Protein AF-0000000080304302 (afdb_homodimer)

Structure (mmCIF, N/CA/C/O backbone):
data_AF-0000000080304302-model_v1
#
loop_
_entity.id
_entity.type
_entity.pdbx_description
1 polymer 'Cytosine deaminase'
#
loop_
_atom_site.group_PDB
_atom_site.id
_atom_site.type_symbol
_atom_site.label_atom_id
_atom_site.label_alt_id
_atom_site.label_comp_id
_atom_site.label_asym_id
_atom_site.label_entity_id
_atom_site.label_seq_id
_atom_site.pdbx_PDB_ins_code
_atom_site.Cartn_x
_atom_site.Cartn_y
_atom_site.Cartn_z
_atom_site.occupancy
_atom_site.B_iso_or_equiv
_atom_site.auth_seq_id
_atom_site.auth_comp_id
_atom_site.auth_asym_id
_atom_site.auth_atom_id
_atom_site.pdbx_PDB_model_num
ATOM 1 N N . MET A 1 1 ? -5.703 -5.387 25.25 1 52.47 1 MET A N 1
ATOM 2 C CA . MET A 1 1 ? -4.379 -5.953 25.484 1 52.47 1 MET A CA 1
ATOM 3 C C . MET A 1 1 ? -3.436 -5.625 24.328 1 52.47 1 MET A C 1
ATOM 5 O O . MET A 1 1 ? -3.805 -5.758 23.156 1 52.47 1 MET A O 1
ATOM 9 N N . THR A 1 2 ? -2.328 -4.953 24.672 1 66.12 2 THR A N 1
ATOM 10 C CA . THR A 1 2 ? -1.37 -4.523 23.656 1 66.12 2 THR A CA 1
ATOM 11 C C . THR A 1 2 ? -0.721 -5.73 22.984 1 66.12 2 THR A C 1
ATOM 13 O O . THR A 1 2 ? -0.625 -6.805 23.578 1 66.12 2 THR A O 1
ATOM 16 N N . HIS A 1 3 ? -0.635 -5.668 21.703 1 82.31 3 HIS A N 1
ATOM 17 C CA . HIS A 1 3 ? 0.013 -6.688 20.891 1 82.31 3 HIS A CA 1
ATOM 18 C C . HIS A 1 3 ? 1.499 -6.395 20.703 1 82.31 3 HIS A C 1
ATOM 20 O O . HIS A 1 3 ? 2.152 -6.977 19.844 1 82.31 3 HIS A O 1
ATOM 26 N N . ALA A 1 4 ? 1.978 -5.574 21.656 1 90 4 ALA A N 1
ATOM 27 C CA . ALA A 1 4 ? 3.379 -5.188 21.5 1 90 4 ALA A CA 1
ATOM 28 C C . ALA A 1 4 ? 4.297 -6.398 21.625 1 90 4 ALA A C 1
ATOM 30 O O . ALA A 1 4 ? 4.07 -7.27 22.469 1 90 4 ALA A O 1
ATOM 31 N N . PHE A 1 5 ? 5.383 -6.375 20.844 1 92.56 5 PHE A N 1
ATOM 32 C CA . PHE A 1 5 ? 6.246 -7.551 20.797 1 92.56 5 PHE A CA 1
ATOM 33 C C . PHE A 1 5 ? 7.141 -7.621 22.031 1 92.56 5 PHE A C 1
ATOM 35 O O . PHE A 1 5 ? 7.742 -8.656 22.312 1 92.56 5 PHE A O 1
ATOM 42 N N . PHE A 1 6 ? 7.191 -6.422 22.797 1 92.69 6 PHE A N 1
ATOM 43 C CA . PHE A 1 6 ? 7.91 -6.414 24.062 1 92.69 6 PHE A CA 1
ATOM 44 C C . PHE A 1 6 ? 7.336 -5.359 25 1 92.69 6 PHE A C 1
ATOM 46 O O . PHE A 1 6 ? 6.543 -4.516 24.594 1 92.69 6 PHE A O 1
ATOM 53 N N . GLN A 1 7 ? 7.73 -5.426 26.266 1 93.75 7 GLN A N 1
ATOM 54 C CA . GLN A 1 7 ? 7.355 -4.453 27.281 1 93.75 7 GLN A CA 1
ATOM 55 C C . GLN A 1 7 ? 8.594 -3.816 27.906 1 93.75 7 GLN A C 1
ATOM 57 O O . GLN A 1 7 ? 9.469 -4.523 28.406 1 93.75 7 GLN A O 1
ATOM 62 N N . PRO A 1 8 ? 8.609 -2.523 27.797 1 95.12 8 PRO A N 1
ATOM 63 C CA . PRO A 1 8 ? 9.734 -1.887 28.484 1 95.12 8 PRO A CA 1
ATOM 64 C C . PRO A 1 8 ? 9.664 -2.039 30 1 95.12 8 PRO A C 1
ATOM 66 O O . PRO A 1 8 ? 8.586 -2.27 30.562 1 95.12 8 PRO A O 1
ATOM 69 N N . PRO A 1 9 ? 10.836 -1.884 30.641 1 94.38 9 PRO A N 1
ATOM 70 C CA . PRO A 1 9 ? 10.82 -1.935 32.094 1 94.38 9 PRO A CA 1
ATOM 71 C C . PRO A 1 9 ? 9.914 -0.867 32.719 1 94.38 9 PRO A C 1
ATOM 73 O O . PRO A 1 9 ? 9.812 0.242 32.188 1 94.38 9 PRO A O 1
ATOM 76 N N . ALA A 1 10 ? 9.336 -1.15 33.844 1 90.94 10 ALA A N 1
ATOM 77 C CA . ALA A 1 10 ? 8.438 -0.227 34.531 1 90.94 10 ALA A CA 1
ATOM 78 C C . ALA A 1 10 ? 9.219 0.779 35.375 1 90.94 10 ALA A C 1
ATOM 80 O O . ALA A 1 10 ? 8.625 1.654 36 1 90.94 10 ALA A O 1
ATOM 81 N N . THR A 1 11 ? 10.5 0.847 35.219 1 94.25 11 THR A N 1
ATOM 82 C CA . THR A 1 11 ? 11.328 1.773 35.969 1 94.25 11 THR A CA 1
ATOM 83 C C . THR A 1 11 ? 11.492 3.096 35.25 1 94.25 11 THR A C 1
ATOM 85 O O . THR A 1 11 ? 11.266 3.166 34.031 1 94.25 11 THR A O 1
ATOM 88 N N . GLN A 1 12 ? 11.836 4.062 36.031 1 94.5 12 GLN A N 1
ATOM 89 C CA . GLN A 1 12 ? 12.008 5.406 35.5 1 94.5 12 GLN A CA 1
ATOM 90 C C . GLN A 1 12 ? 13.219 5.477 34.562 1 94.5 12 GLN A C 1
ATOM 92 O O . GLN A 1 12 ? 13.227 6.246 33.594 1 94.5 12 GLN A O 1
ATOM 97 N N . ARG A 1 13 ? 14.211 4.711 34.969 1 97.88 13 ARG A N 1
ATOM 98 C CA . ARG A 1 13 ? 15.461 4.695 34.219 1 97.88 13 ARG A CA 1
ATOM 99 C C . ARG A 1 13 ? 15.734 3.312 33.625 1 97.88 13 ARG A C 1
ATOM 101 O O . ARG A 1 13 ? 15.82 2.332 34.375 1 97.88 13 ARG A O 1
ATOM 108 N N . TYR A 1 14 ? 15.828 3.213 32.281 1 98.56 14 TYR A N 1
ATOM 109 C CA . TYR A 1 14 ? 16.156 1.953 31.641 1 98.56 14 TYR A CA 1
ATOM 110 C C . TYR A 1 14 ? 16.781 2.199 30.266 1 98.56 14 TYR A C 1
ATOM 112 O O . TYR A 1 14 ? 16.656 3.295 29.719 1 98.56 14 TYR A O 1
ATOM 120 N N . ALA A 1 15 ? 17.422 1.176 29.766 1 98.56 15 ALA A N 1
ATOM 121 C CA . ALA A 1 15 ? 18.031 1.258 28.453 1 98.56 15 ALA A CA 1
ATOM 122 C C . ALA A 1 15 ? 17.297 0.382 27.438 1 98.56 15 ALA A C 1
ATOM 124 O O . ALA A 1 15 ? 16.781 -0.686 27.797 1 98.56 15 ALA A O 1
ATOM 125 N N . LEU A 1 16 ? 17.078 0.832 26.281 1 98.69 16 LEU A N 1
ATOM 126 C CA . LEU A 1 16 ? 16.859 -0.007 25.109 1 98.69 16 LEU A CA 1
ATOM 127 C C . LEU A 1 16 ? 18.188 -0.377 24.453 1 98.69 16 LEU A C 1
ATOM 129 O O . LEU A 1 16 ? 18.828 0.468 23.812 1 98.69 16 LEU A O 1
ATOM 133 N N . ARG A 1 17 ? 18.594 -1.629 24.578 1 98.5 17 ARG A N 1
ATOM 134 C CA . ARG A 1 17 ? 19.938 -2.006 24.141 1 98.5 17 ARG A CA 1
ATOM 135 C C . ARG A 1 17 ? 19.875 -2.717 22.797 1 98.5 17 ARG A C 1
ATOM 137 O O . ARG A 1 17 ? 18.906 -3.416 22.484 1 98.5 17 ARG A O 1
ATOM 144 N N . ASN A 1 18 ? 20.922 -2.49 22 1 98.06 18 ASN A N 1
ATOM 145 C CA . ASN A 1 18 ? 21.109 -3.146 20.703 1 98.06 18 ASN A CA 1
ATOM 146 C C . ASN A 1 18 ? 19.938 -2.873 19.766 1 98.06 18 ASN A C 1
ATOM 148 O O . ASN A 1 18 ? 19.344 -3.805 19.219 1 98.06 18 ASN A O 1
ATOM 152 N N . VAL A 1 19 ? 19.547 -1.599 19.688 1 97.88 19 VAL A N 1
ATOM 153 C CA . VAL A 1 19 ? 18.516 -1.158 18.734 1 97.88 19 VAL A CA 1
ATOM 154 C C . VAL A 1 19 ? 19.188 -0.575 17.5 1 97.88 19 VAL A C 1
ATOM 156 O O . VAL A 1 19 ? 20.406 -0.363 17.484 1 97.88 19 VAL A O 1
ATOM 159 N N . ARG A 1 20 ? 18.422 -0.438 16.422 1 97.12 20 ARG A N 1
ATOM 160 C CA . ARG A 1 20 ? 18.859 0.181 15.172 1 97.12 20 ARG A CA 1
ATOM 161 C C . ARG A 1 20 ? 18.031 1.425 14.859 1 97.12 20 ARG A C 1
ATOM 163 O O . ARG A 1 20 ? 16.828 1.446 15.086 1 97.12 20 ARG A O 1
ATOM 170 N N . ALA A 1 21 ? 18.656 2.488 14.414 1 97.19 21 ALA A N 1
ATOM 171 C CA . ALA A 1 21 ? 17.953 3.705 14.016 1 97.19 21 ALA A CA 1
ATOM 172 C C . ALA A 1 21 ? 18.578 4.305 12.75 1 97.19 21 ALA A C 1
ATOM 174 O O . ALA A 1 21 ? 19.781 4.156 12.508 1 97.19 21 ALA A O 1
ATOM 175 N N . PRO A 1 22 ? 17.781 4.922 11.898 1 95.94 22 PRO A N 1
ATOM 176 C CA . PRO A 1 22 ? 18.375 5.66 10.781 1 95.94 22 PRO A CA 1
ATOM 177 C C . PRO A 1 22 ? 19.391 6.715 11.242 1 95.94 22 PRO A C 1
ATOM 179 O O . PRO A 1 22 ? 19.078 7.527 12.117 1 95.94 22 PRO A O 1
ATOM 182 N N . HIS A 1 23 ? 20.469 6.703 10.633 1 93.44 23 HIS A N 1
ATOM 183 C CA . HIS A 1 23 ? 21.547 7.625 11 1 93.44 23 HIS A CA 1
ATOM 184 C C . HIS A 1 23 ? 21.078 9.078 10.883 1 93.44 23 HIS A C 1
ATOM 186 O O . HIS A 1 23 ? 21.469 9.922 11.695 1 93.44 23 HIS A O 1
ATOM 192 N N . CYS A 1 24 ? 20.234 9.344 9.922 1 94.31 24 CYS A N 1
ATOM 193 C CA . CYS A 1 24 ? 19.812 10.711 9.625 1 94.31 24 CYS A CA 1
ATOM 194 C C . CYS A 1 24 ? 18.891 11.242 10.711 1 94.31 24 CYS A C 1
ATOM 196 O O . CYS A 1 24 ? 18.625 12.445 10.781 1 94.31 24 CYS A O 1
ATOM 198 N N . LEU A 1 25 ? 18.453 10.398 11.625 1 96.62 25 LEU A N 1
ATOM 199 C CA . LEU A 1 25 ? 17.531 10.836 12.664 1 96.62 25 LEU A CA 1
ATOM 200 C C . LEU A 1 25 ? 18.234 10.93 14.016 1 96.62 25 LEU A C 1
ATOM 202 O O . LEU A 1 25 ? 17.625 11.352 15 1 96.62 25 LEU A O 1
ATOM 206 N N . VAL A 1 26 ? 19.453 10.547 14.078 1 95.94 26 VAL A N 1
ATOM 207 C CA . VAL A 1 26 ? 20.156 10.453 15.359 1 95.94 26 VAL A CA 1
ATOM 208 C C . VAL A 1 26 ? 21.062 11.664 15.547 1 95.94 26 VAL A C 1
ATOM 210 O O . VAL A 1 26 ? 21.844 12.008 14.656 1 95.94 26 VAL A O 1
ATOM 213 N N . ARG A 1 27 ? 20.844 12.336 16.578 1 91.81 27 ARG A N 1
ATOM 214 C CA . ARG A 1 27 ? 21.766 13.375 17.047 1 91.81 27 ARG A CA 1
ATOM 215 C C . ARG A 1 27 ? 22.406 12.984 18.375 1 91.81 27 ARG A C 1
ATOM 217 O O . ARG A 1 27 ? 21.797 13.125 19.422 1 91.81 27 ARG A O 1
ATOM 224 N N . ALA A 1 28 ? 23.562 12.445 18.203 1 82.5 28 ALA A N 1
ATOM 225 C CA . ALA A 1 28 ? 24.266 11.977 19.391 1 82.5 28 ALA A CA 1
ATOM 226 C C . ALA A 1 28 ? 25.375 12.945 19.781 1 82.5 28 ALA A C 1
ATOM 228 O O . ALA A 1 28 ? 25.828 13.75 18.969 1 82.5 28 ALA A O 1
ATOM 229 N N . SER A 1 29 ? 25.641 12.93 21.047 1 73.88 29 SER A N 1
ATOM 230 C CA . SER A 1 29 ? 26.719 13.773 21.547 1 73.88 29 SER A CA 1
ATOM 231 C C . SER A 1 29 ? 28.078 13.227 21.125 1 73.88 29 SER A C 1
ATOM 233 O O . SER A 1 29 ? 29.031 13.992 20.906 1 73.88 29 SER A O 1
ATOM 235 N N . THR A 1 30 ? 28.172 11.938 21.078 1 71.44 30 THR A N 1
ATOM 236 C CA . THR A 1 30 ? 29.438 11.32 20.672 1 71.44 30 THR A CA 1
ATOM 237 C C . THR A 1 30 ? 29.375 10.867 19.219 1 71.44 30 THR A C 1
ATOM 239 O O . THR A 1 30 ? 28.297 10.539 18.703 1 71.44 30 THR A O 1
ATOM 242 N N . ALA A 1 31 ? 30.562 10.938 18.625 1 71.12 31 ALA A N 1
ATOM 243 C CA . ALA A 1 31 ? 30.672 10.531 17.234 1 71.12 31 ALA A CA 1
ATOM 244 C C . ALA A 1 31 ? 30.328 9.062 17.047 1 71.12 31 ALA A C 1
ATOM 246 O O . ALA A 1 31 ? 30.875 8.203 17.75 1 71.12 31 ALA A O 1
ATOM 247 N N . LEU A 1 32 ? 29.188 8.75 16.375 1 79.5 32 LEU A N 1
ATOM 248 C CA . LEU A 1 32 ? 28.812 7.391 16 1 79.5 32 LEU A CA 1
ATOM 249 C C . LEU A 1 32 ? 29.234 7.078 14.578 1 79.5 32 LEU A C 1
ATOM 251 O O . LEU A 1 32 ? 29.188 7.953 13.711 1 79.5 32 LEU A O 1
ATOM 255 N N . PRO A 1 33 ? 29.797 5.879 14.312 1 72.88 33 PRO A N 1
ATOM 256 C CA . PRO A 1 33 ? 30.172 5.527 12.945 1 72.88 33 PRO A CA 1
ATOM 257 C C . PRO A 1 33 ? 29 5.578 11.977 1 72.88 33 PRO A C 1
ATOM 259 O O . PRO A 1 33 ? 27.859 5.242 12.352 1 72.88 33 PRO A O 1
ATOM 262 N N . THR A 1 34 ? 29.234 6.211 10.875 1 67.75 34 THR A N 1
ATOM 263 C CA . THR A 1 34 ? 28.219 6.254 9.836 1 67.75 34 THR A CA 1
ATOM 264 C C . THR A 1 34 ? 28.219 4.961 9.023 1 67.75 34 THR A C 1
ATOM 266 O O . THR A 1 34 ? 29.219 4.629 8.383 1 67.75 34 THR A O 1
ATOM 269 N N . PRO A 1 35 ? 27.078 4.305 9.133 1 71 35 PRO A N 1
ATOM 270 C CA . PRO A 1 35 ? 27.047 3.072 8.344 1 71 35 PRO A CA 1
ATOM 271 C C . PRO A 1 35 ? 26.922 3.338 6.844 1 71 35 PRO A C 1
ATOM 273 O O . PRO A 1 35 ? 26.453 4.402 6.438 1 71 35 PRO A O 1
ATOM 276 N N . PRO A 1 36 ? 27.531 2.453 6.176 1 65 36 PRO A N 1
ATOM 277 C CA . PRO A 1 36 ? 27.406 2.648 4.727 1 65 36 PRO A CA 1
ATOM 278 C C . PRO A 1 36 ? 25.984 2.443 4.227 1 65 36 PRO A C 1
ATOM 280 O O . PRO A 1 36 ? 25.25 1.611 4.762 1 65 36 PRO A O 1
ATOM 283 N N . GLY A 1 37 ? 25.625 3.248 3.293 1 62.94 37 GLY A N 1
ATOM 284 C CA . GLY A 1 37 ? 24.391 3.031 2.566 1 62.94 37 GLY A CA 1
ATOM 285 C C . GLY A 1 37 ? 23.156 3.189 3.434 1 62.94 37 GLY A C 1
ATOM 286 O O . GLY A 1 37 ? 23.016 4.18 4.152 1 62.94 37 GLY A O 1
ATOM 287 N N . ASP A 1 38 ? 22.281 2.285 3.215 1 70.69 38 ASP A N 1
ATOM 288 C CA . ASP A 1 38 ? 20.984 2.279 3.895 1 70.69 38 ASP A CA 1
ATOM 289 C C . ASP A 1 38 ? 21.078 1.565 5.242 1 70.69 38 ASP A C 1
ATOM 291 O O . ASP A 1 38 ? 20.062 1.298 5.879 1 70.69 38 ASP A O 1
ATOM 295 N N . GLN A 1 39 ? 22.234 1.486 5.656 1 76.31 39 GLN A N 1
ATOM 296 C CA . GLN A 1 39 ? 22.391 0.76 6.91 1 76.31 39 GLN A CA 1
ATOM 297 C C . GLN A 1 39 ? 22 1.63 8.102 1 76.31 39 GLN A C 1
ATOM 299 O O . GLN A 1 39 ? 22.203 2.844 8.086 1 76.31 39 GLN A O 1
ATOM 304 N N . LEU A 1 40 ? 21.484 1.016 9.047 1 93.75 40 LEU A N 1
ATOM 305 C CA . LEU A 1 40 ? 21.016 1.619 10.297 1 93.75 40 LEU A CA 1
ATOM 306 C C . LEU A 1 40 ? 22.141 1.646 11.328 1 93.75 40 LEU A C 1
ATOM 308 O O . LEU A 1 40 ? 23.047 0.818 11.281 1 93.75 40 LEU A O 1
ATOM 312 N N . LEU A 1 41 ? 22.062 2.594 12.18 1 94.25 41 LEU A N 1
ATOM 313 C CA . LEU A 1 41 ? 23.016 2.711 13.281 1 94.25 41 LEU A CA 1
ATOM 314 C C . LEU A 1 41 ? 22.625 1.794 14.438 1 94.25 41 LEU A C 1
ATOM 316 O O . LEU A 1 41 ? 21.469 1.767 14.852 1 94.25 41 LEU A O 1
ATOM 320 N N . ALA A 1 42 ? 23.594 0.994 14.883 1 94.94 42 ALA A N 1
ATOM 321 C CA . ALA A 1 42 ? 23.375 0.194 16.078 1 94.94 42 ALA A CA 1
ATOM 322 C C . ALA A 1 42 ? 23.641 1.017 17.344 1 94.94 42 ALA A C 1
ATOM 324 O O . ALA A 1 42 ? 24.719 1.585 17.516 1 94.94 42 ALA A O 1
ATOM 325 N N . LEU A 1 43 ? 22.547 1.036 18.266 1 95.69 43 LEU A N 1
ATOM 326 C CA . LEU A 1 43 ? 22.641 1.955 19.391 1 95.69 43 LEU A CA 1
ATOM 327 C C . LEU A 1 43 ? 22.094 1.312 20.672 1 95.69 43 LEU A C 1
ATOM 329 O O . LEU A 1 43 ? 21.375 0.311 20.609 1 95.69 43 LEU A O 1
ATOM 333 N N . ASP A 1 44 ? 22.578 1.89 21.766 1 96.81 44 ASP A N 1
ATOM 334 C CA . ASP A 1 44 ? 21.875 1.832 23.047 1 96.81 44 ASP A CA 1
ATOM 335 C C . ASP A 1 44 ? 21.266 3.186 23.391 1 96.81 44 ASP A C 1
ATOM 337 O O . ASP A 1 44 ? 21.922 4.223 23.25 1 96.81 44 ASP A O 1
ATOM 341 N N . LEU A 1 45 ? 20.031 3.186 23.781 1 97.62 45 LEU A N 1
ATOM 342 C CA . LEU A 1 45 ? 19.359 4.398 24.234 1 97.62 45 LEU A CA 1
ATOM 343 C C . LEU A 1 45 ? 19.047 4.332 25.719 1 97.62 45 LEU A C 1
ATOM 345 O O . LEU A 1 45 ? 18.453 3.369 26.203 1 97.62 45 LEU A O 1
ATOM 349 N N . LEU A 1 46 ? 19.5 5.328 26.438 1 97.88 46 LEU A N 1
ATOM 350 C CA . LEU A 1 46 ? 19.156 5.434 27.844 1 97.88 46 LEU A CA 1
ATOM 351 C C . LEU A 1 46 ? 18 6.41 28.047 1 97.88 46 LEU A C 1
ATOM 353 O O . LEU A 1 46 ? 18.047 7.547 27.562 1 97.88 46 LEU A O 1
ATOM 357 N N . ILE A 1 47 ? 16.969 5.938 28.641 1 98.44 47 ILE A N 1
ATOM 358 C CA . ILE A 1 47 ? 15.789 6.746 28.969 1 98.44 47 ILE A CA 1
ATOM 359 C C . ILE A 1 47 ? 15.742 6.988 30.469 1 98.44 47 ILE A C 1
ATOM 361 O O . ILE A 1 47 ? 15.93 6.062 31.266 1 98.44 47 ILE A O 1
ATOM 365 N N . ASP A 1 48 ? 15.617 8.195 30.859 1 98.25 48 ASP A N 1
ATOM 366 C CA . ASP A 1 48 ? 15.492 8.609 32.25 1 98.25 48 ASP A CA 1
ATOM 367 C C . ASP A 1 48 ? 14.438 9.703 32.406 1 98.25 48 ASP A C 1
ATOM 369 O O . ASP A 1 48 ? 14.516 10.75 31.781 1 98.25 48 ASP A O 1
ATOM 373 N N . ASP A 1 49 ? 13.461 9.445 33.25 1 97.06 49 ASP A N 1
ATOM 374 C CA . ASP A 1 49 ? 12.391 10.383 33.562 1 97.06 49 ASP A CA 1
ATOM 375 C C . ASP A 1 49 ? 11.711 10.875 32.281 1 97.06 49 ASP A C 1
ATOM 377 O O . ASP A 1 49 ? 11.594 12.078 32.062 1 97.06 49 ASP A O 1
ATOM 381 N N . GLY A 1 50 ? 11.492 9.953 31.391 1 97.5 50 GLY A N 1
ATOM 382 C CA . GLY A 1 50 ? 10.695 10.211 30.203 1 97.5 50 GLY A CA 1
ATOM 383 C C . GLY A 1 50 ? 11.492 10.859 29.078 1 97.5 50 GLY A C 1
ATOM 384 O O . GLY A 1 50 ? 10.93 11.211 28.047 1 97.5 50 GLY A O 1
ATOM 385 N N . ARG A 1 51 ? 12.844 10.961 29.266 1 98 51 ARG A N 1
ATOM 386 C CA . ARG A 1 51 ? 13.68 11.617 28.266 1 98 51 ARG A CA 1
ATOM 387 C C . ARG A 1 51 ? 14.844 10.719 27.859 1 98 51 ARG A C 1
ATOM 389 O O . ARG A 1 51 ? 15.25 9.836 28.609 1 98 51 ARG A O 1
ATOM 396 N N . ILE A 1 52 ? 15.266 10.914 26.641 1 97.94 52 ILE A N 1
ATOM 397 C CA . ILE A 1 52 ? 16.5 10.273 26.219 1 97.94 52 ILE A CA 1
ATOM 398 C C . ILE A 1 52 ? 17.688 10.961 26.859 1 97.94 52 ILE A C 1
ATOM 400 O O . ILE A 1 52 ? 17.922 12.156 26.656 1 97.94 52 ILE A O 1
ATOM 404 N N . THR A 1 53 ? 18.469 10.266 27.594 1 97.06 53 THR A N 1
ATOM 405 C CA . THR A 1 53 ? 19.547 10.906 28.328 1 97.06 53 THR A CA 1
ATOM 406 C C . THR A 1 53 ? 20.906 10.5 27.766 1 97.06 53 THR A C 1
ATOM 408 O O . THR A 1 53 ? 21.922 11.141 28.062 1 97.06 53 THR A O 1
ATOM 411 N N . ALA A 1 54 ? 20.922 9.398 26.969 1 96.06 54 ALA A N 1
ATOM 412 C CA . ALA A 1 54 ? 22.156 8.992 26.312 1 96.06 54 ALA A CA 1
ATOM 413 C C . ALA A 1 54 ? 21.875 8.195 25.047 1 96.06 54 ALA A C 1
ATOM 415 O O . ALA A 1 54 ? 20.906 7.43 24.984 1 96.06 54 ALA A O 1
ATOM 416 N N . ILE A 1 55 ? 22.625 8.367 24.094 1 96.88 55 ILE A N 1
ATOM 417 C CA . ILE A 1 55 ? 22.703 7.586 22.859 1 96.88 55 ILE A CA 1
ATOM 418 C C . ILE A 1 55 ? 24.141 7.086 22.672 1 96.88 55 ILE A C 1
ATOM 420 O O . ILE A 1 55 ? 25.047 7.879 22.422 1 96.88 55 ILE A O 1
ATOM 424 N N . GLU A 1 56 ? 24.266 5.82 22.797 1 94.62 56 GLU A N 1
ATOM 425 C CA . GLU A 1 56 ? 25.594 5.219 22.75 1 94.62 56 GLU A CA 1
ATOM 426 C C . GLU A 1 56 ? 25.688 4.145 21.672 1 94.62 56 GLU A C 1
ATOM 428 O O . GLU A 1 56 ? 24.656 3.678 21.172 1 94.62 56 GLU A O 1
ATOM 433 N N . ARG A 1 57 ? 26.969 3.84 21.375 1 93.69 57 ARG A N 1
ATOM 434 C CA . ARG A 1 57 ? 27.156 2.688 20.5 1 93.69 57 ARG A CA 1
ATOM 435 C C . ARG A 1 57 ? 26.578 1.425 21.125 1 93.69 57 ARG A C 1
ATOM 437 O O . ARG A 1 57 ? 26.734 1.186 22.328 1 93.69 57 ARG A O 1
ATOM 444 N N . ALA A 1 58 ? 25.984 0.612 20.312 1 95.19 58 ALA A N 1
ATOM 445 C CA . ALA A 1 58 ? 25.422 -0.643 20.812 1 95.19 58 ALA A CA 1
ATOM 446 C C . ALA A 1 58 ? 26.469 -1.423 21.609 1 95.19 58 ALA A C 1
ATOM 448 O O . ALA A 1 58 ? 27.609 -1.551 21.188 1 95.19 58 ALA A O 1
ATOM 449 N N . GLY A 1 59 ? 26.094 -1.937 22.688 1 95.06 59 GLY A N 1
ATOM 450 C CA . GLY A 1 59 ? 26.969 -2.723 23.531 1 95.06 59 GLY A CA 1
ATOM 451 C C . GLY A 1 59 ? 27.641 -1.903 24.625 1 95.06 59 GLY A C 1
ATOM 452 O O . GLY A 1 59 ? 28.281 -2.457 25.516 1 95.06 59 GLY A O 1
ATOM 453 N N . THR A 1 60 ? 27.5 -0.661 24.641 1 94.88 60 THR A N 1
ATOM 454 C CA . THR A 1 60 ? 28.156 0.223 25.609 1 94.88 60 THR A CA 1
ATOM 455 C C . THR A 1 60 ? 27.469 0.146 26.969 1 94.88 60 THR A C 1
ATOM 457 O O . THR A 1 60 ? 28.125 0.079 28 1 94.88 60 THR A O 1
ATOM 460 N N . LEU A 1 61 ? 26.109 0.241 26.969 1 96.75 61 LEU A N 1
ATOM 461 C CA . LEU A 1 61 ? 25.391 0.232 28.234 1 96.75 61 LEU A CA 1
ATOM 462 C C . LEU A 1 61 ? 25.312 -1.179 28.812 1 96.75 61 LEU A C 1
ATOM 464 O O . LEU A 1 61 ? 25.141 -2.148 28.078 1 96.75 61 LEU A O 1
ATOM 468 N N . PRO A 1 62 ? 25.453 -1.304 30.125 1 97.56 62 PRO A N 1
ATOM 469 C CA . PRO A 1 62 ? 25.484 -2.621 30.766 1 97.56 62 PRO A CA 1
ATOM 470 C C . PRO A 1 62 ? 24.156 -3.373 30.609 1 97.56 62 PRO A C 1
ATOM 472 O O . PRO A 1 62 ? 23.094 -2.752 30.531 1 97.56 62 PRO A O 1
ATOM 475 N N . ARG A 1 63 ? 24.266 -4.68 30.719 1 96.94 63 ARG A N 1
ATOM 476 C CA . ARG A 1 63 ? 23.125 -5.57 30.531 1 96.94 63 ARG A CA 1
ATOM 477 C C . ARG A 1 63 ? 22.016 -5.277 31.547 1 96.94 63 ARG A C 1
ATOM 479 O O . ARG A 1 63 ? 20.828 -5.398 31.25 1 96.94 63 ARG A O 1
ATOM 486 N N . HIS A 1 64 ? 22.391 -4.844 32.688 1 96.5 64 HIS A N 1
ATOM 487 C CA . HIS A 1 64 ? 21.406 -4.684 33.781 1 96.5 64 HIS A CA 1
ATOM 488 C C . HIS A 1 64 ? 20.562 -3.43 33.562 1 96.5 64 HIS A C 1
ATOM 490 O O . HIS A 1 64 ? 19.562 -3.242 34.25 1 96.5 64 HIS A O 1
ATOM 496 N N . THR A 1 65 ? 20.938 -2.619 32.594 1 97 65 THR A N 1
ATOM 497 C CA . THR A 1 65 ? 20.25 -1.347 32.438 1 97 65 THR A CA 1
ATOM 498 C C . THR A 1 65 ? 18.953 -1.537 31.641 1 97 65 THR A C 1
ATOM 500 O O . THR A 1 65 ? 18.109 -0.646 31.609 1 97 65 THR A O 1
ATOM 503 N N . GLY A 1 66 ? 18.797 -2.617 30.953 1 97.56 66 GLY A N 1
ATOM 504 C CA . GLY A 1 66 ? 17.578 -2.822 30.188 1 97.56 66 GLY A CA 1
ATOM 505 C C . GLY A 1 66 ? 17.672 -3.977 29.203 1 97.56 66 GLY A C 1
ATOM 506 O O . GLY A 1 66 ? 18.688 -4.672 29.156 1 97.56 66 GLY A O 1
ATOM 507 N N . PRO A 1 67 ? 16.625 -4.246 28.453 1 97.75 67 PRO A N 1
ATOM 508 C CA . PRO A 1 67 ? 16.562 -5.406 27.562 1 97.75 67 PRO A CA 1
ATOM 509 C C . PRO A 1 67 ? 17.422 -5.234 26.312 1 97.75 67 PRO A C 1
ATOM 511 O O . PRO A 1 67 ? 17.578 -4.113 25.812 1 97.75 67 PRO A O 1
ATOM 514 N N . ASP A 1 68 ? 18.031 -6.379 25.844 1 98.25 68 ASP A N 1
ATOM 515 C CA . ASP A 1 68 ? 18.578 -6.477 24.5 1 98.25 68 ASP A CA 1
ATOM 516 C C . ASP A 1 68 ? 17.469 -6.672 23.469 1 98.25 68 ASP A C 1
ATOM 518 O O . ASP A 1 68 ? 16.75 -7.676 23.516 1 98.25 68 ASP A O 1
ATOM 522 N N . LEU A 1 69 ? 17.312 -5.738 22.547 1 98.25 69 LEU A N 1
ATOM 523 C CA . LEU A 1 69 ? 16.172 -5.762 21.625 1 98.25 69 LEU A CA 1
ATOM 524 C C . LEU A 1 69 ? 16.578 -6.348 20.281 1 98.25 69 LEU A C 1
ATOM 526 O O . LEU A 1 69 ? 15.859 -6.184 19.297 1 98.25 69 LEU A O 1
ATOM 530 N N . ASP A 1 70 ? 17.734 -7.035 20.234 1 97.56 70 ASP A N 1
ATOM 531 C CA . ASP A 1 70 ? 18.156 -7.871 19.109 1 97.56 70 ASP A CA 1
ATOM 532 C C . ASP A 1 70 ? 18 -7.137 17.781 1 97.56 70 ASP A C 1
ATOM 534 O O . ASP A 1 70 ? 17.344 -7.625 16.875 1 97.56 70 ASP A O 1
ATOM 538 N N . ALA A 1 71 ? 18.469 -5.895 17.688 1 97 71 ALA A N 1
ATOM 539 C CA . ALA A 1 71 ? 18.594 -5.078 16.484 1 97 71 ALA A CA 1
ATOM 540 C C . ALA A 1 71 ? 17.25 -4.535 16.047 1 97 71 ALA A C 1
ATOM 542 O O . ALA A 1 71 ? 17.047 -4.215 14.867 1 97 71 ALA A O 1
ATOM 543 N N . SER A 1 72 ? 16.25 -4.395 16.953 1 97.88 72 SER A N 1
ATOM 544 C CA . SER A 1 72 ? 14.961 -3.793 16.625 1 97.88 72 SER A CA 1
ATOM 545 C C . SER A 1 72 ? 15.125 -2.334 16.203 1 97.88 72 SER A C 1
ATOM 547 O O . SER A 1 72 ? 15.953 -1.611 16.75 1 97.88 72 SER A O 1
ATOM 549 N N . MET A 1 73 ? 14.359 -1.943 15.266 1 98.19 73 MET A N 1
ATOM 550 C CA . MET A 1 73 ? 14.398 -0.551 14.828 1 98.19 73 MET A CA 1
ATOM 551 C C . MET A 1 73 ? 13.688 0.354 15.828 1 98.19 73 MET A C 1
ATOM 553 O O . MET A 1 73 ? 12.648 -0.019 16.375 1 98.19 73 MET A O 1
ATOM 557 N N . VAL A 1 74 ? 14.234 1.501 16.031 1 98.56 74 VAL A N 1
ATOM 558 C CA . VAL A 1 74 ? 13.617 2.543 16.828 1 98.56 74 VAL A CA 1
ATOM 559 C C . VAL A 1 74 ? 13.477 3.822 16.016 1 98.56 74 VAL A C 1
ATOM 561 O O . VAL A 1 74 ? 14.422 4.234 15.328 1 98.56 74 VAL A O 1
ATOM 564 N N . LEU A 1 75 ? 12.32 4.426 16.016 1 98.75 75 LEU A N 1
ATOM 565 C CA . LEU A 1 75 ? 12.023 5.699 15.375 1 98.75 75 LEU A CA 1
ATOM 566 C C . LEU A 1 75 ? 11.469 6.703 16.391 1 98.75 75 LEU A C 1
ATOM 568 O O . LEU A 1 75 ? 10.852 6.312 17.375 1 98.75 75 LEU A O 1
ATOM 572 N N . PRO A 1 76 ? 11.789 8.008 16.172 1 98.75 76 PRO A N 1
ATOM 573 C CA . PRO A 1 76 ? 11 8.984 16.922 1 98.75 76 PRO A CA 1
ATOM 574 C C . PRO A 1 76 ? 9.516 8.953 16.562 1 98.75 76 PRO A C 1
ATOM 576 O O . PRO A 1 76 ? 9.141 8.352 15.547 1 98.75 76 PRO A O 1
ATOM 579 N N . GLY A 1 77 ? 8.648 9.5 17.453 1 98.75 77 GLY A N 1
ATOM 580 C CA . GLY A 1 77 ? 7.258 9.664 17.047 1 98.75 77 GLY A CA 1
ATOM 581 C C . GLY A 1 77 ? 7.094 10.312 15.688 1 98.75 77 GLY A C 1
ATOM 582 O O . GLY A 1 77 ? 7.871 11.195 15.32 1 98.75 77 GLY A O 1
ATOM 583 N N . LEU A 1 78 ? 6.078 9.93 14.922 1 98.94 78 LEU A N 1
ATOM 584 C CA . LEU A 1 78 ? 5.891 10.383 13.547 1 98.94 78 LEU A CA 1
ATOM 585 C C . LEU A 1 78 ? 5.027 11.641 13.508 1 98.94 78 LEU A C 1
ATOM 587 O O . LEU A 1 78 ? 4.25 11.898 14.43 1 98.94 78 LEU A O 1
ATOM 591 N N . VAL A 1 79 ? 5.223 12.438 12.477 1 98.94 79 VAL A N 1
ATOM 592 C CA . VAL A 1 79 ? 4.562 13.734 12.344 1 98.94 79 VAL A CA 1
ATOM 593 C C . VAL A 1 79 ? 3.713 13.75 11.078 1 98.94 79 VAL A C 1
ATOM 595 O O . VAL A 1 79 ? 4.195 13.414 9.992 1 98.94 79 VAL A O 1
ATOM 598 N N . ASP A 1 80 ? 2.459 14.102 11.227 1 98.94 80 ASP A N 1
ATOM 599 C CA . ASP A 1 80 ? 1.522 14.195 10.109 1 98.94 80 ASP A CA 1
ATOM 600 C C . ASP A 1 80 ? 1.112 15.648 9.859 1 98.94 80 ASP A C 1
ATOM 602 O O . ASP A 1 80 ? 0.161 16.141 10.469 1 98.94 80 ASP A O 1
ATOM 606 N N . CYS A 1 81 ? 1.723 16.281 8.852 1 98.94 81 CYS A N 1
ATOM 607 C CA . CYS A 1 81 ? 1.573 17.734 8.75 1 98.94 81 CYS A CA 1
ATOM 608 C C . CYS A 1 81 ? 0.442 18.094 7.793 1 98.94 81 CYS A C 1
ATOM 610 O O . CYS A 1 81 ? 0.267 19.266 7.445 1 98.94 81 CYS A O 1
ATOM 612 N N . HIS A 1 82 ? -0.372 17.094 7.344 1 99 82 HIS A N 1
ATOM 613 C CA . HIS A 1 82 ? -1.5 17.359 6.461 1 99 82 HIS A CA 1
ATOM 614 C C . HIS A 1 82 ? -2.596 16.312 6.629 1 99 82 HIS A C 1
ATOM 616 O O . HIS A 1 82 ? -2.467 15.188 6.141 1 99 82 HIS A O 1
ATOM 622 N N . THR A 1 83 ? -3.672 16.672 7.293 1 98.94 83 THR A N 1
ATOM 623 C CA . THR A 1 83 ? -4.82 15.789 7.5 1 98.94 83 THR A CA 1
ATOM 624 C C . THR A 1 83 ? -6.125 16.578 7.379 1 98.94 83 THR A C 1
ATOM 626 O O . THR A 1 83 ? -6.109 17.797 7.285 1 98.94 83 THR A O 1
ATOM 629 N N . HIS A 1 84 ? -7.23 15.922 7.305 1 98.94 84 HIS A N 1
ATOM 630 C CA . HIS A 1 84 ? -8.578 16.469 7.324 1 98.94 84 HIS A CA 1
ATOM 631 C C . HIS A 1 84 ? -9.445 15.773 8.359 1 98.94 84 HIS A C 1
ATOM 633 O O . HIS A 1 84 ? -10.336 14.992 8.008 1 98.94 84 HIS A O 1
ATOM 639 N N . LEU A 1 85 ? -9.305 16.156 9.609 1 98.88 85 LEU A N 1
ATOM 640 C CA . LEU A 1 85 ? -9.938 15.414 10.695 1 98.88 85 LEU A CA 1
ATOM 641 C C . LEU A 1 85 ? -11.422 15.758 10.789 1 98.88 85 LEU A C 1
ATOM 643 O O . LEU A 1 85 ? -12.203 15.016 11.391 1 98.88 85 LEU A O 1
ATOM 647 N N . ASP A 1 86 ? -11.852 16.938 10.188 1 98.69 86 ASP A N 1
ATOM 648 C CA . ASP A 1 86 ? -13.25 17.344 10.25 1 98.69 86 ASP A CA 1
ATOM 649 C C . ASP A 1 86 ? -14.109 16.531 9.297 1 98.69 86 ASP A C 1
ATOM 651 O O . ASP A 1 86 ? -15.328 16.422 9.484 1 98.69 86 ASP A O 1
ATOM 655 N N . LYS A 1 87 ? -13.555 16 8.234 1 98.38 87 LYS A N 1
ATOM 656 C CA . LYS A 1 87 ? -14.367 15.211 7.312 1 98.38 87 LYS A CA 1
ATOM 657 C C . LYS A 1 87 ? -13.992 13.734 7.363 1 98.38 87 LYS A C 1
ATOM 659 O O . LYS A 1 87 ? -14.594 12.914 6.676 1 98.38 87 LYS A O 1
ATOM 664 N N . ALA A 1 88 ? -13.117 13.336 8.273 1 98.81 88 ALA A N 1
ATOM 665 C CA . ALA A 1 88 ? -12.703 11.938 8.383 1 98.81 88 ALA A CA 1
ATOM 666 C C . ALA A 1 88 ? -13.875 11.047 8.789 1 98.81 88 ALA A C 1
ATOM 668 O O . ALA A 1 88 ? -14.695 11.438 9.625 1 98.81 88 ALA A O 1
ATOM 669 N N . HIS A 1 89 ? -13.984 9.852 8.219 1 98.81 89 HIS A N 1
ATOM 670 C CA . HIS A 1 89 ? -14.844 8.734 8.617 1 98.81 89 HIS A CA 1
ATOM 671 C C . HIS A 1 89 ? -16.297 9.008 8.266 1 98.81 89 HIS A C 1
ATOM 673 O O . HIS A 1 89 ? -17.203 8.375 8.812 1 98.81 89 HIS A O 1
ATOM 679 N N . ILE A 1 90 ? -16.594 9.883 7.289 1 98.81 90 ILE A N 1
ATOM 680 C CA . ILE A 1 90 ? -17.984 10.102 6.898 1 98.81 90 ILE A CA 1
ATOM 681 C C . ILE A 1 90 ? -18.344 9.188 5.727 1 98.81 90 ILE A C 1
ATOM 683 O O . ILE A 1 90 ? -19.484 9.172 5.273 1 98.81 90 ILE A O 1
ATOM 687 N N . TRP A 1 91 ? -17.422 8.367 5.258 1 97.69 91 TRP A N 1
ATOM 688 C CA . TRP A 1 91 ? -17.609 7.52 4.086 1 97.69 91 TRP A CA 1
ATOM 689 C C . TRP A 1 91 ? -18.844 6.652 4.227 1 97.69 91 TRP A C 1
ATOM 691 O O . TRP A 1 91 ? -19.625 6.523 3.281 1 97.69 91 TRP A O 1
ATOM 701 N N . PRO A 1 92 ? -19.109 6.047 5.414 1 96.38 92 PRO A N 1
ATOM 702 C CA . PRO A 1 92 ? -20.234 5.117 5.496 1 96.38 92 PRO A CA 1
ATOM 703 C C . PRO A 1 92 ? -21.578 5.797 5.23 1 96.38 92 PRO A C 1
ATOM 705 O O . PRO A 1 92 ? -22.516 5.145 4.77 1 96.38 92 PRO A O 1
ATOM 708 N N . ARG A 1 93 ? -21.672 7.105 5.449 1 97.56 93 ARG A N 1
ATOM 709 C CA . ARG A 1 93 ? -22.953 7.758 5.262 1 97.56 93 ARG A CA 1
ATOM 710 C C . ARG A 1 93 ? -22.969 8.594 3.986 1 97.56 93 ARG A C 1
ATOM 712 O O . ARG A 1 93 ? -24.031 8.906 3.457 1 97.56 93 ARG A O 1
ATOM 719 N N . GLN A 1 94 ? -21.781 8.922 3.523 1 97.75 94 GLN A N 1
ATOM 720 C CA . GLN A 1 94 ? -21.703 9.734 2.311 1 97.75 94 GLN A CA 1
ATOM 721 C C . GLN A 1 94 ? -20.5 9.336 1.461 1 97.75 94 GLN A C 1
ATOM 723 O O . GLN A 1 94 ? -19.516 10.07 1.397 1 97.75 94 GLN A O 1
ATOM 728 N N . ALA A 1 95 ? -20.641 8.273 0.693 1 96.06 95 ALA A N 1
ATOM 729 C CA . ALA A 1 95 ? -19.594 7.773 -0.195 1 96.06 95 ALA A CA 1
ATOM 730 C C . ALA A 1 95 ? -19.516 8.602 -1.476 1 96.06 95 ALA A C 1
ATOM 732 O O . ALA A 1 95 ? -20.484 9.281 -1.836 1 96.06 95 ALA A O 1
ATOM 733 N N . ASN A 1 96 ? -18.391 8.719 -2.07 1 96.5 96 ASN A N 1
ATOM 734 C CA . ASN A 1 96 ? -18.141 9.25 -3.404 1 96.5 96 ASN A CA 1
ATOM 735 C C . ASN A 1 96 ? -18.219 8.164 -4.473 1 96.5 96 ASN A C 1
ATOM 737 O O . ASN A 1 96 ? -17.266 7.426 -4.684 1 96.5 96 ASN A O 1
ATOM 741 N N . ALA A 1 97 ? -19.297 8.109 -5.176 1 92.5 97 ALA A N 1
ATOM 742 C CA . ALA A 1 97 ? -19.547 7.012 -6.113 1 92.5 97 ALA A CA 1
ATOM 743 C C . ALA A 1 97 ? -18.531 7.035 -7.262 1 92.5 97 ALA A C 1
ATOM 745 O O . ALA A 1 97 ? -18.156 5.98 -7.785 1 92.5 97 ALA A O 1
ATOM 746 N N . THR A 1 98 ? -18.016 8.203 -7.605 1 93.38 98 THR A N 1
ATOM 747 C CA . THR A 1 98 ? -17.172 8.328 -8.781 1 93.38 98 THR A CA 1
ATOM 748 C C . THR A 1 98 ? -15.703 8.109 -8.414 1 93.38 98 THR A C 1
ATOM 750 O O . THR A 1 98 ? -14.883 7.781 -9.273 1 93.38 98 THR A O 1
ATOM 753 N N . GLY A 1 99 ? -15.336 8.406 -7.195 1 94.75 99 GLY A N 1
ATOM 754 C CA . GLY A 1 99 ? -13.961 8.289 -6.734 1 94.75 99 GLY A CA 1
ATOM 755 C C . GLY A 1 99 ? -13.086 9.438 -7.184 1 94.75 99 GLY A C 1
ATOM 756 O O . GLY A 1 99 ? -11.906 9.5 -6.836 1 94.75 99 GLY A O 1
ATOM 757 N N . ASN A 1 100 ? -13.625 10.438 -7.941 1 94.5 100 ASN A N 1
ATOM 758 C CA . ASN A 1 100 ? -12.812 11.555 -8.422 1 94.5 100 ASN A CA 1
ATOM 759 C C . ASN A 1 100 ? -13.008 12.797 -7.559 1 94.5 100 ASN A C 1
ATOM 761 O O . ASN A 1 100 ? -13.766 12.781 -6.59 1 94.5 100 ASN A O 1
ATOM 765 N N . GLY A 1 101 ? -12.273 13.859 -7.863 1 94.12 101 GLY A N 1
ATOM 766 C CA . GLY A 1 101 ? -12.273 15.078 -7.066 1 94.12 101 GLY A CA 1
ATOM 767 C C . GLY A 1 101 ? -13.609 15.789 -7.062 1 94.12 101 GLY A C 1
ATOM 768 O O . GLY A 1 101 ? -14.07 16.25 -6.016 1 94.12 101 GLY A O 1
ATOM 769 N N . ALA A 1 102 ? -14.203 15.914 -8.219 1 93.38 102 ALA A N 1
ATOM 770 C CA . ALA A 1 102 ? -15.492 16.594 -8.32 1 93.38 102 ALA A CA 1
ATOM 771 C C . ALA A 1 102 ? -16.547 15.891 -7.48 1 93.38 102 ALA A C 1
ATOM 773 O O . ALA A 1 102 ? -17.328 16.531 -6.77 1 93.38 102 ALA A O 1
ATOM 774 N N . GLY A 1 103 ? -16.578 14.547 -7.621 1 95.62 103 GLY A N 1
ATOM 775 C CA . GLY A 1 103 ? -17.5 13.773 -6.805 1 95.62 103 GLY A CA 1
ATOM 776 C C . GLY A 1 103 ? -17.219 13.906 -5.316 1 95.62 103 GLY A C 1
ATOM 777 O O . GLY A 1 103 ? -18.156 13.945 -4.512 1 95.62 103 GLY A O 1
ATOM 778 N N . ALA A 1 104 ? -15.992 13.992 -4.953 1 97.38 104 ALA A N 1
ATOM 779 C CA . ALA A 1 104 ? -15.602 14.148 -3.555 1 97.38 104 ALA A CA 1
ATOM 780 C C . ALA A 1 104 ? -16.094 15.477 -2.992 1 97.38 104 ALA A C 1
ATOM 782 O O . ALA A 1 104 ? -16.656 15.523 -1.889 1 97.38 104 ALA A O 1
ATOM 783 N N . SER A 1 105 ? -15.883 16.531 -3.74 1 96.44 105 SER A N 1
ATOM 784 C CA . SER A 1 105 ? -16.312 17.859 -3.322 1 96.44 105 SER A CA 1
ATOM 785 C C . SER A 1 105 ? -17.828 17.922 -3.139 1 96.44 105 SER A C 1
ATOM 787 O O . SER A 1 105 ? -18.328 18.469 -2.15 1 96.44 105 SER A O 1
ATOM 789 N N . ALA A 1 106 ? -18.5 17.328 -4.082 1 97 106 ALA A N 1
ATOM 790 C CA . ALA A 1 106 ? -19.969 17.328 -4.027 1 97 106 ALA A CA 1
ATOM 791 C C . ALA A 1 106 ? -20.469 16.531 -2.834 1 97 106 ALA A C 1
ATOM 793 O O . ALA A 1 106 ? -21.359 16.984 -2.104 1 97 106 ALA A O 1
ATOM 794 N N . ALA A 1 107 ? -19.938 15.375 -2.641 1 98.25 107 ALA A N 1
ATOM 795 C CA . ALA A 1 107 ? -20.344 14.523 -1.527 1 98.25 107 ALA A CA 1
ATOM 796 C C . ALA A 1 107 ? -20.047 15.188 -0.187 1 98.25 107 ALA A C 1
ATOM 798 O O . ALA A 1 107 ? -20.875 15.156 0.729 1 98.25 107 ALA A O 1
ATOM 799 N N . THR A 1 108 ? -18.953 15.773 -0.075 1 98.31 108 THR A N 1
ATOM 800 C CA . THR A 1 108 ? -18.562 16.438 1.165 1 98.31 108 THR A CA 1
ATOM 801 C C . THR A 1 108 ? -19.469 17.609 1.463 1 98.31 108 THR A C 1
ATOM 803 O O . THR A 1 108 ? -19.906 17.797 2.602 1 98.31 108 THR A O 1
ATOM 806 N N . ALA A 1 109 ? -19.719 18.406 0.431 1 97.62 109 ALA A N 1
ATOM 807 C CA . ALA A 1 109 ? -20.594 19.578 0.609 1 97.62 109 ALA A CA 1
ATOM 808 C C . ALA A 1 109 ? -21.984 19.156 1.1 1 97.62 109 ALA A C 1
ATOM 810 O O . ALA A 1 109 ? -22.547 19.781 2.002 1 97.62 109 ALA A O 1
ATOM 811 N N . LYS A 1 110 ? -22.484 18.125 0.516 1 98.12 110 LYS A N 1
ATOM 812 C CA . LYS A 1 110 ? -23.797 17.625 0.898 1 98.12 110 LYS A CA 1
ATOM 813 C C . LYS A 1 110 ? -23.797 17.156 2.35 1 98.12 110 LYS A C 1
ATOM 815 O O . LYS A 1 110 ? -24.703 17.484 3.113 1 98.12 110 LYS A O 1
ATOM 820 N N . ASP A 1 111 ? -22.812 16.422 2.754 1 98.62 111 ASP A N 1
ATOM 821 C CA . ASP A 1 111 ? -22.734 15.883 4.113 1 98.62 111 ASP A CA 1
ATOM 822 C C . ASP A 1 111 ? -22.531 17 5.129 1 98.62 111 ASP A C 1
ATOM 824 O O . ASP A 1 111 ? -23.125 16.984 6.207 1 98.62 111 ASP A O 1
ATOM 828 N N . ARG A 1 112 ? -21.672 17.922 4.789 1 98.38 112 ARG A N 1
ATOM 829 C CA . ARG A 1 112 ? -21.375 19.047 5.676 1 98.38 112 ARG A CA 1
ATOM 830 C C . ARG A 1 112 ? -22.641 19.828 6.004 1 98.38 112 ARG A C 1
ATOM 832 O O . ARG A 1 112 ? -22.922 20.125 7.168 1 98.38 112 ARG A O 1
ATOM 839 N N . ALA A 1 113 ? -23.406 20.109 4.973 1 97.38 113 ALA A N 1
ATOM 840 C CA . ALA A 1 113 ? -24.625 20.891 5.156 1 97.38 113 ALA A CA 1
ATOM 841 C C . ALA A 1 113 ? -25.641 20.125 6 1 97.38 113 ALA A C 1
ATOM 843 O O . ALA A 1 113 ? -26.375 20.719 6.805 1 97.38 113 ALA A O 1
ATOM 844 N N . ALA A 1 114 ? -25.562 18.844 5.93 1 97.75 114 ALA A N 1
ATOM 845 C CA . ALA A 1 114 ? -26.625 18.047 6.512 1 97.75 114 ALA A CA 1
ATOM 846 C C . ALA A 1 114 ? -26.266 17.578 7.914 1 97.75 114 ALA A C 1
ATOM 848 O O . ALA A 1 114 ? -27.141 17.375 8.758 1 97.75 114 ALA A O 1
ATOM 849 N N . ARG A 1 115 ? -24.906 17.391 8.148 1 97.94 115 ARG A N 1
ATOM 850 C CA . ARG A 1 115 ? -24.641 16.516 9.273 1 97.94 115 ARG A CA 1
ATOM 851 C C . ARG A 1 115 ? -23.547 17.094 10.172 1 97.94 115 ARG A C 1
ATOM 853 O O . ARG A 1 115 ? -23.391 16.656 11.32 1 97.94 115 ARG A O 1
ATOM 860 N N . TRP A 1 116 ? -22.812 18.141 9.805 1 98.38 116 TRP A N 1
ATOM 861 C CA . TRP A 1 116 ? -21.625 18.547 10.539 1 98.38 116 TRP A CA 1
ATOM 862 C C . TRP A 1 116 ? -21.984 19.516 11.664 1 98.38 116 TRP A C 1
ATOM 864 O O . TRP A 1 116 ? -21.625 20.688 11.617 1 98.38 116 TRP A O 1
ATOM 874 N N . HIS A 1 117 ? -22.594 19.047 12.664 1 98.25 117 HIS A N 1
ATOM 875 C CA . HIS A 1 117 ? -22.75 19.781 13.906 1 98.25 117 HIS A CA 1
ATOM 876 C C . HIS A 1 117 ? -21.594 19.484 14.867 1 98.25 117 HIS A C 1
ATOM 878 O O . HIS A 1 117 ? -20.781 18.609 14.602 1 98.25 117 HIS A O 1
ATOM 884 N N . ALA A 1 118 ? -21.516 20.188 15.953 1 98.62 118 ALA A N 1
ATOM 885 C CA . ALA A 1 118 ? -20.359 20.172 16.844 1 98.62 118 ALA A CA 1
ATOM 886 C C . ALA A 1 118 ? -20.031 18.75 17.312 1 98.62 118 ALA A C 1
ATOM 888 O O . ALA A 1 118 ? -18.875 18.328 17.266 1 98.62 118 ALA A O 1
ATOM 889 N N . GLU A 1 119 ? -21 18.031 17.734 1 98.56 119 GLU A N 1
ATOM 890 C CA . GLU A 1 119 ? -20.797 16.688 18.281 1 98.56 119 GLU A CA 1
ATOM 891 C C . GLU A 1 119 ? -20.312 15.727 17.188 1 98.56 119 GLU A C 1
ATOM 893 O O . GLU A 1 119 ? -19.438 14.891 17.453 1 98.56 119 GLU A O 1
ATOM 898 N N . ASP A 1 120 ? -20.891 15.797 16.016 1 98.75 120 ASP A N 1
ATOM 899 C CA . ASP A 1 120 ? -20.469 14.977 14.891 1 98.75 120 ASP A CA 1
ATOM 900 C C . ASP A 1 120 ? -19 15.188 14.578 1 98.75 120 ASP A C 1
ATOM 902 O O . ASP A 1 120 ? -18.234 14.227 14.492 1 98.75 120 ASP A O 1
ATOM 906 N N . VAL A 1 121 ? -18.562 16.438 14.438 1 98.88 121 VAL A N 1
ATOM 907 C CA . VAL A 1 121 ? -17.188 16.812 14.102 1 98.88 121 VAL A CA 1
ATOM 908 C C . VAL A 1 121 ? -16.25 16.375 15.227 1 98.88 121 VAL A C 1
ATOM 910 O O . VAL A 1 121 ? -15.203 15.789 14.977 1 98.88 121 VAL A O 1
ATOM 913 N N . ARG A 1 122 ? -16.656 16.609 16.469 1 98.88 122 ARG A N 1
ATOM 914 C CA . ARG A 1 122 ? -15.828 16.312 17.641 1 98.88 122 ARG A CA 1
ATOM 915 C C . ARG A 1 122 ? -15.531 14.812 17.719 1 98.88 122 ARG A C 1
ATOM 917 O O . ARG A 1 122 ? -14.375 14.414 17.891 1 98.88 122 ARG A O 1
ATOM 924 N N . ARG A 1 123 ? -16.531 14 17.578 1 98.8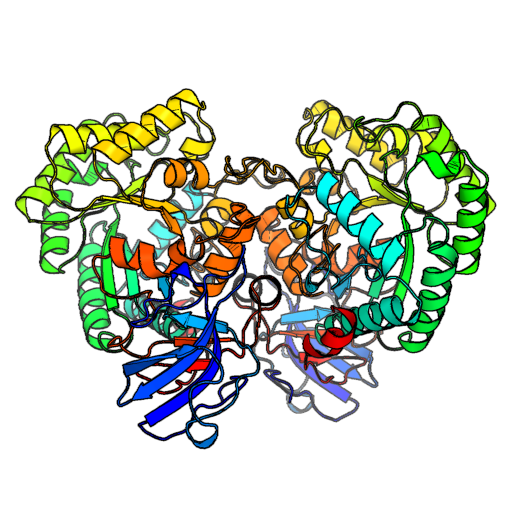1 123 ARG A N 1
ATOM 925 C CA . ARG A 1 123 ? -16.391 12.562 17.766 1 98.81 123 ARG A CA 1
ATOM 926 C C . ARG A 1 123 ? -15.516 11.961 16.656 1 98.81 123 ARG A C 1
ATOM 928 O O . ARG A 1 123 ? -14.695 11.078 16.938 1 98.81 123 ARG A O 1
ATOM 935 N N . ARG A 1 124 ? -15.695 12.406 15.508 1 98.81 124 ARG A N 1
ATOM 936 C CA . ARG A 1 124 ? -14.875 11.898 14.414 1 98.81 124 ARG A CA 1
ATOM 937 C C . ARG A 1 124 ? -13.43 12.367 14.555 1 98.81 124 ARG A C 1
ATOM 939 O O . ARG A 1 124 ? -12.5 11.594 14.305 1 98.81 124 ARG A O 1
ATOM 946 N N . MET A 1 125 ? -13.234 13.625 14.961 1 98.94 125 MET A N 1
ATOM 947 C CA . MET A 1 125 ? -11.891 14.133 15.211 1 98.94 125 MET A CA 1
ATOM 948 C C . MET A 1 125 ? -11.195 13.328 16.312 1 98.94 125 MET A C 1
ATOM 950 O O . MET A 1 125 ? -10.039 12.938 16.156 1 98.94 125 MET A O 1
ATOM 954 N N . GLU A 1 126 ? -11.906 13.039 17.359 1 98.88 126 GLU A N 1
ATOM 955 C CA . GLU A 1 126 ? -11.336 12.32 18.5 1 98.88 126 GLU A CA 1
ATOM 956 C C . GLU A 1 126 ? -11.047 10.859 18.125 1 98.88 126 GLU A C 1
ATOM 958 O O . GLU A 1 126 ? -10.047 10.289 18.578 1 98.88 126 GLU A O 1
ATOM 963 N N . PHE A 1 127 ? -11.93 10.266 17.375 1 98.88 127 PHE A N 1
ATOM 964 C CA . PHE A 1 127 ? -11.672 8.922 16.859 1 98.88 127 PHE A CA 1
ATOM 965 C C . PHE A 1 127 ? -10.367 8.883 16.062 1 98.88 127 PHE A C 1
ATOM 967 O O . PHE A 1 127 ? -9.547 7.98 16.25 1 98.88 127 PHE A O 1
ATOM 974 N N . SER A 1 128 ? -10.211 9.883 15.18 1 98.94 128 SER A N 1
ATOM 975 C CA . SER A 1 128 ? -9.016 9.984 14.352 1 98.94 128 SER A CA 1
ATOM 976 C C . SER A 1 128 ? -7.766 10.156 15.211 1 98.94 128 SER A C 1
ATOM 978 O O . SER A 1 128 ? -6.746 9.508 14.969 1 98.94 128 SER A O 1
ATOM 980 N N . LEU A 1 129 ? -7.859 10.992 16.203 1 98.94 129 LEU A N 1
ATOM 981 C CA . LEU A 1 129 ? -6.73 11.273 17.094 1 98.94 129 LEU A CA 1
ATOM 982 C C . LEU A 1 129 ? -6.359 10.039 17.906 1 98.94 129 LEU A C 1
ATOM 984 O O . LEU A 1 129 ? -5.176 9.719 18.047 1 98.94 129 LEU A O 1
ATOM 988 N N . ALA A 1 130 ? -7.336 9.328 18.406 1 98.88 130 ALA A N 1
ATOM 989 C CA . ALA A 1 130 ? -7.078 8.117 19.172 1 98.88 130 ALA A CA 1
ATOM 990 C C . ALA A 1 130 ? -6.375 7.066 18.328 1 98.88 130 ALA A C 1
ATOM 992 O O . ALA A 1 130 ? -5.48 6.367 18.812 1 98.88 130 ALA A O 1
ATOM 993 N N . THR A 1 131 ? -6.812 6.996 17.109 1 98.88 131 THR A N 1
ATOM 994 C CA . THR A 1 131 ? -6.199 6.043 16.188 1 98.88 131 THR A CA 1
ATOM 995 C C . THR A 1 131 ? -4.746 6.418 15.914 1 98.88 131 THR A C 1
ATOM 997 O O . THR A 1 131 ? -3.855 5.57 16 1 98.88 131 THR A O 1
ATOM 1000 N N . ALA A 1 132 ? -4.492 7.688 15.578 1 98.94 132 ALA A N 1
ATOM 1001 C CA . ALA A 1 132 ? -3.145 8.172 15.297 1 98.94 132 ALA A CA 1
ATOM 1002 C C . ALA A 1 132 ? -2.242 8.023 16.516 1 98.94 132 ALA A C 1
ATOM 1004 O O . ALA A 1 132 ? -1.084 7.613 16.391 1 98.94 132 ALA A O 1
ATOM 1005 N N . TYR A 1 133 ? -2.797 8.32 17.672 1 98.81 133 TYR A N 1
ATOM 1006 C CA . TYR A 1 133 ? -2.055 8.242 18.922 1 98.81 133 TYR A CA 1
ATOM 1007 C C . TYR A 1 133 ? -1.567 6.824 19.188 1 98.81 133 TYR A C 1
ATOM 1009 O O . TYR A 1 133 ? -0.392 6.609 19.484 1 98.81 133 TYR A O 1
ATOM 1017 N N . ALA A 1 134 ? -2.426 5.879 19 1 98.38 134 ALA A N 1
ATOM 1018 C CA . ALA A 1 134 ? -2.107 4.477 19.25 1 98.38 134 ALA A CA 1
ATOM 1019 C C . ALA A 1 134 ? -1.032 3.982 18.281 1 98.38 134 ALA A C 1
ATOM 1021 O O . ALA A 1 134 ? -0.36 2.984 18.547 1 98.38 134 ALA A O 1
ATOM 1022 N N . LYS A 1 135 ? -0.871 4.738 17.203 1 98.5 135 LYS A N 1
ATOM 1023 C CA . LYS A 1 135 ? 0.059 4.305 16.156 1 98.5 135 LYS A CA 1
ATOM 1024 C C . LYS A 1 135 ? 1.35 5.117 16.203 1 98.5 135 LYS A C 1
ATOM 1026 O O . LYS A 1 135 ? 2.207 4.977 15.328 1 98.5 135 LYS A O 1
ATOM 1031 N N . GLY A 1 136 ? 1.516 6.023 17.109 1 98.62 136 GLY A N 1
ATOM 1032 C CA . GLY A 1 136 ? 2.803 6.637 17.375 1 98.62 136 GLY A CA 1
ATOM 1033 C C . GLY A 1 136 ? 2.947 8.023 16.781 1 98.62 136 GLY A C 1
ATOM 1034 O O . GLY A 1 136 ? 4.059 8.547 16.672 1 98.62 136 GLY A O 1
ATOM 1035 N N . VAL A 1 137 ? 1.831 8.672 16.406 1 98.94 137 VAL A N 1
ATOM 1036 C CA . VAL A 1 137 ? 1.876 10.031 15.883 1 98.94 137 VAL A CA 1
ATOM 1037 C C . VAL A 1 137 ? 1.955 11.031 17.031 1 98.94 137 VAL A C 1
ATOM 1039 O O . VAL A 1 137 ? 1.206 10.93 18.016 1 98.94 137 VAL A O 1
ATOM 1042 N N . VAL A 1 138 ? 2.863 12.016 16.891 1 98.88 138 VAL A N 1
ATOM 1043 C CA . VAL A 1 138 ? 3.096 12.914 18.016 1 98.88 138 VAL A CA 1
ATOM 1044 C C . VAL A 1 138 ? 2.623 14.32 17.656 1 98.88 138 VAL A C 1
ATOM 1046 O O . VAL A 1 138 ? 2.465 15.172 18.547 1 98.88 138 VAL A O 1
ATOM 1049 N N . ALA A 1 139 ? 2.395 14.586 16.391 1 98.94 139 ALA A N 1
ATOM 1050 C CA . ALA A 1 139 ? 1.936 15.906 15.961 1 98.94 139 ALA A CA 1
ATOM 1051 C C . ALA A 1 139 ? 1.099 15.797 14.688 1 98.94 139 ALA A C 1
ATOM 1053 O O . ALA A 1 139 ? 1.383 14.977 13.82 1 98.94 139 ALA A O 1
ATOM 1054 N N . ILE A 1 140 ? 0.05 16.656 14.641 1 98.94 140 ILE A N 1
ATOM 1055 C CA . ILE A 1 140 ? -0.853 16.656 13.5 1 98.94 140 ILE A CA 1
ATOM 1056 C C . ILE A 1 140 ? -1.226 18.094 13.133 1 98.94 140 ILE A C 1
ATOM 1058 O O . ILE A 1 140 ? -1.539 18.891 14.008 1 98.94 140 ILE A O 1
ATOM 1062 N N . ARG A 1 141 ? -1.11 18.453 11.867 1 98.94 141 ARG A N 1
ATOM 1063 C CA . ARG A 1 141 ? -1.828 19.609 11.344 1 98.94 141 ARG A CA 1
ATOM 1064 C C . ARG A 1 141 ? -3.059 19.172 10.547 1 98.94 141 ARG A C 1
ATOM 1066 O O . ARG A 1 141 ? -2.971 18.312 9.672 1 98.94 141 ARG A O 1
ATOM 1073 N N . THR A 1 142 ? -4.203 19.703 10.883 1 98.94 142 THR A N 1
ATOM 1074 C CA . THR A 1 142 ? -5.434 19.375 10.18 1 98.94 142 THR A CA 1
ATOM 1075 C C . THR A 1 142 ? -5.996 20.594 9.453 1 98.94 142 THR A C 1
ATOM 1077 O O . THR A 1 142 ? -5.734 21.734 9.852 1 98.94 142 THR A O 1
ATOM 1080 N N . HIS A 1 143 ? -6.676 20.344 8.359 1 98.94 143 HIS A N 1
ATOM 1081 C CA . HIS A 1 143 ? -7.391 21.359 7.594 1 98.94 143 HIS A CA 1
ATOM 1082 C C . HIS A 1 143 ? -8.898 21.25 7.82 1 98.94 143 HIS A C 1
ATOM 1084 O O . HIS A 1 143 ? -9.477 20.172 7.703 1 98.94 143 HIS A O 1
ATOM 1090 N N . LEU A 1 144 ? -9.5 22.344 8.133 1 98.88 144 LEU A N 1
ATOM 1091 C CA . LEU A 1 144 ? -10.938 22.375 8.383 1 98.88 144 LEU A CA 1
ATOM 1092 C C . LEU A 1 144 ? -11.672 23.047 7.227 1 98.88 144 LEU A C 1
ATOM 1094 O O . LEU A 1 144 ? -11.32 24.172 6.832 1 98.88 144 LEU A O 1
ATOM 1098 N N . ASP A 1 145 ? -12.641 22.375 6.691 1 98.56 145 ASP A N 1
ATOM 1099 C CA . ASP A 1 145 ? -13.5 23.016 5.707 1 98.56 145 ASP A CA 1
ATOM 1100 C C . ASP A 1 145 ? -14.094 24.312 6.258 1 98.56 145 ASP A C 1
ATOM 1102 O O . ASP A 1 145 ? -14.82 24.297 7.258 1 98.56 145 ASP A O 1
ATOM 1106 N N . SER A 1 146 ? -13.836 25.422 5.523 1 98.25 146 SER A N 1
ATOM 1107 C CA . SER A 1 146 ? -14.078 26.734 6.125 1 98.25 146 SER A CA 1
ATOM 1108 C C . SER A 1 146 ? -15.039 27.562 5.277 1 98.25 146 SER A C 1
ATOM 1110 O O . SER A 1 146 ? -14.703 28.688 4.867 1 98.25 146 SER A O 1
ATOM 1112 N N . LEU A 1 147 ? -16.156 27.031 4.988 1 96.31 147 LEU A N 1
ATOM 1113 C CA . LEU A 1 147 ? -17.281 27.766 4.387 1 96.31 147 LEU A CA 1
ATOM 1114 C C . LEU A 1 147 ? -18.391 27.984 5.402 1 96.31 147 LEU A C 1
ATOM 1116 O O . LEU A 1 147 ? -18.812 27.031 6.082 1 96.31 147 LEU A O 1
ATOM 1120 N N . GLU A 1 148 ? -18.812 29.188 5.48 1 94.25 148 GLU A N 1
ATOM 1121 C CA . GLU A 1 148 ? -19.891 29.484 6.422 1 94.25 148 GLU A CA 1
ATOM 1122 C C . GLU A 1 148 ? -21.125 28.656 6.137 1 94.25 148 GLU A C 1
ATOM 1124 O O . GLU A 1 148 ? -21.469 28.406 4.977 1 94.25 148 GLU A O 1
ATOM 1129 N N . PRO A 1 149 ? -21.75 28.188 7.156 1 96.19 149 PRO A N 1
ATOM 1130 C CA . PRO A 1 149 ? -21.547 28.5 8.578 1 96.19 149 PRO A CA 1
ATOM 1131 C C . PRO A 1 149 ? -20.594 27.531 9.266 1 96.19 149 PRO A C 1
ATOM 1133 O O . PRO A 1 149 ? -20.438 27.578 10.484 1 96.19 149 PRO A O 1
ATOM 1136 N N . GLN A 1 150 ? -19.953 26.688 8.586 1 97.81 150 GLN A N 1
ATOM 1137 C CA . GLN A 1 150 ? -19.203 25.578 9.188 1 97.81 150 GLN A CA 1
ATOM 1138 C C . GLN A 1 150 ? -18.016 26.094 9.969 1 97.81 150 GLN A C 1
ATOM 1140 O O . GLN A 1 150 ? -17.609 25.5 10.977 1 97.81 150 GLN A O 1
ATOM 1145 N N . THR A 1 151 ? -17.453 27.203 9.531 1 97.94 151 THR A N 1
ATOM 1146 C CA . THR A 1 151 ? -16.328 27.812 10.219 1 97.94 151 THR A CA 1
ATOM 1147 C C . THR A 1 151 ? -16.656 28.047 11.695 1 97.94 151 THR A C 1
ATOM 1149 O O . THR A 1 151 ? -15.828 27.75 12.57 1 97.94 151 THR A O 1
ATOM 1152 N N . ASP A 1 152 ? -17.828 28.484 11.953 1 97.25 152 ASP A N 1
ATOM 1153 C CA . ASP A 1 152 ? -18.25 28.828 13.305 1 97.25 152 ASP A CA 1
ATOM 1154 C C . ASP A 1 152 ? -18.547 27.578 14.133 1 97.25 152 ASP A C 1
ATOM 1156 O O . ASP A 1 152 ? -18.672 27.656 15.359 1 97.25 152 ASP A O 1
ATOM 1160 N N . ILE A 1 153 ? -18.562 26.5 13.523 1 98.38 153 ILE A N 1
ATOM 1161 C CA . ILE A 1 153 ? -18.797 25.234 14.211 1 98.38 153 ILE A CA 1
ATOM 1162 C C . ILE A 1 153 ? -17.484 24.516 14.422 1 98.38 153 ILE A C 1
ATOM 1164 O O . ILE A 1 153 ? -17.125 24.172 15.555 1 98.38 153 ILE A O 1
ATOM 1168 N N . SER A 1 154 ? -16.703 24.328 13.43 1 98.81 154 SER A N 1
ATOM 1169 C CA . SER A 1 154 ? -15.547 23.438 13.438 1 98.81 154 SER A CA 1
ATOM 1170 C C . SER A 1 154 ? -14.383 24.031 14.219 1 98.81 154 SER A C 1
ATOM 1172 O O . SER A 1 154 ? -13.625 23.312 14.875 1 98.81 154 SER A O 1
ATOM 1174 N N . PHE A 1 155 ? -14.164 25.359 14.133 1 98.81 155 PHE A N 1
ATOM 1175 C CA . PHE A 1 155 ? -13 25.953 14.781 1 98.81 155 PHE A CA 1
ATOM 1176 C C . PHE A 1 155 ? -13.148 25.922 16.297 1 98.81 155 PHE A C 1
ATOM 1178 O O . PHE A 1 155 ? -12.203 25.578 17.016 1 98.81 155 PHE A O 1
ATOM 1185 N N . PRO A 1 156 ? -14.375 26.25 16.844 1 98.69 156 PRO A N 1
ATOM 1186 C CA . PRO A 1 156 ? -14.547 26.062 18.281 1 98.69 156 PRO A CA 1
ATOM 1187 C C . PRO A 1 156 ? -14.344 24.609 18.703 1 98.69 156 PRO A C 1
ATOM 1189 O O . PRO A 1 156 ? -13.711 24.344 19.734 1 98.69 156 PRO A O 1
ATOM 1192 N N . VAL A 1 157 ? -14.812 23.656 17.969 1 98.88 157 VAL A N 1
ATOM 1193 C CA . VAL A 1 157 ? -14.633 22.234 18.266 1 98.88 157 VAL A CA 1
ATOM 1194 C C . VAL A 1 157 ? -13.141 21.891 18.281 1 98.88 157 VAL A C 1
ATOM 1196 O O . VAL A 1 157 ? -12.656 21.219 19.188 1 98.88 157 VAL A O 1
ATOM 1199 N N . PHE A 1 158 ? -12.469 22.406 17.312 1 98.88 158 PHE A N 1
ATOM 1200 C CA . PHE A 1 158 ? -11.031 22.156 17.219 1 98.88 158 PHE A CA 1
ATOM 1201 C C . PHE A 1 158 ? -10.312 22.688 18.469 1 98.88 158 PHE A C 1
ATOM 1203 O O . PHE A 1 158 ? -9.461 22 19.031 1 98.88 158 PHE A O 1
ATOM 1210 N N . ARG A 1 159 ? -10.602 23.859 18.828 1 98.69 159 ARG A N 1
ATOM 1211 C CA . ARG A 1 159 ? -9.938 24.469 19.984 1 98.69 159 ARG A CA 1
ATOM 1212 C C . ARG A 1 159 ? -10.141 23.625 21.234 1 98.69 159 ARG A C 1
ATOM 1214 O O . ARG A 1 159 ? -9.203 23.406 22 1 98.69 159 ARG A O 1
ATOM 1221 N N . GLU A 1 160 ? -11.32 23.141 21.406 1 98.69 160 GLU A N 1
ATOM 1222 C CA . GLU A 1 160 ? -11.625 22.281 22.547 1 98.69 160 GLU A CA 1
ATOM 1223 C C . GLU A 1 160 ? -10.836 20.969 22.469 1 98.69 160 GLU A C 1
ATOM 1225 O O . GLU A 1 160 ? -10.25 20.547 23.469 1 98.69 160 GLU A O 1
ATOM 1230 N N . VAL A 1 161 ? -10.812 20.375 21.328 1 98.88 161 VAL A N 1
ATOM 1231 C CA . VAL A 1 161 ? -10.148 19.094 21.141 1 98.88 161 VAL A CA 1
ATOM 1232 C C . VAL A 1 161 ? -8.641 19.281 21.297 1 98.88 161 VAL A C 1
ATOM 1234 O O . VAL A 1 161 ? -7.969 18.438 21.906 1 98.88 161 VAL A O 1
ATOM 1237 N N . ARG A 1 162 ? -8.125 20.375 20.734 1 98.88 162 ARG A N 1
ATOM 1238 C CA . ARG A 1 162 ? -6.699 20.656 20.875 1 98.88 162 ARG A CA 1
ATOM 1239 C C . ARG A 1 162 ? -6.297 20.75 22.344 1 98.88 162 ARG A C 1
ATOM 1241 O O . ARG A 1 162 ? -5.25 20.234 22.734 1 98.88 162 ARG A O 1
ATOM 1248 N N . GLU A 1 163 ? -7.078 21.391 23.109 1 98.5 163 GLU A N 1
ATOM 1249 C CA . GLU A 1 163 ? -6.797 21.516 24.531 1 98.5 163 GLU A CA 1
ATOM 1250 C C . GLU A 1 163 ? -6.832 20.156 25.219 1 98.5 163 GLU A C 1
ATOM 1252 O O . GLU A 1 163 ? -5.957 19.828 26.031 1 98.5 163 GLU A O 1
ATOM 1257 N N . ARG A 1 164 ? -7.781 19.359 24.891 1 98.38 164 ARG A N 1
ATOM 1258 C CA . ARG A 1 164 ? -7.973 18.062 25.516 1 98.38 164 ARG A CA 1
ATOM 1259 C C . ARG A 1 164 ? -6.84 17.109 25.156 1 98.38 164 ARG A C 1
ATOM 1261 O O . ARG A 1 164 ? -6.473 16.234 25.938 1 98.38 164 ARG A O 1
ATOM 1268 N N . TRP A 1 165 ? -6.277 17.266 23.984 1 98.62 165 TRP A N 1
ATOM 1269 C CA . TRP A 1 165 ? -5.301 16.312 23.484 1 98.62 165 TRP A CA 1
ATOM 1270 C C . TRP A 1 165 ? -3.887 16.875 23.578 1 98.62 165 TRP A C 1
ATOM 1272 O O . TRP A 1 165 ? -2.928 16.234 23.125 1 98.62 165 TRP A O 1
ATOM 1282 N N . ALA A 1 166 ? -3.645 17.984 24.203 1 97.62 166 ALA A N 1
ATOM 1283 C CA . ALA A 1 166 ? -2.398 18.75 24.203 1 97.62 166 ALA A CA 1
ATOM 1284 C C . ALA A 1 166 ? -1.251 17.922 24.781 1 97.62 166 ALA A C 1
ATOM 1286 O O . ALA A 1 166 ? -0.104 18.047 24.344 1 97.62 166 ALA A O 1
ATOM 1287 N N . SER A 1 167 ? -1.518 17 25.672 1 97 167 SER A N 1
ATOM 1288 C CA . SER A 1 167 ? -0.465 16.203 26.297 1 97 167 SER A CA 1
ATOM 1289 C C . SER A 1 167 ? -0.157 14.961 25.469 1 97 167 SER A C 1
ATOM 1291 O O . SER A 1 167 ? 0.826 14.266 25.719 1 97 167 SER A O 1
ATOM 1293 N N . ARG A 1 168 ? -0.927 14.719 24.422 1 98.12 168 ARG A N 1
ATOM 1294 C CA . ARG A 1 168 ? -0.797 13.484 23.656 1 98.12 168 ARG A CA 1
ATOM 1295 C C . ARG A 1 168 ? -0.301 13.773 22.25 1 98.12 168 ARG A C 1
ATOM 1297 O O . ARG A 1 168 ? 0.714 13.219 21.812 1 98.12 168 ARG A O 1
ATOM 1304 N N . ILE A 1 169 ? -1.016 14.656 21.516 1 98.81 169 ILE A N 1
ATOM 1305 C CA . ILE A 1 169 ? -0.67 15.039 20.156 1 98.81 169 ILE A CA 1
ATOM 1306 C C . ILE A 1 169 ? -0.638 16.562 20.031 1 98.81 169 ILE A C 1
ATOM 1308 O O . ILE A 1 169 ? -1.605 17.234 20.391 1 98.81 169 ILE A O 1
ATOM 1312 N N . GLU A 1 170 ? 0.484 17.078 19.594 1 98.62 170 GLU A N 1
ATOM 1313 C CA . GLU A 1 170 ? 0.556 18.5 19.266 1 98.62 170 GLU A CA 1
ATOM 1314 C C . GLU A 1 170 ? -0.22 18.812 17.984 1 98.62 170 GLU A C 1
ATOM 1316 O O . GLU A 1 170 ? 0.042 18.219 16.938 1 98.62 170 GLU A O 1
ATOM 1321 N N . MET A 1 171 ? -1.199 19.781 18.109 1 98.81 171 MET A N 1
ATOM 1322 C CA . MET A 1 171 ? -2.09 19.984 16.969 1 98.81 171 MET A CA 1
ATOM 1323 C C . MET A 1 171 ? -1.961 21.406 16.406 1 98.81 171 MET A C 1
ATOM 1325 O O . MET A 1 171 ? -1.835 22.359 17.172 1 98.81 171 MET A O 1
ATOM 1329 N N . GLN A 1 172 ? -1.935 21.5 15.117 1 98.88 172 GLN A N 1
ATOM 1330 C CA . GLN A 1 172 ? -2.102 22.75 14.383 1 98.88 172 GLN A CA 1
ATOM 1331 C C . GLN A 1 172 ? -3.309 22.688 13.453 1 98.88 172 GLN A C 1
ATOM 1333 O O . GLN A 1 172 ? -3.773 21.609 13.102 1 98.88 172 GLN A O 1
ATOM 1338 N N . VAL A 1 173 ? -3.84 23.875 13.086 1 98.88 173 VAL A N 1
ATOM 1339 C CA . VAL A 1 173 ? -5.02 23.922 12.234 1 98.88 173 VAL A CA 1
ATOM 1340 C C . VAL A 1 173 ? -4.797 24.906 11.094 1 98.88 173 VAL A C 1
ATOM 1342 O O . VAL A 1 173 ? -4.133 25.938 11.281 1 98.88 173 VAL A O 1
ATOM 1345 N N . SER A 1 174 ? -5.266 24.531 9.938 1 98.94 174 SER A N 1
ATOM 1346 C CA . SER A 1 174 ? -5.391 25.422 8.789 1 98.94 174 SER A CA 1
ATOM 1347 C C . SER A 1 174 ? -6.824 25.453 8.273 1 98.94 174 SER A C 1
ATOM 1349 O O . SER A 1 174 ? -7.566 24.484 8.406 1 98.94 174 SER A O 1
ATOM 1351 N N . SER A 1 175 ? -7.18 26.609 7.773 1 98.88 175 SER A N 1
ATOM 1352 C CA . SER A 1 175 ? -8.414 26.641 6.988 1 98.88 175 SER A CA 1
ATOM 1353 C C . SER A 1 175 ? -8.211 26 5.617 1 98.88 175 SER A C 1
ATOM 1355 O O . SER A 1 175 ? -7.082 25.875 5.141 1 98.88 175 SER A O 1
ATOM 1357 N N . ILE A 1 176 ? -9.266 25.547 5.043 1 98.81 176 ILE A N 1
ATOM 1358 C CA . ILE A 1 176 ? -9.336 25.281 3.609 1 98.81 176 ILE A CA 1
ATOM 1359 C C . ILE A 1 176 ? -10.664 25.781 3.057 1 98.81 176 ILE A C 1
ATOM 1361 O O . ILE A 1 176 ? -11.727 25.484 3.607 1 98.81 176 ILE A O 1
ATOM 1365 N N . ALA A 1 177 ? -10.617 26.547 2.074 1 97.94 177 ALA A N 1
ATOM 1366 C CA . ALA A 1 177 ? -11.773 27.125 1.382 1 97.94 177 ALA A CA 1
ATOM 1367 C C . ALA A 1 177 ? -11.445 27.391 -0.085 1 97.94 177 ALA A C 1
ATOM 1369 O O . ALA A 1 177 ? -10.281 27.391 -0.483 1 97.94 177 ALA A O 1
ATOM 1370 N N . PRO A 1 178 ? -12.523 27.531 -0.913 1 97.31 178 PRO A N 1
ATOM 1371 C CA . PRO A 1 178 ? -12.234 27.984 -2.273 1 97.31 178 PRO A CA 1
ATOM 1372 C C . PRO A 1 178 ? -11.539 29.344 -2.303 1 97.31 178 PRO A C 1
ATOM 1374 O O . PRO A 1 178 ? -11.867 30.219 -1.501 1 97.31 178 PRO A O 1
ATOM 1377 N N . LEU A 1 179 ? -10.672 29.438 -3.207 1 96.88 179 LEU A N 1
ATOM 1378 C CA . LEU A 1 179 ? -9.773 30.578 -3.289 1 96.88 179 LEU A CA 1
ATOM 1379 C C . LEU A 1 179 ? -10.562 31.875 -3.373 1 96.88 179 LEU A C 1
ATOM 1381 O O . LEU A 1 179 ? -10.164 32.906 -2.787 1 96.88 179 LEU A O 1
ATOM 1385 N N . ASN A 1 180 ? -11.711 31.891 -4.059 1 97.06 180 ASN A N 1
ATOM 1386 C CA . ASN A 1 180 ? -12.43 33.125 -4.402 1 97.06 180 ASN A CA 1
ATOM 1387 C C . ASN A 1 180 ? -13.062 33.75 -3.172 1 97.06 180 ASN A C 1
ATOM 1389 O O . ASN A 1 180 ? -13.461 34.906 -3.205 1 97.06 180 ASN A O 1
ATOM 1393 N N . ILE A 1 181 ? -13.117 33.094 -2.062 1 97.5 181 ILE A N 1
ATOM 1394 C CA . ILE A 1 181 ? -13.773 33.688 -0.897 1 97.5 181 ILE A CA 1
ATOM 1395 C C . ILE A 1 181 ? -12.93 34.844 -0.359 1 97.5 181 ILE A C 1
ATOM 1397 O O . ILE A 1 181 ? -13.445 35.719 0.308 1 97.5 181 ILE A O 1
ATOM 1401 N N . PHE A 1 182 ? -11.664 34.844 -0.625 1 98.19 182 PHE A N 1
ATOM 1402 C CA . PHE A 1 182 ? -10.75 35.844 -0.087 1 98.19 182 PHE A CA 1
ATOM 1403 C C . PHE A 1 182 ? -10.93 37.188 -0.805 1 98.19 182 PHE A C 1
ATOM 1405 O O . PHE A 1 182 ? -10.359 38.188 -0.393 1 98.19 182 PHE A O 1
ATOM 1412 N N . LEU A 1 183 ? -11.766 37.188 -1.84 1 98.06 183 LEU A N 1
ATOM 1413 C CA . LEU A 1 183 ? -12.148 38.438 -2.5 1 98.06 183 LEU A CA 1
ATOM 1414 C C . LEU A 1 183 ? -13.391 39.031 -1.845 1 98.06 183 LEU A C 1
ATOM 1416 O O . LEU A 1 183 ? -13.891 40.094 -2.281 1 98.06 183 LEU A O 1
ATOM 1420 N N . THR A 1 184 ? -13.875 38.375 -0.795 1 98.12 184 THR A N 1
ATOM 1421 C CA . THR A 1 184 ? -15.109 38.812 -0.14 1 98.12 184 THR A CA 1
ATOM 1422 C C . THR A 1 184 ? -14.883 39.031 1.354 1 98.12 184 THR A C 1
ATOM 1424 O O . THR A 1 184 ? -13.797 38.75 1.867 1 98.12 184 THR A O 1
ATOM 1427 N N . ASP A 1 185 ? -15.969 39.469 2.092 1 98.06 185 ASP A N 1
ATOM 1428 C CA . ASP A 1 185 ? -15.914 39.656 3.537 1 98.06 185 ASP A CA 1
ATOM 1429 C C . ASP A 1 185 ? -15.797 38.344 4.27 1 98.06 185 ASP A C 1
ATOM 1431 O O . ASP A 1 185 ? -15.242 38.281 5.367 1 98.06 185 ASP A O 1
ATOM 1435 N N . GLU A 1 186 ? -16.266 37.344 3.646 1 97.81 186 GLU A N 1
ATOM 1436 C CA . GLU A 1 186 ? -16.156 36.031 4.258 1 97.81 186 GLU A CA 1
ATOM 1437 C C . GLU A 1 186 ? -14.703 35.625 4.441 1 97.81 186 GLU A C 1
ATOM 1439 O O . GLU A 1 186 ? -14.344 35.031 5.461 1 97.81 186 GLU A O 1
ATOM 1444 N N . GLY A 1 187 ? -13.914 35.938 3.438 1 98.31 187 GLY A N 1
ATOM 1445 C CA . GLY A 1 187 ? -12.492 35.656 3.547 1 98.31 187 GLY A CA 1
ATOM 1446 C C . GLY A 1 187 ? -11.82 36.406 4.676 1 98.31 187 GLY A C 1
ATOM 1447 O O . GLY A 1 187 ? -10.945 35.875 5.359 1 98.31 187 GLY A O 1
ATOM 1448 N N . ARG A 1 188 ? -12.227 37.625 4.855 1 98.44 188 ARG A N 1
ATOM 1449 C CA . ARG A 1 188 ? -11.68 38.438 5.938 1 98.44 188 ARG A CA 1
ATOM 1450 C C . ARG A 1 188 ? -12.078 37.875 7.301 1 98.44 188 ARG A C 1
ATOM 1452 O O . ARG A 1 188 ? -11.25 37.812 8.211 1 98.44 188 ARG A O 1
ATOM 1459 N N . ARG A 1 189 ? -13.328 37.5 7.406 1 98.56 189 ARG A N 1
ATOM 1460 C CA . ARG A 1 189 ? -13.805 36.906 8.656 1 98.56 189 ARG A CA 1
ATOM 1461 C C . ARG A 1 189 ? -13.109 35.594 8.945 1 98.56 189 ARG A C 1
ATOM 1463 O O . ARG A 1 189 ? -12.789 35.312 10.102 1 98.56 189 ARG A O 1
ATOM 1470 N N . LEU A 1 190 ? -12.891 34.844 7.906 1 98.75 190 LEU A N 1
ATOM 1471 C CA . LEU A 1 190 ? -12.172 33.594 8.062 1 98.75 190 LEU A CA 1
ATOM 1472 C C . LEU A 1 190 ? -10.766 33.844 8.594 1 98.75 190 LEU A C 1
ATOM 1474 O O . LEU A 1 190 ? -10.305 33.125 9.492 1 98.75 190 LEU A O 1
ATOM 1478 N N . ALA A 1 191 ? -10.07 34.812 8.031 1 98.88 191 ALA A N 1
ATOM 1479 C CA . ALA A 1 191 ? -8.719 35.156 8.484 1 98.88 191 ALA A CA 1
ATOM 1480 C C . ALA A 1 191 ? -8.711 35.5 9.969 1 98.88 191 ALA A C 1
ATOM 1482 O O . ALA A 1 191 ? -7.797 35.125 10.703 1 98.88 191 ALA A O 1
ATOM 1483 N N . ASP A 1 192 ? -9.758 36.219 10.391 1 98.75 192 ASP A N 1
ATOM 1484 C CA . ASP A 1 192 ? -9.883 36.562 11.805 1 98.75 192 ASP A CA 1
ATOM 1485 C C . ASP A 1 192 ? -10.07 35.312 12.656 1 98.75 192 ASP A C 1
ATOM 1487 O O . ASP A 1 192 ? -9.445 35.188 13.719 1 98.75 192 ASP A O 1
ATOM 1491 N N . THR A 1 193 ? -10.938 34.438 12.234 1 98.69 193 THR A N 1
ATOM 1492 C CA . THR A 1 193 ? -11.211 33.219 12.953 1 98.69 193 THR A CA 1
ATOM 1493 C C . THR A 1 193 ? -9.945 32.375 13.078 1 98.69 193 THR A C 1
ATOM 1495 O O . THR A 1 193 ? -9.672 31.812 14.141 1 98.69 193 THR A O 1
ATOM 1498 N N . VAL A 1 194 ? -9.219 32.281 12.016 1 98.88 194 VAL A N 1
ATOM 1499 C CA . VAL A 1 194 ? -7.988 31.5 11.984 1 98.88 194 VAL A CA 1
ATOM 1500 C C . VAL A 1 194 ? -6.965 32.094 12.938 1 98.88 194 VAL A C 1
ATOM 1502 O O . VAL A 1 194 ? -6.297 31.391 13.688 1 98.88 194 VAL A O 1
ATOM 1505 N N . ALA A 1 195 ? -6.836 33.406 12.898 1 98.75 195 ALA A N 1
ATOM 1506 C CA . ALA A 1 195 ? -5.926 34.125 13.797 1 98.75 195 ALA A CA 1
ATOM 1507 C C . ALA A 1 195 ? -6.285 33.844 15.258 1 98.75 195 ALA A C 1
ATOM 1509 O O . ALA A 1 195 ? -5.406 33.594 16.078 1 98.75 195 ALA A O 1
ATOM 1510 N N . ASP A 1 196 ? -7.586 33.938 15.531 1 98.38 196 ASP A N 1
ATOM 1511 C CA . ASP A 1 196 ? -8.07 33.688 16.891 1 98.38 196 ASP A CA 1
ATOM 1512 C C . ASP A 1 196 ? -7.754 32.281 17.344 1 98.38 196 ASP A C 1
ATOM 1514 O O . ASP A 1 196 ? -7.504 32.062 18.531 1 98.38 196 ASP A O 1
ATOM 1518 N N . ALA A 1 197 ? -7.73 31.359 16.469 1 98.38 197 ALA A N 1
ATOM 1519 C CA . ALA A 1 197 ? -7.492 29.953 16.781 1 98.38 197 ALA A CA 1
ATOM 1520 C C . ALA A 1 197 ? -5.996 29.641 16.828 1 98.38 197 ALA A C 1
ATOM 1522 O O . ALA A 1 197 ? -5.59 28.547 17.219 1 98.38 197 ALA A O 1
ATOM 1523 N N . GLY A 1 198 ? -5.168 30.594 16.484 1 98.19 198 GLY A N 1
ATOM 1524 C CA . GLY A 1 198 ? -3.742 30.328 16.391 1 98.19 198 GLY A CA 1
ATOM 1525 C C . GLY A 1 198 ? -3.389 29.375 15.273 1 98.19 198 GLY A C 1
ATOM 1526 O O . GLY A 1 198 ? -2.557 28.484 15.453 1 98.19 198 GLY A O 1
ATOM 1527 N N . GLY A 1 199 ? -4.07 29.5 14.172 1 98.69 199 GLY A N 1
ATOM 1528 C CA . GLY A 1 199 ? -3.887 28.578 13.062 1 98.69 199 GLY A CA 1
ATOM 1529 C C . GLY A 1 199 ? -3.154 29.203 11.891 1 98.69 199 GLY A C 1
ATOM 1530 O O . GLY A 1 199 ? -2.402 30.156 12.055 1 98.69 199 GLY A O 1
ATOM 1531 N N . LEU A 1 200 ? -3.211 28.484 10.734 1 98.94 200 LEU A N 1
ATOM 1532 C CA . LEU A 1 200 ? -2.682 28.938 9.453 1 98.94 200 LEU A CA 1
ATOM 1533 C C . LEU A 1 200 ? -3.812 29.266 8.484 1 98.94 200 LEU A C 1
ATOM 1535 O O . LEU A 1 200 ? -4.848 28.594 8.477 1 98.94 200 LEU A O 1
ATOM 1539 N N . LEU A 1 201 ? -3.596 30.312 7.676 1 98.94 201 LEU A N 1
ATOM 1540 C CA . LEU A 1 201 ? -4.57 30.625 6.641 1 98.94 201 LEU A CA 1
ATOM 1541 C C . LEU A 1 201 ? -4.348 29.766 5.402 1 98.94 201 LEU A C 1
ATOM 1543 O O . LEU A 1 201 ? -3.217 29.641 4.926 1 98.94 201 LEU A O 1
ATOM 1547 N N . GLY A 1 202 ? -5.395 29.078 4.965 1 98.81 202 GLY A N 1
ATOM 1548 C CA . GLY A 1 202 ? -5.25 28.172 3.83 1 98.81 202 GLY A CA 1
ATOM 1549 C C . GLY A 1 202 ? -6.461 28.156 2.92 1 98.81 202 GLY A C 1
ATOM 1550 O O . GLY A 1 202 ? -7.555 28.562 3.324 1 98.81 202 GLY A O 1
ATOM 1551 N N . CYS A 1 203 ? -6.293 27.766 1.699 1 98.44 203 CYS A N 1
ATOM 1552 C CA . CYS A 1 203 ? -7.328 27.578 0.691 1 98.44 203 CYS A CA 1
ATOM 1553 C C . CYS A 1 203 ? -6.879 26.578 -0.367 1 98.44 203 CYS A C 1
ATOM 1555 O O . CYS A 1 203 ? -5.766 26.047 -0.296 1 98.44 203 CYS A O 1
ATOM 1557 N N . SER A 1 204 ? -7.793 26.172 -1.206 1 98.06 204 SER A N 1
ATOM 1558 C CA . SER A 1 204 ? -7.484 25.469 -2.441 1 98.06 204 SER A CA 1
ATOM 1559 C C . SER A 1 204 ? -7.242 26.438 -3.594 1 98.06 204 SER A C 1
ATOM 1561 O O . SER A 1 204 ? -7.875 27.484 -3.664 1 98.06 204 SER A O 1
ATOM 1563 N N . SER A 1 205 ? -6.34 26.062 -4.48 1 97.25 205 SER A N 1
ATOM 1564 C CA . SER A 1 205 ? -6.137 26.891 -5.668 1 97.25 205 SER A CA 1
ATOM 1565 C C . SER A 1 205 ? -7.352 26.844 -6.586 1 97.25 205 SER A C 1
ATOM 1567 O O . SER A 1 205 ? -7.422 27.578 -7.57 1 97.25 205 SER A O 1
ATOM 1569 N N . ARG A 1 206 ? -8.32 26.094 -6.227 1 94.25 206 ARG A N 1
ATOM 1570 C CA . ARG A 1 206 ? -9.562 26.016 -6.984 1 94.25 206 ARG A CA 1
ATOM 1571 C C . ARG A 1 206 ? -10.516 27.141 -6.598 1 94.25 206 ARG A C 1
ATOM 1573 O O . ARG A 1 206 ? -10.539 27.578 -5.445 1 94.25 206 ARG A O 1
ATOM 1580 N N . SER A 1 207 ? -11.344 27.531 -7.629 1 94.06 207 SER A N 1
ATOM 1581 C CA . SER A 1 207 ? -12.344 28.578 -7.441 1 94.06 207 SER A CA 1
ATOM 1582 C C . SER A 1 207 ? -13.758 28.016 -7.59 1 94.06 207 SER A C 1
ATOM 1584 O O . SER A 1 207 ? -14.055 27.328 -8.562 1 94.06 207 SER A O 1
ATOM 1586 N N . ALA A 1 208 ? -14.555 28.344 -6.605 1 92.62 208 ALA A N 1
ATOM 1587 C CA . ALA A 1 208 ? -15.945 27.906 -6.691 1 92.62 208 ALA A CA 1
ATOM 1588 C C . ALA A 1 208 ? -16.672 28.625 -7.824 1 92.62 208 ALA A C 1
ATOM 1590 O O . ALA A 1 208 ? -17.672 28.141 -8.344 1 92.62 208 ALA A O 1
ATOM 1591 N N . LEU A 1 209 ? -16.172 29.75 -8.227 1 92.31 209 LEU A N 1
ATOM 1592 C CA . LEU A 1 209 ? -16.766 30.531 -9.305 1 92.31 209 LEU A CA 1
ATOM 1593 C C . LEU A 1 209 ? -16.453 29.922 -10.664 1 92.31 209 LEU A C 1
ATOM 1595 O O . LEU A 1 209 ? -17.219 30.094 -11.617 1 92.31 209 LEU A O 1
ATOM 1599 N N . HIS A 1 210 ? -15.328 29.172 -10.727 1 91.44 210 HIS A N 1
ATOM 1600 C CA . HIS A 1 210 ? -14.852 28.562 -11.969 1 91.44 210 HIS A CA 1
ATOM 1601 C C . HIS A 1 210 ? -14.383 27.125 -11.734 1 91.44 210 HIS A C 1
ATOM 1603 O O . HIS A 1 210 ? -13.219 26.812 -11.969 1 91.44 210 HIS A O 1
ATOM 1609 N N . PRO A 1 211 ? -15.266 26.219 -11.383 1 88.25 211 PRO A N 1
ATOM 1610 C CA . PRO A 1 211 ? -14.906 24.875 -10.914 1 88.25 211 PRO A CA 1
ATOM 1611 C C . PRO A 1 211 ? -14.242 24.031 -12 1 88.25 211 PRO A C 1
ATOM 1613 O O . PRO A 1 211 ? -13.547 23.062 -11.695 1 88.25 211 PRO A O 1
ATOM 1616 N N . ALA A 1 212 ? -14.391 24.422 -13.227 1 89.62 212 ALA A N 1
ATOM 1617 C CA . ALA A 1 212 ? -13.867 23.609 -14.32 1 89.62 212 ALA A CA 1
ATOM 1618 C C . ALA A 1 212 ? -12.5 24.109 -14.781 1 89.62 212 ALA A C 1
ATOM 1620 O O . ALA A 1 212 ? -11.836 23.469 -15.594 1 89.62 212 ALA A O 1
ATOM 1621 N N . GLU A 1 213 ? -12.055 25.266 -14.195 1 92.25 213 GLU A N 1
ATOM 1622 C CA . GLU A 1 213 ? -10.812 25.891 -14.648 1 92.25 213 GLU A CA 1
ATOM 1623 C C . GLU A 1 213 ? -9.641 25.469 -13.766 1 92.25 213 GLU A C 1
ATOM 1625 O O . GLU A 1 213 ? -9.602 25.781 -12.578 1 92.25 213 GLU A O 1
ATOM 1630 N N . PRO A 1 214 ? -8.641 24.844 -14.391 1 91.38 214 PRO A N 1
ATOM 1631 C CA . PRO A 1 214 ? -7.477 24.453 -13.602 1 91.38 214 PRO A CA 1
ATOM 1632 C C . PRO A 1 214 ? -6.715 25.641 -13.023 1 91.38 214 PRO A C 1
ATOM 1634 O O . PRO A 1 214 ? -6.098 25.531 -11.961 1 91.38 214 PRO A O 1
ATOM 1637 N N . VAL A 1 215 ? -6.754 26.75 -13.719 1 94.62 215 VAL A N 1
ATOM 1638 C CA . VAL A 1 215 ? -6.289 28.047 -13.203 1 94.62 215 VAL A CA 1
ATOM 1639 C C . VAL A 1 215 ? -7.402 29.078 -13.32 1 94.62 215 VAL A C 1
ATOM 1641 O O . VAL A 1 215 ? -7.609 29.656 -14.383 1 94.62 215 VAL A O 1
ATOM 1644 N N . PRO A 1 216 ? -8 29.375 -12.203 1 95.94 216 PRO A N 1
ATOM 1645 C CA . PRO A 1 216 ? -9.094 30.344 -12.281 1 95.94 216 PRO A CA 1
ATOM 1646 C C . PRO A 1 216 ? -8.617 31.75 -12.609 1 95.94 216 PRO A C 1
ATOM 1648 O O . PRO A 1 216 ? -7.547 32.156 -12.156 1 95.94 216 PRO A O 1
ATOM 1651 N N . PRO A 1 217 ? -9.461 32.5 -13.32 1 96 217 PRO A N 1
ATOM 1652 C CA . PRO A 1 217 ? -9.07 33.844 -13.711 1 96 217 PRO A CA 1
ATOM 1653 C C . PRO A 1 217 ? -8.828 34.781 -12.516 1 96 217 PRO A C 1
ATOM 1655 O O . PRO A 1 217 ? -8.094 35.75 -12.617 1 96 217 PRO A O 1
ATOM 1658 N N . ASP A 1 218 ? -9.359 34.469 -11.422 1 95.81 218 ASP A N 1
ATOM 1659 C CA . ASP A 1 218 ? -9.25 35.312 -10.25 1 95.81 218 ASP A CA 1
ATOM 1660 C C . ASP A 1 218 ? -8.117 34.844 -9.328 1 95.81 218 ASP A C 1
ATOM 1662 O O . ASP A 1 218 ? -8.016 35.281 -8.188 1 95.81 218 ASP A O 1
ATOM 1666 N N . LEU A 1 219 ? -7.285 33.969 -9.789 1 98 219 LEU A N 1
ATOM 1667 C CA . LEU A 1 219 ? -6.246 33.375 -8.961 1 98 219 LEU A CA 1
ATOM 1668 C C . LEU A 1 219 ? -5.332 34.438 -8.375 1 98 219 LEU A C 1
ATOM 1670 O O . LEU A 1 219 ? -5.141 34.5 -7.156 1 98 219 LEU A O 1
ATOM 1674 N N . ASP A 1 220 ? -4.781 35.312 -9.203 1 98.25 220 ASP A N 1
ATOM 1675 C CA . ASP A 1 220 ? -3.773 36.281 -8.75 1 98.25 220 ASP A CA 1
ATOM 1676 C C . ASP A 1 220 ? -4.355 37.25 -7.727 1 98.25 220 ASP A C 1
ATOM 1678 O O . ASP A 1 220 ? -3.773 37.469 -6.66 1 98.25 220 ASP A O 1
ATOM 1682 N N . ALA A 1 221 ? -5.512 37.781 -8.062 1 98.25 221 ALA A N 1
ATOM 1683 C CA . ALA A 1 221 ? -6.137 38.75 -7.16 1 98.25 221 ALA A CA 1
ATOM 1684 C C . ALA A 1 221 ? -6.477 38.125 -5.82 1 98.25 221 ALA A C 1
ATOM 1686 O O . ALA A 1 221 ? -6.266 38.719 -4.766 1 98.25 221 ALA A O 1
ATOM 1687 N N . ALA A 1 222 ? -7.012 36.969 -5.883 1 98.56 222 ALA A N 1
ATOM 1688 C CA . ALA A 1 222 ? -7.422 36.281 -4.664 1 98.56 222 ALA A CA 1
ATOM 1689 C C . ALA A 1 222 ? -6.211 35.875 -3.822 1 98.56 222 ALA A C 1
ATOM 1691 O O . ALA A 1 222 ? -6.242 36 -2.594 1 98.56 222 ALA A O 1
ATOM 1692 N N . MET A 1 223 ? -5.141 35.438 -4.426 1 98.69 223 MET A N 1
ATOM 1693 C CA . MET A 1 223 ? -3.936 35.031 -3.703 1 98.69 223 MET A CA 1
ATOM 1694 C C . MET A 1 223 ? -3.248 36.25 -3.076 1 98.69 223 MET A C 1
ATOM 1696 O O . MET A 1 223 ? -2.744 36.156 -1.955 1 98.69 223 MET A O 1
ATOM 1700 N N . GLU A 1 224 ? -3.215 37.344 -3.84 1 98.75 224 GLU A N 1
ATOM 1701 C CA . GLU A 1 224 ? -2.678 38.562 -3.273 1 98.75 224 GLU A CA 1
ATOM 1702 C C . GLU A 1 224 ? -3.434 38.969 -2.01 1 98.75 224 GLU A C 1
ATOM 1704 O O . GLU A 1 224 ? -2.822 39.375 -1.02 1 98.75 224 GLU A O 1
ATOM 1709 N N . CYS A 1 225 ? -4.738 38.875 -2.094 1 98.75 225 CYS A N 1
ATOM 1710 C CA . CYS A 1 225 ? -5.566 39.188 -0.938 1 98.75 225 CYS A CA 1
ATOM 1711 C C . CYS A 1 225 ? -5.285 38.25 0.224 1 98.75 225 CYS A C 1
ATOM 1713 O O . CYS A 1 225 ? -5.18 38.688 1.371 1 98.75 225 CYS A O 1
ATOM 1715 N N . LEU A 1 226 ? -5.156 37 -0.044 1 98.81 226 LEU A N 1
ATOM 1716 C CA . LEU A 1 226 ? -4.875 36.031 0.993 1 98.81 226 LEU A CA 1
ATOM 1717 C C . LEU A 1 226 ? -3.566 36.344 1.706 1 98.81 226 LEU A C 1
ATOM 1719 O O . LEU A 1 226 ? -3.514 36.344 2.938 1 98.81 226 LEU A O 1
ATOM 1723 N N . PHE A 1 227 ? -2.494 36.594 0.979 1 98.81 227 PHE A N 1
ATOM 1724 C CA . PHE A 1 227 ? -1.195 36.875 1.573 1 98.81 227 PHE A CA 1
ATOM 1725 C C . PHE A 1 227 ? -1.246 38.156 2.375 1 98.81 227 PHE A C 1
ATOM 1727 O O . PHE A 1 227 ? -0.607 38.281 3.424 1 98.81 227 PHE A O 1
ATOM 1734 N N . ARG A 1 228 ? -1.995 39.125 1.877 1 98.69 228 ARG A N 1
ATOM 1735 C CA . ARG A 1 228 ? -2.158 40.375 2.617 1 98.69 228 ARG A CA 1
ATOM 1736 C C . ARG A 1 228 ? -2.852 40.125 3.955 1 98.69 228 ARG A C 1
ATOM 1738 O O . ARG A 1 228 ? -2.402 40.625 4.992 1 98.69 228 ARG A O 1
ATOM 1745 N N . LEU A 1 229 ? -3.947 39.406 3.891 1 98.81 229 LEU A N 1
ATOM 1746 C CA . LEU A 1 229 ? -4.688 39.094 5.105 1 98.81 229 LEU A CA 1
ATOM 1747 C C . LEU A 1 229 ? -3.818 38.344 6.094 1 98.81 229 LEU A C 1
ATOM 1749 O O . LEU A 1 229 ? -3.857 38.594 7.297 1 98.81 229 LEU A O 1
ATOM 1753 N N . ALA A 1 230 ? -3.055 37.375 5.621 1 98.88 230 ALA A N 1
ATOM 1754 C CA . ALA A 1 230 ? -2.15 36.625 6.469 1 98.88 230 ALA A CA 1
ATOM 1755 C C . ALA A 1 230 ? -1.095 37.5 7.105 1 98.88 230 ALA A C 1
ATOM 1757 O O . ALA A 1 230 ? -0.83 37.406 8.305 1 98.88 230 ALA A O 1
ATOM 1758 N N . THR A 1 231 ? -0.528 38.438 6.297 1 98.75 231 THR A N 1
ATOM 1759 C CA . THR A 1 231 ? 0.502 39.344 6.77 1 98.75 231 THR A CA 1
ATOM 1760 C C . THR A 1 231 ? -0.046 40.25 7.867 1 98.75 231 THR A C 1
ATOM 1762 O O . THR A 1 231 ? 0.582 40.438 8.914 1 98.75 231 THR A O 1
ATOM 1765 N N . GLU A 1 232 ? -1.193 40.781 7.609 1 98.56 232 GLU A N 1
ATOM 1766 C CA . GLU A 1 232 ? -1.83 41.719 8.547 1 98.56 232 GLU A CA 1
ATOM 1767 C C . GLU A 1 232 ? -2.051 41.062 9.906 1 98.56 232 GLU A C 1
ATOM 1769 O O . GLU A 1 232 ? -2.059 41.719 10.93 1 98.56 232 GLU A O 1
ATOM 1774 N N . ARG A 1 233 ? -2.115 39.812 9.891 1 98.56 233 ARG A N 1
ATOM 1775 C CA . ARG A 1 233 ? -2.494 39.094 11.109 1 98.56 233 ARG A CA 1
ATOM 1776 C C . ARG A 1 233 ? -1.352 38.219 11.609 1 98.56 233 ARG A C 1
ATOM 1778 O O . ARG A 1 233 ? -1.51 37.469 12.578 1 98.56 233 ARG A O 1
ATOM 1785 N N . GLY A 1 234 ? -0.264 38.188 10.945 1 98.31 234 GLY A N 1
ATOM 1786 C CA . GLY A 1 234 ? 0.903 37.406 11.336 1 98.31 234 GLY A CA 1
ATOM 1787 C C . GLY A 1 234 ? 0.711 35.906 11.172 1 98.31 234 GLY A C 1
ATOM 1788 O O . GLY A 1 234 ? 1.162 35.125 12.008 1 98.31 234 GLY A O 1
ATOM 1789 N N . LEU A 1 235 ? 0 35.5 10.172 1 98.81 235 LEU A N 1
ATOM 1790 C CA . LEU A 1 235 ? -0.326 34.094 9.969 1 98.81 235 LEU A CA 1
ATOM 1791 C C . LEU A 1 235 ? 0.604 33.438 8.938 1 98.81 235 LEU A C 1
ATOM 1793 O O . LEU A 1 235 ? 0.98 34.094 7.957 1 98.81 235 LEU A O 1
ATOM 1797 N N . ASP A 1 236 ? 1.021 32.156 9.195 1 98.88 236 ASP A N 1
ATOM 1798 C CA . ASP A 1 236 ? 1.571 31.312 8.141 1 98.88 236 ASP A CA 1
ATOM 1799 C C . ASP A 1 236 ? 0.478 30.859 7.18 1 98.88 236 ASP A C 1
ATOM 1801 O O . ASP A 1 236 ? -0.71 31.047 7.445 1 98.88 236 ASP A O 1
ATOM 1805 N N . VAL A 1 237 ? 0.895 30.281 6.043 1 98.88 237 VAL A N 1
ATOM 1806 C CA . VAL A 1 237 ? -0.047 29.906 4.996 1 98.88 237 VAL A CA 1
ATOM 1807 C C . VAL A 1 237 ? 0.137 28.438 4.645 1 98.88 237 VAL A C 1
ATOM 1809 O O . VAL A 1 237 ? 1.266 27.938 4.578 1 98.88 237 VAL A O 1
ATOM 1812 N N . ASP A 1 238 ? -0.938 27.656 4.512 1 98.94 238 ASP A N 1
ATOM 1813 C CA . ASP A 1 238 ? -0.979 26.266 4.086 1 98.94 238 ASP A CA 1
ATOM 1814 C C . ASP A 1 238 ? -2.018 26.062 2.988 1 98.94 238 ASP A C 1
ATOM 1816 O O . ASP A 1 238 ? -3.219 26.203 3.229 1 98.94 238 ASP A O 1
ATOM 1820 N N . LEU A 1 239 ? -1.544 25.656 1.77 1 98.94 239 LEU A N 1
ATOM 1821 C CA . LEU A 1 239 ? -2.402 25.719 0.59 1 98.94 239 LEU A CA 1
ATOM 1822 C C . LEU A 1 239 ? -2.521 24.328 -0.054 1 98.94 239 LEU A C 1
ATOM 1824 O O . LEU A 1 239 ? -1.565 23.562 -0.046 1 98.94 239 LEU A O 1
ATOM 1828 N N . HIS A 1 240 ? -3.711 23.969 -0.53 1 98.81 240 HIS A N 1
ATOM 1829 C CA . HIS A 1 240 ? -3.916 22.891 -1.484 1 98.81 240 HIS A CA 1
ATOM 1830 C C . HIS A 1 240 ? -3.752 23.375 -2.918 1 98.81 240 HIS A C 1
ATOM 1832 O O . HIS A 1 240 ? -4.566 24.172 -3.406 1 98.81 240 HIS A O 1
ATOM 1838 N N . VAL A 1 241 ? -2.752 22.859 -3.617 1 98.81 241 VAL A N 1
ATOM 1839 C CA . VAL A 1 241 ? -2.381 23.516 -4.863 1 98.81 241 VAL A CA 1
ATOM 1840 C C . VAL A 1 241 ? -2.336 22.484 -5.996 1 98.81 241 VAL A C 1
ATOM 1842 O O . VAL A 1 241 ? -1.732 21.422 -5.852 1 98.81 241 VAL A O 1
ATOM 1845 N N . ASP A 1 242 ? -2.992 22.766 -7.105 1 98.5 242 ASP A N 1
ATOM 1846 C CA . ASP A 1 242 ? -2.854 22.078 -8.383 1 98.5 242 ASP A CA 1
ATOM 1847 C C . ASP A 1 242 ? -3.104 20.578 -8.227 1 98.5 242 ASP A C 1
ATOM 1849 O O . ASP A 1 242 ? -2.391 19.75 -8.82 1 98.5 242 ASP A O 1
ATOM 1853 N N . GLU A 1 243 ? -3.982 20.172 -7.344 1 97.81 243 GLU A N 1
ATOM 1854 C CA . GLU A 1 243 ? -4.414 18.781 -7.273 1 97.81 243 GLU A CA 1
ATOM 1855 C C . GLU A 1 243 ? -5.324 18.422 -8.445 1 97.81 243 GLU A C 1
ATOM 1857 O O . GLU A 1 243 ? -6.539 18.281 -8.281 1 97.81 243 GLU A O 1
ATOM 1862 N N . TRP A 1 244 ? -4.715 18.344 -9.609 1 95.5 244 TRP A N 1
ATOM 1863 C CA . TRP A 1 244 ? -5.398 18.141 -10.883 1 95.5 244 TRP A CA 1
ATOM 1864 C C . TRP A 1 244 ? -4.711 17.062 -11.711 1 95.5 244 TRP A C 1
ATOM 1866 O O . TRP A 1 244 ? -3.527 16.781 -11.508 1 95.5 244 TRP A O 1
ATOM 1876 N N . SER A 1 245 ? -5.492 16.438 -12.594 1 94.56 245 SER A N 1
ATOM 1877 C CA . SER A 1 245 ? -4.953 15.555 -13.625 1 94.56 245 SER A CA 1
ATOM 1878 C C . SER A 1 245 ? -4.781 16.281 -14.953 1 94.56 245 SER A C 1
ATOM 1880 O O . SER A 1 245 ? -4.742 15.664 -16.016 1 94.56 245 SER A O 1
ATOM 1882 N N . ASP A 1 246 ? -4.703 17.594 -14.953 1 95.44 246 ASP A N 1
ATOM 1883 C CA . ASP A 1 246 ? -4.594 18.484 -16.109 1 95.44 246 ASP A CA 1
ATOM 1884 C C . ASP A 1 246 ? -3.314 19.312 -16.031 1 95.44 246 ASP A C 1
ATOM 1886 O O . ASP A 1 246 ? -3.15 20.125 -15.117 1 95.44 246 ASP A O 1
ATOM 1890 N N . PRO A 1 247 ? -2.428 19.156 -17.016 1 96.94 247 PRO A N 1
ATOM 1891 C CA . PRO A 1 247 ? -1.151 19.875 -16.984 1 96.94 247 PRO A CA 1
ATOM 1892 C C . PRO A 1 247 ? -1.323 21.391 -17.078 1 96.94 247 PRO A C 1
ATOM 1894 O O . PRO A 1 247 ? -0.375 22.141 -16.828 1 96.94 247 PRO A O 1
ATOM 1897 N N . ARG A 1 248 ? -2.512 21.922 -17.484 1 97.69 248 ARG A N 1
ATOM 1898 C CA . ARG A 1 248 ? -2.754 23.359 -17.562 1 97.69 248 ARG A CA 1
ATOM 1899 C C . ARG A 1 248 ? -2.801 23.984 -16.172 1 97.69 248 ARG A C 1
ATOM 1901 O O . ARG A 1 248 ? -2.707 25.203 -16.031 1 97.69 248 ARG A O 1
ATOM 1908 N N . ALA A 1 249 ? -2.975 23.141 -15.016 1 98.12 249 ALA A N 1
ATOM 1909 C CA . ALA A 1 249 ? -2.955 23.625 -13.641 1 98.12 249 ALA A CA 1
ATOM 1910 C C . ALA A 1 249 ? -1.555 24.094 -13.25 1 98.12 249 ALA A C 1
ATOM 1912 O O . ALA A 1 249 ? -0.676 23.266 -12.977 1 98.12 249 ALA A O 1
ATOM 1913 N N . LYS A 1 250 ? -1.375 25.422 -13.18 1 98.44 250 LYS A N 1
ATOM 1914 C CA . LYS A 1 250 ? -0.063 26.031 -12.969 1 98.44 250 LYS A CA 1
ATOM 1915 C C . LYS A 1 250 ? -0.121 27.109 -11.891 1 98.44 250 LYS A C 1
ATOM 1917 O O . LYS A 1 250 ? 0.496 28.172 -12.031 1 98.44 250 LYS A O 1
ATOM 1922 N N . ALA A 1 251 ? -0.906 26.844 -10.898 1 98.75 251 ALA A N 1
ATOM 1923 C CA . ALA A 1 251 ? -1.082 27.844 -9.836 1 98.75 251 ALA A CA 1
ATOM 1924 C C . ALA A 1 251 ? 0.181 27.969 -8.992 1 98.75 251 ALA A C 1
ATOM 1926 O O . ALA A 1 251 ? 0.48 29.047 -8.477 1 98.75 251 ALA A O 1
ATOM 1927 N N . LEU A 1 252 ? 0.972 26.922 -8.773 1 98.88 252 LEU A N 1
ATOM 1928 C CA . LEU A 1 252 ? 2.084 26.891 -7.832 1 98.88 252 LEU A CA 1
ATOM 1929 C C . LEU A 1 252 ? 3.104 27.984 -8.148 1 98.88 252 LEU A C 1
ATOM 1931 O O . LEU A 1 252 ? 3.541 28.703 -7.258 1 98.88 252 LEU A O 1
ATOM 1935 N N . ILE A 1 253 ? 3.482 28.047 -9.43 1 98.88 253 ILE A N 1
ATOM 1936 C CA . ILE A 1 253 ? 4.512 29.016 -9.797 1 98.88 253 ILE A CA 1
ATOM 1937 C C . ILE A 1 253 ? 3.98 30.438 -9.594 1 98.88 253 ILE A C 1
ATOM 1939 O O . ILE A 1 253 ? 4.734 31.344 -9.227 1 98.88 253 ILE A O 1
ATOM 1943 N N . ARG A 1 254 ? 2.73 30.672 -9.859 1 98.75 254 ARG A N 1
ATOM 1944 C CA . ARG A 1 254 ? 2.125 31.984 -9.656 1 98.75 254 ARG A CA 1
ATOM 1945 C C . ARG A 1 254 ? 2.062 32.344 -8.18 1 98.75 254 ARG A C 1
ATOM 1947 O O . ARG A 1 254 ? 2.35 33.469 -7.789 1 98.75 254 ARG A O 1
ATOM 1954 N N . ILE A 1 255 ? 1.688 31.375 -7.379 1 98.88 255 ILE A N 1
ATOM 1955 C CA . ILE A 1 255 ? 1.653 31.562 -5.93 1 98.88 255 ILE A CA 1
ATOM 1956 C C . ILE A 1 255 ? 3.043 31.938 -5.426 1 98.88 255 ILE A C 1
ATOM 1958 O O . ILE A 1 255 ? 3.188 32.875 -4.633 1 98.88 255 ILE A O 1
ATOM 1962 N N . ALA A 1 256 ? 4.051 31.266 -5.867 1 98.88 256 ALA A N 1
ATOM 1963 C CA . ALA A 1 256 ? 5.434 31.531 -5.473 1 98.88 256 ALA A CA 1
ATOM 1964 C C . ALA A 1 256 ? 5.832 32.969 -5.832 1 98.88 256 ALA A C 1
ATOM 1966 O O . ALA A 1 256 ? 6.418 33.688 -5.016 1 98.88 256 ALA A O 1
ATOM 1967 N N . ARG A 1 257 ? 5.496 33.375 -7.008 1 98.69 257 ARG A N 1
ATOM 1968 C CA . ARG A 1 257 ? 5.879 34.688 -7.488 1 98.69 257 ARG A CA 1
ATOM 1969 C C . ARG A 1 257 ? 5.121 35.781 -6.742 1 98.69 257 ARG A C 1
ATOM 1971 O O . ARG A 1 257 ? 5.688 36.844 -6.438 1 98.69 257 ARG A O 1
ATOM 1978 N N . ILE A 1 258 ? 3.85 35.531 -6.492 1 98.81 258 ILE A N 1
ATOM 1979 C CA . ILE A 1 258 ? 3.047 36.5 -5.746 1 98.81 258 ILE A CA 1
ATOM 1980 C C . ILE A 1 258 ? 3.607 36.656 -4.332 1 98.81 258 ILE A C 1
ATOM 1982 O O . ILE A 1 258 ? 3.746 37.781 -3.832 1 98.81 258 ILE A O 1
ATOM 1986 N N . ALA A 1 259 ? 3.916 35.562 -3.686 1 98.81 259 ALA A N 1
ATOM 1987 C CA . ALA A 1 259 ? 4.496 35.594 -2.346 1 98.81 259 ALA A CA 1
ATOM 1988 C C . ALA A 1 259 ? 5.805 36.375 -2.336 1 98.81 259 ALA A C 1
ATOM 1990 O O . ALA A 1 259 ? 6.039 37.188 -1.442 1 98.81 259 ALA A O 1
ATOM 1991 N N . ALA A 1 260 ? 6.648 36.125 -3.291 1 98.38 260 ALA A N 1
ATOM 1992 C CA . ALA A 1 260 ? 7.934 36.812 -3.4 1 98.38 260 ALA A CA 1
ATOM 1993 C C . ALA A 1 260 ? 7.734 38.312 -3.637 1 98.38 260 ALA A C 1
ATOM 1995 O O . ALA A 1 260 ? 8.406 39.125 -3.014 1 98.38 260 ALA A O 1
ATOM 1996 N N . ALA A 1 261 ? 6.848 38.594 -4.562 1 98.19 261 ALA A N 1
ATOM 1997 C CA . ALA A 1 261 ? 6.598 39.969 -4.922 1 98.19 261 ALA A CA 1
ATOM 1998 C C . ALA A 1 261 ? 6.074 40.781 -3.727 1 98.19 261 ALA A C 1
ATOM 2000 O O . ALA A 1 261 ? 6.383 41.938 -3.574 1 98.19 261 ALA A O 1
ATOM 2001 N N . GLN A 1 262 ? 5.285 40.094 -2.945 1 98.06 262 GLN A N 1
ATOM 2002 C CA . GLN A 1 262 ? 4.695 40.781 -1.789 1 98.06 262 GLN A CA 1
ATOM 2003 C C . GLN A 1 262 ? 5.633 40.719 -0.585 1 98.06 262 GLN A C 1
ATOM 2005 O O . GLN A 1 262 ? 5.352 41.312 0.455 1 98.06 262 GLN A O 1
ATOM 2010 N N . GLY A 1 263 ? 6.695 40.031 -0.695 1 97.94 263 GLY A N 1
ATOM 2011 C CA . GLY A 1 263 ? 7.633 39.906 0.408 1 97.94 263 GLY A CA 1
ATOM 2012 C C . GLY A 1 263 ? 7.051 39.188 1.609 1 97.94 263 GLY A C 1
ATOM 2013 O O . GLY A 1 263 ? 7.262 39.594 2.75 1 97.94 263 GLY A O 1
ATOM 2014 N N . PHE A 1 264 ? 6.227 38.219 1.35 1 98.44 264 PHE A N 1
ATOM 2015 C CA . PHE A 1 264 ? 5.609 37.5 2.441 1 98.44 264 PHE A CA 1
ATOM 20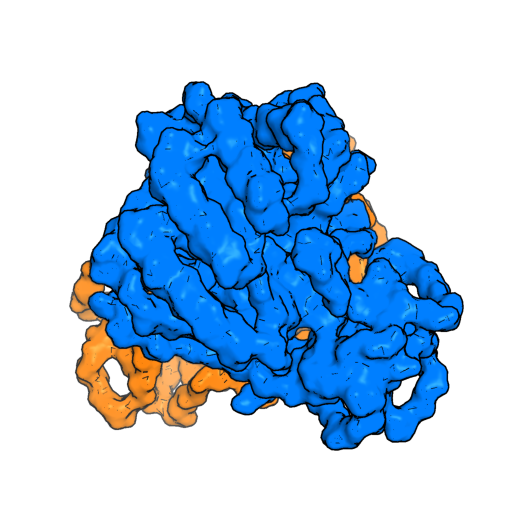16 C C . PHE A 1 264 ? 6.676 36.875 3.346 1 98.44 264 PHE A C 1
ATOM 2018 O O . PHE A 1 264 ? 7.605 36.219 2.865 1 98.44 264 PHE A O 1
ATOM 2025 N N . LYS A 1 265 ? 6.512 37 4.695 1 97.19 265 LYS A N 1
ATOM 2026 C CA . LYS A 1 265 ? 7.574 36.625 5.625 1 97.19 265 LYS A CA 1
ATOM 2027 C C . LYS A 1 265 ? 7.234 35.344 6.367 1 97.19 265 LYS A C 1
ATOM 2029 O O . LYS A 1 265 ? 8.102 34.719 6.977 1 97.19 265 LYS A O 1
ATOM 2034 N N . GLY A 1 266 ? 6.004 35 6.352 1 97.69 266 GLY A N 1
ATOM 2035 C CA . GLY A 1 266 ? 5.602 33.781 7.035 1 97.69 266 GLY A CA 1
ATOM 2036 C C . GLY A 1 266 ? 5.977 32.5 6.285 1 97.69 266 GLY A C 1
ATOM 2037 O O . GLY A 1 266 ? 6.492 32.594 5.168 1 97.69 266 GLY A O 1
ATOM 2038 N N . ARG A 1 267 ? 5.754 31.375 6.93 1 98.38 267 ARG A N 1
ATOM 2039 C CA . ARG A 1 267 ? 5.988 30.094 6.293 1 98.38 267 ARG A CA 1
ATOM 2040 C C . ARG A 1 267 ? 4.879 29.766 5.297 1 98.38 267 ARG A C 1
ATOM 2042 O O . ARG A 1 267 ? 3.721 30.125 5.508 1 98.38 267 ARG A O 1
ATOM 2049 N N . ILE A 1 268 ? 5.242 29.094 4.203 1 98.88 268 ILE A N 1
ATOM 2050 C CA . ILE A 1 268 ? 4.273 28.672 3.199 1 98.88 268 ILE A CA 1
ATOM 2051 C C . ILE A 1 268 ? 4.426 27.172 2.947 1 98.88 268 ILE A C 1
ATOM 2053 O O . ILE A 1 268 ? 5.52 26.688 2.633 1 98.88 268 ILE A O 1
ATOM 2057 N N . LEU A 1 269 ? 3.383 26.391 3.166 1 98.94 269 LEU A N 1
ATOM 2058 C CA . LEU A 1 269 ? 3.309 25 2.764 1 98.94 269 LEU A CA 1
ATOM 2059 C C . LEU A 1 269 ? 2.303 24.812 1.635 1 98.94 269 LEU A C 1
ATOM 2061 O O . LEU A 1 269 ? 1.194 25.344 1.688 1 98.94 269 LEU A O 1
ATOM 2065 N N . CYS A 1 270 ? 2.715 24.172 0.545 1 98.94 270 CYS A N 1
ATOM 2066 C CA . CYS A 1 270 ? 1.815 23.781 -0.537 1 98.94 270 CYS A CA 1
ATOM 2067 C C . CYS A 1 270 ? 1.712 22.266 -0.641 1 98.94 270 CYS A C 1
ATOM 2069 O O . CYS A 1 270 ? 2.729 21.578 -0.659 1 98.94 270 CYS A O 1
ATOM 2071 N N . GLY A 1 271 ? 0.489 21.781 -0.645 1 98.88 271 GLY A N 1
ATOM 2072 C CA . GLY A 1 271 ? 0.266 20.344 -0.693 1 98.88 271 GLY A CA 1
ATOM 2073 C C . GLY A 1 271 ? -0.222 19.859 -2.047 1 98.88 271 GLY A C 1
ATOM 2074 O O . GLY A 1 271 ? -0.726 20.641 -2.848 1 98.88 271 GLY A O 1
ATOM 2075 N N . HIS A 1 272 ? -0.062 18.547 -2.346 1 98.75 272 HIS A N 1
ATOM 2076 C CA . HIS A 1 272 ? -0.498 17.797 -3.521 1 98.75 272 HIS A CA 1
ATOM 2077 C C . HIS A 1 272 ? 0.389 18.094 -4.723 1 98.75 272 HIS A C 1
ATOM 2079 O O . HIS A 1 272 ? 1.345 17.375 -4.996 1 98.75 272 HIS A O 1
ATOM 2085 N N . VAL A 1 273 ? 0.11 19.219 -5.367 1 98.69 273 VAL A N 1
ATOM 2086 C CA . VAL A 1 273 ? 0.93 19.703 -6.469 1 98.69 273 VAL A CA 1
ATOM 2087 C C . VAL A 1 273 ? 1.089 18.609 -7.52 1 98.69 273 VAL A C 1
ATOM 2089 O O . VAL A 1 273 ? 2.188 18.391 -8.039 1 98.69 273 VAL A O 1
ATOM 2092 N N . THR A 1 274 ? 0.069 17.844 -7.812 1 98.56 274 THR A N 1
ATOM 2093 C CA . THR A 1 274 ? 0.141 16.672 -8.656 1 98.56 274 THR A CA 1
ATOM 2094 C C . THR A 1 274 ? 0.334 17.062 -10.125 1 98.56 274 THR A C 1
ATOM 2096 O O . THR A 1 274 ? 1.076 16.391 -10.852 1 98.56 274 THR A O 1
ATOM 2099 N N . ALA A 1 275 ? -0.272 18.172 -10.586 1 98.5 275 ALA A N 1
ATOM 2100 C CA . ALA A 1 275 ? -0.271 18.562 -11.992 1 98.5 275 ALA A CA 1
ATOM 2101 C C . ALA A 1 275 ? 1.146 18.859 -12.484 1 98.5 275 ALA A C 1
ATOM 2103 O O . ALA A 1 275 ? 1.433 18.75 -13.68 1 98.5 275 ALA A O 1
ATOM 2104 N N . LEU A 1 276 ? 2 19.219 -11.539 1 98.81 276 LEU A N 1
ATOM 2105 C CA . LEU A 1 276 ? 3.371 19.547 -11.914 1 98.81 276 LEU A CA 1
ATOM 2106 C C . LEU A 1 276 ? 4.039 18.375 -12.609 1 98.81 276 LEU A C 1
ATOM 2108 O O . LEU A 1 276 ? 4.844 18.562 -13.523 1 98.81 276 LEU A O 1
ATOM 2112 N N . ALA A 1 277 ? 3.68 17.172 -12.273 1 98.5 277 ALA A N 1
ATOM 2113 C CA . ALA A 1 277 ? 4.285 15.961 -12.812 1 98.5 277 ALA A CA 1
ATOM 2114 C C . ALA A 1 277 ? 3.893 15.758 -14.273 1 98.5 277 ALA A C 1
ATOM 2116 O O . ALA A 1 277 ? 4.504 14.953 -14.984 1 98.5 277 ALA A O 1
ATOM 2117 N N . LEU A 1 278 ? 2.877 16.422 -14.727 1 98.06 278 LEU A N 1
ATOM 2118 C CA . LEU A 1 278 ? 2.383 16.281 -16.094 1 98.06 278 LEU A CA 1
ATOM 2119 C C . LEU A 1 278 ? 2.951 17.375 -16.984 1 98.06 278 LEU A C 1
ATOM 2121 O O . LEU A 1 278 ? 2.658 17.422 -18.188 1 98.06 278 LEU A O 1
ATOM 2125 N N . GLN A 1 279 ? 3.742 18.297 -16.422 1 98.44 279 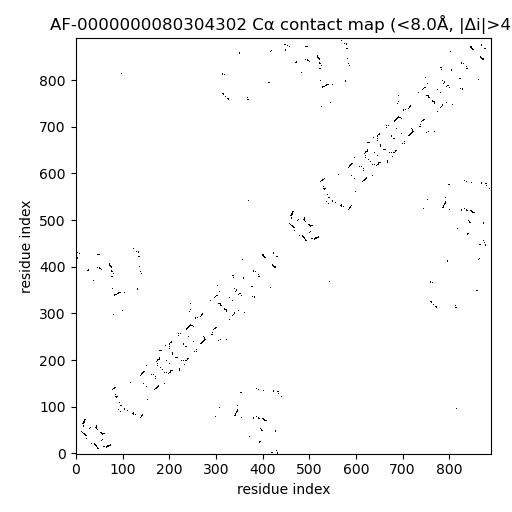GLN A N 1
ATOM 2126 C CA . GLN A 1 279 ? 4.281 19.438 -17.172 1 98.44 279 GLN A CA 1
ATOM 2127 C C . GLN A 1 279 ? 5.688 19.125 -17.688 1 98.44 279 GLN A C 1
ATOM 2129 O O . GLN A 1 279 ? 6.258 18.078 -17.375 1 98.44 279 GLN A O 1
ATOM 2134 N N . THR A 1 280 ? 6.258 20.031 -18.578 1 98 280 THR A N 1
ATOM 2135 C CA . THR A 1 280 ? 7.562 19.781 -19.172 1 98 280 THR A CA 1
ATOM 2136 C C . THR A 1 280 ? 8.672 19.891 -18.125 1 98 280 THR A C 1
ATOM 2138 O O . THR A 1 280 ? 8.5 20.547 -17.094 1 98 280 THR A O 1
ATOM 2141 N N . ASP A 1 281 ? 9.758 19.281 -18.391 1 96.88 281 ASP A N 1
ATOM 2142 C CA . ASP A 1 281 ? 10.898 19.344 -17.484 1 96.88 281 ASP A CA 1
ATOM 2143 C C . ASP A 1 281 ? 11.352 20.781 -17.266 1 96.88 281 ASP A C 1
ATOM 2145 O O . ASP A 1 281 ? 11.742 21.156 -16.156 1 96.88 281 ASP A O 1
ATOM 2149 N N . GLU A 1 282 ? 11.297 21.547 -18.281 1 98.25 282 GLU A N 1
ATOM 2150 C CA . GLU A 1 282 ? 11.695 22.953 -18.188 1 98.25 282 GLU A CA 1
ATOM 2151 C C . GLU A 1 282 ? 10.781 23.703 -17.219 1 98.25 282 GLU A C 1
ATOM 2153 O O . GLU A 1 282 ? 11.258 24.469 -16.375 1 98.25 282 GLU A O 1
ATOM 2158 N N . PHE A 1 283 ? 9.508 23.484 -17.359 1 98.62 283 PHE A N 1
ATOM 2159 C CA . PHE A 1 283 ? 8.555 24.172 -16.5 1 98.62 283 PHE A CA 1
ATOM 2160 C C . PHE A 1 283 ? 8.68 23.688 -15.062 1 98.62 283 PHE A C 1
ATOM 2162 O O . PHE A 1 283 ? 8.531 24.469 -14.125 1 98.62 283 PHE A O 1
ATOM 2169 N N . ILE A 1 284 ? 8.898 22.391 -14.867 1 98.69 284 ILE A N 1
ATOM 2170 C CA . ILE A 1 284 ? 9.133 21.844 -13.539 1 98.69 284 ILE A CA 1
ATOM 2171 C C . ILE A 1 284 ? 10.312 22.562 -12.875 1 98.69 284 ILE A C 1
ATOM 2173 O O . ILE A 1 284 ? 10.211 23.016 -11.734 1 98.69 284 ILE A O 1
ATOM 2177 N N . GLU A 1 285 ? 11.367 22.734 -13.609 1 98.56 285 GLU A N 1
ATOM 2178 C CA . GLU A 1 285 ? 12.555 23.391 -13.078 1 98.56 285 GLU A CA 1
ATOM 2179 C C . GLU A 1 285 ? 12.266 24.859 -12.734 1 98.56 285 GLU A C 1
ATOM 2181 O O . GLU A 1 285 ? 12.719 25.359 -11.703 1 98.56 285 GLU A O 1
ATOM 2186 N N . GLU A 1 286 ? 11.586 25.484 -13.633 1 98.81 286 GLU A N 1
ATOM 2187 C CA . GLU A 1 286 ? 11.227 26.875 -13.398 1 98.81 286 GLU A CA 1
ATOM 2188 C C . GLU A 1 286 ? 10.367 27.031 -12.148 1 98.81 286 GLU A C 1
ATOM 2190 O O . GLU A 1 286 ? 10.578 27.938 -11.352 1 98.81 286 GLU A O 1
ATOM 2195 N N . THR A 1 287 ? 9.445 26.156 -11.984 1 98.94 287 THR A N 1
ATOM 2196 C CA . THR A 1 287 ? 8.539 26.188 -10.844 1 98.94 287 THR A CA 1
ATOM 2197 C C . THR A 1 287 ? 9.281 25.906 -9.547 1 98.94 287 THR A C 1
ATOM 2199 O O . THR A 1 287 ? 9.062 26.578 -8.539 1 98.94 287 THR A O 1
ATOM 2202 N N . ILE A 1 288 ? 10.148 24.938 -9.555 1 98.88 288 ILE A N 1
ATOM 2203 C CA . ILE A 1 288 ? 10.922 24.578 -8.367 1 98.88 288 ILE A CA 1
ATOM 2204 C C . ILE A 1 288 ? 11.797 25.766 -7.949 1 98.88 288 ILE A C 1
ATOM 2206 O O . ILE A 1 288 ? 11.891 26.078 -6.762 1 98.88 288 ILE A O 1
ATOM 2210 N N . THR A 1 289 ? 12.375 26.422 -8.906 1 98.81 289 THR A N 1
ATOM 2211 C CA . THR A 1 289 ? 13.203 27.594 -8.625 1 98.81 289 THR A CA 1
ATOM 2212 C C . THR A 1 289 ? 12.375 28.703 -7.973 1 98.81 289 THR A C 1
ATOM 2214 O O . THR A 1 289 ? 12.805 29.312 -6.992 1 98.81 289 THR A O 1
ATOM 2217 N N . ALA A 1 290 ? 11.219 28.938 -8.523 1 98.88 290 ALA A N 1
ATOM 2218 C CA . ALA A 1 290 ? 10.328 29.953 -7.961 1 98.88 290 ALA A CA 1
ATOM 2219 C C . ALA A 1 290 ? 9.945 29.609 -6.527 1 98.88 290 ALA A C 1
ATOM 2221 O O . ALA A 1 290 ? 9.883 30.484 -5.664 1 98.88 290 ALA A O 1
ATOM 2222 N N . CYS A 1 291 ? 9.664 28.359 -6.273 1 98.94 291 CYS A N 1
ATOM 2223 C CA . CYS A 1 291 ? 9.305 27.906 -4.93 1 98.94 291 CYS A CA 1
ATOM 2224 C C . CYS A 1 291 ? 10.461 28.125 -3.961 1 98.94 291 CYS A C 1
ATOM 2226 O O . CYS A 1 291 ? 10.25 28.547 -2.826 1 98.94 291 CYS A O 1
ATOM 2228 N N . ARG A 1 292 ? 11.625 27.797 -4.395 1 98.38 292 ARG A N 1
ATOM 2229 C CA . ARG A 1 292 ? 12.812 27.984 -3.561 1 98.38 292 ARG A CA 1
ATOM 2230 C C . ARG A 1 292 ? 12.992 29.453 -3.191 1 98.38 292 ARG A C 1
ATOM 2232 O O . ARG A 1 292 ? 13.273 29.781 -2.035 1 98.38 292 ARG A O 1
ATOM 2239 N N . GLU A 1 293 ? 12.836 30.312 -4.145 1 97.75 293 GLU A N 1
ATOM 2240 C CA . GLU A 1 293 ? 12.992 31.734 -3.932 1 97.75 293 GLU A CA 1
ATOM 2241 C C . GLU A 1 293 ? 11.945 32.281 -2.955 1 97.75 293 GLU A C 1
ATOM 2243 O O . GLU A 1 293 ? 12.234 33.156 -2.156 1 97.75 293 GLU A O 1
ATOM 2248 N N . ALA A 1 294 ? 10.789 31.719 -3.027 1 98.5 294 ALA A N 1
ATOM 2249 C CA . ALA A 1 294 ? 9.695 32.188 -2.182 1 98.5 294 ALA A CA 1
ATOM 2250 C C . ALA A 1 294 ? 9.719 31.484 -0.823 1 98.5 294 ALA A C 1
ATOM 2252 O O . ALA A 1 294 ? 8.969 31.844 0.082 1 98.5 294 ALA A O 1
ATOM 2253 N N . GLY A 1 295 ? 10.57 30.469 -0.641 1 98.19 295 GLY A N 1
ATOM 2254 C CA . GLY A 1 295 ? 10.648 29.719 0.608 1 98.19 295 GLY A CA 1
ATOM 2255 C C . GLY A 1 295 ? 9.469 28.797 0.826 1 98.19 295 GLY A C 1
ATOM 2256 O O . GLY A 1 295 ? 8.992 28.641 1.954 1 98.19 295 GLY A O 1
ATOM 2257 N N . ILE A 1 296 ? 8.977 28.203 -0.22 1 98.88 296 ILE A N 1
ATOM 2258 C CA . ILE A 1 296 ? 7.809 27.328 -0.145 1 98.88 296 ILE A CA 1
ATOM 2259 C C . ILE A 1 296 ? 8.25 25.906 0.149 1 98.88 296 ILE A C 1
ATOM 2261 O O . ILE A 1 296 ? 9.141 25.375 -0.519 1 98.88 296 ILE A O 1
ATOM 2265 N N . ASP A 1 297 ? 7.68 25.266 1.214 1 98.88 297 ASP A N 1
ATOM 2266 C CA . ASP A 1 297 ? 7.812 23.844 1.487 1 98.88 297 ASP A CA 1
ATOM 2267 C C . ASP A 1 297 ? 6.707 23.047 0.796 1 98.88 297 ASP A C 1
ATOM 2269 O O . ASP A 1 297 ? 5.652 23.594 0.466 1 98.88 297 ASP A O 1
ATOM 2273 N N . ILE A 1 298 ? 6.977 21.781 0.542 1 98.94 298 ILE A N 1
ATOM 2274 C CA . ILE A 1 298 ? 6.023 20.953 -0.196 1 98.94 298 ILE A CA 1
ATOM 2275 C C . ILE A 1 298 ? 5.668 19.719 0.622 1 98.94 298 ILE A C 1
ATOM 2277 O O . ILE A 1 298 ? 6.547 19.094 1.226 1 98.94 298 ILE A O 1
ATOM 2281 N N . VAL A 1 299 ? 4.387 19.328 0.655 1 98.94 299 VAL A N 1
ATOM 2282 C CA . VAL A 1 299 ? 3.965 18.031 1.207 1 98.94 299 VAL A CA 1
ATOM 2283 C C . VAL A 1 299 ? 3.227 17.234 0.139 1 98.94 299 VAL A C 1
ATOM 2285 O O . VAL A 1 299 ? 2.299 17.734 -0.496 1 98.94 299 VAL A O 1
ATOM 2288 N N . SER A 1 300 ? 3.752 16.062 -0.163 1 98.88 300 SER A N 1
ATOM 2289 C CA . SER A 1 300 ? 3.08 15.102 -1.038 1 98.88 300 SER A CA 1
ATOM 2290 C C . SER A 1 300 ? 2.111 14.227 -0.256 1 98.88 300 SER A C 1
ATOM 2292 O O . SER A 1 300 ? 2.381 13.859 0.892 1 98.88 300 SER A O 1
ATOM 2294 N N . LEU A 1 301 ? 1.021 13.875 -0.878 1 98.88 301 LEU A N 1
ATOM 2295 C CA . LEU A 1 301 ? -0.012 13.023 -0.304 1 98.88 301 LEU A CA 1
ATOM 2296 C C . LEU A 1 301 ? -0.248 11.797 -1.177 1 98.88 301 LEU A C 1
ATOM 2298 O O . LEU A 1 301 ? -1.312 11.656 -1.782 1 98.88 301 LEU A O 1
ATOM 2302 N N . PRO A 1 302 ? 0.668 10.891 -1.162 1 98.31 302 PRO A N 1
ATOM 2303 C CA . PRO A 1 302 ? 0.751 9.906 -2.242 1 98.31 302 PRO A CA 1
ATOM 2304 C C . PRO A 1 302 ? -0.427 8.938 -2.246 1 98.31 302 PRO A C 1
ATOM 2306 O O . PRO A 1 302 ? -0.935 8.578 -3.312 1 98.31 302 PRO A O 1
ATOM 2309 N N . THR A 1 303 ? -0.94 8.469 -1.109 1 98.38 303 THR A N 1
ATOM 2310 C CA . THR A 1 303 ? -2.02 7.484 -1.078 1 98.38 303 THR A CA 1
ATOM 2311 C C . THR A 1 303 ? -3.322 8.094 -1.583 1 98.38 303 THR A C 1
ATOM 2313 O O . THR A 1 303 ? -4.059 7.465 -2.344 1 98.38 303 THR A O 1
ATOM 2316 N N . VAL A 1 304 ? -3.562 9.344 -1.233 1 98.75 304 VAL A N 1
ATOM 2317 C CA . VAL A 1 304 ? -4.797 10.016 -1.618 1 98.75 304 VAL A CA 1
ATOM 2318 C C . VAL A 1 304 ? -4.734 10.406 -3.09 1 98.75 304 VAL A C 1
ATOM 2320 O O . VAL A 1 304 ? -5.707 10.242 -3.828 1 98.75 304 VAL A O 1
ATOM 2323 N N . ASN A 1 305 ? -3.574 10.922 -3.473 1 98.75 305 ASN A N 1
ATOM 2324 C CA . ASN A 1 305 ? -3.475 11.398 -4.852 1 98.75 305 ASN A CA 1
ATOM 2325 C C . ASN A 1 305 ? -3.445 10.234 -5.84 1 98.75 305 ASN A C 1
ATOM 2327 O O . ASN A 1 305 ? -3.955 10.352 -6.957 1 98.75 305 ASN A O 1
ATOM 2331 N N . MET A 1 306 ? -2.863 9.086 -5.457 1 98.25 306 MET A N 1
ATOM 2332 C CA . MET A 1 306 ? -2.967 7.918 -6.32 1 98.25 306 MET A CA 1
ATOM 2333 C C . MET A 1 306 ? -4.414 7.461 -6.449 1 98.25 306 MET A C 1
ATOM 2335 O O . MET A 1 306 ? -4.816 6.945 -7.492 1 98.25 306 MET A O 1
ATOM 2339 N N . TYR A 1 307 ? -5.191 7.609 -5.41 1 98.06 307 TYR A N 1
ATOM 2340 C CA . TYR A 1 307 ? -6.605 7.262 -5.387 1 98.06 307 TYR A CA 1
ATOM 2341 C C . TYR A 1 307 ? -7.414 8.203 -6.266 1 98.06 307 TYR A C 1
ATOM 2343 O O . TYR A 1 307 ? -8.258 7.766 -7.051 1 98.06 307 TYR A O 1
ATOM 2351 N N . LEU A 1 308 ? -7.133 9.531 -6.285 1 97.5 308 LEU A N 1
ATOM 2352 C CA . LEU A 1 308 ? -7.961 10.555 -6.91 1 97.5 308 LEU A CA 1
ATOM 2353 C C . LEU A 1 308 ? -7.555 10.773 -8.367 1 97.5 308 LEU A C 1
ATOM 2355 O O . LEU A 1 308 ? -8.414 10.984 -9.227 1 97.5 308 LEU A O 1
ATOM 2359 N N . GLN A 1 309 ? -6.266 10.789 -8.562 1 97.25 309 GLN A N 1
ATOM 2360 C CA . GLN A 1 309 ? -5.762 11.234 -9.859 1 97.25 309 GLN A CA 1
ATOM 2361 C C . GLN A 1 309 ? -5.82 10.109 -10.891 1 97.25 309 GLN A C 1
ATOM 2363 O O . GLN A 1 309 ? -5.594 8.945 -10.555 1 97.25 309 GLN A O 1
ATOM 2368 N N . ASP A 1 310 ? -6.098 10.453 -12.102 1 95.81 310 ASP A N 1
ATOM 2369 C CA . ASP A 1 310 ? -6.16 9.586 -13.273 1 95.81 310 ASP A CA 1
ATOM 2370 C C . ASP A 1 310 ? -7.348 8.625 -13.188 1 95.81 310 ASP A C 1
ATOM 2372 O O . ASP A 1 310 ? -7.262 7.484 -13.641 1 95.81 310 ASP A O 1
ATOM 2376 N N . ARG A 1 311 ? -8.383 9.125 -12.484 1 92 311 ARG A N 1
ATOM 2377 C CA . ARG A 1 311 ? -9.625 8.367 -12.453 1 92 311 ARG A CA 1
ATOM 2378 C C . ARG A 1 311 ? -10.422 8.57 -13.734 1 92 311 ARG A C 1
ATOM 2380 O O . ARG A 1 311 ? -10.461 9.672 -14.281 1 92 311 ARG A O 1
ATOM 2387 N N . SER A 1 312 ? -10.875 7.422 -14.195 1 81.06 312 SER A N 1
ATOM 2388 C CA . SER A 1 312 ? -11.805 7.441 -15.312 1 81.06 312 SER A CA 1
ATOM 2389 C C . SER A 1 312 ? -13.172 6.891 -14.914 1 81.06 312 SER A C 1
ATOM 2391 O O . SER A 1 312 ? -13.406 6.605 -13.734 1 81.06 312 SER A O 1
ATOM 2393 N N . ASP A 1 313 ? -14.109 6.949 -15.773 1 74.81 313 ASP A N 1
ATOM 2394 C CA . ASP A 1 313 ? -15.453 6.453 -15.492 1 74.81 313 ASP A CA 1
ATOM 2395 C C . ASP A 1 313 ? -15.469 4.93 -15.391 1 74.81 313 ASP A C 1
ATOM 2397 O O . ASP A 1 313 ? -16.422 4.281 -15.82 1 74.81 313 ASP A O 1
ATOM 2401 N N . GLY A 1 314 ? -14.383 4.375 -14.789 1 67 314 GLY A N 1
ATOM 2402 C CA . GLY A 1 314 ? -14.336 2.947 -14.523 1 67 314 GLY A CA 1
ATOM 2403 C C . GLY A 1 314 ? -14.062 2.117 -15.766 1 67 314 GLY A C 1
ATOM 2404 O O . GLY A 1 314 ? -14.141 0.887 -15.719 1 67 314 GLY A O 1
ATOM 2405 N N . ARG A 1 315 ? -13.75 2.631 -16.781 1 80.06 315 ARG A N 1
ATOM 2406 C CA . ARG A 1 315 ? -13.57 1.872 -18.016 1 80.06 315 ARG A CA 1
ATOM 2407 C C . ARG A 1 315 ? -12.094 1.771 -18.391 1 80.06 315 ARG A C 1
ATOM 2409 O O . ARG A 1 315 ? -11.703 0.912 -19.172 1 80.06 315 ARG A O 1
ATOM 2416 N N . ARG A 1 316 ? -11.391 2.543 -17.719 1 92.88 316 ARG A N 1
ATOM 2417 C CA . ARG A 1 316 ? -9.977 2.553 -18.094 1 92.88 316 ARG A CA 1
ATOM 2418 C C . ARG A 1 316 ? -9.086 2.359 -16.875 1 92.88 316 ARG A C 1
ATOM 2420 O O . ARG A 1 316 ? -9.305 2.984 -15.828 1 92.88 316 ARG A O 1
ATOM 2427 N N . THR A 1 317 ? -8.156 1.473 -17 1 97.5 317 THR A N 1
ATOM 2428 C CA . THR A 1 317 ? -7.125 1.341 -15.977 1 97.5 317 THR A CA 1
ATOM 2429 C C . THR A 1 317 ? -6.266 2.598 -15.914 1 97.5 317 THR A C 1
ATOM 2431 O O . THR A 1 317 ? -5.863 3.139 -16.938 1 97.5 317 THR A O 1
ATOM 2434 N N . PRO A 1 318 ? -5.992 3.154 -14.688 1 97.06 318 PRO A N 1
ATOM 2435 C CA . PRO A 1 318 ? -5.145 4.348 -14.609 1 97.06 318 PRO A CA 1
ATOM 2436 C C . PRO A 1 318 ? -3.734 4.105 -15.141 1 97.06 318 PRO A C 1
ATOM 2438 O O . PRO A 1 318 ? -3.189 3.012 -14.984 1 97.06 318 PRO A O 1
ATOM 2441 N N . ARG A 1 319 ? -3.186 5.133 -15.789 1 96.81 319 ARG A N 1
ATOM 2442 C CA . ARG A 1 319 ? -1.837 5.031 -16.344 1 96.81 319 ARG A CA 1
ATOM 2443 C C . ARG A 1 319 ? -0.848 5.852 -15.516 1 96.81 319 ARG A C 1
ATOM 2445 O O . ARG A 1 319 ? 0.282 5.418 -15.281 1 96.81 319 ARG A O 1
ATOM 2452 N N . TRP A 1 320 ? -1.286 7.023 -15.086 1 96.94 320 TRP A N 1
ATOM 2453 C CA . TRP A 1 320 ? -0.451 7.992 -14.391 1 96.94 320 TRP A CA 1
ATOM 2454 C C . TRP A 1 320 ? -0.438 7.719 -12.891 1 96.94 320 TRP A C 1
ATOM 2456 O O . TRP A 1 320 ? -1.467 7.371 -12.305 1 96.94 320 TRP A O 1
ATOM 2466 N N . ARG A 1 321 ? 0.708 7.934 -12.312 1 96.38 321 ARG A N 1
ATOM 2467 C CA . ARG A 1 321 ? 0.914 7.641 -10.898 1 96.38 321 ARG A CA 1
ATOM 2468 C C . ARG A 1 321 ? 0.105 8.594 -10.016 1 96.38 321 ARG A C 1
ATOM 2470 O O . ARG A 1 321 ? -0.313 8.227 -8.922 1 96.38 321 ARG A O 1
ATOM 2477 N N . GLY A 1 322 ? 0.023 9.891 -10.398 1 97.69 322 GLY A N 1
ATOM 2478 C CA . GLY A 1 322 ? -0.852 10.836 -9.727 1 97.69 322 GLY A CA 1
ATOM 2479 C C . GLY A 1 322 ? -0.163 11.586 -8.602 1 97.69 322 GLY A C 1
ATOM 2480 O O . GLY A 1 322 ? -0.823 12.227 -7.777 1 97.69 322 GLY A O 1
ATOM 2481 N N . VAL A 1 323 ? 1.183 11.586 -8.5 1 98.38 323 VAL A N 1
ATOM 2482 C CA . VAL A 1 323 ? 1.907 12.234 -7.41 1 98.38 323 VAL A CA 1
ATOM 2483 C C . VAL A 1 323 ? 2.854 13.289 -7.98 1 98.38 323 VAL A C 1
ATOM 2485 O O . VAL A 1 323 ? 3.146 13.289 -9.18 1 98.38 323 VAL A O 1
ATOM 2488 N N . THR A 1 324 ? 3.307 14.219 -7.164 1 98.62 324 THR A N 1
ATOM 2489 C CA . THR A 1 324 ? 4.188 15.305 -7.586 1 98.62 324 THR A CA 1
ATOM 2490 C C . THR A 1 324 ? 5.633 14.828 -7.684 1 98.62 324 THR A C 1
ATOM 2492 O O . THR A 1 324 ? 5.914 13.641 -7.477 1 98.62 324 THR A O 1
ATOM 2495 N N . VAL A 1 325 ? 6.582 15.75 -8.016 1 98.38 325 VAL A N 1
ATOM 2496 C CA . VAL A 1 325 ? 7.953 15.43 -8.391 1 98.38 325 VAL A CA 1
ATOM 2497 C C . VAL A 1 325 ? 8.875 15.633 -7.195 1 98.38 325 VAL A C 1
ATOM 2499 O O . VAL A 1 325 ? 9.773 16.484 -7.234 1 98.38 325 VAL A O 1
ATOM 2502 N N . LEU A 1 326 ? 8.766 14.758 -6.211 1 98.19 326 LEU A N 1
ATOM 2503 C CA . LEU A 1 326 ? 9.398 14.945 -4.91 1 98.19 326 LEU A CA 1
ATOM 2504 C C . LEU A 1 326 ? 10.914 14.852 -5.02 1 98.19 326 LEU A C 1
ATOM 2506 O O . LEU A 1 326 ? 11.633 15.586 -4.344 1 98.19 326 LEU A O 1
ATOM 2510 N N . HIS A 1 327 ? 11.453 13.883 -5.793 1 97.75 327 HIS A N 1
ATOM 2511 C CA . HIS A 1 327 ? 12.898 13.758 -5.969 1 97.75 327 HIS A CA 1
ATOM 2512 C C . HIS A 1 327 ? 13.5 15.047 -6.512 1 97.75 327 HIS A C 1
ATOM 2514 O O . HIS A 1 327 ? 14.523 15.516 -6.016 1 97.75 327 HIS A O 1
ATOM 2520 N N . GLU A 1 328 ? 12.844 15.562 -7.504 1 98.12 328 GLU A N 1
ATOM 2521 C CA . GLU A 1 328 ? 13.328 16.781 -8.148 1 98.12 328 GLU A CA 1
ATOM 2522 C C . GLU A 1 328 ? 13.344 17.953 -7.168 1 98.12 328 GLU A C 1
ATOM 2524 O O . GLU A 1 328 ? 14.312 18.719 -7.117 1 98.12 328 GLU A O 1
ATOM 2529 N N . MET A 1 329 ? 12.273 18.062 -6.445 1 98.62 329 MET A N 1
ATOM 2530 C CA . MET A 1 329 ? 12.156 19.141 -5.477 1 98.62 329 MET A CA 1
ATOM 2531 C C . MET A 1 329 ? 13.227 19.031 -4.395 1 98.62 329 MET A C 1
ATOM 2533 O O . MET A 1 329 ? 13.898 20.016 -4.07 1 98.62 329 MET A O 1
ATOM 2537 N N . LYS A 1 330 ? 13.383 17.875 -3.844 1 97.94 330 LYS A N 1
ATOM 2538 C CA . LYS A 1 330 ? 14.383 17.656 -2.799 1 97.94 330 LYS A CA 1
ATOM 2539 C C . LYS A 1 330 ? 15.789 17.922 -3.318 1 97.94 330 LYS A C 1
ATOM 2541 O O . LYS A 1 330 ? 16.609 18.547 -2.629 1 97.94 330 LYS A O 1
ATOM 2546 N N . ALA A 1 331 ? 16.062 17.469 -4.496 1 96.81 331 ALA A N 1
ATOM 2547 C CA . ALA A 1 331 ? 17.375 17.641 -5.098 1 96.81 331 ALA A CA 1
ATOM 2548 C C . ALA A 1 331 ? 17.734 19.125 -5.254 1 96.81 331 ALA A C 1
ATOM 2550 O O . ALA A 1 331 ? 18.906 19.484 -5.293 1 96.81 331 ALA A O 1
ATOM 2551 N N . ARG A 1 332 ? 16.703 19.938 -5.324 1 97.44 332 ARG A N 1
ATOM 2552 C CA . ARG A 1 332 ? 16.922 21.375 -5.512 1 97.44 332 ARG A CA 1
ATOM 2553 C C . ARG A 1 332 ? 16.828 22.125 -4.188 1 97.44 332 ARG A C 1
ATOM 2555 O O . ARG A 1 332 ? 16.781 23.344 -4.168 1 97.44 332 ARG A O 1
ATOM 2562 N N . GLY A 1 333 ? 16.672 21.422 -3.15 1 97.31 333 GLY A N 1
ATOM 2563 C CA . GLY A 1 333 ? 16.828 22.016 -1.835 1 97.31 333 GLY A CA 1
ATOM 2564 C C . GLY A 1 333 ? 15.5 22.375 -1.177 1 97.31 333 GLY A C 1
ATOM 2565 O O . GLY A 1 333 ? 15.477 22.969 -0.099 1 97.31 333 GLY A O 1
ATOM 2566 N N . LEU A 1 334 ? 14.398 22.047 -1.748 1 98.56 334 LEU A N 1
ATOM 2567 C CA . LEU A 1 334 ? 13.125 22.25 -1.064 1 98.56 334 LEU A CA 1
ATOM 2568 C C . LEU A 1 334 ? 12.953 21.25 0.073 1 98.56 334 LEU A C 1
ATOM 2570 O O . LEU A 1 334 ? 13.352 20.094 -0.046 1 98.56 334 LEU A O 1
ATOM 2574 N N . ARG A 1 335 ? 12.359 21.688 1.214 1 98.5 335 ARG A N 1
ATOM 2575 C CA . ARG A 1 335 ? 11.867 20.734 2.199 1 98.5 335 ARG A CA 1
ATOM 2576 C C . ARG A 1 335 ? 10.633 20.016 1.687 1 98.5 335 ARG A C 1
ATOM 2578 O O . ARG A 1 335 ? 9.672 20.656 1.25 1 98.5 335 ARG A O 1
ATOM 2585 N N . VAL A 1 336 ? 10.742 18.734 1.702 1 98.88 336 VAL A N 1
ATOM 2586 C CA . VAL A 1 336 ? 9.625 17.938 1.213 1 98.88 336 VAL A CA 1
ATOM 2587 C C . VAL A 1 336 ? 9.195 16.938 2.289 1 98.88 336 VAL A C 1
ATOM 2589 O O . VAL A 1 336 ? 10.039 16.344 2.971 1 98.88 336 VAL A O 1
ATOM 2592 N N . ALA A 1 337 ? 7.883 16.781 2.484 1 98.94 337 ALA A N 1
ATOM 2593 C CA . ALA A 1 337 ? 7.293 15.852 3.438 1 98.94 337 ALA A CA 1
ATOM 2594 C C . ALA A 1 337 ? 6.227 14.992 2.771 1 98.94 337 ALA A C 1
ATOM 2596 O O . ALA A 1 337 ? 5.844 15.242 1.626 1 98.94 337 ALA A O 1
ATOM 2597 N N . VAL A 1 338 ? 5.828 13.922 3.424 1 98.94 338 VAL A N 1
ATOM 2598 C CA . VAL A 1 338 ? 4.645 13.148 3.08 1 98.94 338 VAL A CA 1
ATOM 2599 C C . VAL A 1 338 ? 3.66 13.156 4.25 1 98.94 338 VAL A C 1
ATOM 2601 O O . VAL A 1 338 ? 4.059 13.352 5.402 1 98.94 338 VAL A O 1
ATOM 2604 N N . ALA A 1 339 ? 2.418 13.023 3.959 1 98.94 339 ALA A N 1
ATOM 2605 C CA . ALA A 1 339 ? 1.404 13.062 5.012 1 98.94 339 ALA A CA 1
ATOM 2606 C C . ALA A 1 339 ? 0.201 12.195 4.641 1 98.94 339 ALA A C 1
ATOM 2608 O O . ALA A 1 339 ? 0.094 11.727 3.508 1 98.94 339 ALA A O 1
ATOM 2609 N N . GLY A 1 340 ? -0.658 11.992 5.582 1 98.75 340 GLY A N 1
ATOM 2610 C CA . GLY A 1 340 ? -1.737 11.023 5.457 1 98.75 340 GLY A CA 1
ATOM 2611 C C . GLY A 1 340 ? -2.934 11.562 4.695 1 98.75 340 GLY A C 1
ATOM 2612 O O . GLY A 1 340 ? -3.574 10.836 3.934 1 98.75 340 GLY A O 1
ATOM 2613 N N . ASP A 1 341 ? -3.225 12.891 4.863 1 98.88 341 ASP A N 1
ATOM 2614 C CA . ASP A 1 341 ? -4.312 13.547 4.145 1 98.88 341 ASP A CA 1
ATOM 2615 C C . ASP A 1 341 ? -5.664 12.961 4.535 1 98.88 341 ASP A C 1
ATOM 2617 O O . ASP A 1 341 ? -5.988 12.867 5.723 1 98.88 341 ASP A O 1
ATOM 2621 N N . ASN A 1 342 ? -6.562 12.734 3.611 1 98.94 342 ASN A N 1
ATOM 2622 C CA . ASN A 1 342 ? -7.934 12.289 3.846 1 98.94 342 ASN A CA 1
ATOM 2623 C C . ASN A 1 342 ? -7.977 10.836 4.305 1 98.94 342 ASN A C 1
ATOM 2625 O O . ASN A 1 342 ? -7.129 10.031 3.916 1 98.94 342 ASN A O 1
ATOM 2629 N N . CYS A 1 343 ? -8.961 10.508 5.121 1 98.88 343 CYS A N 1
ATOM 2630 C CA . CYS A 1 343 ? -9.125 9.18 5.691 1 98.88 343 CYS A CA 1
ATOM 2631 C C . CYS A 1 343 ? -10.602 8.789 5.746 1 98.88 343 CYS A C 1
ATOM 2633 O O . CYS A 1 343 ? -11.375 9.367 6.504 1 98.88 343 CYS A O 1
ATOM 2635 N N . ARG A 1 344 ? -10.992 7.801 4.977 1 98.69 344 ARG A N 1
ATOM 2636 C CA . ARG A 1 344 ? -12.336 7.246 4.902 1 98.69 344 ARG A CA 1
ATOM 2637 C C . ARG A 1 344 ? -13.375 8.352 4.801 1 98.69 344 ARG A C 1
ATOM 2639 O O . ARG A 1 344 ? -14.328 8.398 5.59 1 98.69 344 ARG A O 1
ATOM 2646 N N . ASP A 1 345 ? -13.18 9.242 3.918 1 98.81 345 ASP A N 1
ATOM 2647 C CA . ASP A 1 345 ? -14.102 10.297 3.498 1 98.81 345 ASP A CA 1
ATOM 2648 C C . ASP A 1 345 ? -14.211 10.352 1.977 1 98.81 345 ASP A C 1
ATOM 2650 O O . ASP A 1 345 ? -13.648 9.516 1.274 1 98.81 345 ASP A O 1
ATOM 2654 N N . PRO A 1 346 ? -14.953 11.234 1.425 1 98.56 346 PRO A N 1
ATOM 2655 C CA . PRO A 1 346 ? -15.227 11.195 -0.013 1 98.56 346 PRO A CA 1
ATOM 2656 C C . PRO A 1 346 ? -13.969 11.414 -0.858 1 98.56 346 PRO A C 1
ATOM 2658 O O . PRO A 1 346 ? -13.945 11.055 -2.037 1 98.56 346 PRO A O 1
ATOM 2661 N N . PHE A 1 347 ? -12.898 11.984 -0.319 1 98.62 347 PHE A N 1
ATOM 2662 C CA . PHE A 1 347 ? -11.672 12.242 -1.069 1 98.62 347 PHE A CA 1
ATOM 2663 C C . PHE A 1 347 ? -10.758 11.023 -1.045 1 98.62 347 PHE A C 1
ATOM 2665 O O . PHE A 1 347 ? -9.836 10.914 -1.856 1 98.62 347 PHE A O 1
ATOM 2672 N N . HIS A 1 348 ? -10.945 10.117 -0.155 1 98.75 348 HIS A N 1
ATOM 2673 C CA . HIS A 1 348 ? -10.188 8.883 -0.022 1 98.75 348 HIS A CA 1
ATOM 2674 C C . HIS A 1 348 ? -10.961 7.844 0.787 1 98.75 348 HIS A C 1
ATOM 2676 O O . HIS A 1 348 ? -11 7.918 2.018 1 98.75 348 HIS A O 1
ATOM 2682 N N . ALA A 1 349 ? -11.438 6.855 0.191 1 98.25 349 ALA A N 1
ATOM 2683 C CA . ALA A 1 349 ? -12.359 5.887 0.776 1 98.25 349 ALA A CA 1
ATOM 2684 C C . ALA A 1 349 ? -11.664 5.031 1.832 1 98.25 349 ALA A C 1
ATOM 2686 O O . ALA A 1 349 ? -12.32 4.301 2.58 1 98.25 349 ALA A O 1
ATOM 2687 N N . TYR A 1 350 ? -10.352 5.203 1.948 1 98.5 350 TYR A N 1
ATOM 2688 C CA . TYR A 1 350 ? -9.562 4.297 2.77 1 98.5 350 TYR A CA 1
ATOM 2689 C C . TYR A 1 350 ? -8.695 5.07 3.754 1 98.5 350 TYR A C 1
ATOM 2691 O O . TYR A 1 350 ? -9.031 6.188 4.148 1 98.5 350 TYR A O 1
ATOM 2699 N N . GLY A 1 351 ? -7.684 4.438 4.324 1 98.25 351 GLY A N 1
ATOM 2700 C CA . GLY A 1 351 ? -6.785 5.062 5.281 1 98.25 351 GLY A CA 1
ATOM 2701 C C . GLY A 1 351 ? -7.098 4.699 6.723 1 98.25 351 GLY A C 1
ATOM 2702 O O . GLY A 1 351 ? -8.195 4.227 7.023 1 98.25 351 GLY A O 1
ATOM 2703 N N . ASP A 1 352 ? -6.105 4.934 7.625 1 98.62 352 ASP A N 1
ATOM 2704 C CA . ASP A 1 352 ? -6.289 4.555 9.023 1 98.62 352 ASP A CA 1
ATOM 2705 C C . ASP A 1 352 ? -5.359 5.355 9.93 1 98.62 352 ASP A C 1
ATOM 2707 O O . ASP A 1 352 ? -4.871 4.836 10.938 1 98.62 352 ASP A O 1
ATOM 2711 N N . HIS A 1 353 ? -5.027 6.559 9.555 1 98.75 353 HIS A N 1
ATOM 2712 C CA . HIS A 1 353 ? -4.262 7.508 10.352 1 98.75 353 HIS A CA 1
ATOM 2713 C C . HIS A 1 353 ? -2.941 6.902 10.812 1 98.75 353 HIS A C 1
ATOM 2715 O O . HIS A 1 353 ? -2.502 7.148 11.938 1 98.75 353 HIS A O 1
ATOM 2721 N N . ASP A 1 354 ? -2.309 6.074 10.023 1 98.75 354 ASP A N 1
ATOM 2722 C CA . ASP A 1 354 ? -1.029 5.445 10.328 1 98.75 354 ASP A CA 1
ATOM 2723 C C . ASP A 1 354 ? 0.101 6.059 9.508 1 98.75 354 ASP A C 1
ATOM 2725 O O . ASP A 1 354 ? 0.301 5.699 8.352 1 98.75 354 ASP A O 1
ATOM 2729 N N . MET A 1 355 ? 0.882 6.871 10.156 1 98.81 355 MET A N 1
ATOM 2730 C CA . MET A 1 355 ? 1.939 7.578 9.445 1 98.81 355 MET A CA 1
ATOM 2731 C C . MET A 1 355 ? 3.047 6.621 9.023 1 98.81 355 MET A C 1
ATOM 2733 O O . MET A 1 355 ? 3.781 6.891 8.07 1 98.81 355 MET A O 1
ATOM 2737 N N . LEU A 1 356 ? 3.23 5.512 9.766 1 98.69 356 LEU A N 1
ATOM 2738 C CA . LEU A 1 356 ? 4.199 4.516 9.312 1 98.69 356 LEU A CA 1
ATOM 2739 C C . LEU A 1 356 ? 3.76 3.896 7.992 1 98.69 356 LEU A C 1
ATOM 2741 O O . LEU A 1 356 ? 4.586 3.67 7.105 1 98.69 356 LEU A O 1
ATOM 2745 N N . ASP A 1 357 ? 2.502 3.615 7.875 1 98.5 357 ASP A N 1
ATOM 2746 C CA . ASP A 1 357 ? 1.965 3.123 6.609 1 98.5 357 ASP A CA 1
ATOM 2747 C C . ASP A 1 357 ? 2.07 4.188 5.52 1 98.5 357 ASP A C 1
ATOM 2749 O O . ASP A 1 357 ? 2.352 3.869 4.363 1 98.5 357 ASP A O 1
ATOM 2753 N N . THR A 1 358 ? 1.804 5.445 5.887 1 98.69 358 THR A N 1
ATOM 2754 C CA . THR A 1 358 ? 1.942 6.539 4.93 1 98.69 358 THR A CA 1
ATOM 2755 C C . THR A 1 358 ? 3.357 6.586 4.359 1 98.69 358 THR A C 1
ATOM 2757 O O . THR A 1 358 ? 3.541 6.703 3.146 1 98.69 358 THR A O 1
ATOM 2760 N N . TYR A 1 359 ? 4.355 6.457 5.238 1 98.88 359 TYR A N 1
ATOM 2761 C CA . TYR A 1 359 ? 5.742 6.438 4.781 1 98.88 359 TYR A CA 1
ATOM 2762 C C . TYR A 1 359 ? 6.008 5.215 3.91 1 98.88 359 TYR A C 1
ATOM 2764 O O . TYR A 1 359 ? 6.641 5.324 2.857 1 98.88 359 TYR A O 1
ATOM 2772 N N . THR A 1 360 ? 5.52 4.082 4.312 1 98.75 360 THR A N 1
ATOM 2773 C CA . THR A 1 360 ? 5.711 2.844 3.564 1 98.75 360 THR A CA 1
ATOM 2774 C C . THR A 1 360 ? 5.16 2.979 2.146 1 98.75 360 THR A C 1
ATOM 2776 O O . THR A 1 360 ? 5.844 2.641 1.177 1 98.75 360 THR A O 1
ATOM 2779 N N . GLN A 1 361 ? 3.959 3.5 2.057 1 98.62 361 GLN A N 1
ATOM 2780 C CA . GLN A 1 361 ? 3.348 3.668 0.743 1 98.62 361 GLN A CA 1
ATOM 2781 C C . GLN A 1 361 ? 4.066 4.742 -0.067 1 98.62 361 GLN A C 1
ATOM 2783 O O . GLN A 1 361 ? 4.195 4.625 -1.287 1 98.62 361 GLN A O 1
ATOM 2788 N N . ALA A 1 362 ? 4.531 5.773 0.631 1 98.81 362 ALA A N 1
ATOM 2789 C CA . ALA A 1 362 ? 5.285 6.816 -0.059 1 98.81 362 ALA A CA 1
ATOM 2790 C C . ALA A 1 362 ? 6.551 6.25 -0.697 1 98.81 362 ALA A C 1
ATOM 2792 O O . ALA A 1 362 ? 6.883 6.59 -1.834 1 98.81 362 ALA A O 1
ATOM 2793 N N . VAL A 1 363 ? 7.246 5.398 0.019 1 98.25 363 VAL A N 1
ATOM 2794 C CA . VAL A 1 363 ? 8.461 4.781 -0.51 1 98.25 363 VAL A CA 1
ATOM 2795 C C . VAL A 1 363 ? 8.133 4.031 -1.8 1 98.25 363 VAL A C 1
ATOM 2797 O O . VAL A 1 363 ? 8.836 4.172 -2.803 1 98.25 363 VAL A O 1
ATOM 2800 N N . LYS A 1 364 ? 7.051 3.318 -1.754 1 98.19 364 LYS A N 1
ATOM 2801 C CA . LYS A 1 364 ? 6.691 2.465 -2.883 1 98.19 364 LYS A CA 1
ATOM 2802 C C . LYS A 1 364 ? 6.145 3.289 -4.043 1 98.19 364 LYS A C 1
ATOM 2804 O O . LYS A 1 364 ? 6.547 3.092 -5.195 1 98.19 364 LYS A O 1
ATOM 2809 N N . ILE A 1 365 ? 5.312 4.223 -3.777 1 98.5 365 ILE A N 1
ATOM 2810 C CA . ILE A 1 365 ? 4.625 5 -4.805 1 98.5 365 ILE A CA 1
ATOM 2811 C C . ILE A 1 365 ? 5.602 5.977 -5.453 1 98.5 365 ILE A C 1
ATOM 2813 O O . ILE A 1 365 ? 5.59 6.16 -6.672 1 98.5 365 ILE A O 1
ATOM 2817 N N . LEU A 1 366 ? 6.539 6.59 -4.668 1 98.19 366 LEU A N 1
ATOM 2818 C CA . LEU A 1 366 ? 7.398 7.66 -5.16 1 98.19 366 LEU A CA 1
ATOM 2819 C C . LEU A 1 366 ? 8.812 7.152 -5.414 1 98.19 366 LEU A C 1
ATOM 2821 O O . LEU A 1 366 ? 9.688 7.922 -5.82 1 98.19 366 LEU A O 1
ATOM 2825 N N . HIS A 1 367 ? 9.039 5.879 -5.215 1 97.38 367 HIS A N 1
ATOM 2826 C CA . HIS A 1 367 ? 10.367 5.289 -5.348 1 97.38 367 HIS A CA 1
ATOM 2827 C C . HIS A 1 367 ? 11.383 6.031 -4.496 1 97.38 367 HIS A C 1
ATOM 2829 O O . HIS A 1 367 ? 12.445 6.43 -4.988 1 97.38 367 HIS A O 1
ATOM 2835 N N . LEU A 1 368 ? 11.023 6.133 -3.201 1 96.94 368 LEU A N 1
ATOM 2836 C CA . LEU A 1 368 ? 11.945 6.785 -2.275 1 96.94 368 LEU A CA 1
ATOM 2837 C C . LEU A 1 368 ? 12.984 5.797 -1.752 1 96.94 368 LEU A C 1
ATOM 2839 O O . LEU A 1 368 ? 13.273 5.773 -0.553 1 96.94 368 LEU A O 1
ATOM 2843 N N . ASP A 1 369 ? 13.43 4.914 -2.588 1 95.06 369 ASP A N 1
ATOM 2844 C CA . ASP A 1 369 ? 14.375 3.855 -2.238 1 95.06 369 ASP A CA 1
ATOM 2845 C C . ASP A 1 369 ? 15.453 3.711 -3.303 1 95.06 369 ASP A C 1
ATOM 2847 O O . ASP A 1 369 ? 15.414 4.383 -4.336 1 95.06 369 ASP A O 1
ATOM 2851 N N . HIS A 1 370 ? 16.531 3.035 -2.91 1 92.25 370 HIS A N 1
ATOM 2852 C CA . HIS A 1 370 ? 17.688 2.691 -3.744 1 92.25 370 HIS A CA 1
ATOM 2853 C C . HIS A 1 370 ? 18.453 3.938 -4.152 1 92.25 370 HIS A C 1
ATOM 2855 O O . HIS A 1 370 ? 18.641 4.191 -5.344 1 92.25 370 HIS A O 1
ATOM 2861 N N . PRO A 1 371 ? 18.812 4.727 -3.205 1 91.12 371 PRO A N 1
ATOM 2862 C CA . PRO A 1 371 ? 18.781 4.324 -1.798 1 91.12 371 PRO A CA 1
ATOM 2863 C C . PRO A 1 371 ? 17.625 4.973 -1.029 1 91.12 371 PRO A C 1
ATOM 2865 O O . PRO A 1 371 ? 17.016 5.926 -1.519 1 91.12 371 PRO A O 1
ATOM 2868 N N . LEU A 1 372 ? 17.344 4.484 0.104 1 94.12 372 LEU A N 1
ATOM 2869 C CA . LEU A 1 372 ? 16.391 5.129 0.997 1 94.12 372 LEU A CA 1
ATOM 2870 C C . LEU A 1 372 ? 16.953 6.426 1.557 1 94.12 372 LEU A C 1
ATOM 2872 O O . LEU A 1 372 ? 16.219 7.41 1.72 1 94.12 372 LEU A O 1
ATOM 2876 N N . SER A 1 373 ? 18.266 6.352 1.862 1 92.38 373 SER A N 1
ATOM 2877 C CA . SER A 1 373 ? 18.984 7.531 2.348 1 92.38 373 SER A CA 1
ATOM 2878 C C . SER A 1 373 ? 18.25 8.164 3.533 1 92.38 373 SER A C 1
ATOM 2880 O O . SER A 1 373 ? 18.078 7.523 4.57 1 92.38 373 SER A O 1
ATOM 2882 N N . ASP A 1 374 ? 17.875 9.461 3.379 1 95.44 374 ASP A N 1
ATOM 2883 C CA . ASP A 1 374 ? 17.297 10.164 4.52 1 95.44 374 ASP A CA 1
ATOM 2884 C C . ASP A 1 374 ? 15.797 10.391 4.316 1 95.44 374 ASP A C 1
ATOM 2886 O O . ASP A 1 374 ? 15.203 11.25 4.977 1 95.44 374 ASP A O 1
ATOM 2890 N N . TRP A 1 375 ? 15.164 9.648 3.438 1 97.25 375 TRP A N 1
ATOM 2891 C CA . TRP A 1 375 ? 13.773 9.891 3.07 1 97.25 375 TRP A CA 1
ATOM 2892 C C . TRP A 1 375 ? 12.852 9.695 4.27 1 97.25 375 TRP A C 1
ATOM 2894 O O . TRP A 1 375 ? 11.734 10.203 4.289 1 97.25 375 TRP A O 1
ATOM 2904 N N . ILE A 1 376 ? 13.281 8.984 5.312 1 98.19 376 ILE A N 1
ATOM 2905 C CA . ILE A 1 376 ? 12.453 8.805 6.504 1 98.19 376 ILE A CA 1
ATOM 2906 C C . ILE A 1 376 ? 12.234 10.148 7.191 1 98.19 376 ILE A C 1
ATOM 2908 O O . ILE A 1 376 ? 11.273 10.32 7.941 1 98.19 376 ILE A O 1
ATOM 2912 N N . ARG A 1 377 ? 13.078 11.133 6.922 1 98.31 377 ARG A N 1
ATOM 2913 C CA . ARG A 1 377 ? 12.898 12.484 7.441 1 98.31 377 ARG A CA 1
ATOM 2914 C C . ARG A 1 377 ? 11.594 13.094 6.941 1 98.31 377 ARG A C 1
ATOM 2916 O O . ARG A 1 377 ? 10.992 13.93 7.617 1 98.31 377 ARG A O 1
ATOM 2923 N N . ALA A 1 378 ? 11.078 12.633 5.836 1 98.88 378 ALA A N 1
ATOM 2924 C CA . ALA A 1 378 ? 9.875 13.18 5.219 1 98.88 378 ALA A CA 1
ATOM 2925 C C . ALA A 1 378 ? 8.641 12.883 6.062 1 98.88 378 ALA A C 1
ATOM 2927 O O . ALA A 1 378 ? 7.582 13.477 5.855 1 98.88 378 ALA A O 1
ATOM 2928 N N . ALA A 1 379 ? 8.797 12.023 7.066 1 98.88 379 ALA A N 1
ATOM 2929 C CA . ALA A 1 379 ? 7.688 11.68 7.957 1 98.88 379 ALA A CA 1
ATOM 2930 C C . ALA A 1 379 ? 8.047 11.969 9.414 1 98.88 379 ALA A C 1
ATOM 2932 O O . ALA A 1 379 ? 7.32 11.57 10.328 1 98.88 379 ALA A O 1
ATOM 2933 N N . THR A 1 380 ? 9.211 12.594 9.664 1 98.69 380 THR A N 1
ATOM 2934 C CA . THR A 1 380 ? 9.703 12.805 11.016 1 98.69 380 THR A CA 1
ATOM 2935 C C . THR A 1 380 ? 10.195 14.234 11.195 1 98.69 380 THR A C 1
ATOM 2937 O O . THR A 1 380 ? 9.391 15.156 11.391 1 98.69 380 THR A O 1
ATOM 2940 N N . GLU A 1 381 ? 11.43 14.438 10.875 1 98.5 381 GLU A N 1
ATOM 2941 C CA . GLU A 1 381 ? 12.062 15.727 11.148 1 98.5 381 GLU A CA 1
ATOM 2942 C C . GLU A 1 381 ? 11.531 16.812 10.219 1 98.5 381 GLU A C 1
ATOM 2944 O O . GLU A 1 381 ? 11.32 17.953 10.641 1 98.5 381 GLU A O 1
ATOM 2949 N N . THR A 1 382 ? 11.336 16.516 8.945 1 98.88 382 THR A N 1
ATOM 2950 C CA . THR A 1 382 ? 11 17.547 7.969 1 98.88 382 THR A CA 1
ATOM 2951 C C . THR A 1 382 ? 9.617 18.109 8.242 1 98.88 382 THR A C 1
ATOM 2953 O O . THR A 1 382 ? 9.445 19.328 8.328 1 98.88 382 THR A O 1
ATOM 2956 N N . PRO A 1 383 ? 8.594 17.25 8.383 1 98.94 383 PRO A N 1
ATOM 2957 C CA . PRO A 1 383 ? 7.301 17.844 8.719 1 98.94 383 PRO A CA 1
ATOM 2958 C C . PRO A 1 383 ? 7.312 18.547 10.078 1 98.94 383 PRO A C 1
ATOM 2960 O O . PRO A 1 383 ? 6.59 19.531 10.273 1 98.94 383 PRO A O 1
ATOM 2963 N N . ALA A 1 384 ? 8.109 18.125 11.039 1 98.81 384 ALA A N 1
ATOM 2964 C CA . ALA A 1 384 ? 8.25 18.844 12.297 1 98.81 384 ALA A CA 1
ATOM 2965 C C . ALA A 1 384 ? 8.789 20.25 12.062 1 98.81 384 ALA A C 1
ATOM 2967 O O . ALA A 1 384 ? 8.266 21.219 12.617 1 98.81 384 ALA A O 1
ATOM 2968 N N . ALA A 1 385 ? 9.789 20.344 11.219 1 98.69 385 ALA A N 1
ATOM 2969 C CA . ALA A 1 385 ? 10.367 21.641 10.883 1 98.69 385 ALA A CA 1
ATOM 2970 C C . ALA A 1 385 ? 9.344 22.531 10.164 1 98.69 385 ALA A C 1
ATOM 2972 O O . ALA A 1 385 ? 9.25 23.719 10.43 1 98.69 385 ALA A O 1
ATOM 2973 N N . ILE A 1 386 ? 8.609 21.922 9.281 1 98.81 386 ILE A N 1
ATOM 2974 C CA . ILE A 1 386 ? 7.57 22.641 8.539 1 98.81 386 ILE A CA 1
ATOM 2975 C C . ILE A 1 386 ? 6.531 23.188 9.516 1 98.81 386 ILE A C 1
ATOM 2977 O O . ILE A 1 386 ? 6.055 24.312 9.352 1 98.81 386 ILE A O 1
ATOM 2981 N N . MET A 1 387 ? 6.262 22.438 10.539 1 98.75 387 MET A N 1
ATOM 2982 C CA . MET A 1 387 ? 5.266 22.828 11.539 1 98.75 387 MET A CA 1
ATOM 2983 C C . MET A 1 387 ? 5.871 23.781 12.57 1 98.75 387 MET A C 1
ATOM 2985 O O . MET A 1 387 ? 5.148 24.375 13.367 1 98.75 387 MET A O 1
ATOM 2989 N N . GLY A 1 388 ? 7.16 23.891 12.602 1 98.31 388 GLY A N 1
ATOM 2990 C CA . GLY A 1 388 ? 7.828 24.75 13.562 1 98.31 388 GLY A CA 1
ATOM 2991 C C . GLY A 1 388 ? 7.895 24.156 14.961 1 98.31 388 GLY A C 1
ATOM 2992 O O . GLY A 1 388 ? 7.828 24.875 15.953 1 98.31 388 GLY A O 1
ATOM 2993 N N . ILE A 1 389 ? 7.941 22.828 15.039 1 97.94 389 ILE A N 1
ATOM 2994 C CA . ILE A 1 389 ? 7.977 22.172 16.344 1 97.94 389 ILE A CA 1
ATOM 2995 C C . ILE A 1 389 ? 9.25 21.344 16.469 1 97.94 389 ILE A C 1
ATOM 2997 O O . ILE A 1 389 ? 9.883 21.016 15.453 1 97.94 389 ILE A O 1
ATOM 3001 N N . ASP A 1 390 ? 9.609 21.047 17.688 1 96.25 390 ASP A N 1
ATOM 3002 C CA . ASP A 1 390 ? 10.836 20.312 17.984 1 96.25 390 ASP A CA 1
ATOM 3003 C C . ASP A 1 390 ? 10.531 18.828 18.188 1 96.25 390 ASP A C 1
ATOM 3005 O O . ASP A 1 390 ? 10.492 18.344 19.328 1 96.25 390 ASP A O 1
ATOM 3009 N N . ARG A 1 391 ? 10.312 18.078 17.109 1 96.88 391 ARG A N 1
ATOM 3010 C CA . ARG A 1 391 ? 10.008 16.656 17.078 1 96.88 391 ARG A CA 1
ATOM 3011 C C . ARG A 1 391 ? 10.719 15.969 15.914 1 96.88 391 ARG A C 1
ATOM 3013 O O . ARG A 1 391 ? 11.375 16.641 15.109 1 96.88 391 ARG A O 1
ATOM 3020 N N . GLY A 1 392 ? 10.734 14.688 15.891 1 97.25 392 GLY A N 1
ATOM 3021 C CA . GLY A 1 392 ? 11.117 13.945 14.703 1 97.25 392 GLY A CA 1
ATOM 3022 C C . GLY A 1 392 ? 12.555 13.461 14.734 1 97.25 392 GLY A C 1
ATOM 3023 O O . GLY A 1 392 ? 13.039 12.875 13.766 1 97.25 392 GLY A O 1
ATOM 3024 N N . LEU A 1 393 ? 13.242 13.68 15.844 1 97.25 393 LEU A N 1
ATOM 3025 C CA . LEU A 1 393 ? 14.641 13.273 15.977 1 97.25 393 LEU A CA 1
ATOM 3026 C C . LEU A 1 393 ? 14.852 12.484 17.266 1 97.25 393 LEU A C 1
ATOM 3028 O O . LEU A 1 393 ? 14.07 12.602 18.203 1 97.25 393 LEU A O 1
ATOM 3032 N N . LEU A 1 394 ? 15.852 11.602 17.188 1 97.56 394 LEU A N 1
ATOM 3033 C CA . LEU A 1 394 ? 16.422 11.008 18.391 1 97.56 394 LEU A CA 1
ATOM 3034 C C . LEU A 1 394 ? 17.609 11.828 18.906 1 97.56 394 LEU A C 1
ATOM 3036 O O . LEU A 1 394 ? 18.672 11.844 18.281 1 97.56 394 LEU A O 1
ATOM 3040 N N . ARG A 1 395 ? 17.422 12.477 20.016 1 95.94 395 ARG A N 1
ATOM 3041 C CA . ARG A 1 395 ? 18.484 13.32 20.547 1 95.94 395 ARG A CA 1
ATOM 3042 C C . ARG A 1 395 ? 18.469 13.312 22.078 1 95.94 395 ARG A C 1
ATOM 3044 O O . ARG A 1 395 ? 17.406 13.188 22.688 1 95.94 395 ARG A O 1
ATOM 3051 N N . VAL A 1 396 ? 19.656 13.492 22.562 1 96.06 396 VAL A N 1
ATOM 3052 C CA . VAL A 1 396 ? 19.75 13.609 24.016 1 96.06 396 VAL A CA 1
ATOM 3053 C C . VAL A 1 396 ? 18.953 14.82 24.5 1 96.06 396 VAL A C 1
ATOM 3055 O O . VAL A 1 396 ? 19.062 15.906 23.922 1 96.06 396 VAL A O 1
ATOM 3058 N N . GLY A 1 397 ? 18.172 14.602 25.438 1 95.75 397 GLY A N 1
ATOM 3059 C CA . GLY A 1 397 ? 17.359 15.672 25.984 1 95.75 397 GLY A CA 1
ATOM 3060 C C . GLY A 1 397 ? 15.922 15.633 25.484 1 95.75 397 GLY A C 1
ATOM 3061 O O . GLY A 1 397 ? 15.023 16.172 26.141 1 95.75 397 GLY A O 1
ATOM 3062 N N . ALA A 1 398 ? 15.672 14.992 24.422 1 96.81 398 ALA A N 1
ATOM 3063 C CA . ALA A 1 398 ? 14.336 14.938 23.828 1 96.81 398 ALA A CA 1
ATOM 3064 C C . ALA A 1 398 ? 13.438 13.984 24.625 1 96.81 398 ALA A C 1
ATOM 3066 O O . ALA A 1 398 ? 13.922 13.062 25.281 1 96.81 398 ALA A O 1
ATOM 3067 N N . THR A 1 399 ? 12.133 14.297 24.641 1 97.62 399 THR A N 1
ATOM 3068 C CA . THR A 1 399 ? 11.164 13.367 25.203 1 97.62 399 THR A CA 1
ATOM 3069 C C . THR A 1 399 ? 11.266 12.008 24.516 1 97.62 399 THR A C 1
ATOM 3071 O O . THR A 1 399 ? 11.43 11.938 23.297 1 97.62 399 THR A O 1
ATOM 3074 N N . ALA A 1 400 ? 11.164 10.945 25.266 1 98.31 400 ALA A N 1
ATOM 3075 C CA . ALA A 1 400 ? 11.25 9.594 24.719 1 98.31 400 ALA A CA 1
ATOM 3076 C C . ALA A 1 400 ? 9.906 9.156 24.125 1 98.31 400 ALA A C 1
ATOM 3078 O O . ALA A 1 400 ? 9.312 8.18 24.578 1 98.31 400 ALA A O 1
ATOM 3079 N N . ASP A 1 401 ? 9.406 9.859 23.219 1 98.62 401 ASP A N 1
ATOM 3080 C CA . ASP A 1 401 ? 8.312 9.438 22.344 1 98.62 401 ASP A CA 1
ATOM 3081 C C . ASP A 1 401 ? 8.836 8.625 21.172 1 98.62 401 ASP A C 1
ATOM 3083 O O . ASP A 1 401 ? 9.289 9.188 20.172 1 98.62 401 ASP A O 1
ATOM 3087 N N . LEU A 1 402 ? 8.742 7.297 21.297 1 98.69 402 LEU A N 1
ATOM 3088 C CA . LEU A 1 402 ? 9.453 6.418 20.375 1 98.69 402 LEU A CA 1
ATOM 3089 C C . LEU A 1 402 ? 8.523 5.336 19.828 1 98.69 402 LEU A C 1
ATOM 3091 O O . LEU A 1 402 ? 7.539 4.973 20.484 1 98.69 402 LEU A O 1
ATOM 3095 N N . LEU A 1 403 ? 8.789 4.906 18.656 1 98.75 403 LEU A N 1
ATOM 3096 C CA . LEU A 1 403 ? 8.32 3.635 18.125 1 98.75 403 LEU A CA 1
ATOM 3097 C C . LEU A 1 403 ? 9.43 2.586 18.156 1 98.75 403 LEU A C 1
ATOM 3099 O O . LEU A 1 403 ? 10.516 2.803 17.609 1 98.75 403 LEU A O 1
ATOM 3103 N N . VAL A 1 404 ? 9.203 1.519 18.844 1 98.69 404 VAL A N 1
ATOM 3104 C CA . VAL A 1 404 ? 10.102 0.37 18.828 1 98.69 404 VAL A CA 1
ATOM 3105 C C . VAL A 1 404 ? 9.477 -0.76 18 1 98.69 404 VAL A C 1
ATOM 3107 O O . VAL A 1 404 ? 8.383 -1.234 18.328 1 98.69 404 VAL A O 1
ATOM 3110 N N . LEU A 1 405 ? 10.148 -1.153 16.922 1 98.44 405 LEU A N 1
ATOM 3111 C CA . LEU A 1 405 ? 9.586 -2.061 15.922 1 98.44 405 LEU A CA 1
ATOM 3112 C C . LEU A 1 405 ? 10.312 -3.404 15.938 1 98.44 405 LEU A C 1
ATOM 3114 O O . LEU A 1 405 ? 11.508 -3.463 16.219 1 98.44 405 LEU A O 1
ATOM 3118 N N . ARG A 1 406 ? 9.617 -4.422 15.594 1 97.12 406 ARG A N 1
ATOM 3119 C CA . ARG A 1 406 ? 10.242 -5.738 15.5 1 97.12 406 ARG A CA 1
ATOM 3120 C C . ARG A 1 406 ? 11.18 -5.816 14.305 1 97.12 406 ARG A C 1
ATOM 3122 O O . ARG A 1 406 ? 12.141 -6.59 14.312 1 97.12 406 ARG A O 1
ATOM 3129 N N . ALA A 1 407 ? 10.898 -5.047 13.297 1 98 407 ALA A N 1
ATOM 3130 C CA . ALA A 1 407 ? 11.734 -4.98 12.102 1 98 407 ALA A CA 1
ATOM 3131 C C . ALA A 1 407 ? 13.164 -4.594 12.461 1 98 407 ALA A C 1
ATOM 3133 O O . ALA A 1 407 ? 13.391 -3.766 13.344 1 98 407 ALA A O 1
ATOM 3134 N N . ARG A 1 408 ? 14.148 -5.102 11.734 1 96.94 408 ARG A N 1
ATOM 3135 C CA . ARG A 1 408 ? 15.57 -4.879 12 1 96.94 408 ARG A CA 1
ATOM 3136 C C . ARG A 1 408 ? 16.219 -4.105 10.859 1 96.94 408 ARG A C 1
ATOM 3138 O O . ARG A 1 408 ? 17.375 -3.701 10.953 1 96.94 408 ARG A O 1
ATOM 3145 N N . SER A 1 409 ? 15.461 -3.961 9.773 1 96.12 409 SER A N 1
ATOM 3146 C CA . SER A 1 409 ? 15.906 -3.289 8.555 1 96.12 409 SER A CA 1
ATOM 3147 C C . SER A 1 409 ? 14.742 -2.635 7.82 1 96.12 409 SER A C 1
ATOM 3149 O O . SER A 1 409 ? 13.578 -2.898 8.133 1 96.12 409 SER A O 1
ATOM 3151 N N . TYR A 1 410 ? 15.094 -1.795 6.891 1 97 410 TYR A N 1
ATOM 3152 C CA . TYR A 1 410 ? 14.055 -1.164 6.086 1 97 410 TYR A CA 1
ATOM 3153 C C . TYR A 1 410 ? 13.273 -2.205 5.293 1 97 410 TYR A C 1
ATOM 3155 O O . TYR A 1 410 ? 12.062 -2.072 5.109 1 97 410 TYR A O 1
ATOM 3163 N N . SER A 1 411 ? 13.938 -3.213 4.766 1 97.06 411 SER A N 1
ATOM 3164 C CA . SER A 1 411 ? 13.227 -4.242 4.016 1 97.06 411 SER A CA 1
ATOM 3165 C C . SER A 1 411 ? 12.156 -4.914 4.871 1 97.06 411 SER A C 1
ATOM 3167 O O . SER A 1 411 ? 11.039 -5.145 4.41 1 97.06 411 SER A O 1
ATOM 3169 N N . GLU A 1 412 ? 12.547 -5.242 6.148 1 97.75 412 GLU A N 1
ATOM 3170 C CA . GLU A 1 412 ? 11.562 -5.836 7.051 1 97.75 412 GLU A CA 1
ATOM 3171 C C . GLU A 1 412 ? 10.453 -4.84 7.387 1 97.75 412 GLU A C 1
ATOM 3173 O O . GLU A 1 412 ? 9.273 -5.191 7.375 1 97.75 412 GLU A O 1
ATOM 3178 N N . LEU A 1 413 ? 10.852 -3.586 7.629 1 98.06 413 LEU A N 1
ATOM 3179 C CA . LEU A 1 413 ? 9.914 -2.541 8.023 1 98.06 413 LEU A CA 1
ATOM 3180 C C . LEU A 1 413 ? 8.883 -2.293 6.926 1 98.06 413 LEU A C 1
ATOM 3182 O O . LEU A 1 413 ? 7.688 -2.152 7.207 1 98.06 413 LEU A O 1
ATOM 3186 N N . LEU A 1 414 ? 9.336 -2.252 5.699 1 98.38 414 LEU A N 1
ATOM 3187 C CA . LEU A 1 414 ? 8.492 -1.873 4.574 1 98.38 414 LEU A CA 1
ATOM 3188 C C . LEU A 1 414 ? 7.75 -3.084 4.016 1 98.38 414 LEU A C 1
ATOM 3190 O O . LEU A 1 414 ? 6.965 -2.957 3.074 1 98.38 414 LEU A O 1
ATOM 3194 N N . SER A 1 415 ? 7.969 -4.285 4.562 1 98.44 415 SER A N 1
ATOM 3195 C CA . SER A 1 415 ? 7.34 -5.52 4.105 1 98.44 415 SER A CA 1
ATOM 3196 C C . SER A 1 415 ? 6.176 -5.914 5.008 1 98.44 415 SER A C 1
ATOM 3198 O O . SER A 1 415 ? 5.047 -6.07 4.543 1 98.44 415 SER A O 1
ATOM 3200 N N . ARG A 1 416 ? 6.461 -6.062 6.273 1 97.75 416 ARG A N 1
ATOM 3201 C CA . ARG A 1 416 ? 5.504 -6.59 7.238 1 97.75 416 ARG A CA 1
ATOM 3202 C C . ARG A 1 416 ? 4.914 -5.469 8.086 1 97.75 416 ARG A C 1
ATOM 3204 O O . ARG A 1 416 ? 5.648 -4.656 8.648 1 97.75 416 ARG A O 1
ATOM 3211 N N . HIS A 1 417 ? 3.559 -5.445 8.102 1 96.25 417 HIS A N 1
ATOM 3212 C CA . HIS A 1 417 ? 2.889 -4.461 8.945 1 96.25 417 HIS A CA 1
ATOM 3213 C C . HIS A 1 417 ? 3.307 -4.609 10.406 1 96.25 417 HIS A C 1
ATOM 3215 O O . HIS A 1 417 ? 3.264 -5.711 10.961 1 96.25 417 HIS A O 1
ATOM 3221 N N . GLN A 1 418 ? 3.723 -3.625 11.062 1 96.81 418 GLN A N 1
ATOM 3222 C CA . GLN A 1 418 ? 4.23 -3.617 12.43 1 96.81 418 GLN A CA 1
ATOM 3223 C C . GLN A 1 418 ? 3.1 -3.428 13.438 1 96.81 418 GLN A C 1
ATOM 3225 O O . GLN A 1 418 ? 3.15 -2.523 14.273 1 96.81 418 GLN A O 1
ATOM 3230 N N . PHE A 1 419 ? 2.133 -4.312 13.352 1 94.38 419 PHE A N 1
ATOM 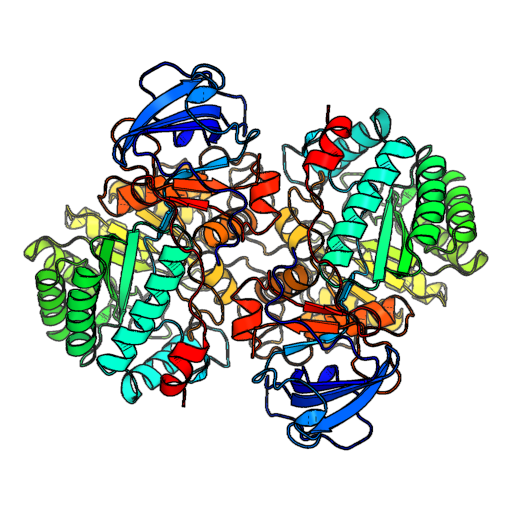3231 C CA . PHE A 1 419 ? 0.977 -4.188 14.234 1 94.38 419 PHE A CA 1
ATOM 3232 C C . PHE A 1 419 ? 1.391 -4.34 15.688 1 94.38 419 PHE A C 1
ATOM 3234 O O . PHE A 1 419 ? 0.705 -3.848 16.594 1 94.38 419 PHE A O 1
ATOM 3241 N N . ASP A 1 420 ? 2.537 -4.992 15.93 1 95.62 420 ASP A N 1
ATOM 3242 C CA . ASP A 1 420 ? 2.984 -5.336 17.266 1 95.62 420 ASP A CA 1
ATOM 3243 C C . ASP A 1 420 ? 4.008 -4.328 17.781 1 95.62 420 ASP A C 1
ATOM 3245 O O . ASP A 1 420 ? 4.73 -4.605 18.75 1 95.62 420 ASP A O 1
ATOM 3249 N N . ARG A 1 421 ? 4.078 -3.176 17.156 1 97.69 421 ARG A N 1
ATOM 3250 C CA . ARG A 1 421 ? 5.008 -2.141 17.594 1 97.69 421 ARG A CA 1
ATOM 3251 C C . ARG A 1 421 ? 4.734 -1.722 19.031 1 97.69 421 ARG A C 1
ATOM 3253 O O . ARG A 1 421 ? 3.582 -1.731 19.469 1 97.69 421 ARG A O 1
ATOM 3260 N N . CYS A 1 422 ? 5.797 -1.388 19.703 1 98.12 422 CYS A N 1
ATOM 3261 C CA . CYS A 1 422 ? 5.699 -0.731 21.016 1 98.12 422 CYS A CA 1
ATOM 3262 C C . CYS A 1 422 ? 5.781 0.783 20.859 1 98.12 422 CYS A C 1
ATOM 3264 O O . CYS A 1 422 ? 6.734 1.304 20.281 1 98.12 422 CYS A O 1
ATOM 3266 N N . VAL A 1 423 ? 4.789 1.442 21.344 1 98.44 423 VAL A N 1
ATOM 3267 C CA . VAL A 1 423 ? 4.758 2.9 21.297 1 98.44 423 VAL A CA 1
ATOM 3268 C C . VAL A 1 423 ? 5.043 3.471 22.688 1 98.44 423 VAL A C 1
ATOM 3270 O O . VAL A 1 423 ? 4.328 3.172 23.641 1 98.44 423 VAL A O 1
ATOM 3273 N N . LEU A 1 424 ? 6.098 4.238 22.766 1 98.31 424 LEU A N 1
ATOM 3274 C CA . LEU A 1 424 ? 6.453 4.902 24.016 1 98.31 424 LEU A CA 1
ATOM 3275 C C . LEU A 1 424 ? 6.051 6.375 23.984 1 98.31 424 LEU A C 1
ATOM 3277 O O . LEU A 1 424 ? 6.227 7.047 22.969 1 98.31 424 LEU A O 1
ATOM 3281 N N . ARG A 1 425 ? 5.465 6.855 25.031 1 98.12 425 ARG A N 1
ATOM 3282 C CA . ARG A 1 425 ? 5.246 8.266 25.328 1 98.12 425 ARG A CA 1
ATOM 3283 C C . ARG A 1 425 ? 5.934 8.672 26.625 1 98.12 425 ARG A C 1
ATOM 3285 O O . ARG A 1 425 ? 5.613 8.141 27.703 1 98.12 425 ARG A O 1
ATOM 3292 N N . ALA A 1 426 ? 6.902 9.555 26.469 1 97.69 426 ALA A N 1
ATOM 3293 C CA . ALA A 1 426 ? 7.73 9.938 27.609 1 97.69 426 ALA A CA 1
ATOM 3294 C C . ALA A 1 426 ? 8.32 8.711 28.312 1 97.69 426 ALA A C 1
ATOM 3296 O O . ALA A 1 426 ? 8.242 8.586 29.531 1 97.69 426 ALA A O 1
ATOM 3297 N N . GLY A 1 427 ? 8.672 7.793 27.531 1 97.56 427 GLY A N 1
ATOM 3298 C CA . GLY A 1 427 ? 9.406 6.637 28.031 1 97.56 427 GLY A CA 1
ATOM 3299 C C . GLY A 1 427 ? 8.5 5.527 28.531 1 97.56 427 GLY A C 1
ATOM 3300 O O . GLY A 1 427 ? 8.977 4.465 28.938 1 97.56 427 GLY A O 1
ATOM 3301 N N . ARG A 1 428 ? 7.23 5.695 28.469 1 97.12 428 ARG A N 1
ATOM 3302 C CA . ARG A 1 428 ? 6.297 4.684 28.953 1 97.12 428 ARG A CA 1
ATOM 3303 C C . ARG A 1 428 ? 5.492 4.094 27.797 1 97.12 428 ARG A C 1
ATOM 3305 O O . ARG A 1 428 ? 5.027 4.824 26.922 1 97.12 428 ARG A O 1
ATOM 3312 N N . ALA A 1 429 ? 5.363 2.76 27.812 1 97.38 429 ALA A N 1
ATOM 3313 C CA . ALA A 1 429 ? 4.547 2.105 26.781 1 97.38 429 ALA A CA 1
ATOM 3314 C C . ALA A 1 429 ? 3.074 2.461 26.953 1 97.38 429 ALA A C 1
ATOM 3316 O O . ALA A 1 429 ? 2.561 2.512 28.062 1 97.38 429 ALA A O 1
ATOM 3317 N N . ILE A 1 430 ? 2.428 2.727 25.875 1 97.19 430 ILE A N 1
ATOM 3318 C CA . ILE A 1 430 ? 1.004 3.039 25.938 1 97.19 430 ILE A CA 1
ATOM 3319 C C . ILE A 1 430 ? 0.194 1.865 25.391 1 97.19 430 ILE A C 1
ATOM 3321 O O . ILE A 1 430 ? 0.751 0.943 24.797 1 97.19 430 ILE A O 1
ATOM 3325 N N . ASP A 1 431 ? -1.11 1.906 25.719 1 95.81 431 ASP A N 1
ATOM 3326 C CA . ASP A 1 431 ? -2.059 0.987 25.094 1 95.81 431 ASP A CA 1
ATOM 3327 C C . ASP A 1 431 ? -2.256 1.322 23.609 1 95.81 431 ASP A C 1
ATOM 3329 O O . ASP A 1 431 ? -2.676 2.43 23.281 1 95.81 431 ASP A O 1
ATOM 3333 N N . THR A 1 432 ? -1.95 0.368 22.719 1 96.12 432 THR A N 1
ATOM 3334 C CA . THR A 1 432 ? -2.014 0.621 21.297 1 96.12 432 THR A CA 1
ATOM 3335 C C . THR A 1 432 ? -3.283 0.02 20.688 1 96.12 432 THR A C 1
ATOM 3337 O O . THR A 1 432 ? -3.379 -0.153 19.469 1 96.12 432 THR A O 1
ATOM 3340 N N . THR A 1 433 ? -4.277 -0.344 21.531 1 95.12 433 THR A N 1
ATOM 3341 C CA . THR A 1 433 ? -5.555 -0.829 21.016 1 95.12 433 THR A CA 1
ATOM 3342 C C . THR A 1 433 ? -6.246 0.252 20.188 1 95.12 433 THR A C 1
ATOM 3344 O O . THR A 1 433 ? -6.41 1.384 20.656 1 95.12 433 THR A O 1
ATOM 3347 N N . LEU A 1 434 ? -6.641 -0.077 19.062 1 96.69 434 LEU A N 1
ATOM 3348 C CA . LEU A 1 434 ? -7.277 0.889 18.172 1 96.69 434 LEU A CA 1
ATOM 3349 C C . LEU A 1 434 ? -8.758 1.022 18.484 1 96.69 434 LEU A C 1
ATOM 3351 O O . LEU A 1 434 ? -9.414 0.042 18.859 1 96.69 434 LEU A O 1
ATOM 3355 N N . PRO A 1 435 ? -9.289 2.252 18.391 1 97.81 435 PRO A N 1
ATOM 3356 C CA . PRO A 1 435 ? -10.742 2.369 18.531 1 97.81 435 PRO A CA 1
ATOM 3357 C C . PRO A 1 435 ? -11.492 1.586 17.453 1 97.81 435 PRO A C 1
ATOM 3359 O O . PRO A 1 435 ? -11.062 1.528 16.312 1 97.81 435 PRO A O 1
ATOM 3362 N N . ASP A 1 436 ? -12.594 0.968 17.906 1 97.31 436 ASP A N 1
ATOM 3363 C CA . ASP A 1 436 ? -13.453 0.221 17 1 97.31 436 ASP A CA 1
ATOM 3364 C C . ASP A 1 436 ? -14.273 1.164 16.125 1 97.31 436 ASP A C 1
ATOM 3366 O O . ASP A 1 436 ? -14.812 2.162 16.609 1 97.31 436 ASP A O 1
ATOM 3370 N N . TYR A 1 437 ? -14.383 0.882 14.828 1 98 437 TYR A N 1
ATOM 3371 C CA . TYR A 1 437 ? -15.188 1.71 13.938 1 98 437 TYR A CA 1
ATOM 3372 C C . TYR A 1 437 ? -16.625 1.808 14.422 1 98 437 TYR A C 1
ATOM 3374 O O . TYR A 1 437 ? -17.312 2.799 14.156 1 98 437 TYR A O 1
ATOM 3382 N N . ARG A 1 438 ? -17.141 0.865 15.195 1 97.38 438 ARG A N 1
ATOM 3383 C CA . ARG A 1 438 ? -18.5 0.804 15.695 1 97.38 438 ARG A CA 1
ATOM 3384 C C . ARG A 1 438 ? -18.797 1.976 16.625 1 97.38 438 ARG A C 1
ATOM 3386 O O . ARG A 1 438 ? -19.969 2.318 16.859 1 97.38 438 ARG A O 1
ATOM 3393 N N . LEU A 1 439 ? -17.734 2.594 17.156 1 98.25 439 LEU A N 1
ATOM 3394 C CA . LEU A 1 439 ? -17.906 3.742 18.031 1 98.25 439 LEU A CA 1
ATOM 3395 C C . LEU A 1 439 ? -18.531 4.91 17.297 1 98.25 439 LEU A C 1
ATOM 3397 O O . LEU A 1 439 ? -19.094 5.82 17.922 1 98.25 439 LEU A O 1
ATOM 3401 N N . LEU A 1 440 ? -18.5 4.891 15.93 1 98.44 440 LEU A N 1
ATOM 3402 C CA . LEU A 1 440 ? -19.031 6.004 15.148 1 98.44 440 LEU A CA 1
ATOM 3403 C C . LEU A 1 440 ? -20.344 5.613 14.477 1 98.44 440 LEU A C 1
ATOM 3405 O O . LEU A 1 440 ? -20.938 6.414 13.75 1 98.44 440 LEU A O 1
ATOM 3409 N N . ASP A 1 441 ? -20.875 4.414 14.75 1 97.81 441 ASP A N 1
ATOM 3410 C CA . ASP A 1 441 ? -22.016 3.879 14 1 97.81 441 ASP A CA 1
ATOM 3411 C C . ASP A 1 441 ? -23.25 4.762 14.156 1 97.81 441 ASP A C 1
ATOM 3413 O O . ASP A 1 441 ? -24 4.961 13.203 1 97.81 441 ASP A O 1
ATOM 3417 N N . ASP A 1 442 ? -23.469 5.258 15.32 1 97.94 442 ASP A N 1
ATOM 3418 C CA . ASP A 1 442 ? -24.672 6.051 15.578 1 97.94 442 ASP A CA 1
ATOM 3419 C C . ASP A 1 442 ? -24.625 7.371 14.82 1 97.94 442 ASP A C 1
ATOM 3421 O O . ASP A 1 442 ? -25.672 8 14.609 1 97.94 442 ASP A O 1
ATOM 3425 N N . LEU A 1 443 ? -23.406 7.797 14.328 1 97.88 443 LEU A N 1
ATOM 3426 C CA . LEU A 1 443 ? -23.266 9.016 13.531 1 97.88 443 LEU A CA 1
ATOM 3427 C C . LEU A 1 443 ? -23.5 8.727 12.047 1 97.88 443 LEU A C 1
ATOM 3429 O O . LEU A 1 443 ? -23.625 9.648 11.242 1 97.88 443 LEU A O 1
ATOM 3433 N N . MET A 1 444 ? -23.547 7.457 11.633 1 95.31 444 MET A N 1
ATOM 3434 C CA . MET A 1 444 ? -23.5 7.082 10.219 1 95.31 444 MET A CA 1
ATOM 3435 C C . MET A 1 444 ? -24.891 6.758 9.703 1 95.31 444 MET A C 1
ATOM 3437 O O . MET A 1 444 ? -25.078 6.488 8.508 1 95.31 444 MET A O 1
ATOM 3441 N N . GLY A 1 445 ? -25.938 6.828 10.383 1 85 445 GLY A N 1
ATOM 3442 C CA . GLY A 1 445 ? -27.312 6.547 9.977 1 85 445 GLY A CA 1
ATOM 3443 C C . GLY A 1 445 ? -28 7.742 9.352 1 85 445 GLY A C 1
ATOM 3444 O O . GLY A 1 445 ? -27.578 8.883 9.555 1 85 445 GLY A O 1
ATOM 3445 N N . MET B 1 1 ? 0.571 -16.844 20.656 1 51.94 1 MET B N 1
ATOM 3446 C CA . MET B 1 1 ? -0.815 -16.5 20.969 1 51.94 1 MET B CA 1
ATOM 3447 C C . MET B 1 1 ? -1.464 -15.734 19.828 1 51.94 1 MET B C 1
ATOM 3449 O O . MET B 1 1 ? -0.868 -14.805 19.281 1 51.94 1 MET B O 1
ATOM 3453 N N . THR B 1 2 ? -2.555 -16.312 19.281 1 65.94 2 THR B N 1
ATOM 3454 C CA . THR B 1 2 ? -3.236 -15.719 18.141 1 65.94 2 THR B CA 1
ATOM 3455 C C . THR B 1 2 ? -3.834 -14.367 18.516 1 65.94 2 THR B C 1
ATOM 3457 O O . THR B 1 2 ? -4.145 -14.117 19.672 1 65.94 2 THR B O 1
ATOM 3460 N N . HIS B 1 3 ? -3.65 -13.406 17.672 1 82.12 3 HIS B N 1
ATOM 3461 C CA . HIS B 1 3 ? -4.211 -12.07 17.812 1 82.12 3 HIS B CA 1
ATOM 3462 C C . HIS B 1 3 ? -5.613 -11.992 17.219 1 82.12 3 HIS B C 1
ATOM 3464 O O . HIS B 1 3 ? -6.148 -10.898 17.016 1 82.12 3 HIS B O 1
ATOM 3470 N N . ALA B 1 4 ? -6.188 -13.203 17.094 1 90.12 4 ALA B N 1
ATOM 3471 C CA . ALA B 1 4 ? -7.496 -13.195 16.438 1 90.12 4 ALA B CA 1
ATOM 3472 C C . ALA B 1 4 ? -8.531 -12.453 17.281 1 90.12 4 ALA B C 1
ATOM 3474 O O . ALA B 1 4 ? -8.539 -12.57 18.5 1 90.12 4 ALA B O 1
ATOM 3475 N N . PHE B 1 5 ? -9.445 -11.773 16.594 1 92.56 5 PHE B N 1
ATOM 3476 C CA . PHE B 1 5 ? -10.383 -10.922 17.297 1 92.56 5 PHE B CA 1
ATOM 3477 C C . PHE B 1 5 ? -11.492 -11.75 17.938 1 92.56 5 PHE B C 1
ATOM 3479 O O . PHE B 1 5 ? -12.219 -11.25 18.797 1 92.56 5 PHE B O 1
ATOM 3486 N N . PHE B 1 6 ? -11.578 -13.094 17.469 1 92.69 6 PHE B N 1
ATOM 3487 C CA . PHE B 1 6 ? -12.516 -14.008 18.109 1 92.69 6 PHE B CA 1
ATOM 3488 C C . PHE B 1 6 ? -12.031 -15.453 17.969 1 92.69 6 PHE B C 1
ATOM 3490 O O . PHE B 1 6 ? -11.102 -15.734 17.219 1 92.69 6 PHE B O 1
ATOM 3497 N N . GLN B 1 7 ? -12.664 -16.344 18.703 1 93.75 7 GLN B N 1
ATOM 3498 C CA . GLN B 1 7 ? -12.391 -17.781 18.656 1 93.75 7 GLN B CA 1
ATOM 3499 C C . GLN B 1 7 ? -13.664 -18.562 18.312 1 93.75 7 GLN B C 1
ATOM 3501 O O . GLN B 1 7 ? -14.68 -18.422 19 1 93.75 7 GLN B O 1
ATOM 3506 N N . PRO B 1 8 ? -13.539 -19.281 17.25 1 95.12 8 PRO B N 1
ATOM 3507 C CA . PRO B 1 8 ? -14.711 -20.125 16.969 1 95.12 8 PRO B CA 1
ATOM 3508 C C . PRO B 1 8 ? -14.93 -21.203 18.016 1 95.12 8 PRO B C 1
ATOM 3510 O O . PRO B 1 8 ? -13.992 -21.578 18.719 1 95.12 8 PRO B O 1
ATOM 3513 N N . PRO B 1 9 ? -16.172 -21.703 18.078 1 94.38 9 PRO B N 1
ATOM 3514 C CA . PRO B 1 9 ? -16.422 -22.797 19 1 94.38 9 PRO B CA 1
ATOM 3515 C C . PRO B 1 9 ? -15.57 -24.031 18.719 1 94.38 9 PRO B C 1
ATOM 3517 O O . PRO B 1 9 ? -15.273 -24.312 17.547 1 94.38 9 PRO B O 1
ATOM 3520 N N . ALA B 1 10 ? -15.227 -24.766 19.703 1 90.94 10 ALA B N 1
ATOM 3521 C CA . ALA B 1 10 ? -14.383 -25.953 19.578 1 90.94 10 ALA B CA 1
ATOM 3522 C C . ALA B 1 10 ? -15.219 -27.156 19.172 1 90.94 10 ALA B C 1
ATOM 3524 O O . ALA B 1 10 ? -14.68 -28.25 18.969 1 90.94 10 ALA B O 1
ATOM 3525 N N . THR B 1 11 ? -16.453 -26.953 18.812 1 94.25 11 THR B N 1
ATOM 3526 C CA . THR B 1 11 ? -17.328 -28.062 18.406 1 94.25 11 THR B CA 1
ATOM 3527 C C . THR B 1 11 ? -17.234 -28.297 16.906 1 94.25 11 THR B C 1
ATOM 3529 O O . THR B 1 11 ? -16.781 -27.438 16.156 1 94.25 11 THR B O 1
ATOM 3532 N N . GLN B 1 12 ? -17.625 -29.484 16.562 1 94.56 12 GLN B N 1
ATOM 3533 C CA . GLN B 1 12 ? -17.578 -29.906 15.172 1 94.56 12 GLN B CA 1
ATOM 3534 C C . GLN B 1 12 ? -18.594 -29.125 14.328 1 94.56 12 GLN B C 1
ATOM 3536 O O . GLN B 1 12 ? -18.359 -28.875 13.148 1 94.56 12 GLN B O 1
ATOM 3541 N N . ARG B 1 13 ? -19.703 -28.875 14.992 1 97.88 13 ARG B N 1
ATOM 3542 C CA . ARG B 1 13 ? -20.797 -28.172 14.312 1 97.88 13 ARG B CA 1
ATOM 3543 C C . ARG B 1 13 ? -21.078 -26.828 14.984 1 97.88 13 ARG B C 1
ATOM 3545 O O . ARG B 1 13 ? -21.375 -26.781 16.188 1 97.88 13 ARG B O 1
ATOM 3552 N N . TYR B 1 14 ? -20.922 -25.734 14.242 1 98.56 14 TYR B N 1
ATOM 3553 C CA . TYR B 1 14 ? -21.234 -24.406 14.75 1 98.56 14 TYR B CA 1
ATOM 3554 C C . TYR B 1 14 ? -21.578 -23.453 13.617 1 98.56 14 TYR B C 1
ATOM 3556 O O . TYR B 1 14 ? -21.266 -23.719 12.453 1 98.56 14 TYR B O 1
ATOM 3564 N N . ALA B 1 15 ? -22.203 -22.359 13.984 1 98.56 15 ALA B N 1
ATOM 3565 C CA . ALA B 1 15 ? -22.562 -21.328 13 1 98.56 15 ALA B CA 1
ATOM 3566 C C . ALA B 1 15 ? -21.719 -20.078 13.203 1 98.56 15 ALA B C 1
ATOM 3568 O O . ALA B 1 15 ? -21.391 -19.719 14.336 1 98.56 15 ALA B O 1
ATOM 3569 N N . LEU B 1 16 ? -21.266 -19.469 12.188 1 98.69 16 LEU B N 1
ATOM 3570 C CA . LEU B 1 16 ? -20.922 -18.062 12.164 1 98.69 16 LEU B CA 1
ATOM 3571 C C . LEU B 1 16 ? -22.125 -17.203 11.805 1 98.69 16 LEU B C 1
ATOM 3573 O O . LEU B 1 16 ? -22.562 -17.188 10.656 1 98.69 16 LEU B O 1
ATOM 3577 N N . ARG B 1 17 ? -22.656 -16.484 12.781 1 98.5 17 ARG B N 1
ATOM 3578 C CA . ARG B 1 17 ? -23.922 -15.789 12.555 1 98.5 17 ARG B CA 1
ATOM 3579 C C . ARG B 1 17 ? -23.688 -14.305 12.297 1 98.5 17 ARG B C 1
ATOM 3581 O O . ARG B 1 17 ? -22.75 -13.719 12.836 1 98.5 17 ARG B O 1
ATOM 3588 N N . ASN B 1 18 ? -24.531 -13.75 11.453 1 98.06 18 ASN B N 1
ATOM 3589 C CA . ASN B 1 18 ? -24.547 -12.32 11.148 1 98.06 18 ASN B CA 1
ATOM 3590 C C . ASN B 1 18 ? -23.203 -11.867 10.578 1 98.06 18 ASN B C 1
ATOM 3592 O O . ASN B 1 18 ? -22.609 -10.906 11.07 1 98.06 18 ASN B O 1
ATOM 3596 N N . VAL B 1 19 ? -22.688 -12.641 9.617 1 97.94 19 VAL B N 1
ATOM 3597 C CA . VAL B 1 19 ? -21.484 -12.273 8.891 1 97.94 19 VAL B CA 1
ATOM 3598 C C . VAL B 1 19 ? -21.859 -11.617 7.559 1 97.94 19 VAL B C 1
ATOM 3600 O O . VAL B 1 19 ? -23.031 -11.633 7.164 1 97.94 19 VAL B O 1
ATOM 3603 N N . ARG B 1 20 ? -20.906 -10.938 6.93 1 97.12 20 ARG B N 1
ATOM 3604 C CA . ARG B 1 20 ? -21.047 -10.32 5.613 1 97.12 20 ARG B CA 1
ATOM 3605 C C . ARG B 1 20 ? -20.078 -10.93 4.613 1 97.12 20 ARG B C 1
ATOM 3607 O O . ARG B 1 20 ? -18.922 -11.227 4.957 1 97.12 20 ARG B O 1
ATOM 3614 N N . ALA B 1 21 ? -20.516 -11.211 3.406 1 97.19 21 ALA B N 1
ATOM 3615 C CA . ALA B 1 21 ? -19.641 -11.734 2.354 1 97.19 21 ALA B CA 1
ATOM 3616 C C . ALA B 1 21 ? -19.969 -11.078 1.011 1 97.19 21 ALA B C 1
ATOM 3618 O O . ALA B 1 21 ? -21.109 -10.695 0.755 1 97.19 21 ALA B O 1
ATOM 3619 N N . PRO B 1 22 ? -18.984 -10.883 0.158 1 95.94 22 PRO B N 1
ATOM 3620 C CA . PRO B 1 22 ? -19.281 -10.43 -1.2 1 95.94 22 PRO B CA 1
ATOM 3621 C C . PRO B 1 22 ? -20.266 -11.352 -1.922 1 95.94 22 PRO B C 1
ATOM 3623 O O . PRO B 1 22 ? -20.062 -12.57 -1.963 1 95.94 22 PRO B O 1
ATOM 3626 N N . HIS B 1 23 ? -21.234 -10.789 -2.475 1 93.5 23 HIS B N 1
ATOM 3627 C CA . HIS B 1 23 ? -22.266 -11.555 -3.16 1 93.5 23 HIS B CA 1
ATOM 3628 C C . HIS B 1 23 ? -21.672 -12.414 -4.27 1 93.5 23 HIS B C 1
ATOM 3630 O O . HIS B 1 23 ? -22.125 -13.539 -4.5 1 93.5 23 HIS B O 1
ATOM 3636 N N . CYS B 1 24 ? -20.656 -11.906 -4.914 1 94.31 24 CYS B N 1
ATOM 3637 C CA . CYS B 1 24 ? -20.078 -12.578 -6.07 1 94.31 24 CYS B CA 1
ATOM 3638 C C . CYS B 1 24 ? -19.312 -13.836 -5.652 1 94.31 24 CYS B C 1
ATOM 3640 O O . CYS B 1 24 ? -18.984 -14.672 -6.492 1 94.31 24 CYS B O 1
ATOM 3642 N N . LEU B 1 25 ? -19.109 -14.047 -4.371 1 96.62 25 LEU B N 1
ATOM 3643 C CA . LEU B 1 25 ? -18.359 -15.203 -3.908 1 96.62 25 LEU B CA 1
ATOM 3644 C C . LEU B 1 25 ? -19.281 -16.25 -3.289 1 96.62 25 LEU B C 1
ATOM 3646 O O . LEU B 1 25 ? -18.828 -17.328 -2.904 1 96.62 25 LEU B O 1
ATOM 3650 N N . VAL B 1 26 ? -20.531 -15.945 -3.166 1 95.94 26 VAL B N 1
ATOM 3651 C CA . VAL B 1 26 ? -21.453 -16.812 -2.438 1 95.94 26 VAL B CA 1
ATOM 3652 C C . VAL B 1 26 ? -22.266 -17.641 -3.426 1 95.94 26 VAL B C 1
ATOM 3654 O O . VAL B 1 26 ? -22.844 -17.109 -4.371 1 95.94 26 VAL B O 1
ATOM 3657 N N . ARG B 1 27 ? -22.188 -18.875 -3.281 1 91.81 27 ARG B N 1
ATOM 3658 C CA . ARG B 1 27 ? -23.062 -19.812 -3.971 1 91.81 27 ARG B CA 1
ATOM 3659 C C . ARG B 1 27 ? -23.984 -20.531 -2.984 1 91.81 27 ARG B C 1
ATOM 3661 O O . ARG B 1 27 ? -23.547 -21.484 -2.324 1 91.81 27 ARG B O 1
ATOM 3668 N N . ALA B 1 28 ? -25.141 -19.984 -2.883 1 82.5 28 ALA B N 1
ATOM 3669 C CA . ALA B 1 28 ? -26.078 -20.531 -1.926 1 82.5 28 ALA B CA 1
ATOM 3670 C C . ALA B 1 28 ? -27.172 -21.344 -2.637 1 82.5 28 ALA B C 1
ATOM 3672 O O . ALA B 1 28 ? -27.406 -21.156 -3.832 1 82.5 28 ALA B O 1
ATOM 3673 N N . SER B 1 29 ? -27.641 -22.297 -1.907 1 73.94 29 SER B N 1
ATOM 3674 C CA . SER B 1 29 ? -28.734 -23.109 -2.457 1 73.94 29 SER B CA 1
ATOM 3675 C C . SER B 1 29 ? -30.031 -22.312 -2.537 1 73.94 29 SER B C 1
ATOM 3677 O O . SER B 1 29 ? -30.844 -22.547 -3.428 1 73.94 29 SER B O 1
ATOM 3679 N N . THR B 1 30 ? -30.203 -21.453 -1.586 1 71.31 30 THR B N 1
ATOM 3680 C CA . THR B 1 30 ? -31.422 -20.641 -1.572 1 71.31 30 THR B CA 1
ATOM 3681 C C . THR B 1 30 ? -31.141 -19.25 -2.104 1 71.31 30 THR B C 1
ATOM 3683 O O . THR B 1 30 ? -30.016 -18.734 -1.966 1 71.31 30 THR B O 1
ATOM 3686 N N . ALA B 1 31 ? -32.188 -18.734 -2.734 1 71.25 31 ALA B N 1
ATOM 3687 C CA . ALA B 1 31 ? -32.062 -17.391 -3.297 1 71.25 31 ALA B CA 1
ATOM 3688 C C . ALA B 1 31 ? -31.828 -16.344 -2.201 1 71.25 31 ALA B C 1
ATOM 3690 O O . ALA B 1 31 ? -32.562 -16.297 -1.216 1 71.25 31 ALA B O 1
ATOM 3691 N N . LEU B 1 32 ? -30.609 -15.742 -2.17 1 79.5 32 LEU B N 1
ATOM 3692 C CA . LEU B 1 32 ? -30.297 -14.633 -1.273 1 79.5 32 LEU B CA 1
ATOM 3693 C C . LEU B 1 32 ? -30.484 -13.297 -1.979 1 79.5 32 LEU B C 1
ATOM 3695 O O . LEU B 1 32 ? -30.203 -13.172 -3.174 1 79.5 32 LEU B O 1
ATOM 3699 N N . PRO B 1 33 ? -31.078 -12.281 -1.318 1 72.94 33 PRO B N 1
ATOM 3700 C CA . PRO B 1 33 ? -31.234 -10.969 -1.95 1 72.94 33 PRO B CA 1
ATOM 3701 C C . PRO B 1 33 ? -29.906 -10.352 -2.369 1 72.94 33 PRO B C 1
ATOM 3703 O O . PRO B 1 33 ? -28.906 -10.523 -1.675 1 72.94 33 PRO B O 1
ATOM 3706 N N . THR B 1 34 ? -29.891 -9.891 -3.564 1 68.06 34 THR B N 1
ATOM 3707 C CA . THR B 1 34 ? -28.703 -9.195 -4.055 1 68.06 34 THR B CA 1
ATOM 3708 C C . THR B 1 34 ? -28.672 -7.758 -3.547 1 68.06 34 THR B C 1
ATOM 3710 O O . THR B 1 34 ? -29.562 -6.965 -3.85 1 68.06 34 THR B O 1
ATOM 3713 N N . PRO B 1 35 ? -27.641 -7.527 -2.76 1 70.88 35 PRO B N 1
ATOM 3714 C CA . PRO B 1 35 ? -27.547 -6.145 -2.277 1 70.88 35 PRO B CA 1
ATOM 3715 C C . PRO B 1 35 ? -27.156 -5.16 -3.371 1 70.88 35 PRO B C 1
ATOM 3717 O O . PRO B 1 35 ? -26.516 -5.551 -4.355 1 70.88 35 PRO B O 1
ATOM 3720 N N . PRO B 1 36 ? -27.703 -4.039 -3.197 1 64.81 36 PRO B N 1
ATOM 3721 C CA . PRO B 1 36 ? -27.312 -3.049 -4.199 1 64.81 36 PRO B CA 1
ATOM 3722 C C . PRO B 1 36 ? -25.844 -2.652 -4.086 1 64.81 36 PRO B C 1
ATOM 3724 O O . PRO B 1 36 ? -25.297 -2.605 -2.98 1 64.81 36 PRO B O 1
ATOM 3727 N N . GLY B 1 37 ? -25.25 -2.471 -5.207 1 62.59 37 GLY B N 1
ATOM 3728 C CA . GLY B 1 37 ? -23.922 -1.879 -5.258 1 62.59 37 GLY B CA 1
ATOM 3729 C C . GLY B 1 37 ? -22.844 -2.758 -4.633 1 62.59 37 GLY B C 1
ATOM 3730 O O . GLY B 1 37 ? -22.75 -3.947 -4.945 1 62.59 37 GLY B O 1
ATOM 3731 N N . ASP B 1 38 ? -22.047 -2.105 -3.887 1 70.62 38 ASP B N 1
ATOM 3732 C CA . ASP B 1 38 ? -20.906 -2.738 -3.234 1 70.62 38 ASP B CA 1
ATOM 3733 C C . ASP B 1 38 ? -21.297 -3.326 -1.882 1 70.62 38 ASP B C 1
ATOM 3735 O O . ASP B 1 38 ? -20.438 -3.732 -1.1 1 70.62 38 ASP B O 1
ATOM 3739 N N . GLN B 1 39 ? -22.5 -3.494 -1.791 1 76.5 39 GLN B N 1
ATOM 3740 C CA . GLN B 1 39 ? -22.953 -3.992 -0.493 1 76.5 39 GLN B CA 1
ATOM 3741 C C . GLN B 1 39 ? -22.719 -5.496 -0.37 1 76.5 39 GLN B C 1
ATOM 3743 O O . GLN B 1 39 ? -22.812 -6.227 -1.356 1 76.5 39 GLN B O 1
ATOM 3748 N N . LEU B 1 40 ? -22.422 -5.891 0.768 1 93.69 40 LEU B N 1
ATOM 3749 C CA . LEU B 1 40 ? -22.141 -7.273 1.144 1 93.69 40 LEU B CA 1
ATOM 3750 C C . LEU B 1 40 ? -23.422 -7.992 1.55 1 93.69 40 LEU B C 1
ATOM 3752 O O . LEU B 1 40 ? -24.375 -7.355 1.999 1 93.69 40 LEU B O 1
ATOM 3756 N N . LEU B 1 41 ? -23.438 -9.25 1.344 1 94.25 41 LEU B N 1
ATOM 3757 C CA . LEU B 1 41 ? -24.562 -10.094 1.753 1 94.25 41 LEU B CA 1
ATOM 3758 C C . LEU B 1 41 ? -24.453 -10.445 3.234 1 94.25 41 LEU B C 1
ATOM 3760 O O . LEU B 1 41 ? -23.391 -10.836 3.717 1 94.25 41 LEU B O 1
ATOM 3764 N N . ALA B 1 42 ? -25.562 -10.211 3.945 1 94.94 42 ALA B N 1
ATOM 3765 C CA . ALA B 1 42 ? -25.625 -10.656 5.336 1 94.94 42 ALA B CA 1
ATOM 3766 C C . ALA B 1 42 ? -26.047 -12.125 5.418 1 94.94 42 ALA B C 1
ATOM 3768 O O . ALA B 1 42 ? -27.078 -12.516 4.879 1 94.94 42 ALA B O 1
ATOM 3769 N N . LEU B 1 43 ? -25.141 -12.938 6.168 1 95.69 43 LEU B N 1
ATOM 3770 C CA . LEU B 1 43 ? -25.359 -14.383 6.125 1 95.69 43 LEU B CA 1
ATOM 3771 C C . LEU B 1 43 ? -25.125 -15.008 7.492 1 95.69 43 LEU B C 1
ATOM 3773 O O . LEU B 1 43 ? -24.5 -14.391 8.359 1 95.69 43 LEU B O 1
ATOM 3777 N N . ASP B 1 44 ? -25.734 -16.172 7.617 1 96.81 44 ASP B N 1
ATOM 3778 C CA . ASP B 1 44 ? -25.297 -17.188 8.57 1 96.81 44 ASP B CA 1
ATOM 3779 C C . ASP B 1 44 ? -24.641 -18.359 7.848 1 96.81 44 ASP B C 1
ATOM 3781 O O . ASP B 1 44 ? -25.156 -18.844 6.84 1 96.81 44 ASP B O 1
ATOM 3785 N N . LEU B 1 45 ? -23.516 -18.781 8.32 1 97.62 45 LEU B N 1
ATOM 3786 C CA . LEU B 1 45 ? -22.812 -19.938 7.773 1 97.62 45 LEU B CA 1
ATOM 3787 C C . LEU B 1 45 ? -22.797 -21.078 8.789 1 97.62 45 LEU B C 1
ATOM 3789 O O . LEU B 1 45 ? -22.359 -20.891 9.93 1 97.62 45 LEU B O 1
ATOM 3793 N N . LEU B 1 46 ? -23.281 -22.203 8.367 1 97.88 46 LEU B N 1
ATOM 3794 C CA . LEU B 1 46 ? -23.172 -23.391 9.211 1 97.88 46 LEU B CA 1
ATOM 3795 C C . LEU B 1 46 ? -22 -24.266 8.781 1 97.88 46 LEU B C 1
ATOM 3797 O O . LEU B 1 46 ? -21.859 -24.609 7.605 1 97.88 46 LEU B O 1
ATOM 3801 N N . ILE B 1 47 ? -21.141 -24.516 9.703 1 98.44 47 ILE B N 1
ATOM 3802 C CA . ILE B 1 47 ? -19.984 -25.391 9.492 1 98.44 47 ILE B CA 1
ATOM 3803 C C . ILE B 1 47 ? -20.188 -26.703 10.227 1 98.44 47 ILE B C 1
ATOM 3805 O O . ILE B 1 47 ? -20.594 -26.719 11.391 1 98.44 47 ILE B O 1
ATOM 3809 N N . ASP B 1 48 ? -20.016 -27.781 9.547 1 98.25 48 ASP B N 1
ATOM 3810 C CA . ASP B 1 48 ? -20.109 -29.125 10.094 1 98.25 48 ASP B CA 1
ATOM 3811 C C . ASP B 1 48 ? -19.016 -30.031 9.547 1 98.25 48 ASP B C 1
ATOM 3813 O O . ASP B 1 48 ? -18.875 -30.188 8.328 1 98.25 48 ASP B O 1
ATOM 3817 N N . ASP B 1 49 ? -18.234 -30.594 10.43 1 97.06 49 ASP B N 1
ATOM 3818 C CA . ASP B 1 49 ? -17.156 -31.516 10.086 1 97.06 49 ASP B CA 1
ATOM 3819 C C . ASP B 1 49 ? -16.219 -30.891 9.055 1 97.06 49 ASP B C 1
ATOM 3821 O O . ASP B 1 49 ? -15.945 -31.484 8.008 1 97.06 49 ASP B O 1
ATOM 3825 N N . GLY B 1 50 ? -15.93 -29.641 9.273 1 97.5 50 GLY B N 1
ATOM 3826 C CA . GLY B 1 50 ? -14.906 -28.969 8.492 1 97.5 50 GLY B CA 1
ATOM 3827 C C . GLY B 1 50 ? -15.422 -28.438 7.172 1 97.5 50 GLY B C 1
ATOM 3828 O O . GLY B 1 50 ? -14.656 -27.891 6.367 1 97.5 50 GLY B O 1
ATOM 3829 N N . ARG B 1 51 ? -16.766 -28.516 6.957 1 98 51 ARG B N 1
ATOM 3830 C CA . ARG B 1 51 ? -17.359 -28.078 5.688 1 98 51 ARG B CA 1
ATOM 3831 C C . ARG B 1 51 ? -18.5 -27.094 5.918 1 98 51 ARG B C 1
ATOM 3833 O O . ARG B 1 51 ? -19.109 -27.094 6.988 1 98 51 ARG B O 1
ATOM 3840 N N . ILE B 1 52 ? -18.672 -26.25 4.945 1 97.94 52 ILE B N 1
ATOM 3841 C CA . ILE B 1 52 ? -19.859 -25.406 4.957 1 97.94 52 ILE B CA 1
ATOM 3842 C C . ILE B 1 52 ? -21.094 -26.25 4.602 1 97.94 52 ILE B C 1
ATOM 3844 O O . ILE B 1 52 ? -21.172 -26.812 3.51 1 97.94 52 ILE B O 1
ATOM 3848 N N . THR B 1 53 ? -22.047 -26.297 5.449 1 97.06 53 THR B N 1
ATOM 3849 C CA . THR B 1 53 ? -23.172 -27.172 5.207 1 97.06 53 THR B CA 1
ATOM 3850 C C . THR B 1 53 ? -24.438 -26.375 4.934 1 97.06 53 THR B C 1
ATOM 3852 O O . THR B 1 53 ? -25.438 -26.906 4.426 1 97.06 53 THR B O 1
ATOM 3855 N N . ALA B 1 54 ? -24.406 -25.062 5.301 1 96.06 54 ALA B N 1
ATOM 3856 C CA . ALA B 1 54 ? -25.531 -24.188 4.988 1 96.06 54 ALA B CA 1
ATOM 3857 C C . ALA B 1 54 ? -25.094 -22.734 4.879 1 96.06 54 ALA B C 1
ATOM 3859 O O . ALA B 1 54 ? -24.203 -22.297 5.617 1 96.06 54 ALA B O 1
ATOM 3860 N N . ILE B 1 55 ? -25.641 -22.047 4.027 1 96.88 55 ILE B N 1
ATOM 3861 C CA . ILE B 1 55 ? -25.562 -20.594 3.871 1 96.88 55 ILE B CA 1
ATOM 3862 C C . ILE B 1 55 ? -26.969 -20 3.875 1 96.88 55 ILE B C 1
ATOM 3864 O O . ILE B 1 55 ? -27.75 -20.25 2.951 1 96.88 55 ILE B O 1
ATOM 3868 N N . GLU B 1 56 ? -27.234 -19.297 4.91 1 94.69 56 GLU B N 1
ATOM 3869 C CA . GLU B 1 56 ? -28.578 -18.766 5.102 1 94.69 56 GLU B CA 1
ATOM 3870 C C . GLU B 1 56 ? -28.562 -17.25 5.258 1 94.69 56 GLU B C 1
ATOM 3872 O O . GLU B 1 56 ? -27.5 -16.656 5.5 1 94.69 56 GLU B O 1
ATOM 3877 N N . ARG B 1 57 ? -29.781 -16.719 5.074 1 93.69 57 ARG B N 1
ATOM 3878 C CA . ARG B 1 57 ? -29.906 -15.305 5.398 1 93.69 57 ARG B CA 1
ATOM 3879 C C . ARG B 1 57 ? -29.562 -15.039 6.859 1 93.69 57 ARG B C 1
ATOM 3881 O O . ARG B 1 57 ? -29.969 -15.805 7.742 1 93.69 57 ARG B O 1
ATOM 3888 N N . ALA B 1 58 ? -28.906 -13.945 7.102 1 95.19 58 ALA B N 1
ATOM 3889 C CA . ALA B 1 58 ? -28.562 -13.594 8.477 1 95.19 58 ALA B CA 1
ATOM 3890 C C . ALA B 1 58 ? -29.797 -13.633 9.375 1 95.19 58 ALA B C 1
ATOM 3892 O O . ALA B 1 58 ? -30.859 -13.125 9 1 95.19 58 ALA B O 1
ATOM 3893 N N . GLY B 1 59 ? -29.688 -14.172 10.5 1 95.06 59 GLY B N 1
ATOM 3894 C CA . GLY B 1 59 ? -30.766 -14.258 11.461 1 95.06 59 GLY B CA 1
ATOM 3895 C C . GLY B 1 59 ? -31.562 -15.547 11.359 1 95.06 59 GLY B C 1
ATOM 3896 O O . GLY B 1 59 ? -32.406 -15.836 12.219 1 95.06 59 GLY B O 1
ATOM 3897 N N . THR B 1 60 ? -31.312 -16.359 10.438 1 94.94 60 THR B N 1
ATOM 3898 C CA . THR B 1 60 ? -32.062 -17.609 10.227 1 94.94 60 THR B CA 1
ATOM 3899 C C . THR B 1 60 ? -31.625 -18.672 11.234 1 94.94 60 THR B C 1
ATOM 3901 O O . THR B 1 60 ? -32.469 -19.375 11.797 1 94.94 60 THR B O 1
ATOM 3904 N N . LEU B 1 61 ? -30.297 -18.859 11.422 1 96.81 61 LEU B N 1
ATOM 3905 C CA . LEU B 1 61 ? -29.812 -19.891 12.336 1 96.81 61 LEU B CA 1
ATOM 3906 C C . LEU B 1 61 ? -29.984 -19.453 13.789 1 96.81 61 LEU B C 1
ATOM 3908 O O . LEU B 1 61 ? -29.766 -18.281 14.117 1 96.81 61 LEU B O 1
ATOM 3912 N N . PRO B 1 62 ? -30.359 -20.375 14.656 1 97.56 62 PRO B N 1
ATOM 3913 C CA . PRO B 1 62 ? -30.609 -20.031 16.062 1 97.56 62 PRO B CA 1
ATOM 3914 C C . PRO B 1 62 ? -29.359 -19.562 16.797 1 97.56 62 PRO B C 1
ATOM 3916 O O . PRO B 1 62 ? -28.25 -20 16.453 1 97.56 62 PRO B O 1
ATOM 3919 N N . ARG B 1 63 ? -29.594 -18.828 17.844 1 96.94 63 ARG B N 1
ATOM 3920 C CA . ARG B 1 63 ? -28.516 -18.219 18.625 1 96.94 63 ARG B CA 1
ATOM 3921 C C . ARG B 1 63 ? -27.609 -19.297 19.219 1 96.94 63 ARG B C 1
ATOM 3923 O O . ARG B 1 63 ? -26.391 -19.094 19.328 1 96.94 63 ARG B O 1
ATOM 3930 N N . HIS B 1 64 ? -28.125 -20.406 19.516 1 96.5 64 HIS B N 1
ATOM 3931 C CA . HIS B 1 64 ? -27.359 -21.438 20.219 1 96.5 64 HIS B CA 1
ATOM 3932 C C . HIS B 1 64 ? -26.391 -22.141 19.281 1 96.5 64 HIS B C 1
ATOM 3934 O O . HIS B 1 64 ? -25.516 -22.875 19.734 1 96.5 64 HIS B O 1
ATOM 3940 N N . THR B 1 65 ? -26.5 -21.875 17.984 1 97 65 THR B N 1
ATOM 3941 C CA . THR B 1 65 ? -25.688 -22.578 17.016 1 97 65 THR B CA 1
ATOM 3942 C C . THR B 1 65 ? -24.297 -21.969 16.922 1 97 65 THR B C 1
ATOM 3944 O O . THR B 1 65 ? -23.375 -22.578 16.375 1 97 65 THR B O 1
ATOM 3947 N N . GLY B 1 66 ? -24.094 -20.766 17.375 1 97.56 66 GLY B N 1
ATOM 3948 C CA . GLY B 1 66 ? -22.781 -20.156 17.297 1 97.56 66 GLY B CA 1
ATOM 3949 C C . GLY B 1 66 ? -22.797 -18.656 17.578 1 97.56 66 GLY B C 1
ATOM 3950 O O . GLY B 1 66 ? -23.859 -18.094 17.906 1 97.56 66 GLY B O 1
ATOM 3951 N N . PRO B 1 67 ? -21.672 -18.016 17.516 1 97.69 67 PRO B N 1
ATOM 3952 C CA . PRO B 1 67 ? -21.547 -16.594 17.891 1 97.69 67 PRO B CA 1
ATOM 3953 C C . PRO B 1 67 ? -22.141 -15.664 16.828 1 97.69 67 PRO B C 1
ATOM 3955 O O . PRO B 1 67 ? -22.109 -15.969 15.641 1 97.69 67 PRO B O 1
ATOM 3958 N N . ASP B 1 68 ? -22.766 -14.531 17.328 1 98.19 68 ASP B N 1
ATOM 3959 C CA . ASP B 1 68 ? -23.062 -13.383 16.484 1 98.19 68 ASP B CA 1
ATOM 3960 C C . ASP B 1 68 ? -21.797 -12.555 16.203 1 98.19 68 ASP B C 1
ATOM 3962 O O . ASP B 1 68 ? -21.203 -12.016 17.141 1 98.19 68 ASP B O 1
ATOM 3966 N N . LEU B 1 69 ? -21.391 -12.445 14.953 1 98.31 69 LEU B N 1
ATOM 3967 C CA . LEU B 1 69 ? -20.109 -11.82 14.625 1 98.31 69 LEU B CA 1
ATOM 3968 C C . LEU B 1 69 ? -20.312 -10.375 14.188 1 98.31 69 LEU B C 1
ATOM 3970 O O . LEU B 1 69 ? -19.422 -9.773 13.594 1 98.31 69 LEU B O 1
ATOM 3974 N N . ASP B 1 70 ? -21.5 -9.805 14.469 1 97.56 70 ASP B N 1
ATOM 3975 C CA . ASP B 1 70 ? -21.781 -8.375 14.359 1 97.56 70 ASP B CA 1
ATOM 3976 C C . ASP B 1 70 ? -21.328 -7.82 13.008 1 97.56 70 ASP B C 1
ATOM 3978 O O . ASP B 1 70 ? -20.562 -6.863 12.953 1 97.56 70 ASP B O 1
ATOM 3982 N N . ALA B 1 71 ? -21.656 -8.492 11.906 1 97 71 ALA B N 1
ATOM 3983 C CA . ALA B 1 71 ? -21.5 -8.062 10.523 1 97 71 ALA B CA 1
ATOM 3984 C C . ALA B 1 71 ? -20.031 -8.18 10.086 1 97 71 ALA B C 1
ATOM 3986 O O . ALA B 1 71 ? -19.609 -7.496 9.148 1 97 71 ALA B O 1
ATOM 3987 N N . SER B 1 72 ? -19.219 -9.055 10.711 1 97.94 72 SER B N 1
ATOM 3988 C CA . SER B 1 72 ? -17.844 -9.289 10.281 1 97.94 72 SER B CA 1
ATOM 3989 C C . SER B 1 72 ? -17.797 -9.875 8.875 1 97.94 72 SER B C 1
ATOM 3991 O O . SER B 1 72 ? -18.641 -10.688 8.5 1 97.94 72 SER B O 1
ATOM 3993 N N . MET B 1 73 ? -16.844 -9.453 8.133 1 98.19 73 MET B N 1
ATOM 3994 C CA . MET B 1 73 ? -16.688 -9.984 6.785 1 98.19 73 MET B CA 1
ATOM 3995 C C . MET B 1 73 ? -16.094 -11.391 6.824 1 98.19 73 MET B C 1
ATOM 3997 O O . MET B 1 73 ? -15.211 -11.672 7.637 1 98.19 73 MET B O 1
ATOM 4001 N N . VAL B 1 74 ? -16.562 -12.219 5.953 1 98.56 74 VAL B N 1
ATOM 4002 C CA . VAL B 1 74 ? -16.016 -13.547 5.754 1 98.56 74 VAL B CA 1
ATOM 4003 C C . VAL B 1 74 ? -15.609 -13.734 4.289 1 98.56 74 VAL B C 1
ATOM 4005 O O . VAL B 1 74 ? -16.375 -13.375 3.387 1 98.56 74 VAL B O 1
ATOM 4008 N N . LEU B 1 75 ? -14.438 -14.219 4.035 1 98.75 75 LEU B N 1
ATOM 4009 C CA . LEU B 1 75 ? -13.914 -14.555 2.715 1 98.75 75 LEU B CA 1
ATOM 4010 C C . LEU B 1 75 ? -13.477 -16.016 2.656 1 98.75 75 LEU B C 1
ATOM 4012 O O . LEU B 1 75 ? -13.086 -16.594 3.674 1 98.75 75 LEU B O 1
ATOM 4016 N N . PRO B 1 76 ? -13.633 -16.641 1.461 1 98.75 76 PRO B N 1
ATOM 4017 C CA . PRO B 1 76 ? -12.906 -17.891 1.302 1 98.75 76 PRO B CA 1
ATOM 4018 C C . PRO B 1 76 ? -11.391 -17.719 1.38 1 98.75 76 PRO B C 1
ATOM 4020 O O . PRO B 1 76 ? -10.891 -16.594 1.307 1 98.75 76 PRO B O 1
ATOM 4023 N N . GLY B 1 77 ? -10.648 -18.828 1.649 1 98.75 77 GLY B N 1
ATOM 4024 C CA . GLY B 1 77 ? -9.203 -18.75 1.539 1 98.75 77 GLY B CA 1
ATOM 4025 C C . GLY B 1 77 ? -8.742 -18.109 0.24 1 98.75 77 GLY B C 1
ATOM 4026 O O . GLY B 1 77 ? -9.352 -18.312 -0.81 1 98.75 77 GLY B O 1
ATOM 4027 N N . LEU B 1 78 ? -7.645 -17.375 0.256 1 98.94 78 LEU B N 1
ATOM 4028 C CA . LEU B 1 78 ? -7.172 -16.609 -0.898 1 98.94 78 LEU B CA 1
ATOM 4029 C C . LEU B 1 78 ? -6.211 -17.438 -1.738 1 98.94 78 LEU B C 1
ATOM 4031 O O . LEU B 1 78 ? -5.594 -18.391 -1.232 1 98.94 78 LEU B O 1
ATOM 4035 N N . VAL B 1 79 ? -6.137 -17.141 -3.02 1 98.94 79 VAL B N 1
ATOM 4036 C CA . VAL B 1 79 ? -5.355 -17.906 -3.98 1 98.94 79 VAL B CA 1
ATOM 4037 C C . VAL B 1 79 ? -4.289 -17.016 -4.613 1 98.94 79 VAL B C 1
ATOM 4039 O O . VAL B 1 79 ? -4.594 -15.93 -5.102 1 98.94 79 VAL B O 1
ATOM 4042 N N . ASP B 1 80 ? -3.057 -17.453 -4.559 1 98.94 80 ASP B N 1
ATOM 4043 C CA . ASP B 1 80 ? -1.926 -16.734 -5.137 1 98.94 80 ASP B CA 1
ATOM 4044 C C . ASP B 1 80 ? -1.351 -17.5 -6.332 1 98.94 80 ASP B C 1
ATOM 4046 O O . ASP B 1 80 ? -0.485 -18.359 -6.168 1 98.94 80 ASP B O 1
ATOM 4050 N N . CYS B 1 81 ? -1.705 -17.062 -7.547 1 98.94 81 CYS B N 1
ATOM 4051 C CA . CYS B 1 81 ? -1.416 -17.906 -8.703 1 98.94 81 CYS B CA 1
ATOM 4052 C C . CYS B 1 81 ? -0.104 -17.5 -9.359 1 98.94 81 CYS B C 1
ATOM 4054 O O . CYS B 1 81 ? 0.232 -17.984 -10.445 1 98.94 81 CYS B O 1
ATOM 4056 N N . HIS B 1 82 ? 0.689 -16.594 -8.711 1 99 82 HIS B N 1
ATOM 4057 C CA . HIS B 1 82 ? 1.976 -16.172 -9.258 1 99 82 HIS B CA 1
ATOM 4058 C C . HIS B 1 82 ? 2.932 -15.742 -8.156 1 99 82 HIS B C 1
ATOM 4060 O O . HIS B 1 82 ? 2.801 -14.641 -7.609 1 99 82 HIS B O 1
ATOM 4066 N N . THR B 1 83 ? 3.889 -16.562 -7.824 1 98.94 83 THR B N 1
ATOM 4067 C CA . THR B 1 83 ? 4.898 -16.281 -6.812 1 98.94 83 THR B CA 1
ATOM 4068 C C . THR B 1 83 ? 6.266 -16.797 -7.25 1 98.94 83 THR B C 1
ATOM 4070 O O . THR B 1 83 ? 6.375 -17.5 -8.258 1 98.94 83 THR B O 1
ATOM 4073 N N . HIS B 1 84 ? 7.309 -16.422 -6.59 1 98.94 84 HIS B N 1
ATOM 4074 C CA . HIS B 1 84 ? 8.68 -16.891 -6.762 1 98.94 84 HIS B CA 1
ATOM 4075 C C . HIS B 1 84 ? 9.281 -17.328 -5.434 1 98.94 84 HIS B C 1
ATOM 4077 O O . HIS B 1 84 ? 10.148 -16.656 -4.883 1 98.94 84 HIS B O 1
ATOM 4083 N N . LEU B 1 85 ? 8.938 -18.531 -4.988 1 98.88 85 LEU B N 1
ATOM 4084 C CA . LEU B 1 85 ? 9.305 -18.953 -3.641 1 98.88 85 LEU B CA 1
ATOM 4085 C C . LEU B 1 85 ? 10.766 -19.375 -3.576 1 98.88 85 LEU B C 1
ATOM 4087 O O . LEU B 1 85 ? 11.359 -19.422 -2.494 1 98.88 85 LEU B O 1
ATOM 4091 N N . ASP B 1 86 ? 11.398 -19.688 -4.781 1 98.69 86 ASP B N 1
ATOM 4092 C CA . ASP B 1 86 ? 12.789 -20.125 -4.805 1 98.69 86 ASP B CA 1
ATOM 4093 C C . ASP B 1 86 ? 13.734 -18.938 -4.594 1 98.69 86 ASP B C 1
ATOM 4095 O O . ASP B 1 86 ? 14.883 -19.125 -4.172 1 98.69 86 ASP B O 1
ATOM 4099 N N . LYS B 1 87 ? 13.328 -17.75 -4.934 1 98.38 87 LYS B N 1
ATOM 4100 C CA . LYS B 1 87 ? 14.227 -16.609 -4.742 1 98.38 87 LYS B CA 1
ATOM 4101 C C . LYS B 1 87 ? 13.719 -15.688 -3.639 1 98.38 87 LYS B C 1
ATOM 4103 O O . LYS B 1 87 ? 14.352 -14.68 -3.316 1 98.38 87 LYS B O 1
ATOM 4108 N N . ALA B 1 88 ? 12.672 -16.047 -2.928 1 98.81 88 ALA B N 1
ATOM 4109 C CA . ALA B 1 88 ? 12.117 -15.227 -1.857 1 98.81 88 ALA B CA 1
ATOM 4110 C C . ALA B 1 88 ? 13.109 -15.078 -0.708 1 98.81 88 ALA B C 1
ATOM 4112 O O . ALA B 1 88 ? 13.805 -16.031 -0.352 1 98.81 88 ALA B O 1
ATOM 4113 N N . HIS B 1 89 ? 13.227 -13.891 -0.119 1 98.81 89 HIS B N 1
ATOM 4114 C CA . HIS B 1 89 ? 13.891 -13.57 1.141 1 98.81 89 HIS B CA 1
ATOM 4115 C C . HIS B 1 89 ? 15.406 -13.594 0.985 1 98.81 89 HIS B C 1
ATOM 4117 O O . HIS B 1 89 ? 16.141 -13.688 1.976 1 98.81 89 HIS B O 1
ATOM 4123 N N . ILE B 1 90 ? 15.945 -13.414 -0.232 1 98.81 90 ILE B N 1
ATOM 4124 C CA . ILE B 1 90 ? 17.391 -13.375 -0.382 1 98.81 90 ILE B CA 1
ATOM 4125 C C . ILE B 1 90 ? 17.875 -11.93 -0.33 1 98.81 90 ILE B C 1
ATOM 4127 O O . ILE B 1 90 ? 19.078 -11.672 -0.386 1 98.81 90 ILE B O 1
ATOM 4131 N N . TRP B 1 91 ? 17 -10.969 -0.149 1 97.75 91 TRP B N 1
ATOM 4132 C CA . TRP B 1 91 ? 17.312 -9.547 -0.175 1 97.75 91 TRP B CA 1
ATOM 4133 C C . TRP B 1 91 ? 18.438 -9.219 0.81 1 97.75 91 TRP B C 1
ATOM 4135 O O . TRP B 1 91 ? 19.359 -8.477 0.478 1 97.75 91 TRP B O 1
ATOM 4145 N N . PRO B 1 92 ? 18.406 -9.781 2.049 1 96.38 92 PRO B N 1
ATOM 4146 C CA . PRO B 1 92 ? 19.422 -9.359 3.021 1 96.38 92 PRO B CA 1
ATOM 4147 C C . PRO B 1 92 ? 20.844 -9.695 2.578 1 96.38 92 PRO B C 1
ATOM 4149 O O . PRO B 1 92 ? 21.797 -9.008 2.969 1 96.38 92 PRO B O 1
ATOM 4152 N N . ARG B 1 93 ? 21 -10.695 1.715 1 97.56 93 ARG B N 1
ATOM 4153 C CA . ARG B 1 93 ? 22.359 -11.078 1.331 1 97.56 93 ARG B CA 1
ATOM 4154 C C . ARG B 1 93 ? 22.672 -10.609 -0.088 1 97.56 93 ARG B C 1
ATOM 4156 O O . ARG B 1 93 ? 23.844 -10.5 -0.464 1 97.56 93 ARG B O 1
ATOM 4163 N N . GLN B 1 94 ? 21.625 -10.367 -0.843 1 97.75 94 GLN B N 1
ATOM 4164 C CA . GLN B 1 94 ? 21.844 -9.938 -2.219 1 97.75 94 GLN B CA 1
ATOM 4165 C C . GLN B 1 94 ? 20.781 -8.922 -2.65 1 97.75 94 GLN B C 1
ATOM 4167 O O . GLN B 1 94 ? 19.891 -9.25 -3.432 1 97.75 94 GLN B O 1
ATOM 4172 N N . ALA B 1 95 ? 20.969 -7.668 -2.266 1 96.12 95 ALA B N 1
ATOM 4173 C CA . ALA B 1 95 ? 20.062 -6.574 -2.613 1 96.12 95 ALA B CA 1
ATOM 4174 C C . ALA B 1 95 ? 20.297 -6.102 -4.047 1 96.12 95 ALA B C 1
ATOM 4176 O O . ALA B 1 95 ? 21.359 -6.34 -4.617 1 96.12 95 ALA B O 1
ATOM 4177 N N . ASN B 1 96 ? 19.312 -5.617 -4.695 1 96.5 96 ASN B N 1
ATOM 4178 C CA . ASN B 1 96 ? 19.359 -4.906 -5.969 1 96.5 96 ASN B CA 1
ATOM 4179 C C . ASN B 1 96 ? 19.531 -3.404 -5.77 1 96.5 96 ASN B C 1
ATOM 4181 O O . ASN B 1 96 ? 18.562 -2.691 -5.508 1 96.5 96 ASN B O 1
ATOM 4185 N N . ALA B 1 97 ? 20.703 -2.92 -5.953 1 92.44 97 ALA B N 1
ATOM 4186 C CA . ALA B 1 97 ? 21.016 -1.53 -5.633 1 92.44 97 ALA B CA 1
ATOM 4187 C C . ALA B 1 97 ? 20.25 -0.569 -6.531 1 92.44 97 ALA B C 1
ATOM 4189 O O . ALA B 1 97 ? 19.875 0.528 -6.105 1 92.44 97 ALA B O 1
ATOM 4190 N N . THR B 1 98 ? 19.906 -0.987 -7.742 1 93.25 98 THR B N 1
ATOM 4191 C CA . THR B 1 98 ? 19.297 -0.084 -8.711 1 93.25 98 THR B CA 1
ATOM 4192 C C . THR B 1 98 ? 17.766 -0.106 -8.578 1 93.25 98 THR B C 1
ATOM 4194 O O . THR B 1 98 ? 17.094 0.838 -8.992 1 93.25 98 THR B O 1
ATOM 4197 N N . GLY B 1 99 ? 17.219 -1.209 -8.133 1 94.69 99 GLY B N 1
ATOM 4198 C CA . GLY B 1 99 ? 15.781 -1.375 -8.016 1 94.69 99 GLY B CA 1
ATOM 4199 C C . GLY B 1 99 ? 15.102 -1.675 -9.336 1 94.69 99 GLY B C 1
ATOM 4200 O O . GLY B 1 99 ? 13.891 -1.879 -9.383 1 94.69 99 GLY B O 1
ATOM 4201 N N . ASN B 1 100 ? 15.852 -1.757 -10.469 1 94.44 100 ASN B N 1
ATOM 4202 C CA . ASN B 1 100 ? 15.234 -2.016 -11.766 1 94.44 100 ASN B CA 1
ATOM 4203 C C . ASN B 1 100 ? 15.383 -3.48 -12.172 1 94.44 100 ASN B C 1
ATOM 4205 O O . ASN B 1 100 ? 15.953 -4.281 -11.43 1 94.44 100 ASN B O 1
ATOM 4209 N N . GLY B 1 101 ? 14.82 -3.846 -13.305 1 94.12 101 GLY B N 1
ATOM 4210 C CA . GLY B 1 101 ? 14.773 -5.227 -13.758 1 94.12 101 GLY B CA 1
ATOM 4211 C C . GLY B 1 101 ? 16.141 -5.797 -14.062 1 94.12 101 GLY B C 1
ATOM 4212 O O . GLY B 1 101 ? 16.453 -6.934 -13.703 1 94.12 101 GLY B O 1
ATOM 4213 N N . ALA B 1 102 ? 16.953 -5.035 -14.758 1 93.31 102 ALA B N 1
ATOM 4214 C CA . ALA B 1 102 ? 18.281 -5.504 -15.109 1 93.31 102 ALA B CA 1
ATOM 4215 C C . ALA B 1 102 ? 19.109 -5.797 -13.859 1 93.31 102 ALA B C 1
ATOM 4217 O O . ALA B 1 102 ? 19.797 -6.824 -13.789 1 93.31 102 ALA B O 1
ATOM 4218 N N . GLY B 1 103 ? 19.031 -4.844 -12.906 1 95.56 103 GLY B N 1
ATOM 4219 C CA . GLY B 1 103 ? 19.719 -5.07 -11.641 1 95.56 103 GLY B CA 1
ATOM 4220 C C . GLY B 1 103 ? 19.203 -6.277 -10.891 1 95.56 103 GLY B C 1
ATOM 4221 O O . GLY B 1 103 ? 19.969 -7.004 -10.258 1 95.56 103 GLY B O 1
ATOM 4222 N N . ALA B 1 104 ? 17.938 -6.504 -10.961 1 97.31 104 ALA B N 1
ATOM 4223 C CA . ALA B 1 104 ? 17.312 -7.652 -10.305 1 97.31 104 ALA B CA 1
ATOM 4224 C C . ALA B 1 104 ? 17.812 -8.961 -10.898 1 97.31 104 ALA B C 1
ATOM 4226 O O . ALA B 1 104 ? 18.156 -9.891 -10.156 1 97.31 104 ALA B O 1
ATOM 4227 N N . SER B 1 105 ? 17.828 -9.031 -12.203 1 96.44 105 SER B N 1
ATOM 4228 C CA . SER B 1 105 ? 18.297 -10.227 -12.898 1 96.44 105 SER B CA 1
ATOM 4229 C C . SER B 1 105 ? 19.75 -10.531 -12.555 1 96.44 105 SER B C 1
ATOM 4231 O O . SER B 1 105 ? 20.109 -11.688 -12.281 1 96.44 105 SER B O 1
ATOM 4233 N N . ALA B 1 106 ? 20.531 -9.492 -12.547 1 97 106 ALA B N 1
ATOM 4234 C CA . ALA B 1 106 ? 21.953 -9.664 -12.258 1 97 106 ALA B CA 1
ATOM 4235 C C . ALA B 1 106 ? 22.172 -10.125 -10.82 1 97 106 ALA B C 1
ATOM 4237 O O . ALA B 1 106 ? 22.938 -11.055 -10.57 1 97 106 ALA B O 1
ATOM 4238 N N . ALA B 1 107 ? 21.5 -9.508 -9.906 1 98.25 107 ALA B N 1
ATOM 4239 C CA . ALA B 1 107 ? 21.625 -9.867 -8.5 1 98.25 107 ALA B CA 1
ATOM 4240 C C . ALA B 1 107 ? 21.141 -11.289 -8.25 1 98.25 107 ALA B C 1
ATOM 4242 O O . ALA B 1 107 ? 21.781 -12.047 -7.52 1 98.25 107 ALA B O 1
ATOM 4243 N N . THR B 1 108 ? 20.094 -11.648 -8.836 1 98.31 108 THR B N 1
ATOM 4244 C CA . THR B 1 108 ? 19.547 -12.992 -8.664 1 98.31 108 THR B CA 1
ATOM 4245 C C . THR B 1 108 ? 20.5 -14.039 -9.219 1 98.31 108 THR B C 1
ATOM 4247 O O . THR B 1 108 ? 20.734 -15.07 -8.586 1 98.31 108 THR B O 1
ATOM 4250 N N . ALA B 1 109 ? 21 -13.766 -10.422 1 97.62 109 ALA B N 1
ATOM 4251 C CA . ALA B 1 109 ? 21.922 -14.711 -11.055 1 97.62 109 ALA B CA 1
ATOM 4252 C C . ALA B 1 109 ? 23.156 -14.945 -10.18 1 97.62 109 ALA B C 1
ATOM 4254 O O . ALA B 1 109 ? 23.594 -16.078 -10.008 1 97.62 109 ALA B O 1
ATOM 4255 N N . LYS B 1 110 ? 23.672 -13.898 -9.648 1 98.12 110 LYS B N 1
ATOM 4256 C CA . LYS B 1 110 ? 24.844 -13.984 -8.781 1 98.12 110 LYS B CA 1
ATOM 4257 C C . LYS B 1 110 ? 24.547 -14.812 -7.535 1 98.12 110 LYS B C 1
ATOM 4259 O O . LYS B 1 110 ? 25.328 -15.688 -7.168 1 98.12 110 LYS B O 1
ATOM 4264 N N . ASP B 1 111 ? 23.422 -14.57 -6.906 1 98.62 111 ASP B N 1
ATOM 4265 C CA . ASP B 1 111 ? 23.062 -15.273 -5.684 1 98.62 111 ASP B CA 1
ATOM 4266 C C . ASP B 1 111 ? 22.781 -16.75 -5.965 1 98.62 111 ASP B C 1
ATOM 4268 O O . ASP B 1 111 ? 23.156 -17.625 -5.188 1 98.62 111 ASP B O 1
ATOM 4272 N N . ARG B 1 112 ? 22.078 -16.984 -7.031 1 98.38 112 ARG B N 1
ATOM 4273 C CA . ARG B 1 112 ? 21.734 -18.344 -7.406 1 98.38 112 ARG B CA 1
ATOM 4274 C C . ARG B 1 112 ? 22.984 -19.203 -7.578 1 98.38 112 ARG B C 1
ATOM 4276 O O . ARG B 1 112 ? 23.062 -20.312 -7.047 1 98.38 112 ARG B O 1
ATOM 4283 N N . ALA B 1 113 ? 23.938 -18.656 -8.297 1 97.38 113 ALA B N 1
ATOM 4284 C CA . ALA B 1 113 ? 25.172 -19.391 -8.562 1 97.38 113 ALA B CA 1
ATOM 4285 C C . ALA B 1 113 ? 25.953 -19.656 -7.273 1 97.38 113 ALA B C 1
ATOM 4287 O O . ALA B 1 113 ? 26.562 -20.703 -7.113 1 97.38 113 ALA B O 1
ATOM 4288 N N . ALA B 1 114 ? 25.75 -18.781 -6.344 1 97.75 114 ALA B N 1
ATOM 4289 C CA . ALA B 1 114 ? 26.625 -18.828 -5.176 1 97.75 114 ALA B CA 1
ATOM 4290 C C . ALA B 1 114 ? 25.969 -19.578 -4.023 1 97.75 114 ALA B C 1
ATOM 4292 O O . ALA B 1 114 ? 26.656 -20.188 -3.197 1 97.75 114 ALA B O 1
ATOM 4293 N N . ARG B 1 115 ? 24.594 -19.531 -3.998 1 97.94 115 ARG B N 1
ATOM 4294 C CA . ARG B 1 115 ? 24.047 -19.828 -2.678 1 97.94 115 ARG B CA 1
ATOM 4295 C C . ARG B 1 115 ? 22.859 -20.781 -2.771 1 97.94 115 ARG B C 1
ATOM 4297 O O . ARG B 1 115 ? 22.453 -21.375 -1.77 1 97.94 115 ARG B O 1
ATOM 4304 N N . TRP B 1 116 ? 22.297 -21.109 -3.943 1 98.38 116 TRP B N 1
ATOM 4305 C CA . TRP B 1 116 ? 21.031 -21.828 -4.027 1 98.38 116 TRP B CA 1
ATOM 4306 C C . TRP B 1 116 ? 21.266 -23.328 -4.023 1 98.38 116 TRP B C 1
ATOM 4308 O O . TRP B 1 116 ? 21.031 -24 -5.027 1 98.38 116 TRP B O 1
ATOM 4318 N N . HIS B 1 117 ? 21.656 -23.859 -2.947 1 98.25 117 HIS B N 1
ATOM 4319 C CA . HIS B 1 117 ? 21.641 -25.297 -2.738 1 98.25 117 HIS B CA 1
ATOM 4320 C C . HIS B 1 117 ? 20.312 -25.75 -2.133 1 98.25 117 HIS B C 1
ATOM 4322 O O . HIS B 1 117 ? 19.484 -24.922 -1.759 1 98.25 117 HIS B O 1
ATOM 4328 N N . ALA B 1 118 ? 20.094 -27.031 -2.021 1 98.62 118 ALA B N 1
ATOM 4329 C CA . ALA B 1 118 ? 18.797 -27.609 -1.679 1 98.62 118 ALA B CA 1
ATOM 4330 C C . ALA B 1 118 ? 18.281 -27.047 -0.356 1 98.62 118 ALA B C 1
ATOM 4332 O O . ALA B 1 118 ? 17.109 -26.641 -0.257 1 98.62 118 ALA B O 1
ATOM 4333 N N . GLU B 1 119 ? 19.094 -27 0.642 1 98.56 119 GLU B N 1
ATOM 4334 C CA . GLU B 1 119 ? 18.672 -26.547 1.968 1 98.56 119 GLU B CA 1
ATOM 4335 C C . GLU B 1 119 ? 18.312 -25.078 1.959 1 98.56 119 GLU B C 1
ATOM 4337 O O . GLU B 1 119 ? 17.344 -24.672 2.604 1 98.56 119 GLU B O 1
ATOM 4342 N N . ASP B 1 120 ? 19.094 -24.266 1.292 1 98.75 120 ASP B N 1
ATOM 4343 C CA . ASP B 1 120 ? 18.812 -22.844 1.165 1 98.75 120 ASP B CA 1
ATOM 4344 C C . ASP B 1 120 ? 17.438 -22.609 0.539 1 98.75 120 ASP B C 1
ATOM 4346 O O . ASP B 1 120 ? 16.625 -21.859 1.089 1 98.75 120 ASP B O 1
ATOM 4350 N N . VAL B 1 121 ? 17.156 -23.25 -0.588 1 98.88 121 VAL B N 1
ATOM 4351 C CA . VAL B 1 121 ? 15.906 -23.094 -1.322 1 98.88 121 VAL B CA 1
ATOM 4352 C C . VAL B 1 121 ? 14.75 -23.609 -0.479 1 98.88 121 VAL B C 1
ATOM 4354 O O . VAL B 1 121 ? 13.711 -22.953 -0.365 1 98.88 121 VAL B O 1
ATOM 4357 N N . ARG B 1 122 ? 14.938 -24.766 0.174 1 98.88 122 ARG B N 1
ATOM 4358 C CA . ARG B 1 122 ? 13.883 -25.391 0.963 1 98.88 122 ARG B CA 1
ATOM 4359 C C . ARG B 1 122 ? 13.445 -24.5 2.115 1 98.88 122 ARG B C 1
ATOM 4361 O O . ARG B 1 122 ? 12.25 -24.266 2.318 1 98.88 122 ARG B O 1
ATOM 4368 N N . ARG B 1 123 ? 14.383 -23.953 2.834 1 98.81 123 ARG B N 1
ATOM 4369 C CA . ARG B 1 123 ? 14.07 -23.188 4.031 1 98.81 123 ARG B CA 1
ATOM 4370 C C . ARG B 1 123 ? 13.367 -21.875 3.676 1 98.81 123 ARG B C 1
ATOM 4372 O O . ARG B 1 123 ? 12.438 -21.453 4.367 1 98.81 123 ARG B O 1
ATOM 4379 N N . ARG B 1 124 ? 13.797 -21.281 2.654 1 98.81 124 ARG B N 1
ATOM 4380 C CA . ARG B 1 124 ? 13.148 -20.047 2.229 1 98.81 124 ARG B CA 1
ATOM 4381 C C . ARG B 1 124 ? 11.75 -20.328 1.691 1 98.81 124 ARG B C 1
ATOM 4383 O O . ARG B 1 124 ? 10.812 -19.562 1.963 1 98.81 124 ARG B O 1
ATOM 4390 N N . MET B 1 125 ? 11.594 -21.406 0.935 1 98.94 125 MET B N 1
ATOM 4391 C CA . MET B 1 125 ? 10.273 -21.812 0.451 1 98.94 125 MET B CA 1
ATOM 4392 C C . MET B 1 125 ? 9.328 -22.078 1.615 1 98.94 125 MET B C 1
ATOM 4394 O O . MET B 1 125 ? 8.188 -21.625 1.615 1 98.94 125 MET B O 1
ATOM 4398 N N . GLU B 1 126 ? 9.805 -22.781 2.605 1 98.88 126 GLU B N 1
ATOM 4399 C CA . GLU B 1 126 ? 8.969 -23.156 3.746 1 98.88 126 GLU B CA 1
ATOM 4400 C C . GLU B 1 126 ? 8.625 -21.938 4.594 1 98.88 126 GLU B C 1
ATOM 4402 O O . GLU B 1 126 ? 7.52 -21.828 5.125 1 98.88 126 GLU B O 1
ATOM 4407 N N . PHE B 1 127 ? 9.586 -21.047 4.762 1 98.88 127 PHE B N 1
ATOM 4408 C CA . PHE B 1 127 ? 9.305 -19.781 5.441 1 98.88 127 PHE B CA 1
ATOM 4409 C C . PHE B 1 127 ? 8.172 -19.031 4.75 1 98.88 127 PHE B C 1
ATOM 4411 O O . PHE B 1 127 ? 7.258 -18.531 5.41 1 98.88 127 PHE B O 1
ATOM 4418 N N . SER B 1 128 ? 8.266 -18.969 3.412 1 98.94 128 SER B N 1
ATOM 4419 C CA . SER B 1 128 ? 7.254 -18.281 2.611 1 98.94 128 SER B CA 1
ATOM 4420 C C . SER B 1 128 ? 5.891 -18.938 2.771 1 98.94 128 SER B C 1
ATOM 4422 O O . SER B 1 128 ? 4.879 -18.266 2.941 1 98.94 128 SER B O 1
ATOM 4424 N N . LEU B 1 129 ? 5.875 -20.25 2.75 1 98.94 129 LEU B N 1
ATOM 4425 C CA . LEU B 1 129 ? 4.633 -21 2.865 1 98.94 129 LEU B CA 1
ATOM 4426 C C . LEU B 1 129 ? 4.012 -20.828 4.25 1 98.94 129 LEU B C 1
ATOM 4428 O O . LEU B 1 129 ? 2.799 -20.641 4.371 1 98.94 129 LEU B O 1
ATOM 4432 N N . ALA B 1 130 ? 4.82 -20.859 5.273 1 98.88 130 ALA B N 1
ATOM 4433 C CA . ALA B 1 130 ? 4.32 -20.672 6.633 1 98.88 130 ALA B CA 1
ATOM 4434 C C . ALA B 1 130 ? 3.693 -19.281 6.801 1 98.88 130 ALA B C 1
ATOM 4436 O O . ALA B 1 130 ? 2.666 -19.141 7.469 1 98.88 130 ALA B O 1
ATOM 4437 N N . THR B 1 131 ? 4.332 -18.344 6.195 1 98.88 131 THR B N 1
ATOM 4438 C CA . THR B 1 131 ? 3.818 -16.984 6.262 1 98.88 131 THR B CA 1
ATOM 4439 C C . THR B 1 131 ? 2.48 -16.875 5.539 1 98.88 131 THR B C 1
ATOM 4441 O O . THR B 1 131 ? 1.518 -16.328 6.082 1 98.88 131 THR B O 1
ATOM 4444 N N . ALA B 1 132 ? 2.4 -17.391 4.309 1 98.94 132 ALA B N 1
ATOM 4445 C CA . ALA B 1 132 ? 1.174 -17.359 3.52 1 98.94 132 ALA B CA 1
ATOM 4446 C C . ALA B 1 132 ? 0.054 -18.141 4.211 1 98.94 132 ALA B C 1
ATOM 4448 O O . ALA B 1 132 ? -1.094 -17.688 4.242 1 98.94 132 ALA B O 1
ATOM 4449 N N . TYR B 1 133 ? 0.419 -19.25 4.785 1 98.81 133 TYR B N 1
ATOM 4450 C CA . TYR B 1 133 ? -0.542 -20.109 5.473 1 98.81 133 TYR B CA 1
ATOM 4451 C C . TYR B 1 133 ? -1.19 -19.375 6.637 1 98.81 133 TYR B C 1
ATOM 4453 O O . TYR B 1 133 ? -2.416 -19.375 6.777 1 98.81 133 TYR B O 1
ATOM 4461 N N . ALA B 1 134 ? -0.402 -18.719 7.414 1 98.38 134 ALA B N 1
ATOM 4462 C CA . ALA B 1 134 ? -0.881 -18 8.586 1 98.38 134 ALA B CA 1
ATOM 4463 C C . ALA B 1 134 ? -1.803 -16.844 8.18 1 98.38 134 ALA B C 1
ATOM 4465 O O . ALA B 1 134 ? -2.6 -16.359 8.992 1 98.38 134 ALA B O 1
ATOM 4466 N N . LYS B 1 135 ? -1.709 -16.469 6.906 1 98.5 135 LYS B N 1
ATOM 4467 C CA . LYS B 1 135 ? -2.469 -15.312 6.441 1 98.5 135 LYS B CA 1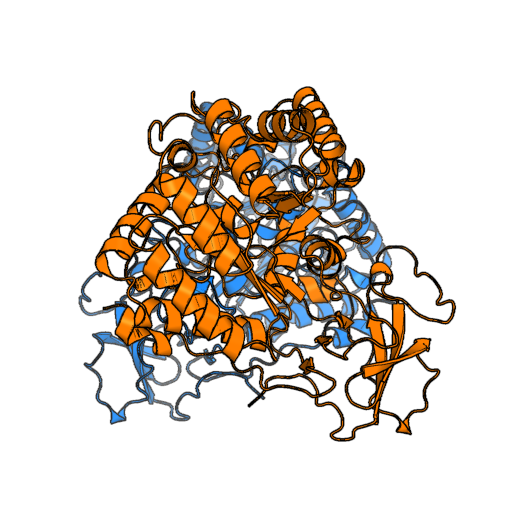
ATOM 4468 C C . LYS B 1 135 ? -3.67 -15.75 5.605 1 98.5 135 LYS B C 1
ATOM 4470 O O . LYS B 1 135 ? -4.367 -14.906 5.027 1 98.5 135 LYS B O 1
ATOM 4475 N N . GLY B 1 136 ? -3.912 -16.984 5.426 1 98.69 136 GLY B N 1
ATOM 4476 C CA . GLY B 1 136 ? -5.168 -17.484 4.887 1 98.69 136 GLY B CA 1
ATOM 4477 C C . GLY B 1 136 ? -5.078 -17.875 3.424 1 98.69 136 GLY B C 1
ATOM 4478 O O . GLY B 1 136 ? -6.102 -18.031 2.752 1 98.69 136 GLY B O 1
ATOM 4479 N N . VAL B 1 137 ? -3.861 -18.094 2.896 1 98.94 137 VAL B N 1
ATOM 4480 C CA . VAL B 1 137 ? -3.691 -18.547 1.518 1 98.94 137 VAL B CA 1
ATOM 4481 C C . VAL B 1 137 ? -3.891 -20.062 1.434 1 98.94 137 VAL B C 1
ATOM 4483 O O . VAL B 1 137 ? -3.34 -20.812 2.242 1 98.94 137 VAL B O 1
ATOM 4486 N N . VAL B 1 138 ? -4.664 -20.484 0.418 1 98.88 138 VAL B N 1
ATOM 4487 C CA . VAL B 1 138 ? -5.02 -21.906 0.368 1 98.88 138 VAL B CA 1
ATOM 4488 C C . VAL B 1 138 ? -4.371 -22.547 -0.849 1 98.88 138 VAL B C 1
ATOM 4490 O O . VAL B 1 138 ? -4.301 -23.781 -0.938 1 98.88 138 VAL B O 1
ATOM 4493 N N . ALA B 1 139 ? -3.893 -21.766 -1.78 1 98.94 139 ALA B N 1
ATOM 4494 C CA . ALA B 1 139 ? -3.248 -22.297 -2.979 1 98.94 139 ALA B CA 1
ATOM 4495 C C . ALA B 1 139 ? -2.207 -21.312 -3.52 1 98.94 139 ALA B C 1
ATOM 4497 O O . ALA B 1 139 ? -2.398 -20.094 -3.465 1 98.94 139 ALA B O 1
ATOM 4498 N N . ILE B 1 140 ? -1.098 -21.906 -4.012 1 98.94 140 ILE B N 1
ATOM 4499 C CA . ILE B 1 140 ? -0.005 -21.109 -4.543 1 98.94 140 ILE B CA 1
ATOM 4500 C C . ILE B 1 140 ? 0.552 -21.75 -5.805 1 98.94 140 ILE B C 1
ATOM 4502 O O . ILE B 1 140 ? 0.765 -22.969 -5.844 1 98.94 140 ILE B O 1
ATOM 4506 N N . ARG B 1 141 ? 0.704 -21 -6.871 1 98.94 141 ARG B N 1
ATOM 4507 C CA . ARG B 1 141 ? 1.602 -21.375 -7.957 1 98.94 141 ARG B CA 1
ATOM 4508 C C . ARG B 1 141 ? 2.914 -20.609 -7.883 1 98.94 141 ARG B C 1
ATOM 4510 O O . ARG B 1 141 ? 2.91 -19.375 -7.77 1 98.94 141 ARG B O 1
ATOM 4517 N N . THR B 1 142 ? 4.02 -21.297 -7.883 1 98.94 142 THR B N 1
ATOM 4518 C CA . THR B 1 142 ? 5.328 -20.656 -7.824 1 98.94 142 THR B CA 1
ATOM 4519 C C . THR B 1 142 ? 6.113 -20.906 -9.109 1 98.94 142 THR B C 1
ATOM 4521 O O . THR B 1 142 ? 5.879 -21.891 -9.797 1 98.94 142 THR B O 1
ATOM 4524 N N . HIS B 1 143 ? 6.957 -19.969 -9.469 1 98.94 143 HIS B N 1
ATOM 4525 C CA . HIS B 1 143 ? 7.883 -20.078 -10.594 1 98.94 143 HIS B CA 1
ATOM 4526 C C . HIS B 1 143 ? 9.312 -20.312 -10.109 1 98.94 143 HIS B C 1
ATOM 4528 O O . HIS B 1 143 ? 9.805 -19.578 -9.242 1 98.94 143 HIS B O 1
ATOM 4534 N N . LEU B 1 144 ? 9.93 -21.297 -10.641 1 98.88 144 LEU B N 1
ATOM 4535 C CA . LEU B 1 144 ? 11.297 -21.625 -10.25 1 98.88 144 LEU B CA 1
ATOM 4536 C C . LEU B 1 144 ? 12.289 -21.219 -11.336 1 98.88 144 LEU B C 1
ATOM 4538 O O . LEU B 1 144 ? 12.117 -21.594 -12.5 1 98.88 144 LEU B O 1
ATOM 4542 N N . ASP B 1 145 ? 13.273 -20.469 -10.953 1 98.56 145 ASP B N 1
ATOM 4543 C CA . ASP B 1 145 ? 14.359 -20.188 -11.891 1 98.56 145 ASP B CA 1
ATOM 4544 C C . ASP B 1 145 ? 14.945 -21.484 -12.453 1 98.56 145 ASP B C 1
ATOM 4546 O O . ASP B 1 145 ? 15.477 -22.312 -11.695 1 98.56 145 ASP B O 1
ATOM 4550 N N . SER B 1 146 ? 14.945 -21.594 -13.805 1 98.25 146 SER B N 1
ATOM 4551 C CA . SER B 1 146 ? 15.172 -22.906 -14.406 1 98.25 146 SER B CA 1
ATOM 4552 C C . SER B 1 146 ? 16.344 -22.859 -15.383 1 98.25 146 SER B C 1
ATOM 4554 O O . SER B 1 146 ? 16.203 -23.281 -16.547 1 98.25 146 SER B O 1
ATOM 4556 N N . LEU B 1 147 ? 17.438 -22.375 -14.953 1 96.44 147 LEU B N 1
ATOM 4557 C CA . LEU B 1 147 ? 18.703 -22.469 -15.688 1 96.44 147 LEU B CA 1
ATOM 4558 C C . LEU B 1 147 ? 19.625 -23.5 -15.031 1 96.44 147 LEU B C 1
ATOM 4560 O O . LEU B 1 147 ? 19.828 -23.469 -13.812 1 96.44 147 LEU B O 1
ATOM 4564 N N . GLU B 1 148 ? 20.141 -24.359 -15.828 1 94.44 148 GLU B N 1
ATOM 4565 C CA . GLU B 1 148 ? 21.047 -25.375 -15.297 1 94.44 148 GLU B CA 1
ATOM 4566 C C . GLU B 1 148 ? 22.25 -24.734 -14.602 1 94.44 148 GLU B C 1
ATOM 4568 O O . GLU B 1 148 ? 22.766 -23.719 -15.062 1 94.44 148 GLU B O 1
ATOM 4573 N N . PRO B 1 149 ? 22.625 -25.281 -13.516 1 96.19 149 PRO B N 1
ATOM 4574 C CA . PRO B 1 149 ? 22.203 -26.547 -12.922 1 96.19 149 PRO B CA 1
ATOM 4575 C C . PRO B 1 149 ? 21.047 -26.391 -11.93 1 96.19 149 PRO B C 1
ATOM 4577 O O . PRO B 1 149 ? 20.672 -27.359 -11.258 1 96.19 149 PRO B O 1
ATOM 4580 N N . GLN B 1 150 ? 20.469 -25.281 -11.805 1 97.81 150 GLN B N 1
ATOM 4581 C CA . GLN B 1 150 ? 19.531 -24.984 -10.734 1 97.81 150 GLN B CA 1
ATOM 4582 C C . GLN B 1 150 ? 18.266 -25.812 -10.875 1 97.81 150 GLN B C 1
ATOM 4584 O O . GLN B 1 150 ? 17.641 -26.188 -9.875 1 97.81 150 GLN B O 1
ATOM 4589 N N . THR B 1 151 ? 17.906 -26.125 -12.094 1 97.94 151 THR B N 1
ATOM 4590 C CA . THR B 1 151 ? 16.719 -26.953 -12.352 1 97.94 151 THR B CA 1
ATOM 4591 C C . THR B 1 151 ? 16.797 -28.25 -11.57 1 97.94 151 THR B C 1
ATOM 4593 O O . THR B 1 151 ? 15.805 -28.672 -10.961 1 97.94 151 THR B O 1
ATOM 4596 N N . ASP B 1 152 ? 17.938 -28.828 -11.531 1 97.25 152 ASP B N 1
ATOM 4597 C CA . ASP B 1 152 ? 18.141 -30.141 -10.906 1 97.25 152 ASP B CA 1
ATOM 4598 C C . ASP B 1 152 ? 18.156 -30.016 -9.383 1 97.25 152 ASP B C 1
ATOM 4600 O O . ASP B 1 152 ? 18.078 -31.016 -8.672 1 97.25 152 ASP B O 1
ATOM 4604 N N . ILE B 1 153 ? 18.203 -28.859 -8.922 1 98.38 153 ILE B N 1
ATOM 4605 C CA . ILE B 1 153 ? 18.203 -28.609 -7.484 1 98.38 153 ILE B CA 1
ATOM 4606 C C . ILE B 1 153 ? 16.797 -28.203 -7.027 1 98.38 153 ILE B C 1
ATOM 4608 O O . ILE B 1 153 ? 16.219 -28.844 -6.141 1 98.38 153 ILE B O 1
ATOM 4612 N N . SER B 1 154 ? 16.203 -27.266 -7.641 1 98.75 154 SER B N 1
ATOM 4613 C CA . SER B 1 154 ? 14.992 -26.609 -7.156 1 98.75 154 SER B CA 1
ATOM 4614 C C . SER B 1 154 ? 13.766 -27.484 -7.355 1 98.75 154 SER B C 1
ATOM 4616 O O . SER B 1 154 ? 12.844 -27.469 -6.535 1 98.75 154 SER B O 1
ATOM 4618 N N . PHE B 1 155 ? 13.672 -28.234 -8.469 1 98.81 155 PHE B N 1
ATOM 4619 C CA . PHE B 1 155 ? 12.469 -29 -8.742 1 98.81 155 PHE B CA 1
ATOM 4620 C C . PHE B 1 155 ? 12.336 -30.172 -7.766 1 98.81 155 PHE B C 1
ATOM 4622 O O . PHE B 1 155 ? 11.25 -30.422 -7.246 1 98.81 155 PHE B O 1
ATOM 4629 N N . PRO B 1 156 ? 13.469 -30.906 -7.469 1 98.69 156 PRO B N 1
ATOM 4630 C CA . PRO B 1 156 ? 13.352 -31.906 -6.41 1 98.69 156 PRO B CA 1
ATOM 4631 C C . PRO B 1 156 ? 12.953 -31.312 -5.066 1 98.69 156 PRO B C 1
ATOM 4633 O O . PRO B 1 156 ? 12.125 -31.875 -4.355 1 98.69 156 PRO B O 1
ATOM 4636 N N . VAL B 1 157 ? 13.469 -30.172 -4.691 1 98.88 157 VAL B N 1
ATOM 4637 C CA . VAL B 1 157 ? 13.109 -29.5 -3.447 1 98.88 157 VAL B CA 1
ATOM 4638 C C . VAL B 1 157 ? 11.617 -29.172 -3.453 1 98.88 157 VAL B C 1
ATOM 4640 O O . VAL B 1 157 ? 10.922 -29.391 -2.463 1 98.88 157 VAL B O 1
ATOM 4643 N N . PHE B 1 158 ? 11.172 -28.688 -4.559 1 98.81 158 PHE B N 1
ATOM 4644 C CA . PHE B 1 158 ? 9.766 -28.328 -4.676 1 98.81 158 PHE B CA 1
ATOM 4645 C C . PHE B 1 158 ? 8.875 -29.562 -4.457 1 98.81 158 PHE B C 1
ATOM 4647 O O . PHE B 1 158 ? 7.879 -29.484 -3.738 1 98.81 158 PHE B O 1
ATOM 4654 N N . ARG B 1 159 ? 9.211 -30.609 -5.098 1 98.69 159 ARG B N 1
ATOM 4655 C CA . ARG B 1 159 ? 8.398 -31.812 -4.98 1 98.69 159 ARG B CA 1
ATOM 4656 C C . ARG B 1 159 ? 8.305 -32.281 -3.531 1 98.69 159 ARG B C 1
ATOM 4658 O O . ARG B 1 159 ? 7.227 -32.656 -3.064 1 98.69 159 ARG B O 1
ATOM 4665 N N . GLU B 1 160 ? 9.375 -32.219 -2.844 1 98.69 160 GLU B N 1
ATOM 4666 C CA . GLU B 1 160 ? 9.398 -32.562 -1.43 1 98.69 160 GLU B CA 1
ATOM 4667 C C . GLU B 1 160 ? 8.523 -31.625 -0.605 1 98.69 160 GLU B C 1
ATOM 4669 O O . GLU B 1 160 ? 7.734 -32.094 0.231 1 98.69 160 GLU B O 1
ATOM 4674 N N . VAL B 1 161 ? 8.664 -30.375 -0.848 1 98.88 161 VAL B N 1
ATOM 4675 C CA . VAL B 1 161 ? 7.93 -29.359 -0.098 1 98.88 161 VAL B CA 1
ATOM 4676 C C . VAL B 1 161 ? 6.438 -29.469 -0.405 1 98.88 161 VAL B C 1
ATOM 4678 O O . VAL B 1 161 ? 5.602 -29.344 0.494 1 98.88 161 VAL B O 1
ATOM 4681 N N . ARG B 1 162 ? 6.133 -29.672 -1.682 1 98.81 162 ARG B N 1
ATOM 4682 C CA . ARG B 1 162 ? 4.734 -29.828 -2.072 1 98.81 162 ARG B CA 1
ATOM 4683 C C . ARG B 1 162 ? 4.086 -30.984 -1.325 1 98.81 162 ARG B C 1
ATOM 4685 O O . ARG B 1 162 ? 2.941 -30.875 -0.876 1 98.81 162 ARG B O 1
ATOM 4692 N N . GLU B 1 163 ? 4.77 -32.062 -1.218 1 98.5 163 GLU B N 1
ATOM 4693 C CA . GLU B 1 163 ? 4.246 -33.219 -0.492 1 98.5 163 GLU B CA 1
ATOM 4694 C C . GLU B 1 163 ? 4.039 -32.875 0.984 1 98.5 163 GLU B C 1
ATOM 4696 O O . GLU B 1 163 ? 3.008 -33.219 1.562 1 98.5 163 GLU B O 1
ATOM 4701 N N . ARG B 1 164 ? 4.957 -32.219 1.567 1 98.38 164 ARG B N 1
ATOM 4702 C CA . ARG B 1 164 ? 4.91 -31.891 2.99 1 98.38 164 ARG B CA 1
ATOM 4703 C C . ARG B 1 164 ? 3.789 -30.906 3.293 1 98.38 164 ARG B C 1
ATOM 4705 O O . ARG B 1 164 ? 3.207 -30.938 4.379 1 98.38 164 ARG B O 1
ATOM 4712 N N . TRP B 1 165 ? 3.461 -30.062 2.359 1 98.62 165 TRP B N 1
ATOM 4713 C CA . TRP B 1 165 ? 2.512 -28.984 2.605 1 98.62 165 TRP B CA 1
ATOM 4714 C C . TRP B 1 165 ? 1.157 -29.297 1.977 1 98.62 165 TRP B C 1
ATOM 4716 O O . TRP B 1 165 ? 0.245 -28.469 2.01 1 98.62 165 TRP B O 1
ATOM 4726 N N . ALA B 1 166 ? 0.915 -30.469 1.457 1 97.62 166 ALA B N 1
ATOM 4727 C CA . ALA B 1 166 ? -0.238 -30.828 0.64 1 97.62 166 ALA B CA 1
ATOM 4728 C C . ALA B 1 166 ? -1.54 -30.656 1.417 1 97.62 166 ALA B C 1
ATOM 4730 O O . ALA B 1 166 ? -2.572 -30.312 0.839 1 97.62 166 ALA B O 1
ATOM 4731 N N . SER B 1 167 ? -1.523 -30.797 2.709 1 97 167 SER B N 1
ATOM 4732 C CA . SER B 1 167 ? -2.736 -30.672 3.512 1 97 167 SER B CA 1
ATOM 4733 C C . SER B 1 167 ? -3 -29.234 3.914 1 97 167 SER B C 1
ATOM 4735 O O . SER B 1 167 ? -4.07 -28.906 4.438 1 97 167 SER B O 1
ATOM 4737 N N . ARG B 1 168 ? -2.082 -28.344 3.619 1 98.12 168 ARG B N 1
ATOM 4738 C CA . ARG B 1 168 ? -2.178 -26.969 4.078 1 98.12 168 ARG B CA 1
ATOM 4739 C C . ARG B 1 168 ? -2.385 -26.016 2.904 1 98.12 168 ARG B C 1
ATOM 4741 O O . ARG B 1 168 ? -3.354 -25.25 2.879 1 98.12 168 ARG B O 1
ATOM 4748 N N . ILE B 1 169 ? -1.478 -26.062 1.909 1 98.81 169 ILE B N 1
ATOM 4749 C CA . ILE B 1 169 ? -1.537 -25.219 0.723 1 98.81 169 ILE B CA 1
ATOM 4750 C C . ILE B 1 169 ? -1.412 -26.078 -0.532 1 98.81 169 ILE B C 1
ATOM 4752 O O . ILE B 1 169 ? -0.47 -26.859 -0.662 1 98.81 169 ILE B O 1
ATOM 4756 N N . GLU B 1 170 ? -2.381 -25.969 -1.402 1 98.62 170 GLU B N 1
ATOM 4757 C CA . GLU B 1 170 ? -2.264 -26.594 -2.717 1 98.62 170 GLU B CA 1
ATOM 4758 C C . GLU B 1 170 ? -1.246 -25.875 -3.588 1 98.62 170 GLU B C 1
ATOM 4760 O O . GLU B 1 170 ? -1.365 -24.672 -3.814 1 98.62 170 GLU B O 1
ATOM 4765 N N . MET B 1 171 ? -0.223 -26.656 -4.098 1 98.81 171 MET B N 1
ATOM 4766 C CA . MET B 1 171 ? 0.874 -25.984 -4.781 1 98.81 171 MET B CA 1
ATOM 4767 C C . MET B 1 171 ? 0.972 -26.438 -6.234 1 98.81 171 MET B C 1
ATOM 4769 O O . MET B 1 171 ? 0.797 -27.609 -6.535 1 98.81 171 MET B O 1
ATOM 4773 N N . GLN B 1 172 ? 1.188 -25.484 -7.109 1 98.88 172 GLN B N 1
ATOM 4774 C CA . GLN B 1 172 ? 1.593 -25.719 -8.492 1 98.88 172 GLN B CA 1
ATOM 4775 C C . GLN B 1 172 ? 2.939 -25.078 -8.789 1 98.88 172 GLN B C 1
ATOM 4777 O O . GLN B 1 172 ? 3.367 -24.156 -8.078 1 98.88 172 GLN B O 1
ATOM 4782 N N . VAL B 1 173 ? 3.627 -25.594 -9.82 1 98.88 173 VAL B N 1
ATOM 4783 C CA . VAL B 1 173 ? 4.945 -25.062 -10.164 1 98.88 173 VAL B CA 1
ATOM 4784 C C . VAL B 1 173 ? 5.016 -24.781 -11.664 1 98.88 173 VAL B C 1
ATOM 4786 O O . VAL B 1 173 ? 4.418 -25.516 -12.469 1 98.88 173 VAL B O 1
ATOM 4789 N N . SER B 1 174 ? 5.656 -23.703 -12 1 98.94 174 SER B N 1
ATOM 4790 C CA . SER B 1 174 ? 6.066 -23.391 -13.367 1 98.94 174 SER B CA 1
ATOM 4791 C C . SER B 1 174 ? 7.57 -23.141 -13.445 1 98.94 174 SER B C 1
ATOM 4793 O O . SER B 1 174 ? 8.188 -22.688 -12.469 1 98.94 174 SER B O 1
ATOM 4795 N N . SER B 1 175 ? 8.109 -23.5 -14.562 1 98.88 175 SER B N 1
ATOM 4796 C CA . SER B 1 175 ? 9.461 -23.016 -14.844 1 98.88 175 SER B CA 1
ATOM 4797 C C . SER B 1 175 ? 9.461 -21.547 -15.219 1 98.88 175 SER B C 1
ATOM 4799 O O . SER B 1 175 ? 8.43 -21 -15.625 1 98.88 175 SER B O 1
ATOM 4801 N N . ILE B 1 176 ? 10.555 -20.906 -15.031 1 98.88 176 ILE B N 1
ATOM 4802 C CA . ILE B 1 176 ? 10.859 -19.641 -15.68 1 98.88 176 ILE B CA 1
ATOM 4803 C C . ILE B 1 176 ? 12.312 -19.641 -16.172 1 98.88 176 ILE B C 1
ATOM 4805 O O . ILE B 1 176 ? 13.219 -19.969 -15.406 1 98.88 176 ILE B O 1
ATOM 4809 N N . ALA B 1 177 ? 12.508 -19.344 -17.344 1 97.94 177 ALA B N 1
ATOM 4810 C CA . ALA B 1 177 ? 13.812 -19.281 -18 1 97.94 177 ALA B CA 1
ATOM 4811 C C . ALA B 1 177 ? 13.789 -18.281 -19.172 1 97.94 177 ALA B C 1
ATOM 4813 O O . ALA B 1 177 ? 12.711 -17.859 -19.609 1 97.94 177 ALA B O 1
ATOM 4814 N N . PRO B 1 178 ? 15 -17.828 -19.578 1 97.31 178 PRO B N 1
ATOM 4815 C CA . PRO B 1 178 ? 15.008 -17.031 -20.812 1 97.31 178 PRO B CA 1
ATOM 4816 C C . PRO B 1 178 ? 14.453 -17.797 -22 1 97.31 178 PRO B C 1
ATOM 4818 O O . PRO B 1 178 ? 14.703 -19 -22.141 1 97.31 178 PRO B O 1
ATOM 4821 N N . LEU B 1 179 ? 13.773 -17.078 -22.781 1 96.88 179 LEU B N 1
ATOM 4822 C CA . LEU B 1 179 ? 13.008 -17.656 -23.891 1 96.88 179 LEU B CA 1
ATOM 4823 C C . LEU B 1 179 ? 13.906 -18.484 -24.797 1 96.88 179 LEU B C 1
ATOM 4825 O O . LEU B 1 179 ? 13.5 -19.531 -25.297 1 96.88 179 LEU B O 1
ATOM 4829 N N . ASN B 1 180 ? 15.156 -18.047 -25.016 1 97.12 180 ASN B N 1
ATOM 4830 C CA . ASN B 1 180 ? 16.031 -18.625 -26.031 1 97.12 180 ASN B CA 1
ATOM 4831 C C . ASN B 1 180 ? 16.484 -20.031 -25.656 1 97.12 180 ASN B C 1
ATOM 4833 O O . ASN B 1 180 ? 16.984 -20.766 -26.516 1 97.12 180 ASN B O 1
ATOM 4837 N N . ILE B 1 181 ? 16.281 -20.484 -24.469 1 97.5 181 ILE B N 1
ATOM 4838 C CA . ILE B 1 181 ? 16.766 -21.797 -24.094 1 97.5 181 ILE B CA 1
ATOM 4839 C C . ILE B 1 181 ? 15.938 -22.875 -24.812 1 97.5 181 ILE B C 1
ATOM 4841 O O . ILE B 1 181 ? 16.406 -24 -25.016 1 97.5 181 ILE B O 1
ATOM 4845 N N . PHE B 1 182 ? 14.75 -22.562 -25.219 1 98.19 182 PHE B N 1
ATOM 4846 C CA . PHE B 1 182 ? 13.852 -23.531 -25.828 1 98.19 182 PHE B CA 1
ATOM 4847 C C . PHE B 1 182 ? 14.273 -23.828 -27.266 1 98.19 182 PHE B C 1
ATOM 4849 O O . PHE B 1 182 ? 13.734 -24.75 -27.906 1 98.19 182 PHE B O 1
ATOM 4856 N N . LEU B 1 183 ? 15.273 -23.109 -27.766 1 98.06 183 LEU B N 1
ATOM 4857 C CA . LEU B 1 183 ? 15.883 -23.422 -29.047 1 98.06 183 LEU B CA 1
ATOM 4858 C C . LEU B 1 183 ? 17.031 -24.406 -28.891 1 98.06 183 LEU B C 1
ATOM 4860 O O . LEU B 1 183 ? 17.688 -24.766 -29.875 1 98.06 183 LEU B O 1
ATOM 4864 N N . THR B 1 184 ? 17.266 -24.844 -27.656 1 98.19 184 THR B N 1
ATOM 4865 C CA . THR B 1 184 ? 18.391 -25.719 -27.359 1 98.19 184 THR B CA 1
ATOM 4866 C C . THR B 1 184 ? 17.922 -26.984 -26.656 1 98.19 184 THR B C 1
ATOM 4868 O O . THR B 1 184 ? 16.75 -27.125 -26.344 1 98.19 184 THR B O 1
ATOM 4871 N N . ASP B 1 185 ? 18.891 -27.938 -26.359 1 98.06 185 ASP B N 1
ATOM 4872 C CA . ASP B 1 185 ? 18.594 -29.172 -25.641 1 98.06 185 ASP B CA 1
ATOM 4873 C C . ASP B 1 185 ? 18.234 -28.891 -24.188 1 98.06 185 ASP B C 1
ATOM 4875 O O . ASP B 1 185 ? 17.469 -29.641 -23.578 1 98.06 185 ASP B O 1
ATOM 4879 N N . GLU B 1 186 ? 18.703 -27.828 -23.719 1 97.88 186 GLU B N 1
ATOM 4880 C CA . GLU B 1 186 ? 18.391 -27.469 -22.344 1 97.88 186 GLU B CA 1
ATOM 4881 C C . GLU B 1 186 ? 16.891 -27.219 -22.172 1 97.88 186 GLU B C 1
ATOM 4883 O O . GLU B 1 186 ? 16.297 -27.609 -21.172 1 97.88 186 GLU B O 1
ATOM 4888 N N . GLY B 1 187 ? 16.328 -26.578 -23.172 1 98.31 187 GLY B N 1
ATOM 4889 C CA . GLY B 1 187 ? 14.891 -26.359 -23.141 1 98.31 187 GLY B CA 1
ATOM 4890 C C . GLY B 1 187 ? 14.086 -27.641 -23.172 1 98.31 187 GLY B C 1
ATOM 4891 O O . GLY B 1 187 ? 13.062 -27.766 -22.5 1 98.31 187 GLY B O 1
ATOM 4892 N N . ARG B 1 188 ? 14.562 -28.594 -23.938 1 98.44 188 ARG B N 1
ATOM 4893 C CA . ARG B 1 188 ? 13.906 -29.891 -24.016 1 98.44 188 ARG B CA 1
ATOM 4894 C C . ARG B 1 188 ? 13.992 -30.625 -22.672 1 98.44 188 ARG B C 1
ATOM 4896 O O . ARG B 1 188 ? 13.008 -31.203 -22.219 1 98.44 188 ARG B O 1
ATOM 4903 N N . ARG B 1 189 ? 15.156 -30.578 -22.078 1 98.56 189 ARG B N 1
ATOM 4904 C CA . ARG B 1 189 ? 15.344 -31.219 -20.781 1 98.56 189 ARG B CA 1
ATOM 4905 C C . ARG B 1 189 ? 14.492 -30.562 -19.719 1 98.56 189 ARG B C 1
ATOM 4907 O O . ARG B 1 189 ? 13.945 -31.234 -18.844 1 98.56 189 ARG B O 1
ATOM 4914 N N . LEU B 1 190 ? 14.406 -29.266 -19.812 1 98.75 190 LEU B N 1
ATOM 4915 C CA . LEU B 1 190 ? 13.555 -28.531 -18.875 1 98.75 190 LEU B CA 1
ATOM 4916 C C . LEU B 1 190 ? 12.102 -28.969 -19 1 98.75 190 LEU B C 1
ATOM 4918 O O . LEU B 1 190 ? 11.422 -29.188 -17.984 1 98.75 190 LEU B O 1
ATOM 4922 N N . ALA B 1 191 ? 11.609 -29.094 -20.219 1 98.88 191 ALA B N 1
ATOM 4923 C CA . ALA B 1 191 ? 10.242 -29.531 -20.453 1 98.88 191 ALA B CA 1
ATOM 4924 C C . ALA B 1 191 ? 10 -30.906 -19.828 1 98.88 191 ALA B C 1
ATOM 4926 O O . ALA B 1 191 ? 8.93 -31.156 -19.266 1 98.88 191 ALA B O 1
ATOM 4927 N N . ASP B 1 192 ? 11 -31.766 -19.938 1 98.75 192 ASP B N 1
ATOM 4928 C CA . ASP B 1 192 ? 10.891 -33.094 -19.328 1 98.75 192 ASP B CA 1
ATOM 4929 C C . ASP B 1 192 ? 10.812 -33 -17.797 1 98.75 192 ASP B C 1
ATOM 4931 O O . ASP B 1 192 ? 10 -33.656 -17.172 1 98.75 192 ASP B O 1
ATOM 4935 N N . THR B 1 193 ? 11.672 -32.188 -17.234 1 98.69 193 THR B N 1
ATOM 4936 C CA . THR B 1 193 ? 11.703 -31.984 -15.781 1 98.69 193 THR B CA 1
ATOM 4937 C C . THR B 1 193 ? 10.367 -31.438 -15.281 1 98.69 193 THR B C 1
ATOM 4939 O O . THR B 1 193 ? 9.852 -31.891 -14.258 1 98.69 193 THR B O 1
ATOM 4942 N N . VAL B 1 194 ? 9.836 -30.5 -15.992 1 98.88 194 VAL B N 1
ATOM 4943 C CA . VAL B 1 194 ? 8.57 -29.891 -15.633 1 98.88 194 VAL B CA 1
ATOM 4944 C C . VAL B 1 194 ? 7.449 -30.922 -15.719 1 98.88 194 VAL B C 1
ATOM 4946 O O . VAL B 1 194 ? 6.594 -31 -14.828 1 98.88 194 VAL B O 1
ATOM 4949 N N . ALA B 1 195 ? 7.445 -31.703 -16.781 1 98.75 195 ALA B N 1
ATOM 4950 C CA . ALA B 1 195 ? 6.449 -32.75 -16.938 1 98.75 195 ALA B CA 1
ATOM 4951 C C . ALA B 1 195 ? 6.516 -33.75 -15.781 1 98.75 195 ALA B C 1
ATOM 4953 O O . ALA B 1 195 ? 5.48 -34.156 -15.234 1 98.75 195 ALA B O 1
ATOM 4954 N N . ASP B 1 196 ? 7.742 -34.125 -15.438 1 98.31 196 ASP B N 1
ATOM 4955 C CA . ASP B 1 196 ? 7.949 -35.062 -14.344 1 98.31 196 ASP B CA 1
ATOM 4956 C C . ASP B 1 196 ? 7.43 -34.5 -13.023 1 98.31 196 ASP B C 1
ATOM 4958 O O . ASP B 1 196 ? 6.953 -35.25 -12.164 1 98.31 196 ASP B O 1
ATOM 4962 N N . ALA B 1 197 ? 7.488 -33.25 -12.844 1 98.38 197 ALA B N 1
ATOM 4963 C CA . ALA B 1 197 ? 7.07 -32.562 -11.617 1 98.38 197 ALA B CA 1
ATOM 4964 C C . ALA B 1 197 ? 5.574 -32.281 -11.633 1 98.38 197 ALA B C 1
ATOM 4966 O O . ALA B 1 197 ? 5.008 -31.859 -10.617 1 98.38 197 ALA B O 1
ATOM 4967 N N . GLY B 1 198 ? 4.906 -32.562 -12.719 1 98.19 198 GLY B N 1
ATOM 4968 C CA . GLY B 1 198 ? 3.502 -32.188 -12.836 1 98.19 198 GLY B CA 1
ATOM 4969 C C . GLY B 1 198 ? 3.271 -30.688 -12.844 1 98.19 198 GLY B C 1
ATOM 4970 O O . GLY B 1 198 ? 2.344 -30.188 -12.195 1 98.19 198 GLY B O 1
ATOM 4971 N N . GLY B 1 199 ? 4.152 -29.984 -13.484 1 98.69 199 GLY B N 1
ATOM 4972 C CA . GLY B 1 199 ? 4.094 -28.531 -13.477 1 98.69 199 GLY B CA 1
ATOM 4973 C C . GLY B 1 199 ? 3.646 -27.938 -14.797 1 98.69 199 GLY B C 1
ATOM 4974 O O . GLY B 1 199 ? 2.969 -28.609 -15.586 1 98.69 199 GLY B O 1
ATOM 4975 N N . LEU B 1 200 ? 3.844 -26.609 -14.938 1 98.94 200 LEU B N 1
ATOM 4976 C CA . LEU B 1 200 ? 3.6 -25.859 -16.156 1 98.94 200 LEU B CA 1
ATOM 4977 C C . LEU B 1 200 ? 4.914 -25.406 -16.797 1 98.94 200 LEU B C 1
ATOM 4979 O O . LEU B 1 200 ? 5.867 -25.078 -16.094 1 98.94 200 LEU B O 1
ATOM 4983 N N . LEU B 1 201 ? 4.945 -25.422 -18.141 1 98.94 201 LEU B N 1
ATOM 4984 C CA . LEU B 1 201 ? 6.121 -24.906 -18.844 1 98.94 201 LEU B CA 1
ATOM 4985 C C . LEU B 1 201 ? 6.051 -23.391 -18.969 1 98.94 201 LEU B C 1
ATOM 4987 O O . LEU B 1 201 ? 5.023 -22.844 -19.375 1 98.94 201 LEU B O 1
ATOM 4991 N N . GLY B 1 202 ? 7.086 -22.719 -18.5 1 98.81 202 GLY B N 1
ATOM 4992 C CA . GLY B 1 202 ? 7.07 -21.266 -18.531 1 98.81 202 GLY B CA 1
ATOM 4993 C C . GLY B 1 202 ? 8.422 -20.656 -18.844 1 98.81 202 GLY B C 1
ATOM 4994 O O . GLY B 1 202 ? 9.453 -21.312 -18.703 1 98.81 202 GLY B O 1
ATOM 4995 N N . CYS B 1 203 ? 8.438 -19.453 -19.312 1 98.44 203 CYS B N 1
ATOM 4996 C CA . CYS B 1 203 ? 9.617 -18.641 -19.594 1 98.44 203 CYS B CA 1
ATOM 4997 C C . CYS B 1 203 ? 9.281 -17.156 -19.547 1 98.44 203 CYS B C 1
ATOM 4999 O O . CYS B 1 203 ? 8.133 -16.781 -19.297 1 98.44 203 CYS B O 1
ATOM 5001 N N . SER B 1 204 ? 10.305 -16.328 -19.562 1 98.06 204 SER B N 1
ATOM 5002 C CA . SER B 1 204 ? 10.164 -14.898 -19.828 1 98.06 204 SER B CA 1
ATOM 5003 C C . SER B 1 204 ? 10.227 -14.602 -21.312 1 98.06 204 SER B C 1
ATOM 5005 O O . SER B 1 204 ? 10.953 -15.266 -22.062 1 98.06 204 SER B O 1
ATOM 5007 N N . SER B 1 205 ? 9.469 -13.609 -21.75 1 97.19 205 SER B N 1
ATOM 5008 C CA . SER B 1 205 ? 9.555 -13.188 -23.141 1 97.19 205 SER B CA 1
ATOM 5009 C C . SER B 1 205 ? 10.914 -12.555 -23.438 1 97.19 205 SER B C 1
ATOM 5011 O O . SER B 1 205 ? 11.219 -12.273 -24.609 1 97.19 205 SER B O 1
ATOM 5013 N N . ARG B 1 206 ? 11.711 -12.445 -22.469 1 94.44 206 ARG B N 1
ATOM 5014 C CA . ARG B 1 206 ? 13.062 -11.914 -22.641 1 94.44 206 ARG B CA 1
ATOM 5015 C C . ARG B 1 206 ? 14.023 -13 -23.109 1 94.44 206 ARG B C 1
ATOM 5017 O O . ARG B 1 206 ? 13.875 -14.164 -22.734 1 94.44 206 ARG B O 1
ATOM 5024 N N . SER B 1 207 ? 15.047 -12.531 -23.906 1 94 207 SER B N 1
ATOM 5025 C CA . SER B 1 207 ? 16.094 -13.422 -24.406 1 94 207 SER B CA 1
ATOM 5026 C C . SER B 1 207 ? 17.453 -13.078 -23.812 1 94 207 SER B C 1
ATOM 5028 O O . SER B 1 207 ? 17.859 -11.914 -23.812 1 94 207 SER B O 1
ATOM 5030 N N . ALA B 1 208 ? 18.078 -14.102 -23.312 1 92.69 208 ALA B N 1
ATOM 5031 C CA . ALA B 1 208 ? 19.422 -13.883 -22.781 1 92.69 208 ALA B CA 1
ATOM 5032 C C . ALA B 1 208 ? 20.406 -13.523 -23.891 1 92.69 208 ALA B C 1
ATOM 5034 O O . ALA B 1 208 ? 21.438 -12.898 -23.625 1 92.69 208 ALA B O 1
ATOM 5035 N N . LEU B 1 209 ? 20.094 -13.867 -25.078 1 92.12 209 LEU B N 1
ATOM 5036 C CA . LEU B 1 209 ? 20.938 -13.578 -26.234 1 92.12 209 LEU B CA 1
ATOM 5037 C C . LEU B 1 209 ? 20.828 -12.117 -26.641 1 92.12 209 LEU B C 1
ATOM 5039 O O . LEU B 1 209 ? 21.75 -11.555 -27.219 1 92.12 209 LEU B O 1
ATOM 5043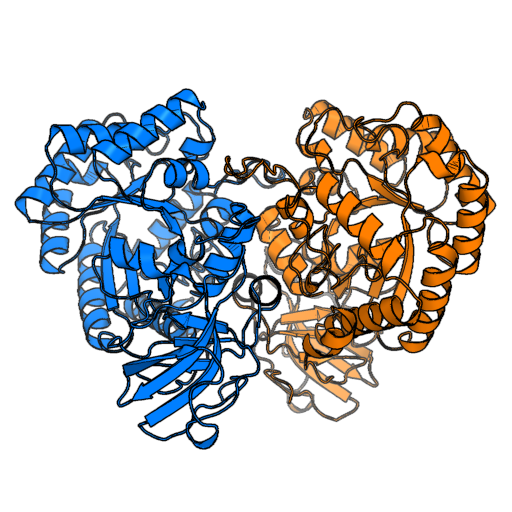 N N . HIS B 1 210 ? 19.672 -11.492 -26.297 1 91.44 210 HIS B N 1
ATOM 5044 C CA . HIS B 1 210 ? 19.375 -10.117 -26.672 1 91.44 210 HIS B CA 1
ATOM 5045 C C . HIS B 1 210 ? 18.75 -9.352 -25.5 1 91.44 210 HIS B C 1
ATOM 5047 O O . HIS B 1 210 ? 17.625 -8.867 -25.609 1 91.44 210 HIS B O 1
ATOM 5053 N N . PRO B 1 211 ? 19.469 -9.133 -24.422 1 88.19 211 PRO B N 1
ATOM 5054 C CA . PRO B 1 211 ? 18.922 -8.617 -23.172 1 88.19 211 PRO B CA 1
ATOM 5055 C C . PRO B 1 211 ? 18.391 -7.184 -23.297 1 88.19 211 PRO B C 1
ATOM 5057 O O . PRO B 1 211 ? 17.578 -6.746 -22.484 1 88.19 211 PRO B O 1
ATOM 5060 N N . ALA B 1 212 ? 18.781 -6.504 -24.328 1 89.62 212 ALA B N 1
ATOM 5061 C CA . ALA B 1 212 ? 18.406 -5.102 -24.469 1 89.62 212 ALA B CA 1
ATOM 5062 C C . ALA B 1 212 ? 17.188 -4.945 -25.375 1 89.62 212 ALA B C 1
ATOM 5064 O O . ALA B 1 212 ? 16.625 -3.854 -25.5 1 89.62 212 ALA B O 1
ATOM 5065 N N . GLU B 1 213 ? 16.75 -6.086 -25.984 1 92.25 213 GLU B N 1
ATOM 5066 C CA . GLU B 1 213 ? 15.672 -6.02 -26.969 1 92.25 213 GLU B CA 1
ATOM 5067 C C . GLU B 1 213 ? 14.328 -6.34 -26.312 1 92.25 213 GLU B C 1
ATOM 5069 O O . GLU B 1 213 ? 14.102 -7.465 -25.859 1 92.25 213 GLU B O 1
ATOM 5074 N N . PRO B 1 214 ? 13.406 -5.387 -26.391 1 91.44 214 PRO B N 1
ATOM 5075 C CA . PRO B 1 214 ? 12.086 -5.648 -25.812 1 91.44 214 PRO B CA 1
ATOM 5076 C C . PRO B 1 214 ? 11.344 -6.77 -26.531 1 91.44 214 PRO B C 1
ATOM 5078 O O . PRO B 1 214 ? 10.523 -7.465 -25.906 1 91.44 214 PRO B O 1
ATOM 5081 N N . VAL B 1 215 ? 11.609 -6.922 -27.812 1 94.69 215 VAL B N 1
ATOM 5082 C CA . VAL B 1 215 ? 11.172 -8.086 -28.578 1 94.69 215 VAL B CA 1
ATOM 5083 C C . VAL B 1 215 ? 12.383 -8.742 -29.25 1 94.69 215 VAL B C 1
ATOM 5085 O O . VAL B 1 215 ? 12.836 -8.305 -30.297 1 94.69 215 VAL B O 1
ATOM 5088 N N . PRO B 1 216 ? 12.773 -9.844 -28.688 1 95.94 216 PRO B N 1
ATOM 5089 C CA . PRO B 1 216 ? 13.953 -10.492 -29.281 1 95.94 216 PRO B CA 1
ATOM 5090 C C . PRO B 1 216 ? 13.664 -11.078 -30.672 1 95.94 216 PRO B C 1
ATOM 5092 O O . PRO B 1 216 ? 12.57 -11.602 -30.906 1 95.94 216 PRO B O 1
ATOM 5095 N N . PRO B 1 217 ? 14.688 -11.07 -31.516 1 96.06 217 PRO B N 1
ATOM 5096 C CA . PRO B 1 217 ? 14.492 -11.586 -32.875 1 96.06 217 PRO B CA 1
ATOM 5097 C C . PRO B 1 217 ? 14.125 -13.07 -32.906 1 96.06 217 PRO B C 1
ATOM 5099 O O . PRO B 1 217 ? 13.516 -13.547 -33.844 1 96.06 217 PRO B O 1
ATOM 5102 N N . ASP B 1 218 ? 14.414 -13.758 -31.891 1 95.88 218 ASP B N 1
ATOM 5103 C CA . ASP B 1 218 ? 14.172 -15.195 -31.859 1 95.88 218 ASP B CA 1
ATOM 5104 C C . ASP B 1 218 ? 12.859 -15.516 -31.141 1 95.88 218 ASP B C 1
ATOM 5106 O O . ASP B 1 218 ? 12.594 -16.672 -30.812 1 95.88 218 ASP B O 1
ATOM 5110 N N . LEU B 1 219 ? 12.047 -14.531 -30.906 1 98 219 LEU B N 1
ATOM 5111 C CA . LEU B 1 219 ? 10.82 -14.711 -30.125 1 98 219 LEU B CA 1
ATOM 5112 C C . LEU B 1 219 ? 9.914 -15.758 -30.781 1 98 219 LEU B C 1
ATOM 5114 O O . LEU B 1 219 ? 9.516 -16.719 -30.125 1 98 219 LEU B O 1
ATOM 5118 N N . ASP B 1 220 ? 9.609 -15.617 -32.062 1 98.25 220 ASP B N 1
ATOM 5119 C CA . ASP B 1 220 ? 8.625 -16.484 -32.719 1 98.25 220 ASP B CA 1
ATOM 5120 C C . ASP B 1 220 ? 9.102 -17.922 -32.719 1 98.25 220 ASP B C 1
ATOM 5122 O O . ASP B 1 220 ? 8.352 -18.844 -32.344 1 98.25 220 ASP B O 1
ATOM 5126 N N . ALA B 1 221 ? 10.336 -18.109 -33.125 1 98.25 221 ALA B N 1
ATOM 5127 C CA . ALA B 1 221 ? 10.875 -19.469 -33.219 1 98.25 221 ALA B CA 1
ATOM 5128 C C . ALA B 1 221 ? 10.906 -20.125 -31.859 1 98.25 221 ALA B C 1
ATOM 5130 O O . ALA B 1 221 ? 10.555 -21.297 -31.719 1 98.25 221 ALA B O 1
ATOM 5131 N N . ALA B 1 222 ? 11.336 -19.406 -30.906 1 98.5 222 ALA B N 1
ATOM 5132 C CA . ALA B 1 222 ? 11.453 -19.953 -29.547 1 98.5 222 ALA B CA 1
ATOM 5133 C C . ALA B 1 222 ? 10.086 -20.25 -28.953 1 98.5 222 ALA B C 1
ATOM 5135 O O . ALA B 1 222 ? 9.898 -21.281 -28.297 1 98.5 222 ALA B O 1
ATOM 5136 N N . MET B 1 223 ? 9.102 -19.422 -29.188 1 98.69 223 MET B N 1
ATOM 5137 C CA . MET B 1 223 ? 7.758 -19.625 -28.656 1 98.69 223 MET B CA 1
ATOM 5138 C C . MET B 1 223 ? 7.074 -20.812 -29.328 1 98.69 223 MET B C 1
ATOM 5140 O O . MET B 1 223 ? 6.367 -21.578 -28.688 1 98.69 223 MET B O 1
ATOM 5144 N N . GLU B 1 224 ? 7.277 -20.906 -30.641 1 98.75 224 GLU B N 1
ATOM 5145 C CA . GLU B 1 224 ? 6.762 -22.062 -31.344 1 98.75 224 GLU B CA 1
ATOM 5146 C C . GLU B 1 224 ? 7.309 -23.359 -30.75 1 98.75 224 GLU B C 1
ATOM 5148 O O . GLU B 1 224 ? 6.566 -24.328 -30.578 1 98.75 224 GLU B O 1
ATOM 5153 N N . CYS B 1 225 ? 8.594 -23.344 -30.484 1 98.75 225 CYS B N 1
ATOM 5154 C CA . CYS B 1 225 ? 9.227 -24.516 -29.891 1 98.75 225 CYS B CA 1
ATOM 5155 C C . CYS B 1 225 ? 8.656 -24.797 -28.5 1 98.75 225 CYS B C 1
ATOM 5157 O O . CYS B 1 225 ? 8.375 -25.953 -28.156 1 98.75 225 CYS B O 1
ATOM 5159 N N . LEU B 1 226 ? 8.469 -23.797 -27.719 1 98.81 226 LEU B N 1
ATOM 5160 C CA . LEU B 1 226 ? 7.918 -23.953 -26.375 1 98.81 226 LEU B CA 1
ATOM 5161 C C . LEU B 1 226 ? 6.535 -24.594 -26.438 1 98.81 226 LEU B C 1
ATOM 5163 O O . LEU B 1 226 ? 6.262 -25.547 -25.703 1 98.81 226 LEU B O 1
ATOM 5167 N N . PHE B 1 227 ? 5.641 -24.094 -27.266 1 98.81 227 PHE B N 1
ATOM 5168 C CA . PHE B 1 227 ? 4.285 -24.625 -27.359 1 98.81 227 PHE B CA 1
ATOM 5169 C C . PHE B 1 227 ? 4.305 -26.062 -27.875 1 98.81 227 PHE B C 1
ATOM 5171 O O . PHE B 1 227 ? 3.5 -26.891 -27.438 1 98.81 227 PHE B O 1
ATOM 5178 N N . ARG B 1 228 ? 5.207 -26.344 -28.781 1 98.69 228 ARG B N 1
ATOM 5179 C CA . ARG B 1 228 ? 5.344 -27.719 -29.266 1 98.69 228 ARG B CA 1
ATOM 5180 C C . ARG B 1 228 ? 5.758 -28.656 -28.125 1 98.69 228 ARG B C 1
ATOM 5182 O O . ARG B 1 228 ? 5.172 -29.734 -27.969 1 98.69 228 ARG B O 1
ATOM 5189 N N . LEU B 1 229 ? 6.781 -28.25 -27.422 1 98.81 229 LEU B N 1
ATOM 5190 C CA . LEU B 1 229 ? 7.262 -29.062 -26.312 1 98.81 229 LEU B CA 1
ATOM 5191 C C . LEU B 1 229 ? 6.16 -29.266 -25.266 1 98.81 229 LEU B C 1
ATOM 5193 O O . LEU B 1 229 ? 6.004 -30.375 -24.734 1 98.81 229 LEU B O 1
ATOM 5197 N N . ALA B 1 230 ? 5.414 -28.234 -24.953 1 98.88 230 ALA B N 1
ATOM 5198 C CA . ALA B 1 230 ? 4.305 -28.328 -24.016 1 98.88 230 ALA B CA 1
ATOM 5199 C C . ALA B 1 230 ? 3.236 -29.297 -24.516 1 98.88 230 ALA B C 1
ATOM 5201 O O . ALA B 1 230 ? 2.752 -30.141 -23.766 1 98.88 230 ALA B O 1
ATOM 5202 N N . THR B 1 231 ? 2.91 -29.188 -25.812 1 98.75 231 THR B N 1
ATOM 5203 C CA . THR B 1 231 ? 1.896 -30.047 -26.422 1 98.75 231 THR B CA 1
ATOM 5204 C C . THR B 1 231 ? 2.314 -31.516 -26.359 1 98.75 231 THR B C 1
ATOM 5206 O O . THR B 1 231 ? 1.523 -32.375 -25.984 1 98.75 231 THR B O 1
ATOM 5209 N N . GLU B 1 232 ? 3.529 -31.75 -26.719 1 98.56 232 GLU B N 1
ATOM 5210 C CA . GLU B 1 232 ? 4.066 -33.094 -26.75 1 98.56 232 GLU B CA 1
ATOM 5211 C C . GLU B 1 232 ? 3.977 -33.75 -25.375 1 98.56 232 GLU B C 1
ATOM 5213 O O . GLU B 1 232 ? 3.859 -35 -25.281 1 98.56 232 GLU B O 1
ATOM 5218 N N . ARG B 1 233 ? 3.934 -32.969 -24.406 1 98.56 233 ARG B N 1
ATOM 5219 C CA . ARG B 1 233 ? 4.023 -33.5 -23.047 1 98.56 233 ARG B CA 1
ATOM 5220 C C . ARG B 1 233 ? 2.734 -33.25 -22.266 1 98.56 233 ARG B C 1
ATOM 5222 O O . ARG B 1 233 ? 2.646 -33.531 -21.078 1 98.56 233 ARG B O 1
ATOM 5229 N N . GLY B 1 234 ? 1.783 -32.625 -22.859 1 98.31 234 GLY B N 1
ATOM 5230 C CA . GLY B 1 234 ? 0.501 -32.344 -22.234 1 98.31 234 GLY B CA 1
ATOM 5231 C C . GLY B 1 234 ? 0.587 -31.281 -21.141 1 98.31 234 GLY B C 1
ATOM 5232 O O . GLY B 1 234 ? -0.073 -31.406 -20.109 1 98.31 234 GLY B O 1
ATOM 5233 N N . LEU B 1 235 ? 1.429 -30.297 -21.281 1 98.81 235 LEU B N 1
ATOM 5234 C CA . LEU B 1 235 ? 1.662 -29.281 -20.266 1 98.81 235 LEU B CA 1
ATOM 5235 C C . LEU B 1 235 ? 0.883 -28.016 -20.578 1 98.81 235 LEU B C 1
ATOM 5237 O O . LEU B 1 235 ? 0.749 -27.625 -21.734 1 98.81 235 LEU B O 1
ATOM 5241 N N . ASP B 1 236 ? 0.316 -27.359 -19.5 1 98.88 236 ASP B N 1
ATOM 5242 C CA . ASP B 1 236 ? -0.107 -25.969 -19.594 1 98.88 236 ASP B CA 1
ATOM 5243 C C . ASP B 1 236 ? 1.098 -25.031 -19.609 1 98.88 236 ASP B C 1
ATOM 5245 O O . ASP B 1 236 ? 2.23 -25.453 -19.391 1 98.88 236 ASP B O 1
ATOM 5249 N N . VAL B 1 237 ? 0.841 -23.766 -19.938 1 98.88 237 VAL B N 1
ATOM 5250 C CA . VAL B 1 237 ? 1.92 -22.797 -20.109 1 98.88 237 VAL B CA 1
ATOM 5251 C C . VAL B 1 237 ? 1.675 -21.578 -19.219 1 98.88 237 VAL B C 1
ATOM 5253 O O . VAL B 1 237 ? 0.538 -21.125 -19.078 1 98.88 237 VAL B O 1
ATOM 5256 N N . ASP B 1 238 ? 2.682 -21.094 -18.516 1 98.94 238 ASP B N 1
ATOM 5257 C CA . ASP B 1 238 ? 2.674 -19.891 -17.688 1 98.94 238 ASP B CA 1
ATOM 5258 C C . ASP B 1 238 ? 3.871 -19 -18 1 98.94 238 ASP B C 1
ATOM 5260 O O . ASP B 1 238 ? 5.016 -19.375 -17.75 1 98.94 238 ASP B O 1
ATOM 5264 N N . LEU B 1 239 ? 3.594 -17.766 -18.516 1 98.94 239 LEU B N 1
ATOM 5265 C CA . LEU B 1 239 ? 4.652 -16.953 -19.109 1 98.94 239 LEU B CA 1
ATOM 5266 C C . LEU B 1 239 ? 4.766 -15.609 -18.422 1 98.94 239 LEU B C 1
ATOM 5268 O O . LEU B 1 239 ? 3.758 -15.047 -17.984 1 98.94 239 LEU B O 1
ATOM 5272 N N . HIS B 1 240 ? 5.98 -15.117 -18.219 1 98.81 240 HIS B N 1
ATOM 5273 C CA . HIS B 1 240 ? 6.262 -13.711 -17.922 1 98.81 240 HIS B CA 1
ATOM 5274 C C . HIS B 1 240 ? 6.406 -12.898 -19.203 1 98.81 240 HIS B C 1
ATOM 5276 O O . HIS B 1 240 ? 7.363 -13.086 -19.953 1 98.81 240 HIS B O 1
ATOM 5282 N N . VAL B 1 241 ? 5.516 -11.938 -19.406 1 98.81 241 VAL B N 1
ATOM 5283 C CA . VAL B 1 241 ? 5.434 -11.352 -20.734 1 98.81 241 VAL B CA 1
ATOM 5284 C C . VAL B 1 241 ? 5.504 -9.828 -20.641 1 98.81 241 VAL B C 1
ATOM 5286 O O . VAL B 1 241 ? 4.793 -9.219 -19.844 1 98.81 241 VAL B O 1
ATOM 5289 N N . ASP B 1 242 ? 6.363 -9.195 -21.406 1 98.5 242 ASP B N 1
ATOM 5290 C CA . ASP B 1 242 ? 6.398 -7.762 -21.672 1 98.5 242 ASP B CA 1
ATOM 5291 C C . ASP B 1 242 ? 6.488 -6.961 -20.375 1 98.5 242 ASP B C 1
ATOM 5293 O O . ASP B 1 242 ? 5.824 -5.934 -20.234 1 98.5 242 ASP B O 1
ATOM 5297 N N . GLU B 1 243 ? 7.156 -7.473 -19.375 1 97.81 243 GLU B N 1
ATOM 5298 C CA . GLU B 1 243 ? 7.445 -6.688 -18.172 1 97.81 243 GLU B CA 1
ATOM 5299 C C . GLU B 1 243 ? 8.516 -5.641 -18.438 1 97.81 243 GLU B C 1
ATOM 5301 O O . GLU B 1 243 ? 9.664 -5.793 -18.016 1 97.81 243 GLU B O 1
ATOM 5306 N N . TRP B 1 244 ? 8.133 -4.641 -19.188 1 95.62 244 TRP B N 1
ATOM 5307 C CA . TRP B 1 244 ? 9.016 -3.59 -19.688 1 95.62 244 TRP B CA 1
ATOM 5308 C C . TRP B 1 244 ? 8.398 -2.213 -19.484 1 95.62 244 TRP B C 1
ATOM 5310 O O . TRP B 1 244 ? 7.176 -2.088 -19.344 1 95.62 244 TRP B O 1
ATOM 5320 N N . SER B 1 245 ? 9.266 -1.197 -19.391 1 94.81 245 SER B N 1
ATOM 5321 C CA . SER B 1 245 ? 8.844 0.198 -19.438 1 94.81 245 SER B CA 1
ATOM 5322 C C . SER B 1 245 ? 8.992 0.773 -20.844 1 94.81 245 SER B C 1
ATOM 5324 O O . SER B 1 245 ? 9.109 1.988 -21 1 94.81 245 SER B O 1
ATOM 5326 N N . ASP B 1 246 ? 9.031 -0.039 -21.859 1 95.5 246 ASP B N 1
ATOM 5327 C CA . ASP B 1 246 ? 9.211 0.289 -23.266 1 95.5 246 ASP B CA 1
ATOM 5328 C C . ASP B 1 246 ? 8.023 -0.18 -24.094 1 95.5 246 ASP B C 1
ATOM 5330 O O . ASP B 1 246 ? 7.766 -1.381 -24.203 1 95.5 246 ASP B O 1
ATOM 5334 N N . PRO B 1 247 ? 7.316 0.766 -24.734 1 96.94 247 PRO B N 1
ATOM 5335 C CA . PRO B 1 247 ? 6.121 0.397 -25.5 1 96.94 247 PRO B CA 1
ATOM 5336 C C . PRO B 1 247 ? 6.441 -0.493 -26.703 1 96.94 247 PRO B C 1
ATOM 5338 O O . PRO B 1 247 ? 5.535 -1.074 -27.297 1 96.94 247 PRO B O 1
ATOM 5341 N N . ARG B 1 248 ? 7.734 -0.619 -27.156 1 97.69 248 ARG B N 1
ATOM 5342 C CA . ARG B 1 248 ? 8.109 -1.483 -28.266 1 97.69 248 ARG B CA 1
ATOM 5343 C C . ARG B 1 248 ? 7.949 -2.953 -27.891 1 97.69 248 ARG B C 1
ATOM 5345 O O . ARG B 1 248 ? 7.938 -3.822 -28.766 1 97.69 248 ARG B O 1
ATOM 5352 N N . ALA B 1 249 ? 7.828 -3.324 -26.5 1 98.12 249 ALA B N 1
ATOM 5353 C CA . ALA B 1 249 ? 7.594 -4.695 -26.047 1 98.12 249 ALA B CA 1
ATOM 5354 C C . ALA B 1 249 ? 6.191 -5.164 -26.422 1 98.12 249 ALA B C 1
ATOM 5356 O O . ALA B 1 249 ? 5.211 -4.77 -25.797 1 98.12 249 ALA B O 1
ATOM 5357 N N . LYS B 1 250 ? 6.129 -6.051 -27.438 1 98.44 250 LYS B N 1
ATOM 5358 C CA . LYS B 1 250 ? 4.859 -6.477 -28.016 1 98.44 250 LYS B CA 1
ATOM 5359 C C . LYS B 1 250 ? 4.812 -7.992 -28.188 1 98.44 250 LYS B C 1
ATOM 5361 O O . LYS B 1 250 ? 4.324 -8.492 -29.203 1 98.44 250 LYS B O 1
ATOM 5366 N N . ALA B 1 251 ? 5.371 -8.664 -27.234 1 98.75 251 ALA B N 1
ATOM 5367 C CA . ALA B 1 251 ? 5.441 -10.117 -27.328 1 98.75 251 ALA B CA 1
ATOM 5368 C C . ALA B 1 251 ? 4.059 -10.742 -27.156 1 98.75 251 ALA B C 1
ATOM 5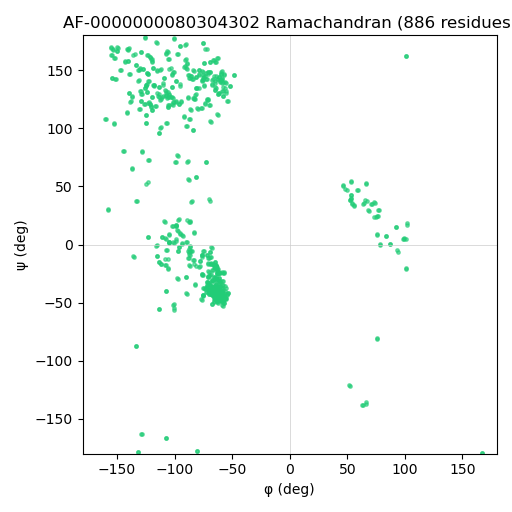370 O O . ALA B 1 251 ? 3.77 -11.797 -27.719 1 98.75 251 ALA B O 1
ATOM 5371 N N . LEU B 1 252 ? 3.154 -10.188 -26.359 1 98.88 252 LEU B N 1
ATOM 5372 C CA . LEU B 1 252 ? 1.891 -10.805 -25.953 1 98.88 252 LEU B CA 1
ATOM 5373 C C . LEU B 1 252 ? 1.047 -11.148 -27.188 1 98.88 252 LEU B C 1
ATOM 5375 O O . LEU B 1 252 ? 0.52 -12.258 -27.281 1 98.88 252 LEU B O 1
ATOM 5379 N N . ILE B 1 253 ? 0.909 -10.172 -28.078 1 98.88 253 ILE B N 1
ATOM 5380 C CA . ILE B 1 253 ? 0.052 -10.406 -29.234 1 98.88 253 ILE B CA 1
ATOM 5381 C C . ILE B 1 253 ? 0.66 -11.5 -30.125 1 98.88 253 ILE B C 1
ATOM 5383 O O . ILE B 1 253 ? -0.065 -12.289 -30.734 1 98.88 253 ILE B O 1
ATOM 5387 N N . ARG B 1 254 ? 1.955 -11.547 -30.234 1 98.75 254 ARG B N 1
ATOM 5388 C CA . ARG B 1 254 ? 2.627 -12.586 -31.016 1 98.75 254 ARG B CA 1
ATOM 5389 C C . ARG B 1 254 ? 2.451 -13.953 -30.375 1 98.75 254 ARG B C 1
ATOM 5391 O O . ARG B 1 254 ? 2.195 -14.945 -31.062 1 98.75 254 ARG B O 1
ATOM 5398 N N . ILE B 1 255 ? 2.588 -14 -29.078 1 98.88 255 ILE B N 1
ATOM 5399 C CA . ILE B 1 255 ? 2.373 -15.234 -28.328 1 98.88 255 ILE B CA 1
ATOM 5400 C C . ILE B 1 255 ? 0.954 -15.742 -28.578 1 98.88 255 ILE B C 1
ATOM 5402 O O . ILE B 1 255 ? 0.75 -16.938 -28.844 1 98.88 255 ILE B O 1
ATOM 5406 N N . ALA B 1 256 ? -0.014 -14.891 -28.5 1 98.88 256 ALA B N 1
ATOM 5407 C CA . ALA B 1 256 ? -1.412 -15.25 -28.719 1 98.88 256 ALA B CA 1
ATOM 5408 C C . ALA B 1 256 ? -1.614 -15.836 -30.109 1 98.88 256 ALA B C 1
ATOM 5410 O O . ALA B 1 256 ? -2.273 -16.859 -30.281 1 98.88 256 ALA B O 1
ATOM 5411 N N . ARG B 1 257 ? -1.042 -15.203 -31.078 1 98.69 257 ARG B N 1
ATOM 5412 C CA . ARG B 1 257 ? -1.212 -15.625 -32.469 1 98.69 257 ARG B CA 1
ATOM 5413 C C . ARG B 1 257 ? -0.511 -16.953 -32.719 1 98.69 257 ARG B C 1
ATOM 5415 O O . ARG B 1 257 ? -1.024 -17.797 -33.469 1 98.69 257 ARG B O 1
ATOM 5422 N N . ILE B 1 258 ? 0.669 -17.109 -32.156 1 98.81 258 ILE B N 1
ATOM 5423 C CA . ILE B 1 258 ? 1.405 -18.359 -32.312 1 98.81 258 ILE B CA 1
ATOM 5424 C C . ILE B 1 258 ? 0.615 -19.5 -31.656 1 98.81 258 ILE B C 1
ATOM 5426 O O . ILE B 1 258 ? 0.486 -20.578 -32.25 1 98.81 258 ILE B O 1
ATOM 5430 N N . ALA B 1 259 ? 0.103 -19.297 -30.469 1 98.81 259 ALA B N 1
ATOM 5431 C CA . ALA B 1 259 ? -0.705 -20.297 -29.781 1 98.81 259 ALA B CA 1
ATOM 5432 C C . ALA B 1 259 ? -1.918 -20.688 -30.625 1 98.81 259 ALA B C 1
ATOM 5434 O O . ALA B 1 259 ? -2.236 -21.875 -30.766 1 98.81 259 ALA B O 1
ATOM 5435 N N . ALA B 1 260 ? -2.596 -19.719 -31.156 1 98.38 260 ALA B N 1
ATOM 5436 C CA . ALA B 1 260 ? -3.773 -19.953 -32 1 98.38 260 ALA B CA 1
ATOM 5437 C C . ALA B 1 260 ? -3.406 -20.734 -33.25 1 98.38 260 ALA B C 1
ATOM 5439 O O . ALA B 1 260 ? -4.098 -21.672 -33.625 1 98.38 260 ALA B O 1
ATOM 5440 N N . ALA B 1 261 ? -2.348 -20.266 -33.875 1 98.19 261 ALA B N 1
ATOM 5441 C CA . ALA B 1 261 ? -1.912 -20.875 -35.125 1 98.19 261 ALA B CA 1
ATOM 5442 C C . ALA B 1 261 ? -1.545 -22.344 -34.938 1 98.19 261 ALA B C 1
ATOM 5444 O O . ALA B 1 261 ? -1.769 -23.188 -35.812 1 98.19 261 ALA B O 1
ATOM 5445 N N . GLN B 1 262 ? -0.97 -22.609 -33.781 1 98.06 262 GLN B N 1
ATOM 5446 C CA . GLN B 1 262 ? -0.54 -23.969 -33.5 1 98.06 262 GLN B CA 1
ATOM 5447 C C . GLN B 1 262 ? -1.676 -24.781 -32.875 1 98.06 262 GLN B C 1
ATOM 5449 O O . GLN B 1 262 ? -1.53 -25.984 -32.656 1 98.06 262 GLN B O 1
ATOM 5454 N N . GLY B 1 263 ? -2.758 -24.172 -32.625 1 97.94 263 GLY B N 1
ATOM 5455 C CA . GLY B 1 263 ? -3.887 -24.875 -32.031 1 97.94 263 GLY B CA 1
ATOM 5456 C C . GLY B 1 263 ? -3.6 -25.406 -30.641 1 97.94 263 GLY B C 1
ATOM 5457 O O . GLY B 1 263 ? -3.971 -26.531 -30.297 1 97.94 263 GLY B O 1
ATOM 5458 N N . PHE B 1 264 ? -2.826 -24.672 -29.906 1 98.44 264 PHE B N 1
ATOM 5459 C CA . PHE B 1 264 ? -2.488 -25.094 -28.562 1 98.44 264 PHE B CA 1
ATOM 5460 C C . PHE B 1 264 ? -3.746 -25.328 -27.734 1 98.44 264 PHE B C 1
ATOM 5462 O O . PHE B 1 264 ? -4.633 -24.469 -27.688 1 98.44 264 PHE B O 1
ATOM 5469 N N . LYS B 1 265 ? -3.828 -26.453 -26.969 1 97.12 265 LYS B N 1
ATOM 5470 C CA . LYS B 1 265 ? -5.07 -26.844 -26.312 1 97.12 265 LYS B CA 1
ATOM 5471 C C . LYS B 1 265 ? -4.984 -26.641 -24.797 1 97.12 265 LYS B C 1
ATOM 5473 O O . LYS B 1 265 ? -6.004 -26.641 -24.109 1 97.12 265 LYS B O 1
ATOM 5478 N N . GLY B 1 266 ? -3.805 -26.516 -24.312 1 97.69 266 GLY B N 1
ATOM 5479 C CA . GLY B 1 266 ? -3.639 -26.312 -22.891 1 97.69 266 GLY B CA 1
ATOM 5480 C C . GLY B 1 266 ? -3.984 -24.906 -22.438 1 97.69 266 GLY B C 1
ATOM 5481 O O . GLY B 1 266 ? -4.281 -24.047 -23.266 1 97.69 266 GLY B O 1
ATOM 5482 N N . ARG B 1 267 ? -3.984 -24.719 -21.141 1 98.38 267 ARG B N 1
ATOM 5483 C CA . ARG B 1 267 ? -4.211 -23.391 -20.562 1 98.38 267 ARG B CA 1
ATOM 5484 C C . ARG B 1 267 ? -2.975 -22.516 -20.703 1 98.38 267 ARG B C 1
ATOM 5486 O O . ARG B 1 267 ? -1.846 -23 -20.656 1 98.38 267 ARG B O 1
ATOM 5493 N N . ILE B 1 268 ? -3.189 -21.219 -20.938 1 98.88 268 ILE B N 1
ATOM 5494 C CA . ILE B 1 268 ? -2.098 -20.25 -21.031 1 98.88 268 ILE B CA 1
ATOM 5495 C C . ILE B 1 268 ? -2.334 -19.109 -20.062 1 98.88 268 ILE B C 1
ATOM 5497 O O . ILE B 1 268 ? -3.391 -18.469 -20.078 1 98.88 268 ILE B O 1
ATOM 5501 N N . LEU B 1 269 ? -1.418 -18.875 -19.141 1 98.94 269 LEU B N 1
ATOM 5502 C CA . LEU B 1 269 ? -1.396 -17.688 -18.281 1 98.94 269 LEU B CA 1
ATOM 5503 C C . LEU B 1 269 ? -0.223 -16.781 -18.641 1 98.94 269 LEU B C 1
ATOM 5505 O O . LEU B 1 269 ? 0.9 -17.266 -18.828 1 98.94 269 LEU B O 1
ATOM 5509 N N . CYS B 1 270 ? -0.478 -15.516 -18.891 1 98.94 270 CYS B N 1
ATOM 5510 C CA . CYS B 1 270 ? 0.564 -14.516 -19.094 1 98.94 270 CYS B CA 1
ATOM 5511 C C . CYS B 1 270 ? 0.552 -13.484 -17.969 1 98.94 270 CYS B C 1
ATOM 5513 O O . CYS B 1 270 ? -0.501 -12.945 -17.625 1 98.94 270 CYS B O 1
ATOM 5515 N N . GLY B 1 271 ? 1.697 -13.281 -17.344 1 98.88 271 GLY B N 1
ATOM 5516 C CA . GLY B 1 271 ? 1.8 -12.359 -16.234 1 98.88 271 GLY B CA 1
ATOM 5517 C C . GLY B 1 271 ? 2.479 -11.055 -16.594 1 98.88 271 GLY B C 1
ATOM 5518 O O . GLY B 1 271 ? 3.178 -10.969 -17.609 1 98.88 271 GLY B O 1
ATOM 5519 N N . HIS B 1 272 ? 2.268 -9.984 -15.789 1 98.75 272 HIS B N 1
ATOM 5520 C CA . HIS B 1 272 ? 2.844 -8.648 -15.852 1 98.75 272 HIS B CA 1
ATOM 5521 C C . HIS B 1 272 ? 2.217 -7.824 -16.969 1 98.75 272 HIS B C 1
ATOM 5523 O O . HIS B 1 272 ? 1.279 -7.059 -16.734 1 98.75 272 HIS B O 1
ATOM 5529 N N . VAL B 1 273 ? 2.703 -8.055 -18.172 1 98.69 273 VAL B N 1
ATOM 5530 C CA . VAL B 1 273 ? 2.143 -7.438 -19.375 1 98.69 273 VAL B CA 1
ATOM 5531 C C . VAL B 1 273 ? 2.08 -5.922 -19.188 1 98.69 273 VAL B C 1
ATOM 5533 O O . VAL B 1 273 ? 1.081 -5.289 -19.531 1 98.69 273 VAL B O 1
ATOM 5536 N N . THR B 1 274 ? 3.059 -5.309 -18.594 1 98.56 274 THR B N 1
ATOM 5537 C CA . THR B 1 274 ? 3.039 -3.904 -18.203 1 98.56 274 THR B CA 1
ATOM 5538 C C . THR B 1 274 ? 3.146 -3.002 -19.438 1 98.56 274 THR B C 1
ATOM 5540 O O . THR B 1 274 ? 2.49 -1.961 -19.5 1 98.56 274 THR B O 1
ATOM 5543 N N . ALA B 1 275 ? 3.93 -3.398 -20.469 1 98.5 275 ALA B N 1
ATOM 5544 C CA . ALA B 1 275 ? 4.219 -2.553 -21.625 1 98.5 275 ALA B CA 1
ATOM 5545 C C . ALA B 1 275 ? 2.949 -2.238 -22.406 1 98.5 275 ALA B C 1
ATOM 5547 O O . ALA B 1 275 ? 2.877 -1.224 -23.109 1 98.5 275 ALA B O 1
ATOM 5548 N N . LEU B 1 276 ? 1.969 -3.123 -22.281 1 98.81 276 LEU B N 1
ATOM 5549 C CA . LEU B 1 276 ? 0.724 -2.92 -23.016 1 98.81 276 LEU B CA 1
ATOM 5550 C C . LEU B 1 276 ? 0.092 -1.581 -22.641 1 98.81 276 LEU B C 1
ATOM 5552 O O . LEU B 1 276 ? -0.515 -0.926 -23.5 1 98.81 276 LEU B O 1
ATOM 5556 N N . ALA B 1 277 ? 0.274 -1.123 -21.438 1 98.5 277 ALA B N 1
ATOM 5557 C CA . ALA B 1 277 ? -0.329 0.111 -20.953 1 98.5 277 ALA B CA 1
ATOM 5558 C C . ALA B 1 277 ? 0.301 1.334 -21.609 1 98.5 277 ALA B C 1
ATOM 5560 O O . ALA B 1 277 ? -0.242 2.439 -21.531 1 98.5 277 ALA B O 1
ATOM 5561 N N . LEU B 1 278 ? 1.436 1.179 -22.219 1 98.06 278 LEU B N 1
ATOM 5562 C CA . LEU B 1 278 ? 2.154 2.279 -22.859 1 98.06 278 LEU B CA 1
ATOM 5563 C C . LEU B 1 278 ? 1.857 2.334 -24.344 1 98.06 278 LEU B C 1
ATOM 5565 O O . LEU B 1 278 ? 2.371 3.203 -25.047 1 98.06 278 LEU B O 1
ATOM 5569 N N . GLN B 1 279 ? 1.062 1.388 -24.859 1 98.38 279 GLN B N 1
ATOM 5570 C CA . GLN B 1 279 ? 0.766 1.297 -26.281 1 98.38 279 GLN B CA 1
ATOM 5571 C C . GLN B 1 279 ? -0.542 2.01 -26.625 1 98.38 279 GLN B C 1
ATOM 5573 O O . GLN B 1 279 ? -1.248 2.477 -25.719 1 98.38 279 GLN B O 1
ATOM 5578 N N . THR B 1 280 ? -0.863 2.172 -27.953 1 98 280 THR B N 1
ATOM 5579 C CA . THR B 1 280 ? -2.055 2.902 -28.375 1 98 280 THR B CA 1
ATOM 5580 C C . THR B 1 280 ? -3.318 2.125 -28.016 1 98 280 THR B C 1
ATOM 5582 O O . THR B 1 280 ? -3.279 0.902 -27.859 1 98 280 THR B O 1
ATOM 5585 N N . ASP B 1 281 ? -4.387 2.799 -27.906 1 96.88 281 ASP B N 1
ATOM 5586 C CA . ASP B 1 281 ? -5.664 2.162 -27.609 1 96.88 281 ASP B CA 1
ATOM 5587 C C . ASP B 1 281 ? -6.02 1.119 -28.672 1 96.88 281 ASP B C 1
ATOM 5589 O O . ASP B 1 281 ? -6.574 0.066 -28.359 1 96.88 281 ASP B O 1
ATOM 5593 N N . GLU B 1 282 ? -5.715 1.43 -29.875 1 98.25 282 GLU B N 1
ATOM 5594 C CA . GLU B 1 282 ? -5.996 0.502 -30.953 1 98.25 282 GLU B CA 1
ATOM 5595 C C . GLU B 1 282 ? -5.207 -0.794 -30.797 1 98.25 282 GLU B C 1
ATOM 5597 O O . GLU B 1 282 ? -5.758 -1.886 -30.969 1 98.25 282 GLU B O 1
ATOM 5602 N N . PHE B 1 283 ? -3.961 -0.652 -30.469 1 98.62 283 PHE B N 1
ATOM 5603 C CA . PHE B 1 283 ? -3.121 -1.834 -30.312 1 98.62 283 PHE B CA 1
ATOM 5604 C C . PHE B 1 283 ? -3.543 -2.635 -29.078 1 98.62 283 PHE B C 1
ATOM 5606 O O . PHE B 1 283 ? -3.5 -3.865 -29.094 1 98.62 283 PHE B O 1
ATOM 5613 N N . ILE B 1 284 ? -3.912 -1.96 -28.016 1 98.69 284 ILE B N 1
ATOM 5614 C CA . ILE B 1 284 ? -4.43 -2.619 -26.812 1 98.69 284 ILE B CA 1
ATOM 5615 C C . ILE B 1 284 ? -5.641 -3.475 -27.188 1 98.69 284 ILE B C 1
ATOM 5617 O O . ILE B 1 284 ? -5.711 -4.652 -26.828 1 98.69 284 ILE B O 1
ATOM 5621 N N . GLU B 1 285 ? -6.527 -2.928 -27.953 1 98.56 285 GLU B N 1
ATOM 5622 C CA . GLU B 1 285 ? -7.73 -3.648 -28.359 1 98.56 285 GLU B CA 1
ATOM 5623 C C . GLU B 1 285 ? -7.387 -4.855 -29.219 1 98.56 285 GLU B C 1
ATOM 5625 O O . GLU B 1 285 ? -7.973 -5.93 -29.062 1 98.56 285 GLU B O 1
ATOM 5630 N N . GLU B 1 286 ? -6.496 -4.605 -30.125 1 98.81 286 GLU B N 1
ATOM 5631 C CA . GLU B 1 286 ? -6.062 -5.699 -31 1 98.81 286 GLU B CA 1
ATOM 5632 C C . GLU B 1 286 ? -5.441 -6.832 -30.188 1 98.81 286 GLU B C 1
ATOM 5634 O O . GLU B 1 286 ? -5.711 -8.008 -30.453 1 98.81 286 GLU B O 1
ATOM 5639 N N . THR B 1 287 ? -4.648 -6.484 -29.25 1 98.94 287 THR B N 1
ATOM 5640 C CA . THR B 1 287 ? -3.955 -7.469 -28.422 1 98.94 287 THR B CA 1
ATOM 5641 C C . THR B 1 287 ? -4.945 -8.234 -27.562 1 98.94 287 THR B C 1
ATOM 5643 O O . THR B 1 287 ? -4.852 -9.453 -27.422 1 98.94 287 THR B O 1
ATOM 5646 N N . ILE B 1 288 ? -5.879 -7.543 -26.969 1 98.88 288 ILE B N 1
ATOM 5647 C CA . ILE B 1 288 ? -6.879 -8.172 -26.109 1 98.88 288 ILE B CA 1
ATOM 5648 C C . ILE B 1 288 ? -7.707 -9.156 -26.922 1 98.88 288 ILE B C 1
ATOM 5650 O O . ILE B 1 288 ? -7.992 -10.266 -26.469 1 98.88 288 ILE B O 1
ATOM 5654 N N . THR B 1 289 ? -8.047 -8.789 -28.125 1 98.81 289 THR B N 1
ATOM 5655 C CA . THR B 1 289 ? -8.797 -9.664 -29.016 1 98.81 289 THR B CA 1
ATOM 5656 C C . THR B 1 289 ? -8.008 -10.938 -29.312 1 98.81 289 THR B C 1
ATOM 5658 O O . THR B 1 289 ? -8.555 -12.039 -29.266 1 98.81 289 THR B O 1
ATOM 5661 N N . ALA B 1 290 ? -6.754 -10.758 -29.625 1 98.88 290 ALA B N 1
ATOM 5662 C CA . ALA B 1 290 ? -5.898 -11.906 -29.906 1 98.88 290 ALA B CA 1
ATOM 5663 C C . ALA B 1 290 ? -5.812 -12.836 -28.688 1 98.88 290 ALA B C 1
ATOM 5665 O O . ALA B 1 290 ? -5.836 -14.062 -28.844 1 98.88 290 ALA B O 1
ATOM 5666 N N . CYS B 1 291 ? -5.688 -12.266 -27.516 1 98.94 291 CYS B N 1
ATOM 5667 C CA . CYS B 1 291 ? -5.621 -13.055 -26.297 1 98.94 291 CYS B CA 1
ATOM 5668 C C . CYS B 1 291 ? -6.91 -13.836 -26.078 1 98.94 291 CYS B C 1
ATOM 5670 O O . CYS B 1 291 ? -6.875 -15 -25.688 1 98.94 291 CYS B O 1
ATOM 5672 N N . ARG B 1 292 ? -8.008 -13.195 -26.312 1 98.38 292 ARG B N 1
ATOM 5673 C CA . ARG B 1 292 ? -9.297 -13.852 -26.156 1 98.38 292 ARG B CA 1
ATOM 5674 C C . ARG B 1 292 ? -9.422 -15.047 -27.109 1 98.38 292 ARG B C 1
ATOM 5676 O O . ARG B 1 292 ? -9.875 -16.125 -26.703 1 98.38 292 ARG B O 1
ATOM 5683 N N . GLU B 1 293 ? -9.016 -14.859 -28.312 1 97.75 293 GLU B N 1
ATOM 5684 C CA . GLU B 1 293 ? -9.086 -15.914 -29.328 1 97.75 293 GLU B CA 1
ATOM 5685 C C . GLU B 1 293 ? -8.195 -17.094 -28.953 1 97.75 293 GLU B C 1
ATOM 5687 O O . GLU B 1 293 ? -8.547 -18.25 -29.219 1 97.75 293 GLU B O 1
ATOM 5692 N N . ALA B 1 294 ? -7.098 -16.797 -28.359 1 98.5 294 ALA B N 1
ATOM 5693 C CA . ALA B 1 294 ? -6.133 -17.828 -28 1 98.5 294 ALA B CA 1
ATOM 5694 C C . ALA B 1 294 ? -6.465 -18.438 -26.641 1 98.5 294 ALA B C 1
ATOM 5696 O O . ALA B 1 294 ? -5.859 -19.422 -26.219 1 98.5 294 ALA B O 1
ATOM 5697 N N . GLY B 1 295 ? -7.422 -17.859 -25.891 1 98.19 295 GLY B N 1
ATOM 5698 C CA . GLY B 1 295 ? -7.789 -18.359 -24.578 1 98.19 295 GLY B CA 1
ATOM 5699 C C . GLY B 1 295 ? -6.754 -18.047 -23.516 1 98.19 295 GLY B C 1
ATOM 5700 O O . GLY B 1 295 ? -6.508 -18.859 -22.625 1 98.19 295 GLY B O 1
ATOM 5701 N N . ILE B 1 296 ? -6.133 -16.906 -23.609 1 98.88 296 ILE B N 1
ATOM 5702 C CA . ILE B 1 296 ? -5.074 -16.516 -22.672 1 98.88 296 ILE B CA 1
ATOM 5703 C C . ILE B 1 296 ? -5.684 -15.805 -21.469 1 98.88 296 ILE B C 1
ATOM 5705 O O . ILE B 1 296 ? -6.484 -14.883 -21.625 1 98.88 296 ILE B O 1
ATOM 5709 N N . ASP B 1 297 ? -5.379 -16.281 -20.234 1 98.88 297 ASP B N 1
ATOM 5710 C CA . ASP B 1 297 ? -5.684 -15.586 -18.984 1 98.88 297 ASP B CA 1
ATOM 5711 C C . ASP B 1 297 ? -4.543 -14.648 -18.594 1 98.88 297 ASP B C 1
ATOM 5713 O O . ASP B 1 297 ? -3.404 -14.828 -19.016 1 98.88 297 ASP B O 1
ATOM 5717 N N . ILE B 1 298 ? -4.871 -13.633 -17.812 1 98.94 298 ILE B N 1
ATOM 5718 C CA . ILE B 1 298 ? -3.877 -12.625 -17.453 1 98.94 298 ILE B CA 1
ATOM 5719 C C . ILE B 1 298 ? -3.785 -12.508 -15.93 1 98.94 298 ILE B C 1
ATOM 5721 O O . ILE B 1 298 ? -4.805 -12.508 -15.234 1 98.94 298 ILE B O 1
ATOM 5725 N N . VAL B 1 299 ? -2.574 -12.406 -15.375 1 98.94 299 VAL B N 1
ATOM 5726 C CA . VAL B 1 299 ? -2.373 -12.062 -13.969 1 98.94 299 VAL B CA 1
ATOM 5727 C C . VAL B 1 299 ? -1.528 -10.797 -13.859 1 98.94 299 VAL B C 1
ATOM 5729 O O . VAL B 1 299 ? -0.46 -10.703 -14.469 1 98.94 299 VAL B O 1
ATOM 5732 N N . SER B 1 300 ? -2.086 -9.773 -13.234 1 98.88 300 SER B N 1
ATOM 5733 C CA . SER B 1 300 ? -1.353 -8.555 -12.906 1 98.88 300 SER B CA 1
ATOM 5734 C C . SER B 1 300 ? -0.623 -8.695 -11.57 1 98.88 300 SER B C 1
ATOM 5736 O O . SER B 1 300 ? -1.129 -9.328 -10.641 1 98.88 300 SER B O 1
ATOM 5738 N N . LEU B 1 301 ? 0.525 -8.094 -11.492 1 98.88 301 LEU B N 1
ATOM 5739 C CA . LEU B 1 301 ? 1.359 -8.086 -10.297 1 98.88 301 LEU B CA 1
ATOM 5740 C C . LEU B 1 301 ? 1.639 -6.66 -9.828 1 98.88 301 LEU B C 1
ATOM 5742 O O . LEU B 1 301 ? 2.775 -6.191 -9.906 1 98.88 301 LEU B O 1
ATOM 5746 N N . PRO B 1 302 ? 0.665 -6.031 -9.281 1 98.31 302 PRO B N 1
ATOM 5747 C CA . PRO B 1 302 ? 0.688 -4.57 -9.195 1 98.31 302 PRO B CA 1
ATOM 5748 C C . PRO B 1 302 ? 1.761 -4.055 -8.234 1 98.31 302 PRO B C 1
ATOM 5750 O O . PRO B 1 302 ? 2.418 -3.051 -8.523 1 98.31 302 PRO B O 1
ATOM 5753 N N . THR B 1 303 ? 2.02 -4.684 -7.09 1 98.38 303 THR B N 1
ATOM 5754 C CA . THR B 1 303 ? 2.986 -4.18 -6.121 1 98.38 303 THR B CA 1
ATOM 5755 C C . THR B 1 303 ? 4.406 -4.293 -6.664 1 98.38 303 THR B C 1
ATOM 5757 O O . THR B 1 303 ? 5.211 -3.367 -6.516 1 98.38 303 THR B O 1
ATOM 5760 N N . VAL B 1 304 ? 4.684 -5.367 -7.363 1 98.75 304 VAL B N 1
ATOM 5761 C CA . VAL B 1 304 ? 6.023 -5.602 -7.895 1 98.75 304 VAL B CA 1
ATOM 5762 C C . VAL B 1 304 ? 6.262 -4.707 -9.109 1 98.75 304 VAL B C 1
ATOM 5764 O O . VAL B 1 304 ? 7.332 -4.117 -9.258 1 98.75 304 VAL B O 1
ATOM 5767 N N . ASN B 1 305 ? 5.242 -4.633 -9.953 1 98.75 305 ASN B N 1
ATOM 5768 C CA . ASN B 1 305 ? 5.434 -3.855 -11.172 1 98.75 305 ASN B CA 1
ATOM 5769 C C . ASN B 1 305 ? 5.484 -2.359 -10.883 1 98.75 305 ASN B C 1
ATOM 5771 O O . ASN B 1 305 ? 6.191 -1.613 -11.555 1 98.75 305 ASN B O 1
ATOM 5775 N N . MET B 1 306 ? 4.746 -1.886 -9.859 1 98.31 306 MET B N 1
ATOM 5776 C CA . MET B 1 306 ? 4.906 -0.49 -9.461 1 98.31 306 MET B CA 1
ATOM 5777 C C . MET B 1 306 ? 6.309 -0.233 -8.93 1 98.31 306 MET B C 1
ATOM 5779 O O . MET B 1 306 ? 6.852 0.862 -9.094 1 98.31 306 MET B O 1
ATOM 5783 N N . TYR B 1 307 ? 6.891 -1.196 -8.273 1 98.06 307 TYR B N 1
ATOM 5784 C CA . TYR B 1 307 ? 8.242 -1.119 -7.734 1 98.06 307 TYR B CA 1
ATOM 5785 C C . TYR B 1 307 ? 9.273 -1.102 -8.859 1 98.06 307 TYR B C 1
ATOM 5787 O O . TYR B 1 307 ? 10.211 -0.294 -8.836 1 98.06 307 TYR B O 1
ATOM 5795 N N . LEU B 1 308 ? 9.117 -1.896 -9.938 1 97.5 308 LEU B N 1
ATOM 5796 C CA . LEU B 1 308 ? 10.125 -2.129 -10.961 1 97.5 308 LEU B CA 1
ATOM 5797 C C . LEU B 1 308 ? 10.016 -1.1 -12.086 1 97.5 308 LEU B C 1
ATOM 5799 O O . LEU B 1 308 ? 11.023 -0.638 -12.609 1 97.5 308 LEU B O 1
ATOM 5803 N N . GLN B 1 309 ? 8.789 -0.851 -12.461 1 97.31 309 GLN B N 1
ATOM 5804 C CA . GLN B 1 309 ? 8.57 -0.09 -13.68 1 97.31 309 GLN B CA 1
ATOM 5805 C C . GLN B 1 309 ? 8.711 1.409 -13.438 1 97.31 309 GLN B C 1
ATOM 5807 O O . GLN B 1 309 ? 8.328 1.907 -12.375 1 97.31 309 GLN B O 1
ATOM 5812 N N . ASP B 1 310 ? 9.234 2.107 -14.391 1 95.94 310 ASP B N 1
ATOM 5813 C CA . ASP B 1 310 ? 9.43 3.555 -14.422 1 95.94 310 ASP B CA 1
ATOM 5814 C C . ASP B 1 310 ? 10.484 3.994 -13.406 1 95.94 310 ASP B C 1
ATOM 5816 O O . ASP B 1 310 ? 10.375 5.07 -12.82 1 95.94 310 ASP B O 1
ATOM 5820 N N . ARG B 1 311 ? 11.422 3.057 -13.18 1 92.06 311 ARG B N 1
ATOM 5821 C CA . ARG B 1 311 ? 12.555 3.41 -12.336 1 92.06 311 ARG B CA 1
ATOM 5822 C C . ARG B 1 311 ? 13.602 4.199 -13.117 1 92.06 311 ARG B C 1
ATOM 5824 O O . ARG B 1 311 ? 13.852 3.91 -14.289 1 92.06 311 ARG B O 1
ATOM 5831 N N . SER B 1 312 ? 14.008 5.234 -12.43 1 81 312 SER B N 1
ATOM 5832 C CA . SER B 1 312 ? 15.133 6.004 -12.945 1 81 312 SER B CA 1
ATOM 5833 C C . SER B 1 312 ? 16.344 5.918 -12.023 1 81 312 SER B C 1
ATOM 5835 O O . SER B 1 312 ? 16.328 5.172 -11.039 1 81 312 SER B O 1
ATOM 5837 N N . ASP B 1 313 ? 17.438 6.441 -12.406 1 75.12 313 ASP B N 1
ATOM 5838 C CA . ASP B 1 313 ? 18.641 6.414 -11.594 1 75.12 313 ASP B CA 1
ATOM 5839 C C . ASP B 1 313 ? 18.516 7.309 -10.367 1 75.12 313 ASP B C 1
ATOM 5841 O O . ASP B 1 313 ? 19.469 7.969 -9.961 1 75.12 313 ASP B O 1
ATOM 5845 N N . GLY B 1 314 ? 17.281 7.289 -9.773 1 67.62 314 GLY B N 1
ATOM 5846 C CA . GLY B 1 314 ? 17.062 8 -8.523 1 67.62 314 GLY B CA 1
ATOM 5847 C C . GLY B 1 314 ? 16.953 9.508 -8.703 1 67.62 314 GLY B C 1
ATOM 5848 O O . GLY B 1 314 ? 16.906 10.25 -7.727 1 67.62 314 GLY B O 1
ATOM 5849 N N . ARG B 1 315 ? 16.906 10 -9.781 1 80.62 315 ARG B N 1
ATOM 5850 C CA . ARG B 1 315 ? 16.891 11.445 -10 1 80.62 315 ARG B CA 1
ATOM 5851 C C . ARG B 1 315 ? 15.492 11.922 -10.414 1 80.62 315 ARG B C 1
ATOM 5853 O O . ARG B 1 315 ? 15.188 13.109 -10.305 1 80.62 315 ARG B O 1
ATOM 5860 N N . ARG B 1 316 ? 14.734 10.969 -10.719 1 93 316 ARG B N 1
ATOM 5861 C CA . ARG B 1 316 ? 13.422 11.375 -11.211 1 93 316 ARG B CA 1
ATOM 5862 C C . ARG B 1 316 ? 12.312 10.625 -10.484 1 93 316 ARG B C 1
ATOM 5864 O O . ARG B 1 316 ? 12.391 9.414 -10.289 1 93 316 ARG B O 1
ATOM 5871 N N . THR B 1 317 ? 11.352 11.375 -10.047 1 97.56 317 THR B N 1
ATOM 5872 C CA . THR B 1 317 ? 10.148 10.758 -9.5 1 97.56 317 THR B CA 1
ATOM 5873 C C . THR B 1 317 ? 9.398 9.992 -10.586 1 97.56 317 THR B C 1
ATOM 5875 O O . THR B 1 317 ? 9.234 10.484 -11.703 1 97.56 317 THR B O 1
ATOM 5878 N N . PRO B 1 318 ? 8.953 8.719 -10.328 1 97.06 318 PRO B N 1
ATOM 5879 C CA . PRO B 1 318 ? 8.211 7.98 -11.352 1 97.06 318 PRO B CA 1
ATOM 5880 C C . PRO B 1 318 ? 6.91 8.664 -11.742 1 97.06 318 PRO B C 1
ATOM 5882 O O . PRO B 1 318 ? 6.246 9.273 -10.898 1 97.06 318 PRO B O 1
ATOM 5885 N N . ARG B 1 319 ? 6.578 8.562 -13.039 1 96.88 319 ARG B N 1
ATOM 5886 C CA . ARG B 1 319 ? 5.352 9.172 -13.539 1 96.88 319 ARG B CA 1
ATOM 5887 C C . ARG B 1 319 ? 4.305 8.109 -13.852 1 96.88 319 ARG B C 1
ATOM 5889 O O . ARG B 1 319 ? 3.115 8.305 -13.586 1 96.88 319 ARG B O 1
ATOM 5896 N N . TRP B 1 320 ? 4.754 7.004 -14.414 1 97 320 TRP B N 1
ATOM 5897 C CA . TRP B 1 320 ? 3.891 5.926 -14.891 1 97 320 TRP B CA 1
ATOM 5898 C C . TRP B 1 320 ? 3.578 4.945 -13.766 1 97 320 TRP B C 1
ATOM 5900 O O . TRP B 1 320 ? 4.449 4.625 -12.953 1 97 320 TRP B O 1
ATOM 5910 N N . ARG B 1 321 ? 2.367 4.461 -13.789 1 96.31 321 ARG B N 1
ATOM 5911 C CA . ARG B 1 321 ? 1.881 3.566 -12.742 1 96.31 321 ARG B CA 1
ATOM 5912 C C . ARG B 1 321 ? 2.604 2.223 -12.789 1 96.31 321 ARG B C 1
ATOM 5914 O O . ARG B 1 321 ? 2.773 1.568 -11.758 1 96.31 321 ARG B O 1
ATOM 5921 N N . GLY B 1 322 ? 2.881 1.696 -14.008 1 97.75 322 GLY B N 1
ATOM 5922 C CA . GLY B 1 322 ? 3.701 0.505 -14.164 1 97.75 322 GLY B CA 1
ATOM 5923 C C . GLY B 1 322 ? 2.891 -0.776 -14.195 1 97.75 322 GLY B C 1
ATOM 5924 O O . GLY B 1 322 ? 3.445 -1.871 -14.086 1 97.75 322 GLY B O 1
ATOM 5925 N N . VAL B 1 323 ? 1.554 -0.74 -14.383 1 98.38 323 VAL B N 1
ATOM 5926 C CA . VAL B 1 323 ? 0.706 -1.927 -14.352 1 98.38 323 VAL B CA 1
ATOM 5927 C C . VAL B 1 323 ? -0.029 -2.066 -15.688 1 98.38 323 VAL B C 1
ATOM 5929 O O . VAL B 1 323 ? -0.102 -1.114 -16.469 1 98.38 323 VAL B O 1
ATOM 5932 N N . THR B 1 324 ? -0.54 -3.244 -15.984 1 98.62 324 THR B N 1
ATOM 5933 C CA . THR B 1 324 ? -1.229 -3.527 -17.234 1 98.62 324 THR B CA 1
ATOM 5934 C C . THR B 1 324 ? -2.672 -3.029 -17.188 1 98.62 324 THR B C 1
ATOM 5936 O O . THR B 1 324 ? -3.094 -2.434 -16.203 1 98.62 324 THR B O 1
ATOM 5939 N N . VAL B 1 325 ? -3.457 -3.264 -18.281 1 98.38 325 VAL B N 1
ATOM 5940 C CA . VAL B 1 325 ? -4.762 -2.652 -18.516 1 98.38 325 VAL B CA 1
ATOM 5941 C C . VAL B 1 325 ? -5.867 -3.629 -18.109 1 98.38 325 VAL B C 1
ATOM 5943 O O . VAL B 1 325 ? -6.664 -4.051 -18.953 1 98.38 325 VAL B O 1
ATOM 5946 N N . LEU B 1 326 ? -6.012 -3.844 -16.812 1 98.19 326 LEU B N 1
ATOM 5947 C CA . LEU B 1 326 ? -6.844 -4.914 -16.281 1 98.19 326 LEU B CA 1
ATOM 5948 C C . LEU B 1 326 ? -8.32 -4.641 -16.547 1 98.19 326 LEU B C 1
ATOM 5950 O O . LEU B 1 326 ? -9.086 -5.566 -16.844 1 98.19 326 LEU B O 1
ATOM 5954 N N . HIS B 1 327 ? -8.797 -3.385 -16.375 1 97.75 327 HIS B N 1
ATOM 5955 C CA . HIS B 1 327 ? -10.188 -3.051 -16.641 1 97.75 327 HIS B CA 1
ATOM 5956 C C . HIS B 1 327 ? -10.57 -3.395 -18.078 1 97.75 327 HIS B C 1
ATOM 5958 O O . HIS B 1 327 ? -11.617 -3.986 -18.328 1 97.75 327 HIS B O 1
ATOM 5964 N N . GLU B 1 328 ? -9.703 -3.002 -18.969 1 98.12 328 GLU B N 1
ATOM 5965 C CA . GLU B 1 328 ? -9.953 -3.23 -20.391 1 98.12 328 GLU B CA 1
ATOM 5966 C C . GLU B 1 328 ? -10.039 -4.719 -20.703 1 98.12 328 GLU B C 1
ATOM 5968 O O . GLU B 1 328 ? -10.93 -5.156 -21.438 1 98.12 328 GLU B O 1
ATOM 5973 N N . MET B 1 329 ? -9.117 -5.441 -20.141 1 98.62 329 MET B N 1
ATOM 5974 C CA . MET B 1 329 ? -9.078 -6.883 -20.375 1 98.62 329 MET B CA 1
ATOM 5975 C C . MET B 1 329 ? -10.336 -7.555 -19.828 1 98.62 329 MET B C 1
ATOM 5977 O O . MET B 1 329 ? -10.961 -8.359 -20.5 1 98.62 329 MET B O 1
ATOM 5981 N N . LYS B 1 330 ? -10.695 -7.242 -18.625 1 97.94 330 LYS B N 1
ATOM 5982 C CA . LYS B 1 330 ? -11.875 -7.832 -18 1 97.94 330 LYS B CA 1
ATOM 5983 C C . LYS B 1 330 ? -13.141 -7.477 -18.781 1 97.94 330 LYS B C 1
ATOM 5985 O O . LYS B 1 330 ? -14.008 -8.328 -18.984 1 97.94 330 LYS B O 1
ATOM 5990 N N . ALA B 1 331 ? -13.227 -6.258 -19.203 1 96.75 331 ALA B N 1
ATOM 5991 C CA . ALA B 1 331 ? -14.398 -5.785 -19.938 1 96.75 331 ALA B CA 1
ATOM 5992 C C . ALA B 1 331 ? -14.586 -6.559 -21.234 1 96.75 331 ALA B C 1
ATOM 5994 O O . ALA B 1 331 ? -15.703 -6.656 -21.75 1 96.75 331 ALA B O 1
ATOM 5995 N N . ARG B 1 332 ? -13.508 -7.102 -21.719 1 97.38 332 ARG B N 1
ATOM 5996 C CA . ARG B 1 332 ? -13.562 -7.836 -22.984 1 97.38 332 ARG B CA 1
ATOM 5997 C C . ARG B 1 332 ? -13.648 -9.336 -22.734 1 97.38 332 ARG B C 1
ATOM 5999 O O . ARG B 1 332 ? -13.484 -10.133 -23.672 1 97.38 332 ARG B O 1
ATOM 6006 N N . GLY B 1 333 ? -13.727 -9.719 -21.531 1 97.31 333 GLY B N 1
ATOM 6007 C CA . GLY B 1 333 ? -14.062 -11.094 -21.234 1 97.31 333 GLY B CA 1
ATOM 6008 C C . GLY B 1 333 ? -12.859 -11.945 -20.859 1 97.31 333 GLY B C 1
ATOM 6009 O O . GLY B 1 333 ? -12.984 -13.148 -20.656 1 97.31 333 GLY B O 1
ATOM 6010 N N . LEU B 1 334 ? -11.711 -11.383 -20.75 1 98.56 334 LEU B N 1
ATOM 6011 C CA . LEU B 1 334 ? -10.57 -12.156 -20.266 1 98.56 334 LEU B CA 1
ATOM 6012 C C . LEU B 1 334 ? -10.688 -12.422 -18.766 1 98.56 334 LEU B C 1
ATOM 6014 O O . LEU B 1 334 ? -11.164 -11.562 -18.016 1 98.56 334 LEU B O 1
ATOM 6018 N N . ARG B 1 335 ? -10.273 -13.633 -18.312 1 98.56 335 ARG B N 1
ATOM 6019 C CA . ARG B 1 335 ? -10.055 -13.828 -16.875 1 98.56 335 ARG B CA 1
ATOM 6020 C C . ARG B 1 335 ? -8.805 -13.086 -16.406 1 98.56 335 ARG B C 1
ATOM 6022 O O . ARG B 1 335 ? -7.73 -13.234 -16.984 1 98.56 335 ARG B O 1
ATOM 6029 N N . VAL B 1 336 ? -9.031 -12.289 -15.43 1 98.88 336 VAL B N 1
ATOM 6030 C CA . VAL B 1 336 ? -7.922 -11.508 -14.906 1 98.88 336 VAL B CA 1
ATOM 6031 C C . VAL B 1 336 ? -7.781 -11.75 -13.406 1 98.88 336 VAL B C 1
ATOM 6033 O O . VAL B 1 336 ? -8.781 -11.836 -12.688 1 98.88 336 VAL B O 1
ATOM 6036 N N . ALA B 1 337 ? -6.547 -11.922 -12.938 1 98.94 337 ALA B N 1
ATOM 6037 C CA . ALA B 1 337 ? -6.223 -12.117 -11.523 1 98.94 337 ALA B CA 1
ATOM 6038 C C . ALA B 1 337 ? -5.133 -11.156 -11.07 1 98.94 337 ALA B C 1
ATOM 6040 O O . ALA B 1 337 ? -4.527 -10.461 -11.891 1 98.94 337 ALA B O 1
ATOM 6041 N N . VAL B 1 338 ? -4.953 -11.023 -9.781 1 98.94 338 VAL B N 1
ATOM 6042 C CA . VAL B 1 338 ? -3.799 -10.375 -9.172 1 98.94 338 VAL B CA 1
ATOM 6043 C C . VAL B 1 338 ? -3.045 -11.367 -8.297 1 98.94 338 VAL B C 1
ATOM 6045 O O . VAL B 1 338 ? -3.625 -12.352 -7.82 1 98.94 338 VAL B O 1
ATOM 6048 N N . ALA B 1 339 ? -1.787 -11.172 -8.141 1 98.94 339 ALA B N 1
ATOM 6049 C CA . ALA B 1 339 ? -0.982 -12.094 -7.344 1 98.94 339 ALA B CA 1
ATOM 6050 C C . ALA B 1 339 ? 0.186 -11.367 -6.68 1 98.94 339 ALA B C 1
ATOM 6052 O O . ALA B 1 339 ? 0.453 -10.203 -6.98 1 98.94 339 ALA B O 1
ATOM 6053 N N . GLY B 1 340 ? 0.83 -12.031 -5.793 1 98.75 340 GLY B N 1
ATOM 6054 C CA . GLY B 1 340 ? 1.823 -11.422 -4.926 1 98.75 340 GLY B CA 1
ATOM 6055 C C . GLY B 1 340 ? 3.184 -11.281 -5.582 1 98.75 340 GLY B C 1
ATOM 6056 O O . GLY B 1 340 ? 3.883 -10.289 -5.367 1 98.75 340 GLY B O 1
ATOM 6057 N N . ASP B 1 341 ? 3.564 -12.266 -6.469 1 98.88 341 ASP B N 1
ATOM 6058 C CA . ASP B 1 341 ? 4.82 -12.227 -7.211 1 98.88 341 ASP B CA 1
ATOM 6059 C C . ASP B 1 341 ? 6.02 -12.273 -6.27 1 98.88 341 ASP B C 1
ATOM 6061 O O . ASP B 1 341 ? 6.109 -13.156 -5.414 1 98.88 341 ASP B O 1
ATOM 6065 N N . ASN B 1 342 ? 7.043 -11.5 -6.496 1 98.88 342 ASN B N 1
ATOM 6066 C CA . ASN B 1 342 ? 8.297 -11.516 -5.758 1 98.88 342 ASN B CA 1
ATOM 6067 C C . ASN B 1 342 ? 8.133 -10.961 -4.348 1 98.88 342 ASN B C 1
ATOM 6069 O O . ASN B 1 342 ? 7.301 -10.086 -4.117 1 98.88 342 ASN B O 1
ATOM 6073 N N . CYS B 1 343 ? 8.914 -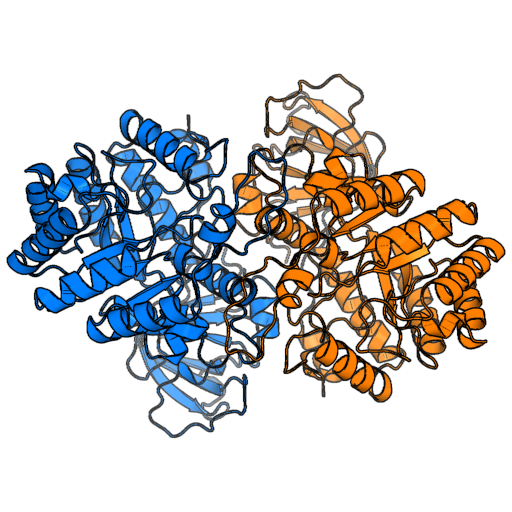11.477 -3.422 1 98.88 343 CYS B N 1
ATOM 6074 C CA . CYS B 1 343 ? 8.859 -11.094 -2.016 1 98.88 343 CYS B CA 1
ATOM 6075 C C . CYS B 1 343 ? 10.258 -11.023 -1.416 1 98.88 343 CYS B C 1
ATOM 6077 O O . CYS B 1 343 ? 10.93 -12.047 -1.27 1 98.88 343 CYS B O 1
ATOM 6079 N N . ARG B 1 344 ? 10.695 -9.844 -1.044 1 98.75 344 ARG B N 1
ATOM 6080 C CA . ARG B 1 344 ? 11.984 -9.555 -0.421 1 98.75 344 ARG B CA 1
ATOM 6081 C C . ARG B 1 344 ? 13.117 -10.273 -1.15 1 98.75 344 ARG B C 1
ATOM 6083 O O . ARG B 1 344 ? 13.914 -10.984 -0.53 1 98.75 344 ARG B O 1
ATOM 6090 N N . ASP B 1 345 ? 13.164 -10.125 -2.406 1 98.81 345 ASP B N 1
ATOM 6091 C CA . ASP B 1 345 ? 14.227 -10.547 -3.312 1 98.81 345 ASP B CA 1
ATOM 6092 C C . ASP B 1 345 ? 14.617 -9.422 -4.262 1 98.81 345 ASP B C 1
ATOM 6094 O O . ASP B 1 345 ? 14.117 -8.297 -4.141 1 98.81 345 ASP B O 1
ATOM 6098 N N . PRO B 1 346 ? 15.516 -9.609 -5.145 1 98.56 346 PRO B N 1
ATOM 6099 C CA . PRO B 1 346 ? 16.047 -8.5 -5.938 1 98.56 346 PRO B CA 1
ATOM 6100 C C . PRO B 1 346 ? 14.992 -7.879 -6.852 1 98.56 346 PRO B C 1
ATOM 6102 O O . PRO B 1 346 ? 15.148 -6.734 -7.293 1 98.56 346 PRO B O 1
ATOM 6105 N N . PHE B 1 347 ? 13.891 -8.547 -7.156 1 98.62 347 PHE B N 1
ATOM 6106 C CA . PHE B 1 347 ? 12.852 -8.023 -8.039 1 98.62 347 PHE B CA 1
ATOM 6107 C C . PHE B 1 347 ? 11.844 -7.199 -7.246 1 98.62 347 PHE B C 1
ATOM 6109 O O . PHE B 1 347 ? 11.078 -6.422 -7.828 1 98.62 347 PHE B O 1
ATOM 6116 N N . HIS B 1 348 ? 11.789 -7.332 -5.965 1 98.75 348 HIS B N 1
ATOM 6117 C CA . HIS B 1 348 ? 10.914 -6.586 -5.066 1 98.75 348 HIS B CA 1
ATOM 6118 C C . HIS B 1 348 ? 11.43 -6.629 -3.633 1 98.75 348 HIS B C 1
ATOM 6120 O O . HIS B 1 348 ? 11.258 -7.629 -2.934 1 98.75 348 HIS B O 1
ATOM 6126 N N . ALA B 1 349 ? 11.922 -5.582 -3.15 1 98.25 349 ALA B N 1
ATOM 6127 C CA . ALA B 1 349 ? 12.641 -5.508 -1.879 1 98.25 349 ALA B CA 1
ATOM 6128 C C . ALA B 1 349 ? 11.688 -5.723 -0.703 1 98.25 349 ALA B C 1
ATOM 6130 O O . ALA B 1 349 ? 12.133 -5.898 0.435 1 98.25 349 ALA B O 1
ATOM 6131 N N . TYR B 1 350 ? 10.398 -5.809 -1 1 98.56 350 TYR B N 1
ATOM 6132 C CA . TYR B 1 350 ? 9.398 -5.805 0.058 1 98.56 350 TYR B CA 1
ATOM 6133 C C . TYR B 1 350 ? 8.43 -6.973 -0.098 1 98.56 350 TYR B C 1
ATOM 6135 O O . TYR B 1 350 ? 8.797 -8.016 -0.653 1 98.56 350 TYR B O 1
ATOM 6143 N N . GLY B 1 351 ? 7.285 -6.93 0.554 1 98.25 351 GLY B N 1
ATOM 6144 C CA . GLY B 1 351 ? 6.285 -7.984 0.49 1 98.25 351 GLY B CA 1
ATOM 6145 C C . GLY B 1 351 ? 6.301 -8.898 1.702 1 98.25 351 GLY B C 1
ATOM 6146 O O . GLY B 1 351 ? 7.285 -8.93 2.445 1 98.25 351 GLY B O 1
ATOM 6147 N N . ASP B 1 352 ? 5.191 -9.648 1.887 1 98.62 352 ASP B N 1
ATOM 6148 C CA . ASP B 1 352 ? 5.09 -10.508 3.061 1 98.62 352 ASP B CA 1
ATOM 6149 C C . ASP B 1 352 ? 4.078 -11.633 2.83 1 98.62 352 ASP B C 1
ATOM 6151 O O . ASP B 1 352 ? 3.367 -12.039 3.754 1 98.62 352 ASP B O 1
ATOM 6155 N N . HIS B 1 353 ? 3.932 -12.07 1.611 1 98.75 353 HIS B N 1
ATOM 6156 C CA . HIS B 1 353 ? 3.119 -13.219 1.225 1 98.75 353 HIS B CA 1
ATOM 6157 C C . HIS B 1 353 ? 1.688 -13.078 1.733 1 98.75 353 HIS B C 1
ATOM 6159 O O . HIS B 1 353 ? 1.075 -14.062 2.152 1 98.75 353 HIS B O 1
ATOM 6165 N N . ASP B 1 354 ? 1.133 -11.898 1.77 1 98.75 354 ASP B N 1
ATOM 6166 C CA . ASP B 1 354 ? -0.231 -11.625 2.215 1 98.75 354 ASP B CA 1
ATOM 6167 C C . ASP B 1 354 ? -1.137 -11.281 1.034 1 98.75 354 ASP B C 1
ATOM 6169 O O . ASP B 1 354 ? -1.153 -10.141 0.571 1 98.75 354 ASP B O 1
ATOM 6173 N N . MET B 1 355 ? -1.952 -12.227 0.662 1 98.81 355 MET B N 1
ATOM 6174 C CA . MET B 1 355 ? -2.799 -12.023 -0.512 1 98.81 355 MET B CA 1
ATOM 6175 C C . MET B 1 355 ? -3.891 -11 -0.226 1 98.81 355 MET B C 1
ATOM 6177 O O . MET B 1 355 ? -4.414 -10.367 -1.147 1 98.81 355 MET B O 1
ATOM 6181 N N . LEU B 1 356 ? -4.297 -10.859 1.046 1 98.69 356 LEU B N 1
ATOM 6182 C CA . LEU B 1 356 ? -5.25 -9.805 1.361 1 98.69 356 LEU B CA 1
ATOM 6183 C C . LEU B 1 356 ? -4.633 -8.43 1.117 1 98.69 356 LEU B C 1
ATOM 6185 O O . LEU B 1 356 ? -5.301 -7.527 0.603 1 98.69 356 LEU B O 1
ATOM 6189 N N . ASP B 1 357 ? -3.406 -8.273 1.493 1 98.5 357 ASP B N 1
ATOM 6190 C CA . ASP B 1 357 ? -2.693 -7.035 1.2 1 98.5 357 ASP B CA 1
ATOM 6191 C C . ASP B 1 357 ? -2.508 -6.848 -0.304 1 98.5 357 ASP B C 1
ATOM 6193 O O . ASP B 1 357 ? -2.604 -5.73 -0.814 1 98.5 357 ASP B O 1
ATOM 6197 N N . THR B 1 358 ? -2.203 -7.949 -1.006 1 98.69 358 THR B N 1
ATOM 6198 C CA . THR B 1 358 ? -2.07 -7.887 -2.457 1 98.69 358 THR B CA 1
ATOM 6199 C C . THR B 1 358 ? -3.35 -7.352 -3.096 1 98.69 358 THR B C 1
ATOM 6201 O O . THR B 1 358 ? -3.301 -6.473 -3.957 1 98.69 358 THR B O 1
ATOM 6204 N N . TYR B 1 359 ? -4.492 -7.859 -2.646 1 98.88 359 TYR B N 1
ATOM 6205 C CA . TYR B 1 359 ? -5.77 -7.375 -3.158 1 98.88 359 TYR B CA 1
ATOM 6206 C C . TYR B 1 359 ? -5.98 -5.91 -2.791 1 98.88 359 TYR B C 1
ATOM 6208 O O . TYR B 1 359 ? -6.402 -5.109 -3.627 1 98.88 359 TYR B O 1
ATOM 6216 N N . THR B 1 360 ? -5.68 -5.547 -1.586 1 98.75 360 THR B N 1
ATOM 6217 C CA . THR B 1 360 ? -5.84 -4.176 -1.115 1 98.75 360 THR B CA 1
ATOM 6218 C C . THR B 1 360 ? -5.035 -3.209 -1.98 1 98.75 360 THR B C 1
ATOM 6220 O O . THR B 1 360 ? -5.559 -2.189 -2.434 1 98.75 360 THR B O 1
ATOM 6223 N N . GLN B 1 361 ? -3.793 -3.572 -2.223 1 98.62 361 GLN B N 1
ATOM 6224 C CA . GLN B 1 361 ? -2.941 -2.713 -3.037 1 98.62 361 GLN B CA 1
ATOM 6225 C C . GLN B 1 361 ? -3.402 -2.701 -4.492 1 98.62 361 GLN B C 1
ATOM 6227 O O . GLN B 1 361 ? -3.314 -1.676 -5.168 1 98.62 361 GLN B O 1
ATOM 6232 N N . ALA B 1 362 ? -3.896 -3.85 -4.941 1 98.81 362 ALA B N 1
ATOM 6233 C CA . ALA B 1 362 ? -4.414 -3.908 -6.309 1 98.81 362 ALA B CA 1
ATOM 6234 C C . ALA B 1 362 ? -5.59 -2.949 -6.488 1 98.81 362 ALA B C 1
ATOM 6236 O O . ALA B 1 362 ? -5.68 -2.256 -7.504 1 98.81 362 ALA B O 1
ATOM 6237 N N . VAL B 1 363 ? -6.473 -2.908 -5.523 1 98.25 363 VAL B N 1
ATOM 6238 C CA . VAL B 1 363 ? -7.617 -2.004 -5.59 1 98.25 363 VAL B CA 1
ATOM 6239 C C . VAL B 1 363 ? -7.129 -0.564 -5.734 1 98.25 363 VAL B C 1
ATOM 6241 O O . VAL B 1 363 ? -7.625 0.183 -6.578 1 98.25 363 VAL B O 1
ATOM 6244 N N . LYS B 1 364 ? -6.141 -0.242 -4.961 1 98.25 364 LYS B N 1
ATOM 6245 C CA . LYS B 1 364 ? -5.66 1.135 -4.922 1 98.25 364 LYS B CA 1
ATOM 6246 C C . LYS B 1 364 ? -4.84 1.467 -6.168 1 98.25 364 LYS B C 1
ATOM 6248 O O . LYS B 1 364 ? -5.043 2.512 -6.789 1 98.25 364 LYS B O 1
ATOM 6253 N N . ILE B 1 365 ? -3.984 0.601 -6.57 1 98.56 365 ILE B N 1
ATOM 6254 C CA . ILE B 1 365 ? -3.057 0.844 -7.668 1 98.56 365 ILE B CA 1
ATOM 6255 C C . ILE B 1 365 ? -3.811 0.817 -9 1 98.56 365 ILE B C 1
ATOM 6257 O O . ILE B 1 365 ? -3.562 1.646 -9.875 1 98.56 365 ILE B O 1
ATOM 6261 N N . LEU B 1 366 ? -4.816 -0.093 -9.156 1 98.19 366 LEU B N 1
ATOM 6262 C CA . LEU B 1 366 ? -5.473 -0.314 -10.445 1 98.19 366 LEU B CA 1
ATOM 6263 C C . LEU B 1 366 ? -6.855 0.326 -10.469 1 98.19 366 LEU B C 1
ATOM 6265 O O . LEU B 1 366 ? -7.574 0.229 -11.461 1 98.19 366 LEU B O 1
ATOM 6269 N N . HIS B 1 367 ? -7.23 0.983 -9.414 1 97.38 367 HIS B N 1
ATOM 6270 C CA . HIS B 1 367 ? -8.562 1.569 -9.281 1 97.38 367 HIS B CA 1
ATOM 6271 C C . HIS B 1 367 ? -9.648 0.529 -9.531 1 97.38 367 HIS B C 1
ATOM 6273 O O . HIS B 1 367 ? -10.555 0.75 -10.336 1 97.38 367 HIS B O 1
ATOM 6279 N N . LEU B 1 368 ? -9.523 -0.556 -8.75 1 96.94 368 LEU B N 1
ATOM 6280 C CA . LEU B 1 368 ? -10.539 -1.604 -8.867 1 96.94 368 LEU B CA 1
ATOM 6281 C C . LEU B 1 368 ? -11.742 -1.299 -7.98 1 96.94 368 LEU B C 1
ATOM 6283 O O . LEU B 1 368 ? -12.266 -2.191 -7.309 1 96.94 368 LEU B O 1
ATOM 6287 N N . ASP B 1 369 ? -12.094 -0.053 -7.867 1 95.06 369 ASP B N 1
ATOM 6288 C CA . ASP B 1 369 ? -13.18 0.42 -7.016 1 95.06 369 ASP B CA 1
ATOM 6289 C C . ASP B 1 369 ? -14.062 1.428 -7.754 1 95.06 369 ASP B C 1
ATOM 6291 O O . ASP B 1 369 ? -13.781 1.783 -8.898 1 95.06 369 ASP B O 1
ATOM 6295 N N . HIS B 1 370 ? -15.234 1.656 -7.184 1 92.31 370 HIS B N 1
ATOM 6296 C CA . HIS B 1 370 ? -16.234 2.617 -7.641 1 92.31 370 HIS B CA 1
ATOM 6297 C C . HIS B 1 370 ? -16.812 2.207 -8.992 1 92.31 370 HIS B C 1
ATOM 6299 O O . HIS B 1 370 ? -16.766 2.979 -9.953 1 92.31 370 HIS B O 1
ATOM 6305 N N . PRO B 1 371 ? -17.266 1.003 -9.078 1 91 371 PRO B N 1
ATOM 6306 C CA . PRO B 1 371 ? -17.516 0.178 -7.895 1 91 371 PRO B CA 1
ATOM 6307 C C . PRO B 1 371 ? -16.484 -0.93 -7.715 1 91 371 PRO B C 1
ATOM 6309 O O . PRO B 1 371 ? -15.719 -1.219 -8.641 1 91 371 PRO B O 1
ATOM 6312 N N . LEU B 1 372 ? -16.453 -1.521 -6.598 1 94.12 372 LEU B N 1
ATOM 6313 C CA . LEU B 1 372 ? -15.625 -2.699 -6.371 1 94.12 372 LEU B CA 1
ATOM 6314 C C . LEU B 1 372 ? -16.172 -3.902 -7.133 1 94.12 372 LEU B C 1
ATOM 6316 O O . LEU B 1 372 ? -15.406 -4.711 -7.66 1 94.12 372 LEU B O 1
ATOM 6320 N N . SER B 1 373 ? -17.531 -3.961 -7.129 1 92.25 373 SER B N 1
ATOM 6321 C CA . SER B 1 373 ? -18.219 -5.016 -7.871 1 92.25 373 SER B CA 1
ATOM 6322 C C . SER B 1 373 ? -17.656 -6.391 -7.516 1 92.25 373 SER B C 1
ATOM 6324 O O . SER B 1 373 ? -17.719 -6.809 -6.355 1 92.25 373 SER B O 1
ATOM 6326 N N . ASP B 1 374 ? -17.141 -7.121 -8.539 1 95.44 374 ASP B N 1
ATOM 6327 C CA . ASP B 1 374 ? -16.719 -8.492 -8.281 1 95.44 374 ASP B CA 1
ATOM 6328 C C . ASP B 1 374 ? -15.203 -8.617 -8.32 1 95.44 374 ASP B C 1
ATOM 6330 O O . ASP B 1 374 ? -14.664 -9.711 -8.469 1 95.44 374 ASP B O 1
ATOM 6334 N N . TRP B 1 375 ? -14.484 -7.527 -8.164 1 97.25 375 TRP B N 1
ATOM 6335 C CA . TRP B 1 375 ? -13.039 -7.52 -8.328 1 97.25 375 TRP B CA 1
ATOM 6336 C C . TRP B 1 375 ? -12.367 -8.398 -7.273 1 97.25 375 TRP B C 1
ATOM 6338 O O . TRP B 1 375 ? -11.227 -8.836 -7.453 1 97.25 375 TRP B O 1
ATOM 6348 N N . ILE B 1 376 ? -13.039 -8.727 -6.172 1 98.19 376 ILE B N 1
ATOM 6349 C CA . ILE B 1 376 ? -12.461 -9.602 -5.156 1 98.19 376 ILE B CA 1
ATOM 6350 C C . ILE B 1 376 ? -12.258 -11 -5.738 1 98.19 376 ILE B C 1
ATOM 6352 O O . ILE B 1 376 ? -11.43 -11.766 -5.238 1 98.19 376 ILE B O 1
ATOM 6356 N N . ARG B 1 377 ? -12.945 -11.328 -6.82 1 98.31 377 ARG B N 1
ATOM 6357 C CA . ARG B 1 377 ? -12.742 -12.594 -7.516 1 98.31 377 ARG B CA 1
ATOM 6358 C C . ARG B 1 377 ? -11.312 -12.703 -8.047 1 98.31 377 ARG B C 1
ATOM 6360 O O . ARG B 1 377 ? -10.773 -13.805 -8.172 1 98.31 377 ARG B O 1
ATOM 6367 N N . ALA B 1 378 ? -10.656 -11.609 -8.281 1 98.88 378 ALA B N 1
ATOM 6368 C CA . ALA B 1 378 ? -9.312 -11.586 -8.859 1 98.88 378 ALA B CA 1
ATOM 6369 C C . ALA B 1 378 ? -8.289 -12.156 -7.887 1 98.88 378 ALA B C 1
ATOM 6371 O O . ALA B 1 378 ? -7.156 -12.469 -8.281 1 98.88 378 ALA B O 1
ATOM 6372 N N . ALA B 1 379 ? -8.695 -12.375 -6.641 1 98.88 379 ALA B N 1
ATOM 6373 C CA . ALA B 1 379 ? -7.801 -12.945 -5.637 1 98.88 379 ALA B CA 1
ATOM 6374 C C . ALA B 1 379 ? -8.391 -14.219 -5.039 1 98.88 379 ALA B C 1
ATOM 6376 O O . ALA B 1 379 ? -7.883 -14.742 -4.043 1 98.88 379 ALA B O 1
ATOM 6377 N N . THR B 1 380 ? -9.523 -14.703 -5.578 1 98.69 380 THR B N 1
ATOM 6378 C CA . THR B 1 380 ? -10.234 -15.836 -5.004 1 98.69 380 THR B CA 1
ATOM 6379 C C . THR B 1 380 ? -10.617 -16.844 -6.09 1 98.69 380 THR B C 1
ATOM 6381 O O . THR B 1 380 ? -9.789 -17.625 -6.539 1 98.69 380 THR B O 1
ATOM 6384 N N . GLU B 1 381 ? -11.75 -16.609 -6.672 1 98.5 381 GLU B N 1
ATOM 6385 C CA . GLU B 1 381 ? -12.305 -17.578 -7.613 1 98.5 381 GLU B CA 1
ATOM 6386 C C . GLU B 1 381 ? -11.523 -17.578 -8.922 1 98.5 381 GLU B C 1
ATOM 6388 O O . GLU B 1 381 ? -11.289 -18.641 -9.5 1 98.5 381 GLU B O 1
ATOM 6393 N N . THR B 1 382 ? -11.133 -16.438 -9.422 1 98.88 382 THR B N 1
ATOM 6394 C CA . THR B 1 382 ? -10.531 -16.359 -10.75 1 98.88 382 THR B CA 1
ATOM 6395 C C . THR B 1 382 ? -9.172 -17.047 -10.773 1 98.88 382 THR B C 1
ATOM 6397 O O . THR B 1 382 ? -8.922 -17.906 -11.633 1 98.88 382 THR B O 1
ATOM 6400 N N . PRO B 1 383 ? -8.273 -16.703 -9.836 1 98.94 383 PRO B N 1
ATOM 6401 C CA . PRO B 1 383 ? -7.02 -17.453 -9.859 1 98.94 383 PRO B CA 1
ATOM 6402 C C . PRO B 1 383 ? -7.215 -18.938 -9.578 1 98.94 383 PRO B C 1
ATOM 6404 O O . PRO B 1 383 ? -6.457 -19.766 -10.078 1 98.94 383 PRO B O 1
ATOM 6407 N N . ALA B 1 384 ? -8.203 -19.344 -8.812 1 98.81 384 ALA B N 1
ATOM 6408 C CA . ALA B 1 384 ? -8.5 -20.766 -8.625 1 98.81 384 ALA B CA 1
ATOM 6409 C C . ALA B 1 384 ? -8.867 -21.422 -9.953 1 98.81 384 ALA B C 1
ATOM 6411 O O . ALA B 1 384 ? -8.375 -22.5 -10.273 1 98.81 384 ALA B O 1
ATOM 6412 N N . ALA B 1 385 ? -9.695 -20.734 -10.727 1 98.69 385 ALA B N 1
ATOM 6413 C CA . ALA B 1 385 ? -10.078 -21.25 -12.039 1 98.69 385 ALA B CA 1
ATOM 6414 C C . ALA B 1 385 ? -8.875 -21.328 -12.969 1 98.69 385 ALA B C 1
ATOM 6416 O O . ALA B 1 385 ? -8.719 -22.297 -13.711 1 98.69 385 ALA B O 1
ATOM 6417 N N . ILE B 1 386 ? -8.039 -20.328 -12.914 1 98.81 386 ILE B N 1
ATOM 6418 C CA . ILE B 1 386 ? -6.832 -20.297 -13.727 1 98.81 386 ILE B CA 1
ATOM 6419 C C . ILE B 1 386 ? -5.938 -21.484 -13.375 1 98.81 386 ILE B C 1
ATOM 6421 O O . ILE B 1 386 ? -5.348 -22.109 -14.258 1 98.81 386 ILE B O 1
ATOM 6425 N N . MET B 1 387 ? -5.93 -21.844 -12.117 1 98.75 387 MET B N 1
ATOM 6426 C CA . MET B 1 387 ? -5.098 -22.938 -11.625 1 98.75 387 MET B CA 1
ATOM 6427 C C . MET B 1 387 ? -5.797 -24.281 -11.836 1 98.75 387 MET B C 1
ATOM 6429 O O . MET B 1 387 ? -5.176 -25.328 -11.68 1 98.75 387 MET B O 1
ATOM 6433 N N . GLY B 1 388 ? -7.059 -24.266 -12.133 1 98.31 388 GLY B N 1
ATOM 6434 C CA . GLY B 1 388 ? -7.812 -25.5 -12.336 1 98.31 388 GLY B CA 1
ATOM 6435 C C . GLY B 1 388 ? -8.18 -26.188 -11.039 1 98.31 388 GLY B C 1
ATOM 6436 O O . GLY B 1 388 ? -8.234 -27.422 -10.984 1 98.31 388 GLY B O 1
ATOM 6437 N N . ILE B 1 389 ? -8.359 -25.422 -9.984 1 97.94 389 ILE B N 1
ATOM 6438 C CA . ILE B 1 389 ? -8.688 -26.016 -8.695 1 97.94 389 ILE B CA 1
ATOM 6439 C C . ILE B 1 389 ? -10.031 -25.469 -8.211 1 97.94 389 ILE B C 1
ATOM 6441 O O . ILE B 1 389 ? -10.492 -24.438 -8.68 1 97.94 389 ILE B O 1
ATOM 6445 N N . ASP B 1 390 ? -10.641 -26.203 -7.305 1 96.25 390 ASP B N 1
ATOM 6446 C CA . ASP B 1 390 ? -11.953 -25.859 -6.77 1 96.25 390 ASP B CA 1
ATOM 6447 C C . ASP B 1 390 ? -11.828 -25.109 -5.441 1 96.25 390 ASP B C 1
ATOM 6449 O O . ASP B 1 390 ? -12.031 -25.703 -4.375 1 96.25 390 ASP B O 1
ATOM 6453 N N . ARG B 1 391 ? -11.469 -23.844 -5.48 1 96.81 391 ARG B N 1
ATOM 6454 C CA . ARG B 1 391 ? -11.289 -22.938 -4.344 1 96.81 391 ARG B CA 1
ATOM 6455 C C . ARG B 1 391 ? -11.836 -21.547 -4.652 1 96.81 391 ARG B C 1
ATOM 6457 O O . ARG B 1 391 ? -12.273 -21.281 -5.773 1 96.81 391 ARG B O 1
ATOM 6464 N N . GLY B 1 392 ? -11.945 -20.719 -3.686 1 97.31 392 GLY B N 1
ATOM 6465 C CA . GLY B 1 392 ? -12.164 -19.297 -3.9 1 97.31 392 GLY B CA 1
ATOM 6466 C C . GLY B 1 392 ? -13.625 -18.891 -3.77 1 97.31 392 GLY B C 1
ATOM 6467 O O . GLY B 1 392 ? -13.977 -17.734 -4.008 1 97.31 392 GLY B O 1
ATOM 6468 N N . LEU B 1 393 ? -14.484 -19.828 -3.383 1 97.31 393 LEU B N 1
ATOM 6469 C CA . LEU B 1 393 ? -15.906 -19.547 -3.242 1 97.31 393 LEU B CA 1
ATOM 6470 C C . LEU B 1 393 ? -16.422 -20.031 -1.889 1 97.31 393 LEU B C 1
ATOM 6472 O O . LEU B 1 393 ? -15.82 -20.906 -1.262 1 97.31 393 LEU B O 1
ATOM 6476 N N . LEU B 1 394 ? -17.469 -19.328 -1.44 1 97.56 394 LEU B N 1
ATOM 6477 C CA . LEU B 1 394 ? -18.297 -19.844 -0.351 1 97.56 394 LEU B CA 1
ATOM 6478 C C . LEU B 1 394 ? -19.484 -20.641 -0.892 1 97.56 394 LEU B C 1
ATOM 6480 O O . LEU B 1 394 ? -20.406 -20.078 -1.481 1 97.56 394 LEU B O 1
ATOM 6484 N N . ARG B 1 395 ? -19.453 -21.922 -0.679 1 95.94 395 ARG B N 1
ATOM 6485 C CA . ARG B 1 395 ? -20.516 -22.766 -1.195 1 95.94 395 ARG B CA 1
ATOM 6486 C C . ARG B 1 395 ? -20.766 -23.953 -0.265 1 95.94 395 ARG B C 1
ATOM 6488 O O . ARG B 1 395 ? -19.844 -24.438 0.394 1 95.94 395 ARG B O 1
ATOM 6495 N N . VAL B 1 396 ? -22 -24.344 -0.319 1 96.06 396 VAL B N 1
ATOM 6496 C CA . VAL B 1 396 ? -22.359 -25.531 0.457 1 96.06 396 VAL B CA 1
ATOM 6497 C C . VAL B 1 396 ? -21.547 -26.734 -0.048 1 96.06 396 VAL B C 1
ATOM 6499 O O . VAL B 1 396 ? -21.453 -26.953 -1.258 1 96.06 396 VAL B O 1
ATOM 6502 N N . GLY B 1 397 ? -20.984 -27.391 0.835 1 95.75 397 GLY B N 1
ATOM 6503 C CA . GLY B 1 397 ? -20.188 -28.547 0.482 1 95.75 397 GLY B CA 1
ATOM 6504 C C . GLY B 1 397 ? -18.688 -28.266 0.477 1 95.75 397 GLY B C 1
ATOM 6505 O O . GLY B 1 397 ? -17.891 -29.188 0.625 1 95.75 397 GLY B O 1
ATOM 6506 N N . ALA B 1 398 ? -18.312 -27.062 0.365 1 96.75 398 ALA B N 1
ATOM 6507 C CA . ALA B 1 398 ? -16.906 -26.688 0.302 1 96.75 398 ALA B CA 1
ATOM 6508 C C . ALA B 1 398 ? -16.25 -26.781 1.678 1 96.75 398 ALA B C 1
ATOM 6510 O O . ALA B 1 398 ? -16.922 -26.672 2.703 1 96.75 398 ALA B O 1
ATOM 6511 N N . THR B 1 399 ? -14.945 -27.109 1.695 1 97.62 399 THR B N 1
ATOM 6512 C CA . THR B 1 399 ? -14.18 -27.031 2.934 1 97.62 399 THR B CA 1
ATOM 6513 C C . THR B 1 399 ? -14.273 -25.641 3.545 1 97.62 399 THR B C 1
ATOM 6515 O O . THR B 1 399 ? -14.219 -24.641 2.828 1 97.62 399 THR B O 1
ATOM 6518 N N . ALA B 1 400 ? -14.406 -25.562 4.844 1 98.31 400 ALA B N 1
ATOM 6519 C CA . ALA B 1 400 ? -14.508 -24.281 5.539 1 98.31 400 ALA B CA 1
ATOM 6520 C C . ALA B 1 400 ? -13.125 -23.672 5.758 1 98.31 400 ALA B C 1
ATOM 6522 O O . ALA B 1 400 ? -12.719 -23.438 6.898 1 98.31 400 ALA B O 1
ATOM 6523 N N . ASP B 1 401 ? -12.406 -23.453 4.758 1 98.62 401 ASP B N 1
ATOM 6524 C CA . ASP B 1 401 ? -11.219 -22.609 4.746 1 98.62 401 ASP B CA 1
ATOM 6525 C C . ASP B 1 401 ? -11.586 -21.141 4.559 1 98.62 401 ASP B C 1
ATOM 6527 O O . ASP B 1 401 ? -11.805 -20.688 3.434 1 98.62 401 ASP B O 1
ATOM 6531 N N . LEU B 1 402 ? -11.633 -20.406 5.684 1 98.69 402 LEU B N 1
ATOM 6532 C CA . LEU B 1 402 ? -12.242 -19.078 5.672 1 98.69 402 LEU B CA 1
ATOM 6533 C C . LEU B 1 402 ? -11.328 -18.062 6.348 1 98.69 402 LEU B C 1
ATOM 6535 O O . LEU B 1 402 ? -10.508 -18.422 7.195 1 98.69 402 LEU B O 1
ATOM 6539 N N . LEU B 1 403 ? -11.414 -16.859 5.91 1 98.75 403 LEU B N 1
ATOM 6540 C CA . LEU B 1 403 ? -10.961 -15.688 6.648 1 98.75 403 LEU B CA 1
ATOM 6541 C C . LEU B 1 403 ? -12.141 -14.961 7.285 1 98.75 403 LEU B C 1
ATOM 6543 O O . LEU B 1 403 ? -13.086 -14.586 6.59 1 98.75 403 LEU B O 1
ATOM 6547 N N . VAL B 1 404 ? -12.141 -14.844 8.57 1 98.69 404 VAL B N 1
ATOM 6548 C CA . VAL B 1 404 ? -13.117 -14.023 9.281 1 98.69 404 VAL B CA 1
ATOM 6549 C C . VAL B 1 404 ? -12.453 -12.734 9.766 1 98.69 404 VAL B C 1
ATOM 6551 O O . VAL B 1 404 ? -11.477 -12.781 10.523 1 98.69 404 VAL B O 1
ATOM 6554 N N . LEU B 1 405 ? -12.945 -11.594 9.289 1 98.44 405 LEU B N 1
ATOM 6555 C CA . LEU B 1 405 ? -12.297 -10.305 9.492 1 98.44 405 LEU B CA 1
ATOM 6556 C C . LEU B 1 405 ? -13.133 -9.414 10.406 1 98.44 405 LEU B C 1
ATOM 6558 O O . LEU B 1 405 ? -14.359 -9.492 10.406 1 98.44 405 LEU B O 1
ATOM 6562 N N . ARG B 1 406 ? -12.484 -8.555 11.117 1 97.12 406 ARG B N 1
ATOM 6563 C CA . ARG B 1 406 ? -13.188 -7.602 11.961 1 97.12 406 ARG B CA 1
ATOM 6564 C C . ARG B 1 406 ? -13.898 -6.547 11.125 1 97.12 406 ARG B C 1
ATOM 6566 O O . ARG B 1 406 ? -14.914 -5.984 11.547 1 97.12 406 ARG B O 1
ATOM 6573 N N . ALA B 1 407 ? -13.367 -6.281 9.961 1 98 407 ALA B N 1
ATOM 6574 C CA . ALA B 1 407 ? -13.961 -5.328 9.031 1 98 407 ALA B CA 1
ATOM 6575 C C . ALA B 1 407 ? -15.398 -5.719 8.688 1 98 407 ALA B C 1
ATOM 6577 O O . ALA B 1 407 ? -15.703 -6.902 8.539 1 98 407 ALA B O 1
ATOM 6578 N N . ARG B 1 408 ? -16.281 -4.754 8.469 1 97 408 ARG B N 1
ATOM 6579 C CA . ARG B 1 408 ? -17.688 -4.969 8.203 1 97 408 ARG B CA 1
ATOM 6580 C C . ARG B 1 408 ? -18.062 -4.516 6.793 1 97 408 ARG B C 1
ATOM 6582 O O . ARG B 1 408 ? -19.172 -4.75 6.328 1 97 408 ARG B O 1
ATOM 6589 N N . SER B 1 409 ? -17.109 -3.838 6.156 1 96.12 409 SER B N 1
ATOM 6590 C CA . SER B 1 409 ? -17.266 -3.285 4.816 1 96.12 409 SER B CA 1
ATOM 6591 C C . SER B 1 409 ? -15.938 -3.229 4.074 1 96.12 409 SER B C 1
ATOM 6593 O O . SER B 1 409 ? -14.875 -3.398 4.68 1 96.12 409 SER B O 1
ATOM 6595 N N . TYR B 1 410 ? -16.031 -3.004 2.801 1 96.94 410 TYR B N 1
ATOM 6596 C CA . TYR B 1 410 ? -14.82 -2.869 2.014 1 96.94 410 TYR B CA 1
ATOM 6597 C C . TYR B 1 410 ? -14 -1.668 2.475 1 96.94 410 TYR B C 1
ATOM 6599 O O . TYR B 1 410 ? -12.766 -1.714 2.484 1 96.94 410 TYR B O 1
ATOM 6607 N N . SER B 1 411 ? -14.641 -0.569 2.816 1 97 411 SER B N 1
ATOM 6608 C CA . SER B 1 411 ? -13.898 0.597 3.285 1 97 411 SER B CA 1
ATOM 6609 C C . SER B 1 411 ? -13.062 0.265 4.52 1 97 411 SER B C 1
ATOM 6611 O O . SER B 1 411 ? -11.906 0.668 4.617 1 97 411 SER B O 1
ATOM 6613 N N . GLU B 1 412 ? -13.703 -0.486 5.473 1 97.75 412 GLU B N 1
ATOM 6614 C CA . GLU B 1 412 ? -12.953 -0.896 6.656 1 97.75 412 GLU B CA 1
ATOM 6615 C C . GLU B 1 412 ? -11.844 -1.878 6.297 1 97.75 412 GLU B C 1
ATOM 6617 O O . GLU B 1 412 ? -10.719 -1.749 6.777 1 97.75 412 GLU B O 1
ATOM 6622 N N . LEU B 1 413 ? -12.172 -2.82 5.406 1 98.06 413 LEU B N 1
ATOM 6623 C CA . LEU B 1 413 ? -11.234 -3.863 5.012 1 98.06 413 LEU B CA 1
ATOM 6624 C C . LEU B 1 413 ? -10 -3.26 4.34 1 98.06 413 LEU B C 1
ATOM 6626 O O . LEU B 1 413 ? -8.875 -3.666 4.625 1 98.06 413 LEU B O 1
ATOM 6630 N N . LEU B 1 414 ? -10.219 -2.305 3.479 1 98.38 414 LEU B N 1
ATOM 6631 C CA . LEU B 1 414 ? -9.156 -1.75 2.652 1 98.38 414 LEU B CA 1
ATOM 6632 C C . LEU B 1 414 ? -8.43 -0.62 3.381 1 98.38 414 LEU B C 1
ATOM 6634 O O . LEU B 1 414 ? -7.477 -0.047 2.855 1 98.38 414 LEU B O 1
ATOM 6638 N N . SER B 1 415 ? -8.852 -0.264 4.602 1 98.44 415 SER B N 1
ATOM 6639 C CA . SER B 1 415 ? -8.266 0.815 5.387 1 98.44 415 SER B CA 1
ATOM 6640 C C . SER B 1 415 ? -7.32 0.27 6.457 1 98.44 415 SER B C 1
ATOM 6642 O O . SER B 1 415 ? -6.156 0.668 6.527 1 98.44 415 SER B O 1
ATOM 6644 N N . ARG B 1 416 ? -7.828 -0.613 7.266 1 97.75 416 ARG B N 1
ATOM 6645 C CA . ARG B 1 416 ? -7.113 -1.113 8.438 1 97.75 416 ARG B CA 1
ATOM 6646 C C . ARG B 1 416 ? -6.594 -2.527 8.195 1 97.75 416 ARG B C 1
ATOM 6648 O O . ARG B 1 416 ? -7.348 -3.408 7.777 1 97.75 416 ARG B O 1
ATOM 6655 N N . HIS B 1 417 ? -5.262 -2.67 8.445 1 96.19 417 HIS B N 1
ATOM 6656 C CA . HIS B 1 417 ? -4.672 -3.998 8.312 1 96.19 417 HIS B CA 1
ATOM 6657 C C . HIS B 1 417 ? -5.363 -5 9.234 1 96.19 417 HIS B C 1
ATOM 6659 O O . HIS B 1 417 ? -5.52 -4.742 10.438 1 96.19 417 HIS B O 1
ATOM 6665 N N . GLN B 1 418 ? -5.812 -6.074 8.82 1 96.81 418 GLN B N 1
ATOM 6666 C CA . GLN B 1 418 ? -6.559 -7.094 9.547 1 96.81 418 GLN B CA 1
ATOM 6667 C C . GLN B 1 418 ? -5.617 -8.094 10.219 1 96.81 418 GLN B C 1
ATOM 6669 O O . GLN B 1 418 ? -5.746 -9.305 10.023 1 96.81 418 GLN B O 1
ATOM 6674 N N . PHE B 1 419 ? -4.719 -7.551 11.023 1 94.44 419 PHE B N 1
ATOM 6675 C CA . PHE B 1 419 ? -3.736 -8.414 11.672 1 94.44 419 PHE B CA 1
ATOM 6676 C C . PHE B 1 419 ? -4.418 -9.406 12.602 1 94.44 419 PHE B C 1
ATOM 6678 O O . PHE B 1 419 ? -3.865 -10.469 12.891 1 94.44 419 PHE B O 1
ATOM 6685 N N . ASP B 1 420 ? -5.641 -9.078 13.039 1 95.69 420 ASP B N 1
ATOM 6686 C CA . ASP B 1 420 ? -6.348 -9.867 14.047 1 95.69 420 ASP B CA 1
ATOM 6687 C C . ASP B 1 420 ? -7.359 -10.812 13.398 1 95.69 420 ASP B C 1
ATOM 6689 O O . ASP B 1 420 ? -8.258 -11.32 14.062 1 95.69 420 ASP B O 1
ATOM 6693 N N . ARG B 1 421 ? -7.219 -11.039 12.109 1 97.75 421 ARG B N 1
ATOM 6694 C CA . ARG B 1 421 ? -8.125 -11.938 11.398 1 97.75 421 ARG B CA 1
ATOM 6695 C C . ARG B 1 421 ? -8.078 -13.344 12 1 97.75 421 ARG B C 1
ATOM 6697 O O . ARG B 1 421 ? -7.031 -13.781 12.492 1 97.75 421 ARG B O 1
ATOM 6704 N N . CYS B 1 422 ? -9.211 -13.984 11.961 1 98.12 422 CYS B N 1
ATOM 6705 C CA . CYS B 1 422 ? -9.297 -15.406 12.266 1 98.12 422 CYS B CA 1
ATOM 6706 C C . CYS B 1 422 ? -9.219 -16.25 10.992 1 98.12 422 CYS B C 1
ATOM 6708 O O . CYS B 1 422 ? -10.008 -16.031 10.062 1 98.12 422 CYS B O 1
ATOM 6710 N N . VAL B 1 423 ? -8.273 -17.125 10.945 1 98.44 423 VAL B N 1
ATOM 6711 C CA . VAL B 1 423 ? -8.109 -18 9.797 1 98.44 423 VAL B CA 1
ATOM 6712 C C . VAL B 1 423 ? -8.594 -19.406 10.148 1 98.44 423 VAL B C 1
ATOM 6714 O O . VAL B 1 423 ? -8.086 -20.016 11.086 1 98.44 423 VAL B O 1
ATOM 6717 N N . LEU B 1 424 ? -9.578 -19.859 9.414 1 98.31 424 LEU B N 1
ATOM 6718 C CA . LEU B 1 424 ? -10.094 -21.203 9.602 1 98.31 424 LEU B CA 1
ATOM 6719 C C . LEU B 1 424 ? -9.562 -22.141 8.516 1 98.31 424 LEU B C 1
ATOM 6721 O O . LEU B 1 424 ? -9.492 -21.766 7.344 1 98.31 424 LEU B O 1
ATOM 6725 N N . ARG B 1 425 ? -9.141 -23.312 8.891 1 98.12 425 ARG B N 1
ATOM 6726 C CA . ARG B 1 425 ? -8.859 -24.438 8.016 1 98.12 425 ARG B CA 1
ATOM 6727 C C . ARG B 1 425 ? -9.734 -25.641 8.367 1 98.12 425 ARG B C 1
ATOM 6729 O O . ARG B 1 425 ? -9.664 -26.156 9.492 1 98.12 425 ARG B O 1
ATOM 6736 N N . ALA B 1 426 ? -10.57 -25.984 7.414 1 97.69 426 ALA B N 1
ATOM 6737 C CA . ALA B 1 426 ? -11.555 -27.031 7.66 1 97.69 426 ALA B CA 1
ATOM 6738 C C . ALA B 1 426 ? -12.359 -26.75 8.922 1 97.69 426 ALA B C 1
ATOM 6740 O O . ALA B 1 426 ? -12.516 -27.625 9.781 1 97.69 426 ALA B O 1
ATOM 6741 N N . GLY B 1 427 ? -12.656 -25.547 9.109 1 97.56 427 GLY B N 1
ATOM 6742 C CA . GLY B 1 427 ? -13.562 -25.141 10.172 1 97.56 427 GLY B CA 1
ATOM 6743 C C . GLY B 1 427 ? -12.867 -24.906 11.5 1 97.56 427 GLY B C 1
ATOM 6744 O O . GLY B 1 427 ? -13.5 -24.516 12.477 1 97.56 427 GLY B O 1
ATOM 6745 N N . ARG B 1 428 ? -11.602 -25.078 11.562 1 97.12 428 ARG B N 1
ATOM 6746 C CA . ARG B 1 428 ? -10.859 -24.891 12.805 1 97.12 428 ARG B CA 1
ATOM 6747 C C . ARG B 1 428 ? -9.914 -23.703 12.711 1 97.12 428 ARG B C 1
ATOM 6749 O O . ARG B 1 428 ? -9.234 -23.531 11.695 1 97.12 428 ARG B O 1
ATOM 6756 N N . ALA B 1 429 ? -9.898 -22.891 13.758 1 97.38 429 ALA B N 1
ATOM 6757 C CA . ALA B 1 429 ? -8.977 -21.75 13.789 1 97.38 429 ALA B CA 1
ATOM 6758 C C . ALA B 1 429 ? -7.527 -22.234 13.883 1 97.38 429 ALA B C 1
ATOM 6760 O O . ALA B 1 429 ? -7.227 -23.172 14.617 1 97.38 429 ALA B O 1
ATOM 6761 N N . ILE B 1 430 ? -6.676 -21.625 13.148 1 97.19 430 ILE B N 1
ATOM 6762 C CA . ILE B 1 430 ? -5.262 -22 13.203 1 97.19 430 ILE B CA 1
ATOM 6763 C C . ILE B 1 430 ? -4.477 -20.906 13.93 1 97.19 430 ILE B C 1
ATOM 6765 O O . ILE B 1 430 ? -4.996 -19.812 14.18 1 97.19 430 ILE B O 1
ATOM 6769 N N . ASP B 1 431 ? -3.25 -21.297 14.32 1 95.81 431 ASP B N 1
ATOM 6770 C CA . ASP B 1 431 ? -2.291 -20.312 14.828 1 95.81 431 ASP B CA 1
ATOM 6771 C C . ASP B 1 431 ? -1.799 -19.391 13.711 1 95.81 431 ASP B C 1
ATOM 6773 O O . ASP B 1 431 ? -1.222 -19.859 12.727 1 95.81 431 ASP B O 1
ATOM 6777 N N . THR B 1 432 ? -2.037 -18.078 13.844 1 96.19 432 THR B N 1
ATOM 6778 C CA . THR B 1 432 ? -1.69 -17.141 12.789 1 96.19 432 THR B CA 1
ATOM 6779 C C . THR B 1 432 ? -0.392 -16.406 13.117 1 96.19 432 THR B C 1
ATOM 6781 O O . THR B 1 432 ? -0.089 -15.367 12.523 1 96.19 432 THR B O 1
ATOM 6784 N N . THR B 1 433 ? 0.399 -16.922 14.086 1 95.12 433 THR B N 1
ATOM 6785 C CA . THR B 1 433 ? 1.7 -16.328 14.375 1 95.12 433 THR B CA 1
ATOM 6786 C C . THR B 1 433 ? 2.625 -16.422 13.172 1 95.12 433 THR B C 1
ATOM 6788 O O . THR B 1 433 ? 2.795 -17.516 12.602 1 95.12 433 THR B O 1
ATOM 6791 N N . LEU B 1 434 ? 3.193 -15.391 12.82 1 96.69 434 LEU B N 1
ATOM 6792 C CA . LEU B 1 434 ? 4.062 -15.367 11.648 1 96.69 434 LEU B CA 1
ATOM 6793 C C . LEU B 1 434 ? 5.473 -15.82 12 1 96.69 434 LEU B C 1
ATOM 6795 O O . LEU B 1 434 ? 5.957 -15.547 13.102 1 96.69 434 LEU B O 1
ATOM 6799 N N . PRO B 1 435 ? 6.113 -16.562 11.094 1 97.81 435 PRO B N 1
ATOM 6800 C CA . PRO B 1 435 ? 7.523 -16.859 11.344 1 97.81 435 PRO B CA 1
ATOM 6801 C C . PRO B 1 435 ? 8.391 -15.602 11.438 1 97.81 435 PRO B C 1
ATOM 6803 O O . PRO B 1 435 ? 8.164 -14.641 10.695 1 97.81 435 PRO B O 1
ATOM 6806 N N . ASP B 1 436 ? 9.328 -15.656 12.391 1 97.31 436 ASP B N 1
ATOM 6807 C CA . ASP B 1 436 ? 10.258 -14.547 12.555 1 97.31 436 ASP B CA 1
ATOM 6808 C C . ASP B 1 436 ? 11.312 -14.539 11.445 1 97.31 436 ASP B C 1
ATOM 6810 O O . ASP B 1 436 ? 11.836 -15.594 11.07 1 97.31 436 ASP B O 1
ATOM 6814 N N . TYR B 1 437 ? 11.633 -13.375 10.891 1 98 437 TYR B N 1
ATOM 6815 C CA . TYR B 1 437 ? 12.648 -13.281 9.852 1 98 437 TYR B CA 1
ATOM 6816 C C . TYR B 1 437 ? 13.984 -13.844 10.344 1 98 437 TYR B C 1
ATOM 6818 O O . TYR B 1 437 ? 14.789 -14.32 9.547 1 98 437 TYR B O 1
ATOM 6826 N N . ARG B 1 438 ? 14.25 -13.891 11.641 1 97.38 438 ARG B N 1
ATOM 6827 C CA . ARG B 1 438 ? 15.492 -14.359 12.242 1 97.38 438 ARG B CA 1
ATOM 6828 C C . ARG B 1 438 ? 15.711 -15.844 11.961 1 97.38 438 ARG B C 1
ATOM 6830 O O . ARG B 1 438 ? 16.844 -16.328 12.047 1 97.38 438 ARG B O 1
ATOM 6837 N N . LEU B 1 439 ? 14.625 -16.547 11.594 1 98.25 439 LEU B N 1
ATOM 6838 C CA . LEU B 1 439 ? 14.727 -17.969 11.273 1 98.25 439 LEU B CA 1
ATOM 6839 C C . LEU B 1 439 ? 15.594 -18.188 10.039 1 98.25 439 LEU B C 1
ATOM 6841 O O . LEU B 1 439 ? 16.094 -19.297 9.812 1 98.25 439 LEU B O 1
ATOM 6845 N N . LEU B 1 440 ? 15.805 -17.109 9.219 1 98.44 440 LEU B N 1
ATOM 6846 C CA . LEU B 1 440 ? 16.562 -17.266 7.984 1 98.44 440 LEU B CA 1
ATOM 6847 C C . LEU B 1 440 ? 17.938 -16.609 8.117 1 98.44 440 LEU B C 1
ATOM 6849 O O . LEU B 1 440 ? 18.719 -16.594 7.16 1 98.44 440 LEU B O 1
ATOM 6853 N N . ASP B 1 441 ? 18.312 -16.109 9.312 1 97.81 441 ASP B N 1
ATOM 6854 C CA . ASP B 1 441 ? 19.5 -15.297 9.477 1 97.81 441 ASP B CA 1
ATOM 6855 C C . ASP B 1 441 ? 20.766 -16.078 9.109 1 97.81 441 ASP B C 1
ATOM 6857 O O . ASP B 1 441 ? 21.688 -15.539 8.516 1 97.81 441 ASP B O 1
ATOM 6861 N N . ASP B 1 442 ? 20.812 -17.312 9.469 1 97.94 442 ASP B N 1
ATOM 6862 C CA . ASP B 1 442 ? 22 -18.109 9.234 1 97.94 442 ASP B CA 1
ATOM 6863 C C . ASP B 1 442 ? 22.219 -18.359 7.742 1 97.94 442 ASP B C 1
ATOM 6865 O O . ASP B 1 442 ? 23.344 -18.672 7.316 1 97.94 442 ASP B O 1
ATOM 6869 N N . LEU B 1 443 ? 21.156 -18.125 6.891 1 97.88 443 LEU B N 1
ATOM 6870 C CA . LEU B 1 443 ? 21.266 -18.266 5.441 1 97.88 443 LEU B CA 1
ATOM 6871 C C . LEU B 1 443 ? 21.734 -16.953 4.812 1 97.88 443 LEU B C 1
ATOM 6873 O O . LEU B 1 443 ? 22.078 -16.922 3.627 1 97.88 443 LEU B O 1
ATOM 6877 N N . MET B 1 444 ? 21.75 -15.852 5.551 1 95.44 444 MET B N 1
ATOM 6878 C CA . MET B 1 444 ? 21.938 -14.523 4.973 1 95.44 444 MET B CA 1
ATOM 6879 C C . MET B 1 444 ? 23.375 -14.039 5.164 1 95.44 444 MET B C 1
ATOM 6881 O O . MET B 1 444 ? 23.734 -12.961 4.688 1 95.44 444 MET B O 1
ATOM 6885 N N . GLY B 1 445 ? 24.266 -14.703 5.703 1 85.06 445 GLY B N 1
ATOM 6886 C CA . GLY B 1 445 ? 25.656 -14.344 5.93 1 85.06 445 GLY B CA 1
ATOM 6887 C C . GLY B 1 445 ? 26.562 -14.672 4.754 1 85.06 445 GLY B C 1
ATOM 6888 O O . GLY B 1 445 ? 26.219 -15.516 3.924 1 85.06 445 GLY B O 1
#

Nearest PDB structures (foldseek):
  3g77-assembly1_A  TM=8.598E-01  e=2.287E-29  Escherichia coli K-12
  1r9x-assembly1_A-5  TM=8.467E-01  e=5.937E-29  Escherichia coli
  1r9z-assembly1_A  TM=8.384E-01  e=5.269E-29  Escherichia coli
  1k6w-assembly1_A  TM=8.377E-01  e=1.289E-28  Escherichia coli
  1r9y-assembly1_A  TM=8.384E-01  e=4.784E-28  Escherichia coli

pLDDT: mean 96.46, std 5.69, range [51.94, 99.0]

InterPro domains:
  IPR011059 Metal-dependent hydrolase, composite domain superfamily [G3DSA:2.30.40.10] (43-430)
  IPR011059 Metal-dependent hydrolase, composite domain superfamily [SSF51338] (34-92)
  IPR013108 Amidohydrolase 3 [PF07969] (213-411)
  IPR032466 Metal-dependent hydrolase [SSF51556] (77-401)
  IPR052349 Metallo-dependent Hydrolases Superfamily Enzymes [PTHR32027] (42-437)

Secondary structure (DSSP, 8-state):
----S----SSSEEEEEEEEE-GGGEE-SS-PPPPSTTPPEEEEEEEETTEEEEEEETT-S-GGGS-EEEEEEEEEPEEEEEE-TTTTT-TTTS--SS-SHHHHHHHHHHHHHHH--HHHHHHHHHHHHHHHHHTTEEEEEEEEE--TTHHHHHHHHHHHHHHHHTTT-EEEEEEE-BGGGGGSHHHHHHHHHHHHHT-BB--BS--TTSTT-SS-TTHHHHHHHHHHHHHHHT--EEEEE---S-TT--HHHHHHHHHHHHT--S-EEEEE--GGGGS-HHHHHHHHHHHHHHTEEEEE-HHHHHHHTT--SSSS---B-----HHHHHHTT--EEE--B--SBTTBS---S-HHHHHHHHHHHHT--SS-TTGGGGGTHHHHHHHT-S-S-EETTSB--EEEES--SHHHHTTS--TT-EEEETTEE---PPPPGGGGGGG--/----S----SSSEEEEEEEEE-GGGEE-SS-PPPPSTTPPEEEEEEEETTEEEEEEETT-S-GGGS-EEEEEEEEEPEEEEEE-TTTTT-TTTS--SS-SHHHHHHHHHHHHHHH--HHHHHHHHHHHHHHHHHTTEEEEEEEEE--TTHHHHHHHHHHHHHHHHTTT-EEEEEEE-BGGGGGSHHHHHHHHHHHHHT-BB--BS--TT-TT-SS-TTHHHHHHHHHHHHHHHT--EEEEE---S-TT--HHHHHHHHHHHHT--S-EEEEE--GGGGS-HHHHHHHHHHHHHHTEEEEE-HHHHHHHTT--SSSS---B-----HHHHHHTT--EEE--B--SBTTBS---S-HHHHHHHHHHHHT--SS-TTGGGGGTHHHHHHHT-S-S-EETTSB--EEEES--SHHHHTTS--TT-EEEETTEE---PPPPGGGGGGG--

Radius of gyration: 27.38 Å; Cα contacts (8 Å, |Δi|>4): 2092; chains: 2; bounding box: 63×77×71 Å

Solvent-accessible surface area (backbone atoms only — not comparable to full-atom values): 44314 Å² total; per-residue (Å²): 126,65,60,38,80,64,78,78,73,92,55,62,62,38,27,50,26,34,23,20,30,56,57,83,38,56,48,54,91,56,94,70,81,79,51,69,78,75,42,51,32,58,23,20,38,33,33,44,78,23,16,23,70,39,61,41,56,44,77,68,69,61,73,89,44,37,56,75,50,82,36,15,27,45,42,42,26,29,27,32,61,37,31,29,43,64,55,28,65,41,26,86,62,36,60,27,67,62,42,25,64,69,41,11,53,52,32,45,52,55,44,48,78,71,58,62,44,56,67,55,33,44,53,36,30,50,53,48,48,48,33,17,47,36,59,28,36,39,31,39,25,31,35,36,71,47,52,85,70,40,41,77,38,52,52,59,42,46,55,53,50,44,64,73,34,52,91,63,35,44,69,46,44,26,38,31,31,50,32,58,42,37,74,41,70,64,29,54,52,48,50,50,54,30,53,74,68,68,32,20,49,28,27,29,58,45,22,77,91,37,77,86,38,61,57,31,91,56,46,65,65,18,48,52,38,44,53,49,56,24,58,78,63,73,31,32,38,40,34,44,29,30,78,41,85,42,54,78,18,58,47,60,43,53,51,20,47,51,39,47,75,67,59,60,81,57,56,38,38,41,27,43,37,18,7,53,55,66,44,54,71,68,55,45,52,52,34,48,50,36,25,54,73,41,55,42,31,39,33,36,34,48,74,37,29,34,52,28,28,50,62,48,96,61,59,51,40,45,53,49,37,34,43,37,50,57,44,49,39,44,75,71,66,36,57,53,24,42,29,57,37,50,28,18,13,25,64,20,59,28,50,61,58,39,59,67,57,41,48,43,49,38,31,49,70,47,57,46,47,54,64,40,72,60,54,69,33,19,36,13,33,43,28,17,54,75,70,71,46,98,52,25,53,45,34,64,70,36,67,27,32,28,34,42,33,83,33,64,44,67,49,47,50,58,24,44,83,68,80,33,38,32,34,26,55,46,59,37,76,57,76,46,64,64,74,61,75,70,80,50,48,88,76,42,113,129,65,61,35,81,63,77,78,73,92,56,60,64,39,27,50,25,32,24,21,29,56,58,84,38,54,49,54,91,55,93,68,81,79,51,68,78,76,43,54,31,58,23,19,38,33,32,43,80,23,17,23,70,40,60,40,57,45,76,68,68,60,72,89,43,35,55,77,50,82,35,16,27,45,42,41,24,28,27,32,62,37,31,29,43,63,54,28,66,41,25,86,60,37,60,26,68,64,42,28,65,69,39,11,52,52,30,45,53,55,44,48,75,72,57,60,45,56,66,54,34,44,51,35,31,49,52,48,48,48,32,18,48,34,60,29,37,41,32,38,25,30,36,37,71,47,53,84,71,40,40,78,39,52,52,59,41,45,55,55,49,44,62,73,34,52,90,64,36,45,71,46,42,26,37,31,30,50,34,56,41,39,74,41,70,65,28,55,51,47,51,50,53,29,53,74,68,67,30,21,49,28,26,30,60,44,23,77,92,36,76,85,38,60,57,30,91,58,46,66,64,19,50,53,39,44,53,48,56,25,57,79,62,73,30,34,37,41,32,43,29,29,76,42,85,42,53,78,20,57,48,62,43,52,51,19,49,51,39,47,74,67,59,60,83,56,55,37,38,40,27,42,38,18,8,52,56,65,44,54,70,68,56,44,51,53,32,50,52,36,25,55,74,41,55,42,31,40,34,39,32,49,74,35,27,32,54,28,28,50,63,47,95,62,61,51,37,43,54,51,38,34,43,37,50,57,45,48,40,44,76,71,67,36,56,53,23,43,28,59,38,50,28,18,12,26,64,21,60,28,50,60,59,40,62,66,56,40,49,44,48,36,32,50,71,46,55,46,47,53,65,42,72,59,55,69,34,20,35,13,32,42,27,17,56,74,70,71,47,99,52,26,52,44,34,64,71,36,67,28,32,28,33,41,34,83,33,63,44,67,48,47,49,59,24,45,83,67,80,34,38,32,31,27,55,46,59,37,75,56,75,46,65,64,75,60,75,71,80,50,48,87,75,41,113

Organism: Piscinibacter sakaiensis (NCBI:txid1547922)

Foldseek 3Di:
DALAPDFWDPDQKAKAAQEWEAPLFADFPDDFDDDPFQGTATWMFIAHQQFTAHIGHHPPDDPVRTDHLNQWYKFFFWEFAEAAQQQAQLCLQFAQPQLADVSQVVSSVVCCVPARAQVLSLLSSVLLLQLLLLQQHAEYEHEYEQDPPVLVGNLVSVLVVCVVCVQRYHYAYEYEEALCCLVDVSVLVSLVSQLVSVHAYEYECAHPVCNPDLHDPCNLVSLLSSLVSCQVSVHAYEYEASLALALNNDSQLSSLVSLLVVVRDHAAEYEFNQSLVVDDPVVVVSSLVSCVNSNYAYEKAQLLQQSHHQGDSPPDDRDDSRGHQQVVNVVVPHQYAYHHYHACGRSHNHGRSNLLVRLLVCCVSNVCPPPVRNNLCNGAVRSCVSVVHDTRHHYRPGRPFMKTFSDSGPVSSSPDDRSNIFTDGSRGTDRSDRDDSVSCVVSND/DALAPDFWDPDQKAKAAQEWEAPLFADFPDDFDDDPFQGTATWMFIGHQQFTAHIGHHPPDDPVRTDHLNQWYKFFFWEFEEAAQQQAQLCLQFAQPQLADVSQVVSSVVCCVPARAQVLSLLSSVLLVLLLLLQQHAEYEHEYEQDPPVLVGNLVSVLVVCVVCVQRHHYAYEYEEALCCLVDVSVLVSLVSQLVSVHAYEYECAHPVCNPDLHDPCSLVSLLSSLVSCQVSVHAYEYEASLALALNNDSQLSSLVSLLVVVRDHAAEYEFNQSLVVDDPVVVVSSLVSCVSSNYAYEKAQQLQQSHHQGDSPPDDRDDSRIDQQVVNVVVPHQYAYHHYHACGRSHNHGRSNLLVRLLVCCVSNVCPPPVRNNLCNTAVRSCVSVPHDTRHHYRPGRPFMKTFSDSGPVSSSPDDRSNIFTDGSRGTDRSDRDDSVSCVVSND

Sequence (890 aa):
MTHAFFQPPATQRYALRNVRAPHCLVRASTALPTPPGDQLLALDLLIDDGRITAIERAGTLPRHTGPDLDASMVLPGLVDCHTHLDKAHIWPRQANATGNGAGASAATAKDRAARWHAEDVRRRMEFSLATAYAKGVVAIRTHLDSLEPQTDISFPVFREVRERWASRIEMQVSSIAPLNIFLTDEGRRLADTVADAGGLLGCSSRSALHPAEPVPPDLDAAMECLFRLATERGLDVDLHVDEWSDPRAKALIRIARIAAAQGFKGRILCGHVTALALQTDEFIEETITACREAGIDIVSLPTVNMYLQDRSDGRRTPRWRGVTVLHEMKARGLRVAVAGDNCRDPFHAYGDHDMLDTYTQAVKILHLDHPLSDWIRAATETPAAIMGIDRGLLRVGATADLLVLRARSYSELLSRHQFDRCVLRAGRAIDTTLPDYRLLDDLMGMTHAFFQPPATQRYALRNVRAPHCLVRASTALPTPPGDQLLALDLLIDDGRITAIERAGTLPRHTGPDLDASMVLPGLVDCHTHLDKAHIWPRQANATGNGAGASAATAKDRAARWHAEDVRRRMEFSLATAYAKGVVAIRTHLDSLEPQTDISFPVFREVRERWASRIEMQVSSIAPLNIFLTDEGRRLADTVADAGGLLGCSSRSALHPAEPVPPDLDAAMECLFRLATERGLDVDLHVDEWSDPRAKALIRIARIAAAQGFKGRILCGHVTALALQTDEFIEETITACREAGIDIVSLPTVNMYLQDRSDGRRTPRWRGVTVLHEMKARGLRVAVAGDNCRDPFHAYGDHDMLDTYTQAVKILHLDHPLSDWIRAATETPAAIMGIDRGLLRVGATADLLVLRARSYSELLSRHQFDRCVLRAGRAIDTTLPDYRLLDDLMG